Protein AF-K4R8X6-F1 (afdb_monomer_lite)

InterPro domains:
  IPR013783 Immunoglobulin-like fold [G3DSA:2.60.40.10] (541-643)
  IPR013783 Immunoglobulin-like fold [G3DSA:2.60.40.10] (651-754)
  IPR013783 Immunoglobulin-like fold [G3DSA:2.60.40.10] (760-857)
  IPR013783 Immunoglobulin-like fold [G3DSA:2.60.40.10] (864-969)
  IPR013783 Immunoglobulin-like fold [G3DSA:2.60.40.10] (971-1070)
  IPR031549 Abnormal spindle-like microcephaly-associated protein, ASH domain [PF15780] (871-957)
  IPR052614 Cilia-Flagella-Associated Protein 65 [PTHR46127] (817-1004)
  IPR053879 HYDIN/VesB/CFA65-like, Ig-like domain [PF22544] (544-632)
  IPR053879 HYDIN/VesB/CFA65-like, Ig-like domain [PF22544] (973-1058)

Structure (mmCIF, N/CA/C/O backbone):
data_AF-K4R8X6-F1
#
_entry.id   AF-K4R8X6-F1
#
loop_
_atom_site.group_PDB
_atom_site.id
_atom_site.type_symbol
_atom_site.label_atom_id
_atom_site.label_alt_id
_atom_site.label_comp_id
_atom_site.label_asym_id
_atom_site.label_entity_id
_atom_site.label_seq_id
_atom_site.pdbx_PDB_ins_code
_atom_site.Cartn_x
_atom_site.Cartn_y
_atom_site.Cartn_z
_atom_site.occupancy
_atom_site.B_iso_or_equiv
_atom_site.auth_seq_id
_atom_site.auth_comp_id
_atom_site.auth_asym_id
_atom_site.auth_atom_id
_atom_site.pdbx_PDB_model_num
ATOM 1 N N . MET A 1 1 ? -20.047 51.366 -77.132 1.00 32.56 1 MET A N 1
ATOM 2 C CA . MET A 1 1 ? -20.089 52.741 -77.687 1.00 32.56 1 MET A CA 1
ATOM 3 C C . MET A 1 1 ? -18.667 53.195 -77.968 1.00 32.56 1 MET A C 1
ATOM 5 O O . MET A 1 1 ? -17.753 52.681 -77.344 1.00 32.56 1 MET A O 1
ATOM 9 N N . SER A 1 2 ? -18.495 54.066 -78.960 1.00 25.62 2 SER A N 1
ATOM 10 C CA . SER A 1 2 ? -17.223 54.540 -79.521 1.00 25.62 2 SER A CA 1
ATOM 11 C C . SER A 1 2 ? -16.159 54.902 -78.479 1.00 25.62 2 SER A C 1
ATOM 13 O O . SER A 1 2 ? -16.361 55.808 -77.674 1.00 25.62 2 SER A O 1
ATOM 15 N N . VAL A 1 3 ? -15.014 54.225 -78.574 1.00 28.22 3 VAL A N 1
ATOM 16 C CA . VAL A 1 3 ? -13.763 54.557 -77.889 1.00 28.22 3 VAL A CA 1
ATOM 17 C C . VAL A 1 3 ? -13.242 55.875 -78.466 1.00 28.22 3 VAL A C 1
ATOM 19 O O . VAL A 1 3 ? -12.910 55.949 -79.650 1.00 28.22 3 VAL A O 1
ATOM 22 N N . LEU A 1 4 ? -13.197 56.923 -77.644 1.00 30.16 4 LEU A N 1
ATOM 23 C CA . LEU A 1 4 ? -12.343 58.077 -77.920 1.00 30.16 4 LEU A CA 1
ATOM 24 C C . LEU A 1 4 ? -10.877 57.637 -77.753 1.00 30.16 4 LEU A C 1
ATOM 26 O O . LEU A 1 4 ? -10.586 56.861 -76.841 1.00 30.16 4 LEU A O 1
ATOM 30 N N . PRO A 1 5 ? -9.953 58.084 -78.620 1.00 30.11 5 PRO A N 1
ATOM 31 C CA . PRO A 1 5 ? -8.568 57.643 -78.567 1.00 30.11 5 PRO A CA 1
ATOM 32 C C . PRO A 1 5 ? -7.902 58.127 -77.276 1.00 30.11 5 PRO A C 1
ATOM 34 O O . PRO A 1 5 ? -7.927 59.312 -76.948 1.00 30.11 5 PRO A O 1
ATOM 37 N N . VAL A 1 6 ? -7.291 57.182 -76.567 1.00 29.23 6 VAL A N 1
ATOM 38 C CA . VAL A 1 6 ? -6.399 57.426 -75.432 1.00 29.23 6 VAL A CA 1
ATOM 39 C C . VAL A 1 6 ? -5.160 58.169 -75.956 1.00 29.23 6 VAL A C 1
ATOM 41 O O . VAL A 1 6 ? -4.522 57.664 -76.885 1.00 29.23 6 VAL A O 1
ATOM 44 N N . PRO A 1 7 ? -4.790 59.347 -75.422 1.00 27.84 7 PRO A N 1
ATOM 45 C CA . PRO A 1 7 ? -3.510 59.956 -75.748 1.00 27.84 7 PRO A CA 1
ATOM 46 C C . PRO A 1 7 ? -2.385 59.057 -75.231 1.00 27.84 7 PRO A C 1
ATOM 48 O O . PRO A 1 7 ? -2.382 58.669 -74.064 1.00 27.84 7 PRO A O 1
ATOM 51 N N . GLN A 1 8 ? -1.429 58.739 -76.104 1.00 27.38 8 GLN A N 1
ATOM 52 C CA . GLN A 1 8 ? -0.104 58.295 -75.681 1.00 27.38 8 GLN A CA 1
ATOM 53 C C . GLN A 1 8 ? 0.450 59.317 -74.682 1.00 27.38 8 GLN A C 1
ATOM 55 O O . GLN A 1 8 ? 0.414 60.517 -74.967 1.00 27.38 8 GLN A O 1
ATOM 60 N N . GLU A 1 9 ? 0.977 58.858 -73.544 1.00 31.94 9 GLU A N 1
ATOM 61 C CA . GLU A 1 9 ? 1.837 59.696 -72.708 1.00 31.94 9 GLU A CA 1
ATOM 62 C C . GLU A 1 9 ? 3.133 59.966 -73.474 1.00 31.94 9 GLU A C 1
ATOM 64 O O . GLU A 1 9 ? 4.110 59.218 -73.456 1.00 31.94 9 GLU A O 1
ATOM 69 N N . ASP A 1 10 ? 3.066 61.053 -74.229 1.00 27.22 10 ASP A N 1
ATOM 70 C CA . ASP A 1 10 ? 4.174 61.760 -74.818 1.00 27.22 10 ASP A CA 1
ATOM 71 C C . ASP A 1 10 ? 4.939 62.440 -73.675 1.00 27.22 10 ASP A C 1
ATOM 73 O O . ASP A 1 10 ? 4.370 63.158 -72.849 1.00 27.22 10 ASP A O 1
ATOM 77 N N . ALA A 1 11 ? 6.247 62.215 -73.624 1.00 34.59 11 ALA A N 1
ATOM 78 C CA . ALA A 1 11 ? 7.151 62.862 -72.690 1.00 34.59 11 ALA A CA 1
ATOM 79 C C . ALA A 1 11 ? 7.238 64.372 -72.977 1.00 34.59 11 ALA A C 1
ATOM 81 O O . ALA A 1 11 ? 8.163 64.821 -73.648 1.00 34.59 11 ALA A O 1
ATOM 82 N N . ARG A 1 12 ? 6.299 65.180 -72.473 1.00 30.05 12 ARG A N 1
ATOM 83 C CA . ARG A 1 12 ? 6.399 66.649 -72.458 1.00 30.05 12 ARG A CA 1
ATOM 84 C C . ARG A 1 12 ? 5.792 67.223 -71.182 1.00 30.05 12 ARG A C 1
ATOM 86 O O . ARG A 1 12 ? 4.628 67.008 -70.876 1.00 30.05 12 ARG A O 1
ATOM 93 N N . GLY A 1 13 ? 6.630 67.942 -70.435 1.00 32.88 13 GLY A N 1
ATOM 94 C CA . GLY A 1 13 ? 6.291 68.532 -69.146 1.00 32.88 13 GLY A CA 1
ATOM 95 C C . GLY A 1 13 ? 5.235 69.637 -69.209 1.00 32.88 13 GLY A C 1
ATOM 96 O O . GLY A 1 13 ? 5.099 70.342 -70.206 1.00 32.88 13 GLY A O 1
ATOM 97 N N . GLY A 1 14 ? 4.545 69.808 -68.085 1.00 27.62 14 GLY A N 1
ATOM 98 C CA . GLY A 1 14 ? 3.590 70.881 -67.831 1.00 27.62 14 GLY A CA 1
ATOM 99 C C . GLY A 1 14 ? 2.678 70.478 -66.677 1.00 27.62 14 GLY A C 1
ATOM 100 O O . GLY A 1 14 ? 1.902 69.553 -66.838 1.00 27.62 14 GLY A O 1
ATOM 101 N N . GLU A 1 15 ? 2.843 71.144 -65.529 1.00 30.25 15 GLU A N 1
ATOM 102 C CA . GLU A 1 15 ? 2.136 70.935 -64.252 1.00 30.25 15 GLU A CA 1
ATOM 103 C C . GLU A 1 15 ? 2.206 69.512 -63.669 1.00 30.25 15 GLU A C 1
ATOM 105 O O . GLU A 1 15 ? 1.488 68.599 -64.060 1.00 30.25 15 GLU A O 1
ATOM 110 N N . GLN A 1 16 ? 3.064 69.328 -62.655 1.00 37.53 16 GLN A N 1
ATOM 111 C CA . GLN A 1 16 ? 2.956 68.172 -61.765 1.00 37.53 16 GLN A CA 1
ATOM 112 C C . GLN A 1 16 ? 1.544 68.166 -61.175 1.00 37.53 16 GLN A C 1
ATOM 114 O O . GLN A 1 16 ? 1.224 69.020 -60.346 1.00 37.53 16 GLN A O 1
ATOM 119 N N . ALA A 1 17 ? 0.716 67.207 -61.595 1.00 47.44 17 ALA A N 1
ATOM 120 C CA . ALA A 1 17 ? -0.512 66.877 -60.890 1.00 47.44 17 ALA A CA 1
ATOM 121 C C . ALA A 1 17 ? -0.188 66.783 -59.392 1.00 47.44 17 ALA A C 1
ATOM 123 O O . ALA A 1 17 ? 0.822 66.181 -59.009 1.00 47.44 17 ALA A O 1
ATOM 124 N N . ALA A 1 18 ? -0.987 67.450 -58.557 1.00 57.50 18 ALA A N 1
ATOM 125 C CA . ALA A 1 18 ? -0.734 67.508 -57.125 1.00 57.50 18 ALA A CA 1
ATOM 126 C C . ALA A 1 18 ? -0.550 66.083 -56.581 1.00 57.50 18 ALA A C 1
ATOM 128 O O . ALA A 1 18 ? -1.411 65.225 -56.766 1.00 57.50 18 ALA A O 1
ATOM 129 N N . VAL A 1 19 ? 0.598 65.819 -55.947 1.00 67.88 19 VAL A N 1
ATOM 130 C CA . VAL A 1 19 ? 0.909 64.494 -55.400 1.00 67.88 19 VAL A CA 1
ATOM 131 C C . VAL A 1 19 ? -0.169 64.130 -54.382 1.00 67.88 19 VAL A C 1
ATOM 133 O O . VAL A 1 19 ? -0.356 64.852 -53.402 1.00 67.88 19 VAL A O 1
ATOM 136 N N . TYR A 1 20 ? -0.869 63.019 -54.611 1.00 80.00 20 TYR A N 1
ATOM 137 C CA . TYR A 1 20 ? -1.882 62.516 -53.691 1.00 80.00 20 TYR A CA 1
ATOM 138 C C . TYR A 1 20 ? -1.223 62.145 -52.353 1.00 80.00 20 TYR A C 1
ATOM 140 O O . TYR A 1 20 ? -0.313 61.318 -52.303 1.00 80.00 20 TYR A O 1
ATOM 148 N N . ARG A 1 21 ? -1.641 62.809 -51.270 1.00 87.00 21 ARG A N 1
ATOM 149 C CA . ARG A 1 21 ? -1.094 62.642 -49.912 1.00 87.00 21 ARG A CA 1
ATOM 150 C C . ARG A 1 21 ? -2.222 62.300 -48.945 1.00 87.00 21 ARG A C 1
ATOM 152 O O . ARG A 1 21 ? -2.770 63.203 -48.309 1.00 87.00 21 ARG A O 1
ATOM 159 N N . PRO A 1 22 ? -2.627 61.025 -48.881 1.00 87.81 22 PRO A N 1
ATOM 160 C CA . PRO A 1 22 ? -3.751 60.618 -48.057 1.00 87.81 22 PRO A CA 1
ATOM 161 C C . PRO A 1 22 ? -3.397 60.707 -46.568 1.00 87.81 22 PRO A C 1
ATOM 163 O O . PRO A 1 22 ? -2.300 60.326 -46.149 1.00 87.81 22 PRO A O 1
ATOM 166 N N . VAL A 1 23 ? -4.354 61.189 -45.771 1.00 88.69 23 VAL A N 1
ATOM 167 C CA . VAL A 1 23 ? -4.299 61.228 -44.302 1.00 88.69 23 VAL A CA 1
ATOM 168 C C . VAL A 1 23 ? -5.680 60.863 -43.757 1.00 88.69 23 VAL A C 1
ATOM 170 O O . VAL A 1 23 ? -6.695 61.291 -44.304 1.00 88.69 23 VAL A O 1
ATOM 173 N N . GLY A 1 24 ? -5.728 60.100 -42.666 1.00 93.50 24 GLY A N 1
ATOM 174 C CA . GLY A 1 24 ? -6.976 59.663 -42.037 1.00 93.50 24 GLY A CA 1
ATOM 175 C C . GLY A 1 24 ? -7.575 58.397 -42.670 1.00 93.50 24 GLY A C 1
ATOM 176 O O . GLY A 1 24 ? -6.844 57.584 -43.241 1.00 93.50 24 GLY A O 1
ATOM 177 N N . PRO A 1 25 ? -8.890 58.160 -42.510 1.00 95.06 25 PRO A N 1
ATOM 178 C CA . PRO A 1 25 ? -9.570 57.017 -43.116 1.00 95.06 25 PRO A CA 1
ATOM 179 C C . PRO A 1 25 ? -9.534 57.056 -44.650 1.00 95.06 25 PRO A C 1
ATOM 181 O O . PRO A 1 25 ? -9.944 58.039 -45.266 1.00 95.06 25 PRO A O 1
ATOM 184 N N . THR A 1 26 ? -9.087 55.959 -45.258 1.00 95.19 26 THR A N 1
ATOM 185 C CA . THR A 1 26 ? -9.086 55.712 -46.706 1.00 95.19 26 THR A CA 1
ATOM 186 C C . THR A 1 26 ? -9.882 54.429 -46.990 1.00 95.19 26 THR A C 1
ATOM 188 O O . THR A 1 26 ? -9.280 53.365 -47.151 1.00 95.19 26 THR A O 1
ATOM 191 N N . PRO A 1 27 ? -11.225 54.478 -46.950 1.00 96.69 27 PRO A N 1
ATOM 192 C CA . PRO A 1 27 ? -12.076 53.299 -47.114 1.00 96.69 27 PRO A CA 1
ATOM 193 C C . PRO A 1 27 ? -12.050 52.750 -48.549 1.00 96.69 27 PRO A C 1
ATOM 195 O O . PRO A 1 27 ? -12.050 53.514 -49.513 1.00 96.69 27 PRO A O 1
ATOM 198 N N . TRP A 1 28 ? -12.080 51.425 -48.691 1.00 97.75 28 TRP A N 1
ATOM 199 C CA . TRP A 1 28 ? -12.136 50.699 -49.964 1.00 97.75 28 TRP A CA 1
ATOM 200 C C . TRP A 1 28 ? -13.396 49.831 -50.062 1.00 97.75 28 TRP A C 1
ATOM 202 O O . TRP A 1 28 ? -13.725 49.109 -49.117 1.00 97.75 28 TRP A O 1
ATOM 212 N N . ALA A 1 29 ? -14.079 49.884 -51.208 1.00 97.38 29 ALA A N 1
ATOM 213 C CA . ALA A 1 29 ? -15.166 48.966 -51.538 1.00 97.38 29 ALA A CA 1
ATOM 214 C C . ALA A 1 29 ? -14.580 47.700 -52.165 1.00 97.38 29 ALA A C 1
ATOM 216 O O . ALA A 1 29 ? -13.928 47.767 -53.205 1.00 97.38 29 ALA A O 1
ATOM 217 N N . VAL A 1 30 ? -14.799 46.547 -51.541 1.00 98.00 30 VAL A N 1
ATOM 218 C CA . VAL A 1 30 ? -14.243 45.266 -51.988 1.00 98.00 30 VAL A CA 1
ATOM 219 C C . VAL A 1 30 ? -15.379 44.421 -52.554 1.00 98.00 30 VAL A C 1
ATOM 221 O O . VAL A 1 30 ? -16.187 43.876 -51.809 1.00 98.00 30 VAL A O 1
ATOM 224 N N . LEU A 1 31 ? -15.475 44.352 -53.876 1.00 97.75 31 LEU A N 1
ATOM 225 C CA . LEU A 1 31 ? -16.552 43.680 -54.599 1.00 97.75 31 LEU A CA 1
ATOM 226 C C . LEU A 1 31 ? -16.120 42.263 -54.963 1.00 97.75 31 LEU A C 1
ATOM 228 O O . LEU A 1 31 ? -15.136 42.097 -55.679 1.00 97.75 31 LEU A O 1
ATOM 232 N N . MET A 1 32 ? -16.852 41.243 -54.523 1.00 97.56 32 MET A N 1
ATOM 233 C CA . MET A 1 32 ? -16.650 39.883 -55.020 1.00 97.56 32 MET A CA 1
ATOM 234 C C . MET A 1 32 ? -17.528 39.657 -56.252 1.00 97.56 32 MET A C 1
ATOM 236 O O . MET A 1 32 ? -18.742 39.807 -56.199 1.00 97.56 32 MET A O 1
ATOM 240 N N . CYS A 1 33 ? -16.943 39.280 -57.380 1.00 96.12 33 CYS A N 1
ATOM 241 C CA . CYS A 1 33 ? -17.644 39.145 -58.651 1.00 96.12 33 CYS A CA 1
ATOM 242 C C . CYS A 1 33 ? -17.364 37.794 -59.296 1.00 96.12 33 CYS A C 1
ATOM 244 O O . CYS A 1 33 ? -16.211 37.405 -59.480 1.00 96.12 33 CYS A O 1
ATOM 246 N N . LYS A 1 34 ? -18.411 37.081 -59.700 1.00 96.00 34 LYS A N 1
ATOM 247 C CA . LYS A 1 34 ? -18.276 35.811 -60.411 1.00 96.00 34 LYS A CA 1
ATOM 248 C C . LYS A 1 34 ? -18.670 35.933 -61.872 1.00 96.00 34 LYS A C 1
ATOM 250 O O . LYS A 1 34 ? -19.709 36.511 -62.181 1.00 96.00 34 LYS A O 1
ATOM 255 N N . PHE A 1 35 ? -17.857 35.368 -62.760 1.00 97.00 35 PHE A N 1
ATOM 256 C CA . PHE A 1 35 ? -18.192 35.276 -64.181 1.00 97.00 35 PHE A CA 1
ATOM 257 C C . PHE A 1 35 ? -19.452 34.424 -64.392 1.00 97.00 35 PHE A C 1
ATOM 259 O O . PHE A 1 35 ? -19.670 33.449 -63.670 1.00 97.00 35 PHE A O 1
ATOM 266 N N . SER A 1 36 ? -20.275 34.763 -65.390 1.00 95.50 36 SER A N 1
ATOM 267 C CA . SER A 1 36 ? -21.564 34.088 -65.632 1.00 95.50 36 SER A CA 1
ATOM 268 C C . SER A 1 36 ? -21.448 32.587 -65.921 1.00 95.50 36 SER A C 1
ATOM 270 O O . SER A 1 36 ? -22.378 31.832 -65.640 1.00 95.50 36 SER A O 1
ATOM 272 N N . ASP A 1 37 ? -20.312 32.143 -66.458 1.00 94.88 37 ASP A N 1
ATOM 273 C CA . ASP A 1 37 ? -19.999 30.756 -66.818 1.00 94.88 37 ASP A CA 1
ATOM 274 C C . ASP A 1 37 ? -19.131 30.021 -65.778 1.00 94.88 37 ASP A C 1
ATOM 276 O O . ASP A 1 37 ? -18.816 28.846 -65.977 1.00 94.88 37 ASP A O 1
ATOM 280 N N . VAL A 1 38 ? -18.772 30.663 -64.658 1.00 94.25 38 VAL A N 1
ATOM 281 C CA . VAL A 1 38 ? -17.996 30.043 -63.571 1.00 94.25 38 VAL A CA 1
ATOM 282 C C . VAL A 1 38 ? -18.776 30.116 -62.265 1.00 94.25 38 VAL A C 1
ATOM 284 O O . VAL A 1 38 ? -18.905 31.173 -61.650 1.00 94.25 38 VAL A O 1
ATOM 287 N N . ALA A 1 39 ? -19.281 28.966 -61.819 1.00 88.81 39 ALA A N 1
ATOM 288 C CA . ALA A 1 39 ? -20.112 28.885 -60.621 1.00 88.81 39 ALA A CA 1
ATOM 289 C C . ALA A 1 39 ? -19.315 28.954 -59.306 1.00 88.81 39 ALA A C 1
ATOM 291 O O . ALA A 1 39 ? -19.871 29.382 -58.293 1.00 88.81 39 ALA A O 1
ATOM 292 N N . ASP A 1 40 ? -18.045 28.539 -59.324 1.00 91.88 40 ASP A N 1
ATOM 293 C CA . ASP A 1 40 ? -17.227 28.375 -58.122 1.00 91.88 40 ASP A CA 1
ATOM 294 C C . ASP A 1 40 ? -16.981 29.703 -57.399 1.00 91.88 40 ASP A C 1
ATOM 296 O O . ASP A 1 40 ? -16.735 30.737 -58.016 1.00 91.88 40 ASP A O 1
ATOM 300 N N . GLN A 1 41 ? -17.017 29.666 -56.070 1.00 93.19 41 GLN A N 1
ATOM 301 C CA . GLN A 1 41 ? -16.669 30.781 -55.191 1.00 93.19 41 GLN A CA 1
ATOM 302 C C . GLN A 1 41 ? -15.495 30.312 -54.330 1.00 93.19 41 GLN A C 1
ATOM 304 O O . GLN A 1 41 ? -15.703 29.667 -53.306 1.00 93.19 41 GLN A O 1
ATOM 309 N N . PRO A 1 42 ? -14.246 30.526 -54.776 1.00 89.56 42 PRO A N 1
ATOM 310 C CA . PRO A 1 42 ? -13.091 29.840 -54.198 1.00 89.56 42 PRO A CA 1
ATOM 311 C C . PRO A 1 42 ? -12.720 30.340 -52.793 1.00 89.56 42 PRO A C 1
ATOM 313 O O . PRO A 1 42 ? -11.922 29.688 -52.121 1.00 89.56 42 PRO A O 1
ATOM 316 N N . GLN A 1 43 ? -13.268 31.479 -52.353 1.00 93.19 43 GLN A N 1
ATOM 317 C CA . GLN A 1 43 ? -13.108 32.031 -51.007 1.00 93.19 43 GLN A CA 1
ATOM 318 C C . GLN A 1 43 ? -14.385 32.743 -50.537 1.00 93.19 43 GLN A C 1
ATOM 320 O O . GLN A 1 43 ? -15.144 33.298 -51.336 1.00 93.19 43 GLN A O 1
ATOM 325 N N . GLU A 1 44 ? -14.586 32.749 -49.221 1.00 93.50 44 GLU A N 1
ATOM 326 C CA . GLU A 1 44 ? -15.739 33.358 -48.552 1.00 93.50 44 GLU A CA 1
ATOM 327 C C . GLU A 1 44 ? -15.464 34.815 -48.149 1.00 93.50 44 GLU A C 1
ATOM 329 O O . GLU A 1 44 ? -14.320 35.189 -47.882 1.00 93.50 44 GLU A O 1
ATOM 334 N N . ALA A 1 45 ? -16.518 35.628 -48.005 1.00 94.50 45 ALA A N 1
ATOM 335 C CA . ALA A 1 45 ? -16.409 37.042 -47.612 1.00 94.50 45 ALA A CA 1
ATOM 336 C C . ALA A 1 45 ? -15.494 37.300 -46.389 1.00 94.50 45 ALA A C 1
ATOM 338 O O . ALA A 1 45 ? -14.657 38.202 -46.476 1.00 94.50 45 ALA A O 1
ATOM 339 N N . PRO A 1 46 ? -15.534 36.496 -45.299 1.00 96.00 46 PRO A N 1
ATOM 340 C CA . PRO A 1 46 ? -14.683 36.722 -44.126 1.00 96.00 46 PRO A CA 1
ATOM 341 C C . PRO A 1 46 ? -13.176 36.627 -44.400 1.00 96.00 46 PRO A C 1
ATOM 343 O O . PRO A 1 46 ? -12.365 37.166 -43.647 1.00 96.00 46 PRO A O 1
ATOM 346 N N . PHE A 1 47 ? -12.761 35.926 -45.461 1.00 96.19 47 PHE A N 1
ATOM 347 C CA . PHE A 1 47 ? -11.360 35.932 -45.878 1.00 96.19 47 PHE A CA 1
ATOM 348 C C . PHE A 1 47 ? -10.945 37.329 -46.358 1.00 96.19 47 PHE A C 1
ATOM 350 O O . PHE A 1 47 ? -9.920 37.851 -45.918 1.00 96.19 47 PHE A O 1
ATOM 357 N N . PHE A 1 48 ? -11.770 37.956 -47.197 1.00 97.38 48 PHE A N 1
ATOM 358 C CA . PHE A 1 48 ? -11.518 39.286 -47.750 1.00 97.38 48 PHE A CA 1
ATOM 359 C C . PHE A 1 48 ? -11.766 40.408 -46.746 1.00 97.38 48 PHE A C 1
ATOM 361 O O . PHE A 1 48 ? -11.082 41.427 -46.800 1.00 97.38 48 PHE A O 1
ATOM 368 N N . GLU A 1 49 ? -12.684 40.214 -45.797 1.00 97.19 49 GLU A N 1
ATOM 369 C CA . GLU A 1 49 ? -12.870 41.139 -44.676 1.00 97.19 49 GLU A CA 1
ATOM 370 C C . GLU A 1 49 ? -11.588 41.212 -43.847 1.00 97.19 49 GLU A C 1
ATOM 372 O O . GLU A 1 49 ? -11.110 42.306 -43.537 1.00 97.19 49 GLU A O 1
ATOM 377 N N . ASP A 1 50 ? -10.982 40.054 -43.571 1.00 96.81 50 ASP A N 1
ATOM 378 C CA . ASP A 1 50 ? -9.710 39.967 -42.862 1.00 96.81 50 ASP A CA 1
ATOM 379 C C . ASP A 1 50 ? -8.526 40.504 -43.685 1.00 96.81 50 ASP A C 1
ATOM 381 O O . ASP A 1 50 ? -7.545 40.972 -43.110 1.00 96.81 50 ASP A O 1
ATOM 385 N N . LEU A 1 51 ? -8.591 40.451 -45.018 1.00 96.88 51 LEU A N 1
ATOM 386 C CA . LEU A 1 51 ? -7.512 40.936 -45.878 1.00 96.88 51 LEU A CA 1
ATOM 387 C C . LEU A 1 51 ? -7.580 42.453 -46.115 1.00 96.88 51 LEU A C 1
ATOM 389 O O . LEU A 1 51 ? -6.560 43.125 -46.002 1.00 96.88 51 LEU A O 1
ATOM 393 N N . PHE A 1 52 ? -8.750 43.014 -46.424 1.00 97.81 52 PHE A N 1
ATOM 394 C CA . PHE A 1 52 ? -8.879 44.376 -46.968 1.00 97.81 52 PHE A CA 1
ATOM 395 C C . PHE A 1 52 ? -9.563 45.390 -46.042 1.00 97.81 52 PHE A C 1
ATOM 397 O O . PHE A 1 52 ? -9.618 46.578 -46.370 1.00 97.81 52 PHE A O 1
ATOM 404 N N . THR A 1 53 ? -10.082 44.966 -44.887 1.00 97.31 53 THR A N 1
ATOM 405 C CA . THR A 1 53 ? -10.850 45.846 -43.991 1.00 97.31 53 THR A CA 1
ATOM 406 C C . THR A 1 53 ? -10.288 45.881 -42.574 1.00 97.31 53 THR A C 1
ATOM 408 O O . THR A 1 53 ? -9.412 45.102 -42.198 1.00 97.31 53 THR A O 1
ATOM 411 N N . MET A 1 54 ? -10.827 46.781 -41.745 1.00 97.00 54 MET A N 1
ATOM 412 C CA . MET A 1 54 ? -10.460 46.861 -40.328 1.00 97.00 54 MET A CA 1
ATOM 413 C C . MET A 1 54 ? -10.886 45.638 -39.500 1.00 97.00 54 MET A C 1
ATOM 415 O O . MET A 1 54 ? -10.358 45.469 -38.404 1.00 97.00 54 MET A O 1
ATOM 419 N N . ALA A 1 55 ? -11.771 44.761 -39.997 1.00 94.75 55 ALA A N 1
ATOM 420 C CA . ALA A 1 55 ? -12.066 43.478 -39.339 1.00 94.75 55 ALA A CA 1
ATOM 421 C C . ALA A 1 55 ? -10.823 42.566 -39.259 1.00 94.75 55 ALA A C 1
ATOM 423 O O . ALA A 1 55 ? -10.687 41.747 -38.345 1.00 94.75 55 ALA A O 1
ATOM 424 N N . GLY A 1 56 ? -9.890 42.768 -40.193 1.00 93.56 56 GLY A N 1
ATOM 425 C CA . GLY A 1 56 ? -8.590 42.120 -40.255 1.00 93.56 56 GLY A CA 1
ATOM 426 C C . GLY A 1 56 ? -7.480 42.762 -39.434 1.00 93.56 56 GLY A C 1
ATOM 427 O O . GLY A 1 56 ? -6.356 42.269 -39.474 1.00 93.56 56 GLY A O 1
ATOM 428 N N . ALA A 1 57 ? -7.742 43.857 -38.713 1.00 95.06 57 ALA A N 1
ATOM 429 C CA . ALA A 1 57 ? -6.701 44.547 -37.955 1.00 95.06 57 ALA A CA 1
ATOM 430 C C . ALA A 1 57 ? -6.061 43.613 -36.910 1.00 95.06 57 ALA A C 1
ATOM 432 O O . ALA A 1 57 ? -6.750 42.957 -36.128 1.00 95.06 57 ALA A O 1
ATOM 433 N N . GLY A 1 58 ? -4.730 43.553 -36.897 1.00 93.69 58 GLY A N 1
ATOM 434 C CA . GLY A 1 58 ? -3.936 42.630 -36.087 1.00 93.69 58 GLY A CA 1
ATOM 435 C C . GLY A 1 58 ? -3.806 41.214 -36.660 1.00 93.69 58 GLY A C 1
ATOM 436 O O . GLY A 1 58 ? -3.131 40.389 -36.045 1.00 93.69 58 GLY A O 1
ATOM 437 N N . LYS A 1 59 ? -4.422 40.911 -37.810 1.00 94.25 59 LYS A N 1
ATOM 438 C CA . LYS A 1 59 ? -4.340 39.597 -38.477 1.00 94.25 59 LYS A CA 1
ATOM 439 C C . LYS A 1 59 ? -3.311 39.557 -39.608 1.00 94.25 59 LYS A C 1
ATOM 441 O O . LYS A 1 59 ? -3.174 38.518 -40.248 1.00 94.25 59 LYS A O 1
ATOM 446 N N . GLY A 1 60 ? -2.603 40.658 -39.862 1.00 92.88 60 GLY A N 1
ATOM 447 C CA . GLY A 1 60 ? -1.538 40.746 -40.858 1.00 92.88 60 GLY A CA 1
ATOM 448 C C . GLY A 1 60 ? -2.028 41.026 -42.278 1.00 92.88 60 GLY A C 1
ATOM 449 O O . GLY A 1 60 ? -1.337 40.640 -43.213 1.00 92.88 60 GLY A O 1
ATOM 450 N N . GLY A 1 61 ? -3.206 41.636 -42.447 1.00 94.75 61 GLY A N 1
ATOM 451 C CA . GLY A 1 61 ? -3.764 42.036 -43.750 1.00 94.75 61 GLY A CA 1
ATOM 452 C C . GLY A 1 61 ? -3.400 43.473 -44.157 1.00 94.75 61 GLY A C 1
ATOM 453 O O . GLY A 1 61 ? -2.544 44.123 -43.551 1.00 94.75 61 GLY A O 1
ATOM 454 N N . MET A 1 62 ? -4.094 44.025 -45.154 1.00 96.88 62 MET A N 1
ATOM 455 C CA . MET A 1 62 ? -3.843 45.366 -45.706 1.00 96.88 62 MET A CA 1
ATOM 456 C C . MET A 1 62 ? -4.090 46.497 -44.707 1.00 96.88 62 MET A C 1
ATOM 458 O O . MET A 1 62 ? -3.427 47.533 -44.780 1.00 96.88 62 MET A O 1
ATOM 462 N N . ALA A 1 63 ? -4.982 46.298 -43.731 1.00 96.06 63 ALA A N 1
ATOM 463 C CA . ALA A 1 63 ? -5.168 47.249 -42.635 1.00 96.06 63 ALA A CA 1
ATOM 464 C C . ALA A 1 63 ? -3.887 47.417 -41.796 1.00 96.06 63 ALA A C 1
ATOM 466 O O . ALA A 1 63 ? -3.543 48.535 -41.412 1.00 96.06 63 ALA A O 1
ATOM 467 N N . ASP A 1 64 ? -3.155 46.326 -41.557 1.00 95.44 64 ASP A N 1
ATOM 468 C CA . ASP A 1 64 ? -1.893 46.348 -40.816 1.00 95.44 64 ASP A CA 1
ATOM 469 C C . ASP A 1 64 ? -0.726 46.807 -41.698 1.00 95.44 64 ASP A C 1
ATOM 471 O O . ASP A 1 64 ? 0.164 47.512 -41.216 1.00 95.44 64 ASP A O 1
ATOM 475 N N . TYR A 1 65 ? -0.745 46.456 -42.990 1.00 95.06 65 TYR A N 1
ATOM 476 C CA . TYR A 1 65 ? 0.269 46.873 -43.962 1.00 95.06 65 TYR A CA 1
ATOM 477 C C . TYR A 1 65 ? 0.338 48.389 -44.073 1.00 95.06 65 TYR A C 1
ATOM 479 O O . TYR A 1 65 ? 1.353 49.005 -43.739 1.00 95.06 65 TYR A O 1
ATOM 487 N N . TRP A 1 66 ? -0.770 49.004 -44.481 1.00 94.38 66 TRP A N 1
ATOM 488 C CA . TRP A 1 66 ? -0.807 50.434 -44.756 1.00 94.38 66 TRP A CA 1
ATOM 489 C C . TRP A 1 66 ? -0.627 51.267 -43.493 1.00 94.38 66 TRP A C 1
ATOM 491 O O . TRP A 1 66 ? 0.079 52.271 -43.531 1.00 94.38 66 TRP A O 1
ATOM 501 N N . ARG A 1 67 ? -1.143 50.799 -42.349 1.00 92.88 67 ARG A N 1
ATOM 502 C CA . ARG A 1 67 ? -0.876 51.428 -41.050 1.00 92.88 67 ARG A CA 1
ATOM 503 C C . ARG A 1 67 ? 0.614 51.412 -40.704 1.00 92.88 67 ARG A C 1
ATOM 505 O O . ARG A 1 67 ? 1.120 52.410 -40.192 1.00 92.88 67 ARG A O 1
ATOM 512 N N . ALA A 1 68 ? 1.310 50.299 -40.946 1.00 91.56 68 ALA A N 1
ATOM 513 C CA . ALA A 1 68 ? 2.738 50.184 -40.665 1.00 91.56 68 ALA A CA 1
ATOM 514 C C . ALA A 1 68 ? 3.576 51.071 -41.597 1.00 91.56 68 ALA A C 1
ATOM 516 O O . ALA A 1 68 ? 4.428 51.813 -41.111 1.00 91.56 68 ALA A O 1
ATOM 517 N N . MET A 1 69 ? 3.307 51.044 -42.908 1.00 91.69 69 MET A N 1
ATOM 518 C CA . MET A 1 69 ? 4.056 51.831 -43.900 1.00 91.69 69 MET A CA 1
ATOM 519 C C . MET A 1 69 ? 3.865 53.335 -43.723 1.00 91.69 69 MET A C 1
ATOM 521 O O . MET A 1 69 ? 4.789 54.110 -43.948 1.00 91.69 69 MET A O 1
ATOM 525 N N . SER A 1 70 ? 2.678 53.758 -43.289 1.00 91.00 70 SER A N 1
ATOM 526 C CA . SER A 1 70 ? 2.367 55.171 -43.095 1.00 91.00 70 SER A CA 1
ATOM 527 C C . SER A 1 70 ? 2.698 55.691 -41.694 1.00 91.00 70 SER A C 1
ATOM 529 O O . SER A 1 70 ? 2.329 56.818 -41.364 1.00 91.00 70 SER A O 1
ATOM 531 N N . GLY A 1 71 ? 3.259 54.861 -40.805 1.00 87.56 71 GLY A N 1
ATOM 532 C CA . GLY A 1 71 ? 3.427 55.207 -39.387 1.00 87.56 71 GLY A CA 1
ATOM 533 C C . GLY A 1 71 ? 2.112 55.593 -38.688 1.00 87.56 71 GLY A C 1
ATOM 534 O O . GLY A 1 71 ? 2.120 56.393 -37.753 1.00 87.56 71 GLY A O 1
ATOM 535 N N . GLY A 1 72 ? 0.976 55.071 -39.165 1.00 88.94 72 GLY A N 1
ATOM 536 C CA . GLY A 1 72 ? -0.371 55.401 -38.690 1.00 88.94 72 GLY A CA 1
ATOM 537 C C . GLY A 1 72 ? -1.029 56.635 -39.320 1.00 88.94 72 GLY A C 1
ATOM 538 O O . GLY A 1 72 ? -2.127 56.985 -38.899 1.00 88.94 72 GLY A O 1
ATOM 539 N N . ALA A 1 73 ? -0.409 57.290 -40.311 1.00 90.56 73 ALA A N 1
ATOM 540 C CA . ALA A 1 73 ? -1.017 58.428 -41.014 1.00 90.56 73 ALA A CA 1
ATOM 541 C C . ALA A 1 73 ? -2.335 58.099 -41.750 1.00 90.56 73 ALA A C 1
ATOM 543 O O . ALA A 1 73 ? -3.196 58.975 -41.846 1.00 90.56 73 ALA A O 1
ATOM 544 N N . ILE A 1 74 ? -2.516 56.863 -42.236 1.00 94.31 74 ILE A N 1
ATOM 545 C CA . ILE A 1 74 ? -3.769 56.389 -42.845 1.00 94.31 74 ILE A CA 1
ATOM 546 C C . ILE A 1 74 ? -4.320 55.146 -42.139 1.00 94.31 74 ILE A C 1
ATOM 548 O O . ILE A 1 74 ? -3.602 54.425 -41.443 1.00 94.31 74 ILE A O 1
ATOM 552 N N . SER A 1 75 ? -5.615 54.886 -42.329 1.00 95.19 75 SER A N 1
ATOM 553 C CA . SER A 1 75 ? -6.275 53.648 -41.895 1.00 95.19 75 SER A CA 1
ATOM 554 C C . SER A 1 75 ? -7.330 53.209 -42.904 1.00 95.19 75 SER A C 1
ATOM 556 O O . SER A 1 75 ? -7.927 54.048 -43.571 1.00 95.19 75 SER A O 1
ATOM 558 N N . LEU A 1 76 ? -7.633 51.912 -42.965 1.00 96.75 76 LEU A N 1
ATOM 559 C CA . LEU A 1 76 ? -8.702 51.380 -43.823 1.00 96.75 76 LEU A CA 1
ATOM 560 C C . LEU A 1 76 ? -10.084 51.425 -43.143 1.00 96.75 76 LEU A C 1
ATOM 562 O O . LEU A 1 76 ? -10.971 50.626 -43.445 1.00 96.75 76 LEU A O 1
ATOM 566 N N . ALA A 1 77 ? -10.271 52.321 -42.168 1.00 96.62 77 ALA A N 1
ATOM 567 C CA . ALA A 1 77 ? -11.549 52.476 -41.485 1.00 96.62 77 ALA A CA 1
ATOM 568 C C . ALA A 1 77 ? -12.643 52.884 -42.481 1.00 96.62 77 ALA A C 1
ATOM 570 O O . ALA A 1 77 ? -12.470 53.828 -43.248 1.00 96.62 77 ALA A O 1
ATOM 571 N N . GLY A 1 78 ? -13.759 52.152 -42.454 1.00 95.62 78 GLY A N 1
ATOM 572 C CA . GLY A 1 78 ? -14.876 52.314 -43.384 1.00 95.62 78 GLY A CA 1
ATOM 573 C C . GLY A 1 78 ? -14.823 51.412 -44.623 1.00 95.62 78 GLY A C 1
ATOM 574 O O . GLY A 1 78 ? -15.812 51.369 -45.341 1.00 95.62 78 GLY A O 1
ATOM 575 N N . SER A 1 79 ? -13.732 50.672 -44.874 1.00 97.81 79 SER A N 1
ATOM 576 C CA . SER A 1 79 ? -13.710 49.651 -45.935 1.00 97.81 79 SER A CA 1
ATOM 577 C C . SER A 1 79 ? -14.712 48.528 -45.656 1.00 97.81 79 SER A C 1
ATOM 579 O O . SER A 1 79 ? -14.861 48.112 -44.505 1.00 97.81 79 SER A O 1
ATOM 581 N N . ALA A 1 80 ? -15.340 47.995 -46.704 1.00 97.25 80 ALA A N 1
ATOM 582 C CA . ALA A 1 80 ? -16.347 46.940 -46.596 1.00 97.25 80 ALA A CA 1
ATOM 583 C C . ALA A 1 80 ? -16.266 45.946 -47.765 1.00 97.25 80 ALA A C 1
ATOM 585 O O . ALA A 1 80 ? -15.873 46.315 -48.874 1.00 97.25 80 ALA A O 1
ATOM 586 N N . VAL A 1 81 ? -16.647 44.692 -47.497 1.00 97.81 81 VAL A N 1
ATOM 587 C CA . VAL A 1 81 ? -16.720 43.612 -48.491 1.00 97.81 81 VAL A CA 1
ATOM 588 C C . VAL A 1 81 ? -18.165 43.377 -48.896 1.00 97.81 81 VAL A C 1
ATOM 590 O O . VAL A 1 81 ? -19.054 43.279 -48.051 1.00 97.81 81 VAL A O 1
ATOM 593 N N . PHE A 1 82 ? -18.386 43.250 -50.198 1.00 96.06 82 PHE A N 1
ATOM 594 C CA . PHE A 1 82 ? -19.693 43.064 -50.800 1.00 96.06 82 PHE A CA 1
ATOM 595 C C . PHE A 1 82 ? -19.728 41.756 -51.589 1.00 96.06 82 PHE A C 1
ATOM 597 O O . PHE A 1 82 ? -18.742 41.363 -52.214 1.00 96.06 82 PHE A O 1
ATOM 604 N N . GLY A 1 83 ? -20.867 41.067 -51.466 1.00 82.94 83 GLY A N 1
ATOM 605 C CA . GLY A 1 83 ? -21.090 39.668 -51.839 1.00 82.94 83 GLY A CA 1
ATOM 606 C C . GLY A 1 83 ? -20.772 39.308 -53.292 1.00 82.94 83 GLY A C 1
ATOM 607 O O . GLY A 1 83 ? -20.500 40.172 -54.107 1.00 82.94 83 GLY A O 1
ATOM 608 N N . TRP A 1 84 ? -20.855 38.013 -53.617 1.00 94.94 84 TRP A N 1
ATOM 609 C CA . TRP A 1 84 ? -20.585 37.485 -54.959 1.00 94.94 84 TRP A CA 1
ATOM 610 C C . TRP A 1 84 ? -21.643 37.904 -55.997 1.00 94.94 84 TRP A C 1
ATOM 612 O O . TRP A 1 84 ? -22.615 37.178 -56.237 1.00 94.94 84 TRP A O 1
ATOM 622 N N . PHE A 1 85 ? -21.433 39.048 -56.646 1.00 96.00 85 PHE A N 1
ATOM 623 C CA . PHE A 1 85 ? -22.249 39.533 -57.758 1.00 96.00 85 PHE A CA 1
ATOM 624 C C . PHE A 1 85 ? -21.975 38.712 -59.018 1.00 96.00 85 PHE A C 1
ATOM 626 O O . PHE A 1 85 ? -20.826 38.445 -59.363 1.00 96.00 85 PHE A O 1
ATOM 633 N N . THR A 1 86 ? -23.030 38.276 -59.706 1.00 95.00 86 THR A N 1
ATOM 634 C CA . THR A 1 86 ? -22.868 37.540 -60.969 1.00 95.00 86 THR A CA 1
ATOM 635 C C . THR A 1 86 ? -22.730 38.545 -62.097 1.00 95.00 86 THR A C 1
ATOM 637 O O . THR A 1 86 ? -23.655 39.312 -62.345 1.00 95.00 86 THR A O 1
ATOM 640 N N . LEU A 1 87 ? -21.580 38.542 -62.761 1.00 94.75 87 LEU A N 1
ATOM 641 C CA . LEU A 1 87 ? -21.321 39.375 -63.927 1.00 94.75 87 LEU A CA 1
ATOM 642 C C . LEU A 1 87 ? -22.136 38.862 -65.114 1.00 94.75 87 LEU A C 1
ATOM 644 O O . LEU A 1 87 ? -22.253 37.653 -65.301 1.00 94.75 87 LEU A O 1
ATOM 648 N N . GLU A 1 88 ? -22.616 39.756 -65.979 1.00 92.56 88 GLU A N 1
ATOM 649 C CA . GLU A 1 88 ? -23.112 39.343 -67.303 1.00 92.56 88 GLU A CA 1
ATOM 650 C C . GLU A 1 88 ? -21.971 38.776 -68.170 1.00 92.56 88 GLU A C 1
ATOM 652 O O . GLU A 1 88 ? -22.164 37.891 -69.008 1.00 92.56 88 GLU A O 1
ATOM 657 N N . LEU A 1 89 ? -20.748 39.247 -67.914 1.00 92.50 89 LEU A N 1
ATOM 658 C CA . LEU A 1 89 ? -19.522 38.814 -68.567 1.00 92.50 89 LEU A CA 1
ATOM 659 C C . LEU A 1 89 ? -19.167 37.358 -68.215 1.00 92.50 89 LEU A C 1
ATOM 661 O O . LEU A 1 89 ? -19.037 36.999 -67.044 1.00 92.50 89 LEU A O 1
ATOM 665 N N . SER A 1 90 ? -18.944 36.534 -69.243 1.00 94.25 90 SER A N 1
ATOM 666 C CA . SER A 1 90 ? -18.373 35.188 -69.097 1.00 94.25 90 SER A CA 1
ATOM 667 C C . SER A 1 90 ? -16.839 35.246 -69.047 1.00 94.25 90 SER A C 1
ATOM 669 O O . SER A 1 90 ? -16.228 36.113 -69.683 1.00 94.25 90 SER A O 1
ATOM 671 N N . LEU A 1 91 ? -16.192 34.317 -68.342 1.00 93.31 91 LEU A N 1
ATOM 672 C CA . LEU A 1 91 ? -14.739 34.169 -68.299 1.00 93.31 91 LEU A CA 1
ATOM 673 C C . LEU A 1 91 ? -14.193 33.894 -69.699 1.00 93.31 91 LEU A C 1
ATOM 675 O O . LEU A 1 91 ? -13.149 34.435 -70.065 1.00 93.31 91 LEU A O 1
ATOM 679 N N . ALA A 1 92 ? -14.893 33.077 -70.493 1.00 91.12 92 ALA A N 1
ATOM 680 C CA . ALA A 1 92 ? -14.518 32.818 -71.880 1.00 91.12 92 ALA A CA 1
ATOM 681 C C . ALA A 1 92 ? -14.430 34.120 -72.693 1.00 91.12 92 ALA A C 1
ATOM 683 O O . ALA A 1 92 ? -13.449 34.326 -73.404 1.00 91.12 92 ALA A O 1
ATOM 684 N N . THR A 1 93 ? -15.401 35.025 -72.534 1.00 92.12 93 THR A N 1
ATOM 685 C CA . THR A 1 93 ? -15.385 36.348 -73.175 1.00 92.12 93 THR A CA 1
ATOM 686 C C . THR A 1 93 ? -14.268 37.225 -72.618 1.00 92.12 93 THR A C 1
ATOM 688 O O . THR A 1 93 ? -13.495 37.780 -73.398 1.00 92.12 93 THR A O 1
ATOM 691 N N . ALA A 1 94 ? -14.129 37.323 -71.293 1.00 89.88 94 ALA A N 1
ATOM 692 C CA . ALA A 1 94 ? -13.108 38.157 -70.653 1.00 89.88 94 ALA A CA 1
ATOM 693 C C . ALA A 1 94 ? -11.678 37.756 -71.066 1.00 89.88 94 ALA A C 1
ATOM 695 O O . ALA A 1 94 ? -10.808 38.604 -71.258 1.00 89.88 94 ALA A O 1
ATOM 696 N N . LYS A 1 95 ? -11.434 36.459 -71.295 1.00 89.19 95 LYS A N 1
ATOM 697 C CA . LYS A 1 95 ? -10.145 35.944 -71.788 1.00 89.19 95 LYS A CA 1
ATOM 698 C C . LYS A 1 95 ? -9.811 36.340 -73.228 1.00 89.19 95 LYS A C 1
ATOM 700 O O . LYS A 1 95 ? -8.655 36.218 -73.619 1.00 89.19 95 LYS A O 1
ATOM 705 N N . THR A 1 96 ? -10.780 36.811 -74.014 1.00 88.50 96 THR A N 1
ATOM 706 C CA . THR A 1 96 ? -10.520 37.339 -75.368 1.00 88.50 96 THR A CA 1
ATOM 707 C C . THR A 1 96 ? -10.086 38.802 -75.373 1.00 88.50 96 THR A C 1
ATOM 709 O O . THR A 1 96 ? -9.652 39.302 -76.410 1.00 88.50 96 THR A O 1
ATOM 712 N N . TRP A 1 97 ? -10.206 39.499 -74.241 1.00 88.25 97 TRP A N 1
ATOM 713 C CA . TRP A 1 97 ? -9.811 40.898 -74.127 1.00 88.25 97 TRP A CA 1
ATOM 714 C C . TRP A 1 97 ? -8.286 41.062 -74.139 1.00 88.25 97 TRP A C 1
ATOM 716 O O . TRP A 1 97 ? -7.539 40.161 -73.756 1.00 88.25 97 TRP A O 1
ATOM 726 N N . THR A 1 98 ? -7.815 42.232 -74.577 1.00 83.31 98 THR A N 1
ATOM 727 C CA . THR A 1 98 ? -6.382 42.548 -74.616 1.00 83.31 98 THR A CA 1
ATOM 728 C C . THR A 1 98 ? -5.919 43.067 -73.258 1.00 83.31 98 THR A C 1
ATOM 730 O O . THR A 1 98 ? -6.220 44.193 -72.861 1.00 83.31 98 THR A O 1
ATOM 733 N N . TRP A 1 99 ? -5.144 42.252 -72.555 1.00 76.56 99 TRP A N 1
ATOM 734 C CA . TRP A 1 99 ? -4.534 42.593 -71.271 1.00 76.56 99 TRP A CA 1
ATOM 735 C C . TRP A 1 99 ? -3.161 43.260 -71.480 1.00 76.56 99 TRP A C 1
ATOM 737 O O . TRP A 1 99 ? -2.472 42.916 -72.443 1.00 76.56 99 TRP A O 1
ATOM 747 N N . PRO A 1 100 ? -2.749 44.237 -70.647 1.00 63.09 100 PRO A N 1
ATOM 748 C CA . PRO A 1 100 ? -3.404 44.713 -69.420 1.00 63.09 100 PRO A CA 1
ATOM 749 C C . PRO A 1 100 ? -4.485 45.789 -69.648 1.00 63.09 100 PRO A C 1
ATOM 751 O O . PRO A 1 100 ? -5.121 46.233 -68.697 1.00 63.09 100 PRO A O 1
ATOM 754 N N . GLY A 1 101 ? -4.710 46.224 -70.895 1.00 68.50 101 GLY A N 1
ATOM 755 C CA . GLY A 1 101 ? -5.618 47.334 -71.221 1.00 68.50 101 GLY A CA 1
ATOM 756 C C . GLY A 1 101 ? -7.066 47.147 -70.749 1.00 68.50 101 GLY A C 1
ATOM 757 O O . GLY A 1 101 ? -7.734 48.132 -70.455 1.00 68.50 101 GLY A O 1
ATOM 758 N N . ALA A 1 102 ? -7.519 45.899 -70.612 1.00 82.12 102 ALA A N 1
ATOM 759 C CA . ALA A 1 102 ? -8.881 45.550 -70.214 1.00 82.12 102 ALA A CA 1
ATOM 760 C C . ALA A 1 102 ? -9.118 45.431 -68.687 1.00 82.12 102 ALA A C 1
ATOM 762 O O . ALA A 1 102 ? -10.225 45.097 -68.261 1.00 82.12 102 ALA A O 1
ATOM 763 N N . ARG A 1 103 ? -8.112 45.725 -67.843 1.00 86.06 103 ARG A N 1
ATOM 764 C CA . ARG A 1 103 ? -8.239 45.713 -66.366 1.00 86.06 103 ARG A CA 1
ATOM 765 C C . ARG A 1 103 ? -9.330 46.646 -65.864 1.00 86.06 103 ARG A C 1
ATOM 767 O O . ARG A 1 103 ? -10.131 46.264 -65.015 1.00 86.06 103 ARG A O 1
ATOM 774 N N . THR A 1 104 ? -9.391 47.854 -66.419 1.00 88.25 104 THR A N 1
ATOM 775 C CA . THR A 1 104 ? -10.401 48.843 -66.030 1.00 88.25 104 THR A CA 1
ATOM 776 C C . THR A 1 104 ? -11.811 48.367 -66.384 1.00 88.25 104 THR A C 1
ATOM 778 O O . THR A 1 104 ? -12.717 48.497 -65.566 1.00 88.25 104 THR A O 1
ATOM 781 N N . ASP A 1 105 ? -11.982 47.751 -67.557 1.00 89.75 105 ASP A N 1
ATOM 782 C CA . ASP A 1 105 ? -13.281 47.255 -68.023 1.00 89.75 105 ASP A CA 1
ATOM 783 C C . ASP A 1 105 ? -13.827 46.142 -67.116 1.00 89.75 105 ASP A C 1
ATOM 785 O O . ASP A 1 105 ? -15.028 46.078 -66.858 1.00 89.75 105 ASP A O 1
ATOM 789 N N . LEU A 1 106 ? -12.950 45.295 -66.564 1.00 91.62 106 LEU A N 1
ATOM 790 C CA . LEU A 1 106 ? -13.343 44.261 -65.605 1.00 91.62 106 LEU A CA 1
ATOM 791 C C . LEU A 1 106 ? -13.808 44.858 -64.268 1.00 91.62 106 LEU A C 1
ATOM 793 O O . LEU A 1 106 ? -14.805 44.403 -63.707 1.00 91.62 106 LEU A O 1
ATOM 797 N N . VAL A 1 107 ? -13.124 45.896 -63.772 1.00 93.38 107 VAL A N 1
ATOM 798 C CA . VAL A 1 107 ? -13.564 46.625 -62.570 1.00 93.38 107 VAL A CA 1
ATOM 799 C C . VAL A 1 107 ? -14.916 47.296 -62.821 1.00 93.38 107 VAL A C 1
ATOM 801 O O . VAL A 1 107 ? -15.790 47.234 -61.961 1.00 93.38 107 VAL A O 1
ATOM 804 N N . TYR A 1 108 ? -15.131 47.876 -64.004 1.00 92.88 108 TYR A N 1
ATOM 805 C CA . TYR A 1 108 ? -16.417 48.475 -64.373 1.00 92.88 108 TYR A CA 1
ATOM 806 C C . TYR A 1 108 ? -17.546 47.451 -64.447 1.00 92.88 108 TYR A C 1
ATOM 808 O O . TYR A 1 108 ? -18.614 47.716 -63.905 1.00 92.88 108 TYR A O 1
ATOM 816 N N . ALA A 1 109 ? -17.306 46.264 -65.009 1.00 92.94 109 ALA A N 1
ATOM 817 C CA . ALA A 1 109 ? -18.299 45.188 -65.012 1.00 92.94 109 ALA A CA 1
ATOM 818 C C . ALA A 1 109 ? -18.701 44.768 -63.583 1.00 92.94 109 ALA A C 1
ATOM 820 O O . ALA A 1 109 ? -19.871 44.504 -63.311 1.00 92.94 109 ALA A O 1
ATOM 821 N N . CYS A 1 110 ? -17.742 44.740 -62.655 1.00 94.12 110 CYS A N 1
ATOM 822 C CA . CYS A 1 110 ? -18.003 44.511 -61.233 1.00 94.12 110 CYS A CA 1
ATOM 823 C C . CYS A 1 110 ? -18.823 45.623 -60.577 1.00 94.12 110 CYS A C 1
ATOM 825 O O . CYS A 1 110 ? -19.737 45.330 -59.810 1.00 94.12 110 CYS A O 1
ATOM 827 N N . ILE A 1 111 ? -18.490 46.884 -60.863 1.00 93.62 111 ILE A N 1
ATOM 828 C CA . ILE A 1 111 ? -19.224 48.046 -60.350 1.00 93.62 111 ILE A CA 1
ATOM 829 C C . ILE A 1 111 ? -20.663 48.009 -60.858 1.00 93.62 111 ILE A C 1
ATOM 831 O O . ILE A 1 111 ? -21.575 48.108 -60.050 1.00 93.62 111 ILE A O 1
ATOM 835 N N . GLU A 1 112 ? -20.873 47.780 -62.155 1.00 92.44 112 GLU A N 1
ATOM 836 C CA . GLU A 1 112 ? -22.206 47.692 -62.763 1.00 92.44 112 GLU A CA 1
ATOM 837 C C . GLU A 1 112 ? -23.050 46.579 -62.126 1.00 92.44 112 GLU A C 1
ATOM 839 O O . GLU A 1 112 ? -24.201 46.807 -61.757 1.00 92.44 112 GLU A O 1
ATOM 844 N N . ALA A 1 113 ? -22.467 45.398 -61.898 1.00 93.25 113 ALA A N 1
ATOM 845 C CA . ALA A 1 113 ? -23.162 44.295 -61.233 1.00 93.25 113 ALA A CA 1
ATOM 846 C C . ALA A 1 113 ? -23.508 44.583 -59.755 1.00 93.25 113 ALA A C 1
ATOM 848 O O . ALA A 1 113 ? -24.414 43.955 -59.201 1.00 93.25 113 ALA A O 1
ATOM 849 N N . ALA A 1 114 ? -22.796 45.514 -59.114 1.00 93.94 114 ALA A N 1
ATOM 850 C CA . ALA A 1 114 ? -22.966 45.892 -57.713 1.00 93.94 114 ALA A CA 1
ATOM 851 C C . ALA A 1 114 ? -23.715 47.226 -57.511 1.00 93.94 114 ALA A C 1
ATOM 853 O O . ALA A 1 114 ? -24.086 47.530 -56.377 1.00 93.94 114 ALA A O 1
ATOM 854 N N . ASP A 1 115 ? -23.963 48.003 -58.572 1.00 85.06 115 ASP A N 1
ATOM 855 C CA . ASP A 1 115 ? -24.393 49.415 -58.522 1.00 85.06 115 ASP A CA 1
ATOM 856 C C . ASP A 1 115 ? -25.701 49.617 -57.742 1.00 85.06 115 ASP A C 1
ATOM 858 O O . ASP A 1 115 ? -25.840 50.559 -56.969 1.00 85.06 115 ASP A O 1
ATOM 862 N N . THR A 1 116 ? -26.642 48.671 -57.829 1.00 85.75 116 THR A N 1
ATOM 863 C CA . THR A 1 116 ? -27.902 48.744 -57.064 1.00 85.75 116 THR A CA 1
ATOM 864 C C . THR A 1 116 ? -27.776 48.332 -55.593 1.00 85.75 116 THR A C 1
ATOM 866 O O . THR A 1 116 ? -28.720 48.506 -54.825 1.00 85.75 116 THR A O 1
ATOM 869 N N . ALA A 1 117 ? -26.655 47.720 -55.204 1.00 88.75 117 ALA A N 1
ATOM 870 C CA . ALA A 1 117 ? -26.448 47.110 -53.890 1.00 88.75 117 ALA A CA 1
ATOM 871 C C . ALA A 1 117 ? -25.378 47.816 -53.040 1.00 88.75 117 ALA A C 1
ATOM 873 O O . ALA A 1 117 ? -25.306 47.557 -51.837 1.00 88.75 117 ALA A O 1
ATOM 874 N N . VAL A 1 118 ? -24.554 48.685 -53.634 1.00 92.31 118 VAL A N 1
ATOM 875 C CA . VAL A 1 118 ? -23.412 49.328 -52.972 1.00 92.31 118 VAL A CA 1
ATOM 876 C C . VAL A 1 118 ? -23.444 50.839 -53.196 1.00 92.31 118 VAL A C 1
ATOM 878 O O . VAL A 1 118 ? -23.448 51.306 -54.328 1.00 92.31 118 VAL A O 1
ATOM 881 N N . ASP A 1 119 ? -23.406 51.615 -52.109 1.00 91.12 119 ASP A N 1
ATOM 882 C CA . ASP A 1 119 ? -23.197 53.066 -52.176 1.00 91.12 119 ASP A CA 1
ATOM 883 C C . ASP A 1 119 ? -21.697 53.376 -52.254 1.00 91.12 119 ASP A C 1
ATOM 885 O O . ASP A 1 119 ? -20.979 53.350 -51.250 1.00 91.12 119 ASP A O 1
ATOM 889 N N . PHE A 1 120 ? -21.213 53.663 -53.462 1.00 92.44 120 PHE A N 1
ATOM 890 C CA . PHE A 1 120 ? -19.794 53.909 -53.713 1.00 92.44 120 PHE A CA 1
ATOM 891 C C . PHE A 1 120 ? -19.283 55.263 -53.199 1.00 92.44 120 PHE A C 1
ATOM 893 O O . PHE A 1 120 ? -18.069 55.434 -53.071 1.00 92.44 120 PHE A O 1
ATOM 900 N N . SER A 1 121 ? -20.161 56.213 -52.858 1.00 89.50 121 SER A N 1
ATOM 901 C CA . SER A 1 121 ? -19.754 57.575 -52.470 1.00 89.50 121 SER A CA 1
ATOM 902 C C . SER A 1 121 ? -18.897 57.614 -51.196 1.00 89.50 121 SER A C 1
ATOM 904 O O . SER A 1 121 ? -18.057 58.500 -51.022 1.00 89.50 121 SER A O 1
ATOM 906 N N . ALA A 1 122 ? -19.047 56.609 -50.329 1.00 88.75 122 ALA A N 1
ATOM 907 C CA . ALA A 1 122 ? -18.313 56.482 -49.075 1.00 88.75 122 ALA A CA 1
ATOM 908 C C . ALA A 1 122 ? -16.858 55.996 -49.231 1.00 88.75 122 ALA A C 1
ATOM 910 O O . ALA A 1 122 ? -16.124 55.982 -48.242 1.00 88.75 122 ALA A O 1
ATOM 911 N N . PHE A 1 123 ? -16.426 55.591 -50.431 1.00 94.81 123 PHE A N 1
ATOM 912 C CA . PHE A 1 123 ? -15.147 54.908 -50.651 1.00 94.81 123 PHE A CA 1
ATOM 913 C C . PHE A 1 123 ? -14.141 55.755 -51.450 1.00 94.81 123 PHE A C 1
ATOM 915 O O . PHE A 1 123 ? -14.504 56.618 -52.236 1.00 94.81 123 PHE A O 1
ATOM 922 N N . GLN A 1 124 ? -12.843 55.521 -51.258 1.00 92.75 124 GLN A N 1
ATOM 923 C CA . GLN A 1 124 ? -11.746 56.190 -51.984 1.00 92.75 124 GLN A CA 1
ATOM 924 C C . GLN A 1 124 ? -11.033 55.260 -52.979 1.00 92.75 124 GLN A C 1
ATOM 926 O O . GLN A 1 124 ? -10.224 55.711 -53.797 1.00 92.75 124 GLN A O 1
ATOM 931 N N . GLY A 1 125 ? -11.339 53.965 -52.919 1.00 95.19 125 GLY A N 1
ATOM 932 C CA . GLY A 1 125 ? -10.858 52.957 -53.851 1.00 95.19 125 GLY A CA 1
ATOM 933 C C . GLY A 1 125 ? -11.827 51.784 -53.971 1.00 95.19 125 GLY A C 1
ATOM 934 O O . GLY A 1 125 ? -12.676 51.575 -53.103 1.00 95.19 125 GLY A O 1
ATOM 935 N N . ILE A 1 126 ? -11.704 51.037 -55.065 1.00 96.88 126 ILE A N 1
ATOM 936 C CA . ILE A 1 126 ? -12.544 49.887 -55.402 1.00 96.88 126 ILE A CA 1
ATOM 937 C C . ILE A 1 126 ? -11.632 48.710 -55.762 1.00 96.88 126 ILE A C 1
ATOM 939 O O . ILE A 1 126 ? -10.754 48.836 -56.619 1.00 96.88 126 ILE A O 1
ATOM 943 N N . ILE A 1 127 ? -11.852 47.569 -55.105 1.00 97.75 127 ILE A N 1
ATOM 944 C CA . ILE A 1 127 ? -11.175 46.297 -55.375 1.00 97.75 127 ILE A CA 1
ATOM 945 C C . ILE A 1 127 ? -12.199 45.320 -55.949 1.00 97.75 127 ILE A C 1
ATOM 947 O O . ILE A 1 127 ? -13.120 44.911 -55.250 1.00 97.75 127 ILE A O 1
ATOM 951 N N . ALA A 1 128 ? -12.026 44.928 -57.206 1.00 96.62 128 ALA A N 1
ATOM 952 C CA . ALA A 1 128 ? -12.808 43.894 -57.873 1.00 96.62 128 ALA A CA 1
ATOM 953 C C . ALA A 1 128 ? -12.124 42.527 -57.716 1.00 96.62 128 ALA A C 1
ATOM 955 O O . ALA A 1 128 ? -11.092 42.260 -58.332 1.00 96.62 128 ALA A O 1
ATOM 956 N N . LEU A 1 129 ? -12.693 41.652 -56.893 1.00 97.25 129 LEU A N 1
ATOM 957 C CA . LEU A 1 129 ? -12.223 40.288 -56.674 1.00 97.25 129 LEU A CA 1
ATOM 958 C C . LEU A 1 129 ? -12.969 39.337 -57.606 1.00 97.25 129 LEU A C 1
ATOM 960 O O . LEU A 1 129 ? -14.185 39.210 -57.495 1.00 97.25 129 LEU A O 1
ATOM 964 N N . VAL A 1 130 ? -12.268 38.644 -58.501 1.00 95.56 130 VAL A N 1
ATOM 965 C CA . VAL A 1 130 ? -12.907 37.733 -59.465 1.00 95.56 130 VAL A CA 1
ATOM 966 C C . VAL A 1 130 ? -12.686 36.266 -59.129 1.00 95.56 130 VAL A C 1
ATOM 968 O O . VAL A 1 130 ? -11.655 35.885 -58.588 1.00 95.56 130 VAL A O 1
ATOM 971 N N . ASN A 1 131 ? -13.659 35.413 -59.446 1.00 95.25 131 ASN A N 1
ATOM 972 C CA . ASN A 1 131 ? -13.669 34.018 -58.990 1.00 95.25 131 ASN A CA 1
ATOM 973 C C . ASN A 1 131 ? -12.818 33.036 -59.813 1.00 95.25 131 ASN A C 1
ATOM 975 O O . ASN A 1 131 ? -12.770 31.854 -59.476 1.00 95.25 131 ASN A O 1
ATOM 979 N N . ALA A 1 132 ? -12.160 33.486 -60.880 1.00 94.06 132 ALA A N 1
ATOM 980 C CA . ALA A 1 132 ? -11.385 32.619 -61.759 1.00 94.06 132 ALA A CA 1
ATOM 981 C C . ALA A 1 132 ? -10.083 33.285 -62.222 1.00 94.06 132 ALA A C 1
ATOM 983 O O . ALA A 1 132 ? -10.059 34.511 -62.338 1.00 94.06 132 ALA A O 1
ATOM 984 N N . PRO A 1 133 ? -9.029 32.499 -62.534 1.00 91.94 133 PRO A N 1
ATOM 985 C CA . PRO A 1 133 ? -7.749 33.052 -62.956 1.00 91.94 133 PRO A CA 1
ATOM 986 C C . PRO A 1 133 ? -7.849 33.931 -64.209 1.00 91.94 133 PRO A C 1
ATOM 988 O O . PRO A 1 133 ? -8.287 33.466 -65.275 1.00 91.94 133 PRO A O 1
ATOM 991 N N . ILE A 1 134 ? -7.417 35.183 -64.069 1.00 88.88 134 ILE A N 1
ATOM 992 C CA . ILE A 1 134 ? -7.352 36.222 -65.104 1.00 88.88 134 ILE A CA 1
ATOM 993 C C . ILE A 1 134 ? -6.277 37.251 -64.725 1.00 88.88 134 ILE A C 1
ATOM 995 O O . ILE A 1 134 ? -5.810 37.296 -63.593 1.00 88.88 134 ILE A O 1
ATOM 999 N N . ASP A 1 135 ? -5.858 38.086 -65.670 1.00 87.62 135 ASP A N 1
ATOM 1000 C CA . ASP A 1 135 ? -4.849 39.109 -65.399 1.00 87.62 135 ASP A CA 1
ATOM 1001 C C . ASP A 1 135 ? -5.312 40.079 -64.292 1.00 87.62 135 ASP A C 1
ATOM 1003 O O . ASP A 1 135 ? -6.375 40.697 -64.386 1.00 87.62 135 ASP A O 1
ATOM 1007 N N . SER A 1 136 ? -4.507 40.181 -63.233 1.00 90.44 136 SER A N 1
ATOM 1008 C CA . SER A 1 136 ? -4.732 41.057 -62.078 1.00 90.44 136 SER A CA 1
ATOM 1009 C C . SER A 1 136 ? -3.899 42.322 -62.197 1.00 90.44 136 SER A C 1
ATOM 1011 O O . SER A 1 136 ? -2.812 42.304 -62.776 1.00 90.44 136 SER A O 1
ATOM 1013 N N . GLY A 1 137 ? -4.386 43.421 -61.634 1.00 88.38 137 GLY A N 1
ATOM 1014 C CA . GLY A 1 137 ? -3.611 44.646 -61.565 1.00 88.38 137 GLY A CA 1
ATOM 1015 C C . GLY A 1 137 ? -4.414 45.871 -61.157 1.00 88.38 137 GLY A C 1
ATOM 1016 O O . GLY A 1 137 ? -5.607 45.813 -60.862 1.00 88.38 137 GLY A O 1
ATOM 1017 N N . SER A 1 138 ? -3.750 47.017 -61.179 1.00 88.75 138 SER A N 1
ATOM 1018 C CA . SER A 1 138 ? -4.364 48.315 -60.952 1.00 88.75 138 SER A CA 1
ATOM 1019 C C . SER A 1 138 ? -4.526 49.100 -62.249 1.00 88.75 138 SER A C 1
ATOM 1021 O O . SER A 1 138 ? -3.729 49.001 -63.182 1.00 88.75 138 SER A O 1
ATOM 1023 N N . SER A 1 139 ? -5.575 49.921 -62.294 1.00 86.88 139 SER A N 1
ATOM 1024 C CA . SER A 1 139 ? -5.781 50.932 -63.337 1.00 86.88 139 SER A CA 1
ATOM 1025 C C . SER A 1 139 ? -5.407 52.343 -62.872 1.00 86.88 139 SER A C 1
ATOM 1027 O O . SER A 1 139 ? -5.840 53.316 -63.495 1.00 86.88 139 SER A O 1
ATOM 1029 N N . MET A 1 140 ? -4.598 52.446 -61.808 1.00 87.25 140 MET A N 1
ATOM 1030 C CA . MET A 1 140 ? -4.278 53.684 -61.090 1.00 87.25 140 MET A CA 1
ATOM 1031 C C . MET A 1 140 ? -5.552 54.361 -60.553 1.00 87.25 140 MET A C 1
ATOM 1033 O O . MET A 1 140 ? -6.607 53.730 -60.412 1.00 87.25 140 MET A O 1
ATOM 1037 N N . ARG A 1 141 ? -5.458 55.648 -60.210 1.00 88.44 141 ARG A N 1
ATOM 1038 C CA . ARG A 1 141 ? -6.618 56.466 -59.855 1.00 88.44 141 ARG A CA 1
ATOM 1039 C C . ARG A 1 141 ? -7.353 56.907 -61.118 1.00 88.44 141 ARG A C 1
ATOM 1041 O O . ARG A 1 141 ? -6.724 57.417 -62.044 1.00 88.44 141 ARG A O 1
ATOM 1048 N N . ARG A 1 142 ? -8.669 56.689 -61.172 1.00 87.69 142 ARG A N 1
ATOM 1049 C CA . ARG A 1 142 ? -9.528 57.080 -62.301 1.00 87.69 142 ARG A CA 1
ATOM 1050 C C . ARG A 1 142 ? -10.859 57.630 -61.819 1.00 87.69 142 ARG A C 1
ATOM 1052 O O . ARG A 1 142 ? -11.398 57.166 -60.818 1.00 87.69 142 ARG A O 1
ATOM 1059 N N . VAL A 1 143 ? -11.396 58.589 -62.568 1.00 89.00 143 VAL A N 1
ATOM 1060 C CA . VAL A 1 143 ? -12.768 59.076 -62.395 1.00 89.00 143 VAL A CA 1
ATOM 1061 C C . VAL A 1 143 ? -13.728 58.030 -62.953 1.00 89.00 143 VAL A C 1
ATOM 1063 O O . VAL A 1 143 ? -13.616 57.643 -64.116 1.00 89.00 143 VAL A O 1
ATOM 1066 N N . VAL A 1 144 ? -14.647 57.560 -62.113 1.00 87.50 144 VAL A N 1
ATOM 1067 C CA . VAL A 1 144 ? -15.646 56.540 -62.442 1.00 87.50 144 VAL A CA 1
ATOM 1068 C C . VAL A 1 144 ? -17.034 57.092 -62.169 1.00 87.50 144 VAL A C 1
ATOM 1070 O O . VAL A 1 144 ? -17.256 57.769 -61.163 1.00 87.50 144 VAL A O 1
ATOM 1073 N N . LYS A 1 145 ? -17.973 56.782 -63.063 1.00 84.88 145 LYS A N 1
ATOM 1074 C CA . LYS A 1 145 ? -19.386 57.088 -62.870 1.00 84.88 145 LYS A CA 1
ATOM 1075 C C . LYS A 1 145 ? -20.038 56.001 -62.012 1.00 84.88 145 LYS A C 1
ATOM 1077 O O . LYS A 1 145 ? -19.989 54.835 -62.388 1.00 84.88 145 LYS A O 1
ATOM 1082 N N . VAL A 1 146 ? -20.631 56.390 -60.887 1.00 81.88 146 VAL A N 1
ATOM 1083 C CA . VAL A 1 146 ? -21.319 55.506 -59.929 1.00 81.88 146 VAL A CA 1
ATOM 1084 C C . VAL A 1 146 ? -22.639 56.162 -59.518 1.00 81.88 146 VAL A C 1
ATOM 1086 O O . VAL A 1 146 ? -22.662 57.352 -59.188 1.00 81.88 146 VAL A O 1
ATOM 1089 N N . GLY A 1 147 ? -23.753 55.428 -59.597 1.00 75.19 147 GLY A N 1
ATOM 1090 C CA . GLY A 1 147 ? -25.093 56.021 -59.506 1.00 75.19 147 GLY A CA 1
ATOM 1091 C C . GLY A 1 147 ? -25.285 57.218 -60.458 1.00 75.19 147 GLY A C 1
ATOM 1092 O O . GLY A 1 147 ? -25.000 57.144 -61.657 1.00 75.19 147 GLY A O 1
ATOM 1093 N N . ASP A 1 148 ? -25.735 58.355 -59.917 1.00 73.25 148 ASP A N 1
ATOM 1094 C CA . ASP A 1 148 ? -26.003 59.582 -60.686 1.00 73.25 148 ASP A CA 1
ATOM 1095 C C . ASP A 1 148 ? -24.792 60.544 -60.808 1.00 73.25 148 ASP A C 1
ATOM 1097 O O . ASP A 1 148 ? -24.921 61.608 -61.419 1.00 73.25 148 ASP A O 1
ATOM 1101 N N . GLY A 1 149 ? -23.616 60.205 -60.253 1.00 82.19 149 GLY A N 1
ATOM 1102 C CA . GLY A 1 149 ? -22.443 61.095 -60.167 1.00 82.19 149 GLY A CA 1
ATOM 1103 C C . GLY A 1 149 ? -21.113 60.486 -60.638 1.00 82.19 149 GLY A C 1
ATOM 1104 O O . GLY A 1 149 ? -21.041 59.315 -61.002 1.00 82.19 149 GLY A O 1
ATOM 1105 N N . GLU A 1 150 ? -20.044 61.292 -60.631 1.00 87.19 150 GLU A N 1
ATOM 1106 C CA . GLU A 1 150 ? -18.6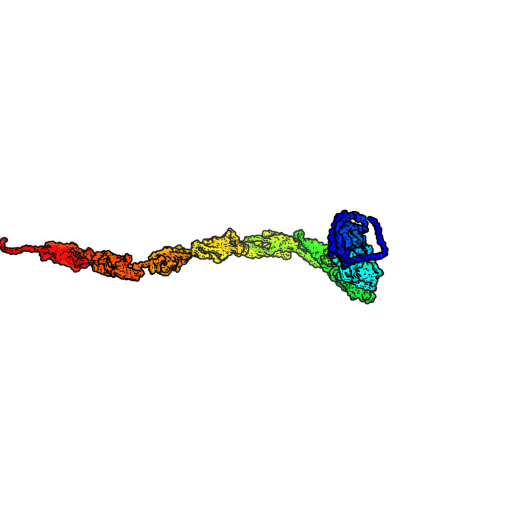64 60.873 -60.940 1.00 87.19 150 GLU A CA 1
ATOM 1107 C C . GLU A 1 150 ? -17.736 61.111 -59.737 1.00 87.19 150 GLU A C 1
ATOM 1109 O O . GLU A 1 150 ? -17.783 62.173 -59.114 1.00 87.19 150 GLU A O 1
ATOM 1114 N N . GLN A 1 151 ? -16.874 60.140 -59.419 1.00 88.62 151 GLN A N 1
ATOM 1115 C CA . GLN A 1 151 ? -15.903 60.215 -58.320 1.00 88.62 151 GLN A CA 1
ATOM 1116 C C . GLN A 1 151 ? -14.593 59.514 -58.699 1.00 88.62 151 GLN A C 1
ATOM 1118 O O . GLN A 1 151 ? -14.588 58.540 -59.448 1.00 88.62 151 GLN A O 1
ATOM 1123 N N . GLU A 1 152 ? -13.459 60.024 -58.209 1.00 90.12 152 GLU A N 1
ATOM 1124 C CA . GLU A 1 152 ? -12.151 59.414 -58.458 1.00 90.12 152 GLU A CA 1
ATOM 1125 C C . GLU A 1 152 ? -11.831 58.322 -57.429 1.00 90.12 152 GLU A C 1
ATOM 1127 O O . GLU A 1 152 ? -11.749 58.587 -56.226 1.00 90.12 152 GLU A O 1
ATOM 1132 N N . PHE A 1 153 ? -11.564 57.111 -57.915 1.00 92.31 153 PHE A N 1
ATOM 1133 C CA . PHE A 1 153 ? -11.211 55.952 -57.100 1.00 92.31 153 PHE A CA 1
ATOM 1134 C C . PHE A 1 153 ? -9.856 55.382 -57.515 1.00 92.31 153 PHE A C 1
ATOM 1136 O O . PHE A 1 153 ? -9.508 55.379 -58.696 1.00 92.31 153 PHE A O 1
ATOM 1143 N N . GLY A 1 154 ? -9.110 54.831 -56.556 1.00 93.19 154 GLY A N 1
ATOM 1144 C CA . GLY A 1 154 ? -8.068 53.851 -56.869 1.00 93.19 154 GLY A CA 1
ATOM 1145 C C . GLY A 1 154 ? -8.718 52.543 -57.319 1.00 93.19 154 GLY A C 1
ATOM 1146 O O . GLY A 1 154 ? -9.506 51.980 -56.564 1.00 93.19 154 GLY A O 1
ATOM 1147 N N . LEU A 1 155 ? -8.428 52.073 -58.534 1.00 94.38 155 LEU A N 1
ATOM 1148 C CA . LEU A 1 155 ? -9.068 50.879 -59.096 1.00 94.38 155 LEU A CA 1
ATOM 1149 C C . LEU A 1 155 ? -8.104 49.698 -59.129 1.00 94.38 155 LEU A C 1
ATOM 1151 O O . LEU A 1 155 ? -7.007 49.803 -59.684 1.00 94.38 155 LEU A O 1
ATOM 1155 N N . VAL A 1 156 ? -8.533 48.572 -58.566 1.00 95.38 156 VAL A N 1
ATOM 1156 C CA . VAL A 1 156 ? -7.750 47.335 -58.472 1.00 95.38 156 VAL A CA 1
ATOM 1157 C C . VAL A 1 156 ? -8.628 46.144 -58.847 1.00 95.38 156 VAL A C 1
ATOM 1159 O O . VAL A 1 156 ? -9.773 46.065 -58.408 1.00 95.38 156 VAL A O 1
ATOM 1162 N N . ASN A 1 157 ? -8.097 45.197 -59.620 1.00 94.94 157 ASN A N 1
ATOM 1163 C CA . ASN A 1 157 ? -8.719 43.897 -59.848 1.00 94.94 157 ASN A CA 1
ATOM 1164 C C . ASN A 1 157 ? -7.775 42.764 -59.434 1.00 94.94 157 ASN A C 1
ATOM 1166 O O . ASN A 1 157 ? -6.598 42.781 -59.791 1.00 94.94 157 ASN A O 1
ATOM 1170 N N . LEU A 1 158 ? -8.293 41.780 -58.695 1.00 95.00 158 LEU A N 1
ATOM 1171 C CA . LEU A 1 158 ? -7.514 40.650 -58.185 1.00 95.00 158 LEU A CA 1
ATOM 1172 C C . LEU A 1 158 ? -8.240 39.329 -58.435 1.00 95.00 158 LEU A C 1
ATOM 1174 O O . LEU A 1 158 ? -9.372 39.121 -57.991 1.00 95.00 158 LEU A O 1
ATOM 1178 N N . ASP A 1 159 ? -7.553 38.416 -59.100 1.00 94.25 159 ASP A N 1
ATOM 1179 C CA . ASP A 1 159 ? -7.958 37.031 -59.293 1.00 94.25 159 ASP A CA 1
ATOM 1180 C C . ASP A 1 159 ? -7.511 36.139 -58.111 1.00 94.25 159 ASP A C 1
ATOM 1182 O O . ASP A 1 159 ? -6.787 36.603 -57.222 1.00 94.25 159 ASP A O 1
ATOM 1186 N N . PRO A 1 160 ? -7.886 34.844 -58.081 1.00 93.69 160 PRO A N 1
ATOM 1187 C CA . PRO A 1 160 ? -7.537 33.955 -56.974 1.00 93.69 160 PRO A CA 1
ATOM 1188 C C . PRO A 1 160 ? -6.030 33.768 -56.726 1.00 93.69 160 PRO A C 1
ATOM 1190 O O . PRO A 1 160 ? -5.642 33.371 -55.628 1.00 93.69 160 PRO A O 1
ATOM 1193 N N . GLY A 1 161 ? -5.173 34.033 -57.719 1.00 88.94 161 GLY A N 1
ATOM 1194 C CA . GLY A 1 161 ? -3.716 33.989 -57.571 1.00 88.94 161 GLY A CA 1
ATOM 1195 C C . GLY A 1 161 ? -3.129 35.262 -56.954 1.00 88.94 161 GLY A C 1
ATOM 1196 O O . GLY A 1 161 ? -2.036 35.217 -56.389 1.00 88.94 161 GLY A O 1
ATOM 1197 N N . ALA A 1 162 ? -3.860 36.377 -57.015 1.00 90.81 162 ALA A N 1
ATOM 1198 C CA . ALA A 1 162 ? -3.431 37.698 -56.566 1.00 90.81 162 ALA A CA 1
ATOM 1199 C C . ALA A 1 162 ? -3.921 38.082 -55.153 1.00 90.81 162 ALA A C 1
ATOM 1201 O O . ALA A 1 162 ? -3.621 39.171 -54.667 1.00 90.81 162 ALA A O 1
ATOM 1202 N N . TRP A 1 163 ? -4.624 37.197 -54.437 1.00 93.25 163 TRP A N 1
ATOM 1203 C CA . TRP A 1 163 ? -5.115 37.439 -53.065 1.00 93.25 163 TRP A CA 1
ATOM 1204 C C . TRP A 1 163 ? -4.055 37.236 -51.969 1.00 93.25 163 TRP A C 1
ATOM 1206 O O . TRP A 1 163 ? -4.349 36.754 -50.873 1.00 93.25 163 TRP A O 1
ATOM 1216 N N . THR A 1 164 ? -2.805 37.584 -52.269 1.00 92.94 164 THR A N 1
ATOM 1217 C CA . THR A 1 164 ? -1.690 37.546 -51.314 1.00 92.94 164 THR A CA 1
ATOM 1218 C C . THR A 1 164 ? -1.394 38.941 -50.786 1.00 92.94 164 THR A C 1
ATOM 1220 O O . THR A 1 164 ? -1.703 39.930 -51.448 1.00 92.94 164 THR A O 1
ATOM 1223 N N . ASN A 1 165 ? -0.769 39.045 -49.612 1.00 94.50 165 ASN A N 1
ATOM 1224 C CA . ASN A 1 165 ? -0.431 40.349 -49.042 1.00 94.50 165 ASN A CA 1
ATOM 1225 C C . ASN A 1 165 ? 0.481 41.173 -49.954 1.00 94.50 165 ASN A C 1
ATOM 1227 O O . ASN A 1 165 ? 0.245 42.365 -50.125 1.00 94.50 165 ASN A O 1
ATOM 1231 N N . THR A 1 166 ? 1.525 40.561 -50.518 1.00 92.75 166 THR A N 1
ATOM 1232 C CA . THR A 1 166 ? 2.490 41.290 -51.350 1.00 92.75 166 THR A CA 1
ATOM 1233 C C . THR A 1 166 ? 1.829 41.846 -52.610 1.00 92.75 166 THR A C 1
ATOM 1235 O O . THR A 1 166 ? 1.946 43.040 -52.881 1.00 92.75 166 THR A O 1
ATOM 1238 N N . PHE A 1 167 ? 1.067 41.016 -53.327 1.00 92.31 167 PHE A N 1
ATOM 1239 C CA . PHE A 1 167 ? 0.391 41.429 -54.557 1.00 92.31 167 PHE A CA 1
ATOM 1240 C C . PHE A 1 167 ? -0.714 42.458 -54.274 1.00 92.31 167 PHE A C 1
ATOM 1242 O O . PHE A 1 167 ? -0.780 43.501 -54.918 1.00 92.31 167 PHE A O 1
ATOM 1249 N N . ALA A 1 168 ? -1.537 42.229 -53.249 1.00 94.31 168 ALA A N 1
ATOM 1250 C CA . ALA A 1 168 ? -2.578 43.170 -52.846 1.00 94.31 168 ALA A CA 1
ATOM 1251 C C . ALA A 1 168 ? -2.004 44.542 -52.451 1.00 94.31 168 ALA A C 1
ATOM 1253 O O . ALA A 1 168 ? -2.522 45.572 -52.881 1.00 94.31 168 ALA A O 1
ATOM 1254 N N . ALA A 1 169 ? -0.920 44.569 -51.669 1.00 95.25 169 ALA A N 1
ATOM 1255 C CA . ALA A 1 169 ? -0.264 45.810 -51.266 1.00 95.25 169 ALA A CA 1
ATOM 1256 C C . ALA A 1 169 ? 0.350 46.549 -52.463 1.00 95.25 169 ALA A C 1
ATOM 1258 O O . ALA A 1 169 ? 0.237 47.770 -52.546 1.00 95.25 169 ALA A O 1
ATOM 1259 N N . HIS A 1 170 ? 0.952 45.824 -53.407 1.00 94.31 170 HIS A N 1
ATOM 1260 C CA . HIS A 1 170 ? 1.474 46.398 -54.646 1.00 94.31 170 HIS A CA 1
ATOM 1261 C C . HIS A 1 170 ? 0.375 47.127 -55.435 1.00 94.31 170 HIS A C 1
ATOM 1263 O O . HIS A 1 170 ? 0.485 48.323 -55.710 1.00 94.31 170 HIS A O 1
ATOM 1269 N N . GLU A 1 171 ? -0.735 46.441 -55.719 1.00 93.56 171 GLU A N 1
ATOM 1270 C CA . GLU A 1 171 ? -1.816 47.010 -56.531 1.00 93.56 171 GLU A CA 1
ATOM 1271 C C . GLU A 1 171 ? -2.581 48.122 -55.809 1.00 93.56 171 GLU A C 1
ATOM 1273 O O . GLU A 1 171 ? -2.951 49.134 -56.408 1.00 93.56 171 GLU A O 1
ATOM 1278 N N . MET A 1 172 ? -2.773 48.002 -54.493 1.00 94.88 172 MET A N 1
ATOM 1279 C CA . MET A 1 172 ? -3.303 49.109 -53.696 1.00 94.88 172 MET A CA 1
ATOM 1280 C C . MET A 1 172 ? -2.362 50.322 -53.721 1.00 94.88 172 MET A C 1
ATOM 1282 O O . MET A 1 172 ? -2.844 51.454 -53.737 1.00 94.88 172 MET A O 1
ATOM 1286 N N . GLY A 1 173 ? -1.041 50.117 -53.784 1.00 93.81 173 GLY A N 1
ATOM 1287 C CA . GLY A 1 173 ? -0.047 51.185 -53.916 1.00 93.81 173 GLY A CA 1
ATOM 1288 C C . GLY A 1 173 ? -0.251 52.036 -55.171 1.00 93.81 173 GLY A C 1
ATOM 1289 O O . GLY A 1 173 ? -0.202 53.267 -55.099 1.00 93.81 173 GLY A O 1
ATOM 1290 N N . HIS A 1 174 ? -0.599 51.410 -56.296 1.00 92.19 174 HIS A N 1
ATOM 1291 C CA . HIS A 1 174 ? -1.028 52.115 -57.508 1.00 92.19 174 HIS A CA 1
ATOM 1292 C C . HIS A 1 174 ? -2.326 52.907 -57.313 1.00 92.19 174 HIS A C 1
ATOM 1294 O O . HIS A 1 174 ? -2.438 54.042 -57.781 1.00 92.19 174 HIS A O 1
ATOM 1300 N N . GLY A 1 175 ? -3.288 52.376 -56.554 1.00 90.44 175 GLY A N 1
ATOM 1301 C CA . GLY A 1 175 ? -4.493 53.118 -56.162 1.00 90.44 175 GLY A CA 1
ATOM 1302 C C . GLY A 1 175 ? -4.226 54.323 -55.246 1.00 90.44 175 GLY A C 1
ATOM 1303 O O . GLY A 1 175 ? -5.002 55.284 -55.243 1.00 90.44 175 GLY A O 1
ATOM 1304 N N . TYR A 1 176 ? -3.096 54.321 -54.534 1.00 91.69 176 TYR A N 1
ATOM 1305 C CA . TYR A 1 176 ? -2.543 55.480 -53.821 1.00 91.69 176 TYR A CA 1
ATOM 1306 C C . TYR A 1 176 ? -1.660 56.383 -54.710 1.00 91.69 176 TYR A C 1
ATOM 1308 O O . TYR A 1 176 ? -1.136 57.388 -54.235 1.00 91.69 176 TYR A O 1
ATOM 1316 N N . GLY A 1 177 ? -1.521 56.083 -56.006 1.00 88.81 177 GLY A N 1
ATOM 1317 C CA . GLY A 1 177 ? -0.802 56.907 -56.984 1.00 88.81 177 GLY A CA 1
ATOM 1318 C C . GLY A 1 177 ? 0.709 56.661 -57.055 1.00 88.81 177 GLY A C 1
ATOM 1319 O O . GLY A 1 177 ? 1.444 57.518 -57.555 1.00 88.81 177 GLY A O 1
ATOM 1320 N N . LEU A 1 178 ? 1.198 55.527 -56.548 1.00 90.44 178 LEU A N 1
ATOM 1321 C CA . LEU A 1 178 ? 2.613 55.166 -56.631 1.00 90.44 178 LEU A CA 1
ATOM 1322 C C . LEU A 1 178 ? 2.945 54.505 -57.980 1.00 90.44 178 LEU A C 1
ATOM 1324 O O . LEU A 1 178 ? 2.217 53.610 -58.400 1.00 90.44 178 LEU A O 1
ATOM 1328 N N . PRO A 1 179 ? 4.030 54.905 -58.670 1.00 89.50 179 PRO A N 1
ATOM 1329 C CA . PRO A 1 179 ? 4.568 54.147 -59.800 1.00 89.50 179 PRO A CA 1
ATOM 1330 C C . PRO A 1 179 ? 5.416 52.954 -59.321 1.00 89.50 179 PRO A C 1
ATOM 1332 O O . PRO A 1 179 ? 5.730 52.858 -58.135 1.00 89.50 179 PRO A O 1
ATOM 1335 N N . HIS A 1 180 ? 5.830 52.080 -60.245 1.00 89.75 180 HIS A N 1
ATOM 1336 C CA . HIS A 1 180 ? 6.828 51.043 -59.956 1.00 89.75 180 HIS A CA 1
ATOM 1337 C C . HIS A 1 180 ? 8.175 51.642 -59.531 1.00 89.75 180 HIS A C 1
ATOM 1339 O O . HIS A 1 180 ? 8.563 52.716 -60.007 1.00 89.75 180 HIS A O 1
ATOM 1345 N N . SER A 1 181 ? 8.915 50.895 -58.712 1.00 89.31 181 SER A N 1
ATOM 1346 C CA . SER A 1 181 ? 10.349 51.096 -58.481 1.00 89.31 181 SER A CA 1
ATOM 1347 C C . SER A 1 181 ? 11.196 50.168 -59.359 1.00 89.31 181 SER A C 1
ATOM 1349 O O . SER A 1 181 ? 10.711 49.208 -59.960 1.00 89.31 181 SER A O 1
ATOM 1351 N N . PHE A 1 182 ? 12.481 50.493 -59.499 1.00 88.25 182 PHE A N 1
ATOM 1352 C CA . PHE A 1 182 ? 13.354 49.900 -60.516 1.00 88.25 182 PHE A CA 1
ATOM 1353 C C . PHE A 1 182 ? 14.745 49.583 -59.952 1.00 88.25 182 PHE A C 1
ATOM 1355 O O . PHE A 1 182 ? 15.133 50.079 -58.899 1.00 88.25 182 PHE A O 1
ATOM 1362 N N . SER A 1 183 ? 15.561 48.827 -60.688 1.00 85.06 183 SER A N 1
ATOM 1363 C CA . SER A 1 183 ? 17.009 48.733 -60.432 1.00 85.06 183 SER A CA 1
ATOM 1364 C C . SER A 1 183 ? 17.806 49.038 -61.696 1.00 85.06 183 SER A C 1
ATOM 1366 O O . SER A 1 183 ? 17.386 48.665 -62.790 1.00 85.06 183 SER A O 1
ATOM 1368 N N . ASP A 1 184 ? 18.941 49.727 -61.537 1.00 73.25 184 ASP A N 1
ATOM 1369 C CA . ASP A 1 184 ? 19.827 50.122 -62.641 1.00 73.25 184 ASP A CA 1
ATOM 1370 C C . ASP A 1 184 ? 20.938 49.085 -62.937 1.00 73.25 184 ASP A C 1
ATOM 1372 O O . ASP A 1 184 ? 21.615 49.216 -63.952 1.00 73.25 184 ASP A O 1
ATOM 1376 N N . GLU A 1 185 ? 21.145 48.050 -62.105 1.00 70.44 185 GLU A N 1
ATOM 1377 C CA . GLU A 1 185 ? 22.338 47.178 -62.177 1.00 70.44 185 GLU A CA 1
ATOM 1378 C C . GLU A 1 185 ? 22.028 45.676 -61.954 1.00 70.44 185 GLU A C 1
ATOM 1380 O O . GLU A 1 185 ? 21.288 45.343 -61.024 1.00 70.44 185 GLU A O 1
ATOM 1385 N N . PRO A 1 186 ? 22.603 44.733 -62.745 1.00 56.75 186 PRO A N 1
ATOM 1386 C CA . PRO A 1 186 ? 23.547 44.947 -63.855 1.00 56.75 186 PRO A CA 1
ATOM 1387 C C . PRO A 1 186 ? 22.876 45.379 -65.176 1.00 56.75 186 PRO A C 1
ATOM 1389 O O . PRO A 1 186 ? 23.551 45.594 -66.177 1.00 56.75 186 PRO A O 1
ATOM 1392 N N . THR A 1 187 ? 21.543 45.458 -65.209 1.00 63.88 187 THR A N 1
ATOM 1393 C CA . THR A 1 187 ? 20.743 45.971 -66.333 1.00 63.88 187 THR A CA 1
ATOM 1394 C C . THR A 1 187 ? 19.507 46.653 -65.769 1.00 63.88 187 THR A C 1
ATOM 1396 O O . THR A 1 187 ? 18.932 46.109 -64.825 1.00 63.88 187 THR A O 1
ATOM 1399 N N . PHE A 1 188 ? 19.050 47.743 -66.390 1.00 72.19 188 PHE A N 1
ATOM 1400 C CA . PHE A 1 188 ? 17.760 48.358 -66.072 1.00 72.19 188 PHE A CA 1
ATOM 1401 C C . PHE A 1 188 ? 16.637 47.311 -66.089 1.00 72.19 188 PHE A C 1
ATOM 1403 O O . PHE A 1 188 ? 16.450 46.623 -67.097 1.00 72.19 188 PHE A O 1
ATOM 1410 N N . ARG A 1 189 ? 15.904 47.175 -64.981 1.00 69.56 189 ARG A N 1
ATOM 1411 C CA . ARG A 1 189 ? 14.754 46.266 -64.871 1.00 69.56 189 ARG A CA 1
ATOM 1412 C C . ARG A 1 189 ? 13.591 46.940 -64.153 1.00 69.56 189 ARG A C 1
ATOM 1414 O O . ARG A 1 189 ? 13.730 47.363 -63.002 1.00 69.56 189 ARG A O 1
ATOM 1421 N N . GLU A 1 190 ? 12.454 46.997 -64.842 1.00 70.44 190 GLU A N 1
ATOM 1422 C CA . GLU A 1 190 ? 11.133 47.145 -64.225 1.00 70.44 190 GLU A CA 1
ATOM 1423 C C . GLU A 1 190 ? 10.893 45.921 -63.333 1.00 70.44 190 GLU A C 1
ATOM 1425 O O . GLU A 1 190 ? 11.195 44.799 -63.745 1.00 70.44 190 GLU A O 1
ATOM 1430 N N . TYR A 1 191 ? 10.471 46.143 -62.086 1.00 76.50 191 TYR A N 1
ATOM 1431 C CA . TYR A 1 191 ? 10.462 45.135 -61.016 1.00 76.50 191 TYR A CA 1
ATOM 1432 C C . TYR A 1 191 ? 11.859 44.636 -60.562 1.00 76.50 191 TYR A C 1
ATOM 1434 O O . TYR A 1 191 ? 12.026 43.503 -60.105 1.00 76.50 191 TYR A O 1
ATOM 1442 N N . GLY A 1 192 ? 12.897 45.472 -60.703 1.00 74.69 192 GLY A N 1
ATOM 1443 C CA . GLY A 1 192 ? 14.278 45.152 -60.311 1.00 74.69 192 GLY A CA 1
ATOM 1444 C C . GLY A 1 192 ? 14.671 45.479 -58.860 1.00 74.69 192 GLY A C 1
ATOM 1445 O O . GLY A 1 192 ? 15.717 45.014 -58.404 1.00 74.69 192 GLY A O 1
ATOM 1446 N N . ASP A 1 193 ? 13.880 46.272 -58.136 1.00 86.81 193 ASP A N 1
ATOM 1447 C CA . ASP A 1 193 ? 14.080 46.602 -56.717 1.00 86.81 193 ASP A CA 1
ATOM 1448 C C . ASP A 1 193 ? 13.337 45.596 -55.827 1.00 86.81 193 ASP A C 1
ATOM 1450 O O . ASP A 1 193 ? 12.240 45.845 -55.335 1.00 86.81 193 ASP A O 1
ATOM 1454 N N . GLY A 1 194 ? 13.947 44.431 -55.597 1.00 86.75 194 GLY A N 1
ATOM 1455 C CA . GLY A 1 194 ? 13.354 43.399 -54.738 1.00 86.75 194 GLY A CA 1
ATOM 1456 C C . GLY A 1 194 ? 13.101 43.848 -53.292 1.00 86.75 194 GLY A C 1
ATOM 1457 O O . GLY A 1 194 ? 12.421 43.139 -52.563 1.00 86.75 194 GLY A O 1
ATOM 1458 N N . TRP A 1 195 ? 13.620 45.004 -52.867 1.00 89.38 195 TRP A N 1
ATOM 1459 C CA . TRP A 1 195 ? 13.489 45.532 -51.507 1.00 89.38 195 TRP A CA 1
ATOM 1460 C C . TRP A 1 195 ? 12.314 46.501 -51.342 1.00 89.38 195 TRP A C 1
ATOM 1462 O O . TRP A 1 195 ? 12.123 47.037 -50.251 1.00 89.38 195 TRP A O 1
ATOM 1472 N N . ASP A 1 196 ? 11.533 46.748 -52.390 1.00 91.62 196 ASP A N 1
ATOM 1473 C CA . ASP A 1 196 ? 10.380 47.641 -52.352 1.00 91.62 196 ASP A CA 1
ATOM 1474 C C . ASP A 1 196 ? 9.113 46.937 -52.836 1.00 91.62 196 ASP A C 1
ATOM 1476 O O . ASP A 1 196 ? 9.122 46.241 -53.850 1.00 91.62 196 ASP A O 1
ATOM 1480 N N . ILE A 1 197 ? 7.995 47.156 -52.140 1.00 92.00 197 ILE A N 1
ATOM 1481 C CA . ILE A 1 197 ? 6.709 46.542 -52.491 1.00 92.00 197 ILE A CA 1
ATOM 1482 C C . ILE A 1 197 ? 6.280 46.886 -53.921 1.00 92.00 197 ILE A C 1
ATOM 1484 O O . ILE A 1 197 ? 5.777 46.016 -54.628 1.00 92.00 197 ILE A O 1
ATOM 1488 N N . MET A 1 198 ? 6.574 48.104 -54.397 1.00 91.62 198 MET A N 1
ATOM 1489 C CA . MET A 1 198 ? 6.246 48.566 -55.755 1.00 91.62 198 MET A CA 1
ATOM 1490 C C . MET A 1 198 ? 7.125 47.930 -56.846 1.00 91.62 198 MET A C 1
ATOM 1492 O O . MET A 1 198 ? 7.031 48.298 -58.015 1.00 91.62 198 MET A O 1
ATOM 1496 N N . SER A 1 199 ? 7.965 46.963 -56.478 1.00 89.06 199 SER A N 1
ATOM 1497 C CA . SER A 1 199 ? 8.790 46.159 -57.376 1.00 89.06 199 SER A CA 1
ATOM 1498 C C . SER A 1 199 ? 8.897 44.685 -56.924 1.00 89.06 199 SER A C 1
ATOM 1500 O O . SER A 1 199 ? 9.595 43.891 -57.557 1.00 89.06 199 SER A O 1
ATOM 1502 N N . ALA A 1 200 ? 8.213 44.294 -55.843 1.00 78.19 200 ALA A N 1
ATOM 1503 C CA . ALA A 1 200 ? 8.406 43.007 -55.172 1.00 78.19 200 ALA A CA 1
ATOM 1504 C C . ALA A 1 200 ? 7.801 41.800 -55.905 1.00 78.19 200 ALA A C 1
ATOM 1506 O O . ALA A 1 200 ? 8.172 40.654 -55.610 1.00 78.19 200 ALA A O 1
ATOM 1507 N N . GLU A 1 201 ? 6.901 42.040 -56.860 1.00 71.62 201 GLU A N 1
ATOM 1508 C CA . GLU A 1 201 ? 6.274 41.002 -57.674 1.00 71.62 201 GLU A CA 1
ATOM 1509 C C . GLU A 1 201 ? 7.007 40.807 -59.003 1.00 71.62 201 GLU A C 1
ATOM 1511 O O . GLU A 1 201 ? 6.639 41.318 -60.054 1.00 71.62 201 GLU A O 1
ATOM 1516 N N . THR A 1 202 ? 8.071 40.006 -58.951 1.00 54.75 202 THR A N 1
ATOM 1517 C CA . THR A 1 202 ? 8.634 39.332 -60.124 1.00 54.75 202 THR A CA 1
ATOM 1518 C C . THR A 1 202 ? 8.189 37.874 -60.134 1.00 54.75 202 THR A C 1
ATOM 1520 O O . THR A 1 202 ? 8.362 37.156 -59.145 1.00 54.75 202 THR A O 1
ATOM 1523 N N . PHE A 1 203 ? 7.716 37.387 -61.286 1.00 50.22 203 PHE A N 1
ATOM 1524 C CA . PHE A 1 203 ? 7.688 35.955 -61.594 1.00 50.22 203 PHE A CA 1
ATOM 1525 C C . PHE A 1 203 ? 9.140 35.426 -61.587 1.00 50.22 203 PHE A C 1
ATOM 1527 O O . PHE A 1 203 ? 9.835 35.463 -62.599 1.00 50.22 203 PHE A O 1
ATOM 1534 N N . GLY A 1 204 ? 9.623 34.992 -60.415 1.00 48.97 204 GLY A N 1
ATOM 1535 C CA . GLY A 1 204 ? 10.932 34.349 -60.228 1.00 48.97 204 GLY A CA 1
ATOM 1536 C C . GLY A 1 204 ? 12.089 35.211 -59.685 1.00 48.97 204 GLY A C 1
ATOM 1537 O O . GLY A 1 204 ? 13.240 34.806 -59.850 1.00 48.97 204 GLY A O 1
ATOM 1538 N N . GLY A 1 205 ? 11.842 36.366 -59.049 1.00 50.94 205 GLY A N 1
ATOM 1539 C CA . GLY A 1 205 ? 12.894 37.236 -58.483 1.00 50.94 205 GLY A CA 1
ATOM 1540 C C . GLY A 1 205 ? 13.015 37.221 -56.949 1.00 50.94 205 GLY A C 1
ATOM 1541 O O . GLY A 1 205 ? 12.086 36.872 -56.226 1.00 50.94 205 GLY A O 1
ATOM 1542 N N . LYS A 1 206 ? 14.212 37.580 -56.463 1.00 63.34 206 LYS A N 1
ATOM 1543 C CA . LYS A 1 206 ? 14.713 37.478 -55.077 1.00 63.34 206 LYS A CA 1
ATOM 1544 C C . LYS A 1 206 ? 14.228 38.617 -54.154 1.00 63.34 206 LYS A C 1
ATOM 1546 O O . LYS A 1 206 ? 15.051 39.366 -53.634 1.00 63.34 206 LYS A O 1
ATOM 1551 N N . SER A 1 207 ? 12.921 38.780 -53.972 1.00 82.56 207 SER A N 1
ATOM 1552 C CA . SER A 1 207 ? 12.385 39.713 -52.963 1.00 82.56 207 SER A CA 1
ATOM 1553 C C . SER A 1 207 ? 12.430 39.056 -51.572 1.00 82.56 207 SER A C 1
ATOM 1555 O O . SER A 1 207 ? 12.067 37.880 -51.474 1.00 82.56 207 SER A O 1
ATOM 1557 N N . PRO A 1 208 ? 12.835 39.759 -50.494 1.00 85.81 208 PRO A N 1
ATOM 1558 C CA . PRO A 1 208 ? 12.891 39.215 -49.140 1.00 85.81 208 PRO A CA 1
ATOM 1559 C C . PRO A 1 208 ? 11.479 39.140 -48.534 1.00 85.81 208 PRO A C 1
ATOM 1561 O O . PRO A 1 208 ? 11.117 39.876 -47.617 1.00 85.81 208 PRO A O 1
ATOM 1564 N N . THR A 1 209 ? 10.644 38.269 -49.101 1.00 88.81 209 THR A N 1
ATOM 1565 C CA . THR A 1 209 ? 9.271 38.002 -48.651 1.00 88.81 209 THR A CA 1
ATOM 1566 C C . THR A 1 209 ? 9.222 36.806 -47.714 1.00 88.81 209 THR A C 1
ATOM 1568 O O . THR A 1 209 ? 10.007 35.872 -47.856 1.00 88.81 209 THR A O 1
ATOM 1571 N N . TYR A 1 210 ? 8.238 36.776 -46.823 1.00 90.12 210 TYR A N 1
ATOM 1572 C CA . TYR A 1 210 ? 7.947 35.630 -45.963 1.00 90.12 210 TYR A CA 1
ATOM 1573 C C . TYR A 1 210 ? 6.558 35.057 -46.269 1.00 90.12 210 TYR A C 1
ATOM 1575 O O . TYR A 1 210 ? 5.742 35.675 -46.956 1.00 90.12 210 TYR A O 1
ATOM 1583 N N . THR A 1 211 ? 6.276 33.853 -45.767 1.00 91.44 211 THR A N 1
ATOM 1584 C CA . THR A 1 211 ? 4.962 33.214 -45.937 1.00 91.44 211 THR A CA 1
ATOM 1585 C C . THR A 1 211 ? 4.093 33.474 -44.710 1.00 91.44 211 THR A C 1
ATOM 1587 O O . THR A 1 211 ? 4.335 32.913 -43.644 1.00 91.44 211 THR A O 1
ATOM 1590 N N . HIS A 1 212 ? 3.067 34.312 -44.855 1.00 92.81 212 HIS A N 1
ATOM 1591 C CA . HIS A 1 212 ? 2.033 34.492 -43.841 1.00 92.81 212 HIS A CA 1
ATOM 1592 C C . HIS A 1 212 ? 1.051 33.310 -43.872 1.00 92.81 212 HIS A C 1
ATOM 1594 O O . HIS A 1 212 ? 0.584 32.938 -44.952 1.00 92.81 212 HIS A O 1
ATOM 1600 N N . PRO A 1 213 ? 0.673 32.733 -42.717 1.00 90.44 213 PRO A N 1
ATOM 1601 C CA . PRO A 1 213 ? -0.145 31.519 -42.665 1.00 90.44 213 PRO A CA 1
ATOM 1602 C C . PRO A 1 213 ? -1.536 31.670 -43.295 1.00 90.44 213 PRO A C 1
ATOM 1604 O O . PRO A 1 213 ? -2.105 30.676 -43.736 1.00 90.44 213 PRO A O 1
ATOM 1607 N N . ARG A 1 214 ? -2.091 32.891 -43.341 1.00 92.25 214 ARG A N 1
ATOM 1608 C CA . ARG A 1 214 ? -3.424 33.157 -43.915 1.00 92.25 214 ARG A CA 1
ATOM 1609 C C . ARG A 1 214 ? -3.392 33.819 -45.292 1.00 92.25 214 ARG A C 1
ATOM 1611 O O . ARG A 1 214 ? -4.264 33.551 -46.102 1.00 92.25 214 ARG A O 1
ATOM 1618 N N . PHE A 1 215 ? -2.407 34.676 -45.552 1.00 93.00 215 PHE A N 1
ATOM 1619 C CA . PHE A 1 215 ? -2.381 35.561 -46.732 1.00 93.00 215 PHE A CA 1
ATOM 1620 C C . PHE A 1 215 ? -1.173 35.297 -47.640 1.00 93.00 215 PHE A C 1
ATOM 1622 O O . PHE A 1 215 ? -0.822 36.124 -48.479 1.00 93.00 215 PHE A O 1
ATOM 1629 N N . ALA A 1 216 ? -0.530 34.139 -47.452 1.00 91.75 216 ALA A N 1
ATOM 1630 C CA . ALA A 1 216 ? 0.622 33.674 -48.209 1.00 91.75 216 ALA A CA 1
ATOM 1631 C C . ALA A 1 216 ? 1.741 34.732 -48.292 1.00 91.75 216 ALA A C 1
ATOM 1633 O O . ALA A 1 216 ? 2.110 35.329 -47.277 1.00 91.75 216 ALA A O 1
ATOM 1634 N N . LYS A 1 217 ? 2.332 34.922 -49.475 1.00 91.19 217 LYS A N 1
ATOM 1635 C CA . LYS A 1 217 ? 3.491 35.794 -49.697 1.00 91.19 217 LYS A CA 1
ATOM 1636 C C . LYS A 1 217 ? 3.238 37.203 -49.142 1.00 91.19 217 LYS A C 1
ATOM 1638 O O . LYS A 1 217 ? 2.226 37.829 -49.455 1.00 91.19 217 LYS A O 1
ATOM 1643 N N . SER A 1 218 ? 4.126 37.644 -48.253 1.00 92.19 218 SER A N 1
ATOM 1644 C CA . SER A 1 218 ? 4.023 38.896 -47.499 1.00 92.19 218 SER A CA 1
ATOM 1645 C C . SER A 1 218 ? 5.367 39.624 -47.442 1.00 92.19 218 SER A C 1
ATOM 1647 O O . SER A 1 218 ? 6.420 38.988 -47.368 1.00 92.19 218 SER A O 1
ATOM 1649 N N . GLY A 1 219 ? 5.322 40.959 -47.445 1.00 89.75 219 GLY A N 1
ATOM 1650 C CA . GLY A 1 219 ? 6.511 41.815 -47.542 1.00 89.75 219 GLY A CA 1
ATOM 1651 C C . GLY A 1 219 ? 7.016 41.980 -48.983 1.00 89.75 219 GLY A C 1
ATOM 1652 O O . GLY A 1 219 ? 6.440 41.384 -49.893 1.00 89.75 219 GLY A O 1
ATOM 1653 N N . PRO A 1 220 ? 8.081 42.759 -49.228 1.00 91.75 220 PRO A N 1
ATOM 1654 C CA . PRO A 1 220 ? 8.800 43.604 -48.278 1.00 91.75 220 PRO A CA 1
ATOM 1655 C C . PRO A 1 220 ? 8.010 44.877 -47.912 1.00 91.75 220 PRO A C 1
ATOM 1657 O O . PRO A 1 220 ? 6.938 45.160 -48.457 1.00 91.75 220 PRO A O 1
ATOM 1660 N N . ALA A 1 221 ? 8.543 45.675 -46.989 1.00 92.25 221 ALA A N 1
ATOM 1661 C CA . ALA A 1 221 ? 8.043 47.021 -46.721 1.00 92.25 221 ALA A CA 1
ATOM 1662 C C . ALA A 1 221 ? 8.226 47.971 -47.928 1.00 92.25 221 ALA A C 1
ATOM 1664 O O . ALA A 1 221 ? 9.140 47.810 -48.740 1.00 92.25 221 ALA A O 1
ATOM 1665 N N . LEU A 1 222 ? 7.364 48.991 -48.011 1.00 92.81 222 LEU A N 1
ATOM 1666 C CA . LEU A 1 222 ? 7.461 50.118 -48.943 1.00 92.81 222 LEU A CA 1
ATOM 1667 C C . LEU A 1 222 ? 8.749 50.912 -48.683 1.00 92.81 222 LEU A C 1
ATOM 1669 O O . LEU A 1 222 ? 9.033 51.262 -47.535 1.00 92.81 222 LEU A O 1
ATOM 1673 N N . CYS A 1 223 ? 9.504 51.243 -49.730 1.00 92.88 223 CYS A N 1
ATOM 1674 C CA . CYS A 1 223 ? 10.759 51.981 -49.587 1.00 92.88 223 CYS A CA 1
ATOM 1675 C C . CYS A 1 223 ? 10.563 53.394 -49.009 1.00 92.88 223 CYS A C 1
ATOM 1677 O O . CYS A 1 223 ? 9.504 54.023 -49.144 1.00 92.88 223 CYS A O 1
ATOM 1679 N N . GLY A 1 224 ? 11.625 53.941 -48.410 1.00 92.19 224 GLY A N 1
ATOM 1680 C CA . GLY A 1 224 ? 11.595 55.272 -47.807 1.00 92.19 224 GLY A CA 1
ATOM 1681 C C . GLY A 1 224 ? 11.304 56.376 -48.828 1.00 92.19 224 GLY A C 1
ATOM 1682 O O . GLY A 1 224 ? 10.688 57.387 -48.511 1.00 92.19 224 GLY A O 1
ATOM 1683 N N . VAL A 1 225 ? 11.658 56.187 -50.098 1.00 92.88 225 VAL A N 1
ATOM 1684 C CA . VAL A 1 225 ? 11.373 57.187 -51.139 1.00 92.88 225 VAL A CA 1
ATOM 1685 C C . VAL A 1 225 ? 9.864 57.369 -51.348 1.00 92.88 225 VAL A C 1
ATOM 1687 O O . VAL A 1 225 ? 9.393 58.503 -51.455 1.00 92.88 225 VAL A O 1
ATOM 1690 N N . TYR A 1 226 ? 9.084 56.286 -51.355 1.00 93.44 226 TYR A N 1
ATOM 1691 C CA . TYR A 1 226 ? 7.632 56.373 -51.538 1.00 93.44 226 TYR A CA 1
ATOM 1692 C C . TYR A 1 226 ? 6.871 56.722 -50.264 1.00 93.44 226 TYR A C 1
ATOM 1694 O O . TYR A 1 226 ? 5.898 57.474 -50.342 1.00 93.44 226 TYR A O 1
ATOM 1702 N N . GLN A 1 227 ? 7.353 56.292 -49.096 1.00 92.19 227 GLN A N 1
ATOM 1703 C CA . GLN A 1 227 ? 6.852 56.817 -47.824 1.00 92.19 227 GLN A CA 1
ATOM 1704 C C . GLN A 1 227 ? 7.043 58.355 -47.743 1.00 92.19 227 GLN A C 1
ATOM 1706 O O . GLN A 1 227 ? 6.131 59.066 -47.321 1.00 92.19 227 GLN A O 1
ATOM 1711 N N . ASP A 1 228 ? 8.171 58.908 -48.223 1.00 90.06 228 ASP A N 1
ATOM 1712 C CA . ASP A 1 228 ? 8.410 60.370 -48.295 1.00 90.06 228 ASP A CA 1
ATOM 1713 C C . ASP A 1 228 ? 7.505 61.046 -49.333 1.00 90.06 228 ASP A C 1
ATOM 1715 O O . ASP A 1 228 ? 6.934 62.106 -49.063 1.00 90.06 228 ASP A O 1
ATOM 1719 N N . ARG A 1 229 ? 7.292 60.410 -50.494 1.00 90.00 229 ARG A N 1
ATOM 1720 C CA . ARG A 1 229 ? 6.410 60.922 -51.559 1.00 90.00 229 ARG A CA 1
ATOM 1721 C C . ARG A 1 229 ? 4.967 61.113 -51.084 1.00 90.00 229 ARG A C 1
ATOM 1723 O O . ARG A 1 229 ? 4.378 62.158 -51.371 1.00 90.00 229 ARG A O 1
ATOM 1730 N N . LEU A 1 230 ? 4.432 60.150 -50.333 1.00 90.62 230 LEU A N 1
ATOM 1731 C CA . LEU A 1 230 ? 3.083 60.207 -49.750 1.00 90.62 230 LEU A CA 1
ATOM 1732 C C . LEU A 1 230 ? 2.997 61.115 -48.510 1.00 90.62 230 LEU A C 1
ATOM 1734 O O . LEU A 1 230 ? 1.902 61.404 -48.034 1.00 90.62 230 LEU A O 1
ATOM 1738 N N . GLY A 1 231 ? 4.131 61.637 -48.031 1.00 88.44 231 GLY A N 1
ATOM 1739 C CA . GLY A 1 231 ? 4.195 62.579 -46.915 1.00 88.44 231 GLY A CA 1
ATOM 1740 C C . GLY A 1 231 ? 4.198 61.918 -45.536 1.00 88.44 231 GLY A C 1
ATOM 1741 O O . GLY A 1 231 ? 3.756 62.539 -44.573 1.00 88.44 231 GLY A O 1
ATOM 1742 N N . TRP A 1 232 ? 4.677 60.676 -45.429 1.00 89.06 232 TRP A N 1
ATOM 1743 C CA . TRP A 1 232 ? 4.636 59.882 -44.195 1.00 89.06 232 TRP A CA 1
ATOM 1744 C C . TRP A 1 232 ? 5.922 59.941 -43.351 1.00 89.06 232 TRP A C 1
ATOM 1746 O O . TRP A 1 232 ? 5.966 59.354 -42.271 1.00 89.06 232 TRP A O 1
ATOM 1756 N N . PHE A 1 233 ? 6.945 60.693 -43.776 1.00 84.69 233 PHE A N 1
ATOM 1757 C CA . PHE A 1 233 ? 8.096 61.023 -42.924 1.00 84.69 233 PHE A CA 1
ATOM 1758 C C . PHE A 1 233 ? 7.862 62.277 -42.094 1.00 84.69 233 PHE A C 1
ATOM 1760 O O . PHE A 1 233 ? 7.405 63.308 -42.597 1.00 84.69 233 PHE A O 1
ATOM 1767 N N . ARG A 1 234 ? 8.282 62.228 -40.829 1.00 80.19 234 ARG A N 1
ATOM 1768 C CA . ARG A 1 234 ? 8.409 63.430 -40.003 1.00 80.19 234 ARG A CA 1
ATOM 1769 C C . ARG A 1 234 ? 9.671 64.191 -40.403 1.00 80.19 234 ARG A C 1
ATOM 1771 O O . ARG A 1 234 ? 10.660 63.607 -40.842 1.00 80.19 234 ARG A O 1
ATOM 1778 N N . SER A 1 235 ? 9.668 65.508 -40.211 1.00 73.88 235 SER A N 1
ATOM 1779 C CA . SER A 1 235 ? 10.789 66.371 -40.611 1.00 73.88 235 SER A CA 1
ATOM 1780 C C . SER A 1 235 ? 12.121 66.027 -39.930 1.00 73.88 235 SER A C 1
ATOM 1782 O O . SER A 1 235 ? 13.169 66.330 -40.487 1.00 73.88 235 SER A O 1
ATOM 1784 N N . ASN A 1 236 ? 12.096 65.385 -38.758 1.00 82.50 236 ASN A N 1
ATOM 1785 C CA . ASN A 1 236 ? 13.277 64.965 -37.998 1.00 82.50 236 ASN A CA 1
ATOM 1786 C C . ASN A 1 236 ? 13.771 63.543 -38.323 1.00 82.50 236 ASN A C 1
ATOM 1788 O O . ASN A 1 236 ? 14.765 63.109 -37.751 1.00 82.50 236 ASN A O 1
ATOM 1792 N N . GLU A 1 237 ? 13.091 62.817 -39.209 1.00 88.94 237 GLU A N 1
ATOM 1793 C CA . GLU A 1 237 ? 13.455 61.449 -39.606 1.00 88.94 237 GLU A CA 1
ATOM 1794 C C . GLU A 1 237 ? 14.185 61.410 -40.956 1.00 88.94 237 GLU A C 1
ATOM 1796 O O . GLU A 1 237 ? 14.598 60.348 -41.420 1.00 88.94 237 GLU A O 1
ATOM 1801 N N . ARG A 1 238 ? 14.360 62.571 -41.591 1.00 91.00 238 ARG A N 1
ATOM 1802 C CA . ARG A 1 238 ? 14.989 62.723 -42.900 1.00 91.00 238 ARG A CA 1
ATOM 1803 C C . ARG A 1 238 ? 16.157 63.698 -42.816 1.00 91.00 238 ARG A C 1
ATOM 1805 O O . ARG A 1 238 ? 16.008 64.786 -42.266 1.00 91.00 238 ARG A O 1
ATOM 1812 N N . LEU A 1 239 ? 17.295 63.331 -43.401 1.00 90.69 239 LEU A N 1
ATOM 1813 C CA . LEU A 1 239 ? 18.473 64.194 -43.513 1.00 90.69 239 LEU A CA 1
ATOM 1814 C C . LEU A 1 239 ? 18.722 64.557 -44.977 1.00 90.69 239 LEU A C 1
ATOM 1816 O O . LEU A 1 239 ? 18.850 63.674 -45.818 1.00 90.69 239 LEU A O 1
ATOM 1820 N N . ASP A 1 240 ? 18.817 65.850 -45.270 1.00 89.06 240 ASP A N 1
ATOM 1821 C CA . ASP A 1 240 ? 19.092 66.380 -46.606 1.00 89.06 240 ASP A CA 1
ATOM 1822 C C . ASP A 1 240 ? 20.539 66.903 -46.691 1.00 89.06 240 ASP A C 1
ATOM 1824 O O . ASP A 1 240 ? 20.949 67.730 -45.878 1.00 89.06 240 ASP A O 1
ATOM 1828 N N . LEU A 1 241 ? 21.309 66.439 -47.681 1.00 87.25 241 LEU A N 1
ATOM 1829 C CA . LEU A 1 241 ? 22.706 66.818 -47.932 1.00 87.25 241 LEU A CA 1
ATOM 1830 C C . LEU A 1 241 ? 22.857 67.344 -49.369 1.00 87.25 241 LEU A C 1
ATOM 1832 O O . LEU A 1 241 ? 22.331 66.737 -50.298 1.00 87.25 241 LEU A O 1
ATOM 1836 N N . SER A 1 242 ? 23.569 68.463 -49.566 1.00 73.06 242 SER A N 1
ATOM 1837 C CA . SER A 1 242 ? 23.713 69.122 -50.883 1.00 73.06 242 SER A CA 1
ATOM 1838 C C . SER A 1 242 ? 25.149 69.533 -51.267 1.00 73.06 242 SER A C 1
ATOM 1840 O O . SER A 1 242 ? 25.360 69.996 -52.384 1.00 73.06 242 SER A O 1
ATOM 1842 N N . SER A 1 243 ? 26.146 69.388 -50.380 1.00 61.50 243 SER A N 1
ATOM 1843 C CA . SER A 1 243 ? 27.580 69.531 -50.704 1.00 61.50 243 SER A CA 1
ATOM 1844 C C . SER A 1 243 ? 28.468 68.761 -49.706 1.00 61.50 243 SER A C 1
ATOM 1846 O O . SER A 1 243 ? 28.311 68.883 -48.494 1.00 61.50 243 SER A O 1
ATOM 1848 N N . LEU A 1 244 ? 29.409 67.945 -50.203 1.00 63.59 244 LEU A N 1
ATOM 1849 C CA . LEU A 1 244 ? 30.197 66.976 -49.407 1.00 63.59 244 LEU A CA 1
ATOM 1850 C C . LEU A 1 244 ? 31.537 67.541 -48.891 1.00 63.59 244 LEU A C 1
ATOM 1852 O O . LEU A 1 244 ? 32.558 66.859 -48.937 1.00 63.59 244 LEU A O 1
ATOM 1856 N N . GLY A 1 245 ? 31.564 68.801 -48.435 1.00 59.28 245 GLY A N 1
ATOM 1857 C CA . GLY A 1 245 ? 32.804 69.557 -48.169 1.00 59.28 245 GLY A CA 1
ATOM 1858 C C . GLY A 1 245 ? 33.890 68.811 -47.367 1.00 59.28 245 GLY A C 1
ATOM 1859 O O . GLY A 1 245 ? 35.070 68.920 -47.700 1.00 59.28 245 GLY A O 1
ATOM 1860 N N . ARG A 1 246 ? 33.503 68.024 -46.350 1.00 61.41 246 ARG A N 1
ATOM 1861 C CA . ARG A 1 246 ? 34.313 66.980 -45.692 1.00 61.41 246 ARG A CA 1
ATOM 1862 C C . ARG A 1 246 ? 33.411 65.780 -45.396 1.00 61.41 246 ARG A C 1
ATOM 1864 O 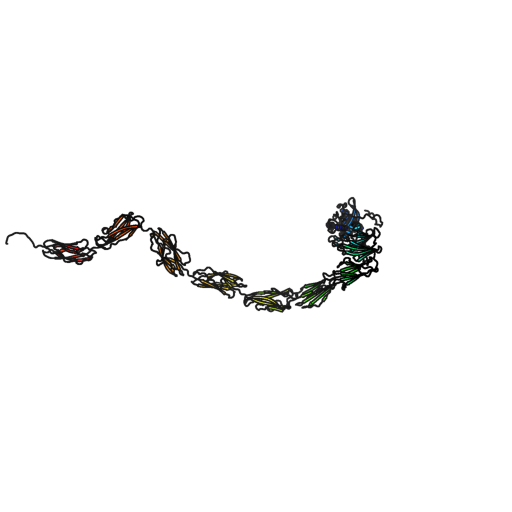O . ARG A 1 246 ? 32.251 65.979 -45.043 1.00 61.41 246 ARG A O 1
ATOM 1871 N N . GLY A 1 247 ? 33.939 64.564 -45.548 1.00 66.88 247 GLY A N 1
ATOM 1872 C CA . GLY A 1 247 ? 33.200 63.341 -45.225 1.00 66.88 247 GLY A CA 1
ATOM 1873 C C . GLY A 1 247 ? 32.805 63.271 -43.749 1.00 66.88 247 GLY A C 1
ATOM 1874 O O . GLY A 1 247 ? 33.482 63.849 -42.897 1.00 66.88 247 GLY A O 1
ATOM 1875 N N . GLY A 1 248 ? 31.711 62.576 -43.448 1.00 78.12 248 GLY A N 1
ATOM 1876 C CA . GLY A 1 248 ? 31.171 62.446 -42.097 1.00 78.12 248 GLY A CA 1
ATOM 1877 C C . GLY A 1 248 ? 30.600 61.060 -41.822 1.00 78.12 248 GLY A C 1
ATOM 1878 O O . GLY A 1 248 ? 30.146 60.367 -42.731 1.00 78.12 248 GLY A O 1
ATOM 1879 N N . THR A 1 249 ? 30.625 60.670 -40.550 1.00 83.25 249 THR A N 1
ATOM 1880 C CA . THR A 1 249 ? 30.024 59.425 -40.062 1.00 83.25 249 THR A CA 1
ATOM 1881 C C . THR A 1 249 ? 28.644 59.724 -39.484 1.00 83.25 249 THR A C 1
ATOM 1883 O O . THR A 1 249 ? 28.506 60.598 -38.630 1.00 83.25 249 THR A O 1
ATOM 1886 N N . ILE A 1 250 ? 27.626 59.023 -39.975 1.00 87.56 250 ILE A N 1
ATOM 1887 C CA . ILE A 1 250 ? 26.213 59.235 -39.661 1.00 87.56 250 ILE A CA 1
ATOM 1888 C C . ILE A 1 250 ? 25.618 57.916 -39.168 1.00 87.56 250 ILE A C 1
ATOM 1890 O O . ILE A 1 250 ? 25.836 56.863 -39.768 1.00 87.56 250 ILE A O 1
ATOM 1894 N N . THR A 1 251 ? 24.839 57.988 -38.092 1.00 90.75 251 THR A N 1
ATOM 1895 C CA . THR A 1 251 ? 24.008 56.877 -37.625 1.00 90.75 251 THR A CA 1
ATOM 1896 C C . THR A 1 251 ? 22.674 56.904 -38.369 1.00 90.75 251 THR A C 1
ATOM 1898 O O . THR A 1 251 ? 21.932 57.884 -38.295 1.00 90.75 251 THR A O 1
ATOM 1901 N N . LEU A 1 252 ? 22.392 55.834 -39.105 1.00 93.12 252 LEU A N 1
ATOM 1902 C CA . LEU A 1 252 ? 21.181 55.624 -39.889 1.00 93.12 252 LEU A CA 1
ATOM 1903 C C . LEU A 1 252 ? 20.297 54.597 -39.175 1.00 93.12 252 LEU A C 1
ATOM 1905 O O . LEU A 1 252 ? 20.714 53.461 -38.976 1.00 93.12 252 LEU A O 1
ATOM 1909 N N . SER A 1 253 ? 19.092 54.994 -38.790 1.00 92.75 253 SER A N 1
ATOM 1910 C CA . SER A 1 253 ? 18.079 54.142 -38.166 1.00 92.75 253 SER A CA 1
ATOM 1911 C C . SER A 1 253 ? 17.360 53.282 -39.205 1.00 92.75 253 SER A C 1
ATOM 1913 O O . SER A 1 253 ? 17.139 53.721 -40.337 1.00 92.75 253 SER A O 1
ATOM 1915 N N . ALA A 1 254 ? 16.968 52.066 -38.817 1.00 90.81 254 ALA A N 1
ATOM 1916 C CA . ALA A 1 254 ? 16.200 51.169 -39.677 1.00 90.81 254 ALA A CA 1
ATOM 1917 C C . ALA A 1 254 ? 14.874 51.811 -40.134 1.00 90.81 254 ALA A C 1
ATOM 1919 O O . ALA A 1 254 ? 14.202 52.519 -39.375 1.00 90.81 254 ALA A O 1
ATOM 1920 N N . LEU A 1 255 ? 14.505 51.573 -41.395 1.00 87.81 255 LEU A N 1
ATOM 1921 C CA . LEU A 1 255 ? 13.284 52.110 -42.001 1.00 87.81 255 LEU A CA 1
ATOM 1922 C C . LEU A 1 255 ? 12.021 51.533 -41.334 1.00 87.81 255 LEU A C 1
ATOM 1924 O O . LEU A 1 255 ? 11.012 52.223 -41.162 1.00 87.81 255 LEU A O 1
ATOM 1928 N N . ASP A 1 256 ? 12.108 50.269 -40.940 1.00 71.00 256 ASP A N 1
ATOM 1929 C CA . ASP A 1 256 ? 11.068 49.411 -40.393 1.00 71.00 256 ASP A CA 1
ATOM 1930 C C . ASP A 1 256 ? 11.051 49.422 -38.843 1.00 71.00 256 ASP A C 1
ATOM 1932 O O . ASP A 1 256 ? 12.105 49.430 -38.213 1.00 71.00 256 ASP A O 1
ATOM 1936 N N . LYS A 1 257 ? 9.854 49.436 -38.212 1.00 67.06 257 LYS A N 1
ATOM 1937 C CA . LYS A 1 257 ? 9.643 49.564 -36.738 1.00 67.06 257 LYS A CA 1
ATOM 1938 C C . LYS A 1 257 ? 10.640 50.552 -36.078 1.00 67.06 257 LYS A C 1
ATOM 1940 O O . LYS A 1 257 ? 11.518 50.139 -35.322 1.00 67.06 257 LYS A O 1
ATOM 1945 N N . PRO A 1 258 ? 10.520 51.855 -36.376 1.00 63.47 258 PRO A N 1
ATOM 1946 C CA . PRO A 1 258 ? 11.646 52.774 -36.286 1.00 63.47 258 PRO A CA 1
ATOM 1947 C C . PRO A 1 258 ? 12.077 53.111 -34.848 1.00 63.47 258 PRO A C 1
ATOM 1949 O O . PRO A 1 258 ? 11.237 53.574 -34.067 1.00 63.47 258 PRO A O 1
ATOM 1952 N N . PRO A 1 259 ? 13.377 52.995 -34.505 1.00 69.25 259 PRO A N 1
ATOM 1953 C CA . PRO A 1 259 ? 13.941 53.735 -33.380 1.00 69.25 259 PRO A CA 1
ATOM 1954 C C . PRO A 1 259 ? 14.001 55.244 -33.717 1.00 69.25 259 PRO A C 1
ATOM 1956 O O . PRO A 1 259 ? 13.993 55.612 -34.898 1.00 69.25 259 PRO A O 1
ATOM 1959 N N . PRO A 1 260 ? 14.055 56.155 -32.724 1.00 76.44 260 PRO A N 1
ATOM 1960 C CA . PRO A 1 260 ? 14.221 57.586 -32.984 1.00 76.44 260 PRO A CA 1
ATOM 1961 C C . PRO A 1 260 ? 15.498 57.867 -33.792 1.00 76.44 260 PRO A C 1
ATOM 1963 O O . PRO A 1 260 ? 16.556 57.340 -33.461 1.00 76.44 260 PRO A O 1
ATOM 1966 N N . GLY A 1 261 ? 15.430 58.714 -34.824 1.00 86.38 261 GLY A N 1
ATOM 1967 C CA . GLY A 1 261 ? 16.616 59.123 -35.586 1.00 86.38 261 GLY A CA 1
ATOM 1968 C C . GLY A 1 261 ? 16.372 59.313 -37.080 1.00 86.38 261 GLY A C 1
ATOM 1969 O O . GLY A 1 261 ? 15.232 59.346 -37.545 1.00 86.38 261 GLY A O 1
ATOM 1970 N N . ILE A 1 262 ? 17.465 59.459 -37.831 1.00 92.00 262 ILE A N 1
ATOM 1971 C CA . ILE A 1 262 ? 17.445 59.612 -39.290 1.00 92.00 262 ILE A CA 1
ATOM 1972 C C . ILE A 1 262 ? 17.189 58.250 -39.930 1.00 92.00 262 ILE A C 1
ATOM 1974 O O . ILE A 1 262 ? 17.967 57.330 -39.728 1.00 92.00 262 ILE A O 1
ATOM 1978 N N . ARG A 1 263 ? 16.134 58.132 -40.733 1.00 91.62 263 ARG A N 1
ATOM 1979 C CA . ARG A 1 263 ? 15.700 56.895 -41.409 1.00 91.62 263 ARG A CA 1
ATOM 1980 C C . ARG A 1 263 ? 15.890 56.937 -42.921 1.00 91.62 263 ARG A C 1
ATOM 1982 O O . ARG A 1 263 ? 15.948 55.901 -43.576 1.00 91.62 263 ARG A O 1
ATOM 1989 N N . LEU A 1 264 ? 15.987 58.145 -43.470 1.00 93.69 264 LEU A N 1
ATOM 1990 C CA . LEU A 1 264 ? 16.244 58.388 -44.880 1.00 93.69 264 LEU A CA 1
ATOM 1991 C C . LEU A 1 264 ? 17.240 59.536 -45.026 1.00 93.69 264 LEU A C 1
ATOM 1993 O O . LEU A 1 264 ? 16.976 60.656 -44.584 1.00 93.69 264 LEU A O 1
ATOM 1997 N N . ILE A 1 265 ? 18.367 59.277 -45.683 1.00 93.88 265 ILE A N 1
ATOM 1998 C CA . ILE A 1 265 ? 19.312 60.326 -46.083 1.00 93.88 265 ILE A CA 1
ATOM 1999 C C . ILE A 1 265 ? 19.098 60.603 -47.567 1.00 93.88 265 ILE A C 1
ATOM 2001 O O . ILE A 1 265 ? 19.131 59.675 -48.371 1.00 93.88 265 ILE A O 1
ATOM 2005 N N . ARG A 1 266 ? 18.899 61.868 -47.941 1.00 92.62 266 ARG A N 1
ATOM 2006 C CA . ARG A 1 266 ? 18.836 62.326 -49.333 1.00 92.62 266 ARG A CA 1
ATOM 2007 C C . ARG A 1 266 ? 20.071 63.158 -49.648 1.00 92.62 266 ARG A C 1
ATOM 2009 O O . ARG A 1 266 ? 20.324 64.168 -48.998 1.00 92.62 266 ARG A O 1
ATOM 2016 N N . ILE A 1 267 ? 20.827 62.737 -50.653 1.00 92.06 267 ILE A N 1
ATOM 2017 C CA . ILE A 1 267 ? 22.037 63.406 -51.132 1.00 92.06 267 ILE A CA 1
ATOM 2018 C C . ILE A 1 267 ? 21.723 63.992 -52.509 1.00 92.06 267 ILE A C 1
ATOM 2020 O O . ILE A 1 267 ? 21.668 63.263 -53.498 1.00 92.06 267 ILE A O 1
ATOM 2024 N N . TRP A 1 268 ? 21.453 65.293 -52.565 1.00 89.25 268 TRP A N 1
ATOM 2025 C CA . TRP A 1 268 ? 20.994 65.995 -53.764 1.00 89.25 268 TRP A CA 1
ATOM 2026 C C . TRP A 1 268 ? 22.110 66.175 -54.796 1.00 89.25 268 TRP A C 1
ATOM 2028 O O . TRP A 1 268 ? 23.170 66.710 -54.478 1.00 89.25 268 TRP A O 1
ATOM 2038 N N . LEU A 1 269 ? 21.838 65.790 -56.048 1.00 86.38 269 LEU A N 1
ATOM 2039 C CA . LEU A 1 269 ? 22.801 65.791 -57.161 1.00 86.38 269 LEU A CA 1
ATOM 2040 C C . LEU A 1 269 ? 22.729 67.089 -57.982 1.00 86.38 269 LEU A C 1
ATOM 2042 O O . LEU A 1 269 ? 22.550 67.079 -59.198 1.00 86.38 269 LEU A O 1
ATOM 2046 N N . GLY A 1 270 ? 22.742 68.239 -57.300 1.00 72.81 270 GLY A N 1
ATOM 2047 C CA . GLY A 1 270 ? 22.709 69.560 -57.947 1.00 72.81 270 GLY A CA 1
ATOM 2048 C C . GLY A 1 270 ? 21.398 69.930 -58.669 1.00 72.81 270 GLY A C 1
ATOM 2049 O O . GLY A 1 270 ? 21.332 70.991 -59.287 1.00 72.81 270 GLY A O 1
ATOM 2050 N N . SER A 1 271 ? 20.345 69.107 -58.575 1.00 74.06 271 SER A N 1
ATOM 2051 C CA . SER A 1 271 ? 18.995 69.373 -59.106 1.00 74.06 271 SER A CA 1
ATOM 2052 C C . SER A 1 271 ? 17.915 69.109 -58.049 1.00 74.06 271 SER A C 1
ATOM 2054 O O . SER A 1 271 ? 18.155 68.384 -57.090 1.00 74.06 271 SER A O 1
ATOM 2056 N N . SER A 1 272 ? 16.709 69.662 -58.223 1.00 77.00 272 SER A N 1
ATOM 2057 C CA . SER A 1 272 ? 15.567 69.409 -57.323 1.00 77.00 272 SER A CA 1
ATOM 2058 C C . SER A 1 272 ? 14.815 68.107 -57.619 1.00 77.00 272 SER A C 1
ATOM 2060 O O . SER A 1 272 ? 13.851 67.785 -56.925 1.00 77.00 272 SER A O 1
ATOM 2062 N N . THR A 1 273 ? 15.229 67.352 -58.641 1.00 80.81 273 THR A N 1
ATOM 2063 C CA . THR A 1 273 ? 14.555 66.120 -59.079 1.00 80.81 273 THR A CA 1
ATOM 2064 C C . THR A 1 273 ? 15.450 64.882 -59.059 1.00 80.81 273 THR A C 1
ATOM 2066 O O . THR A 1 273 ? 14.939 63.790 -59.326 1.00 80.81 273 THR A O 1
ATOM 2069 N N . GLN A 1 274 ? 16.744 65.023 -58.727 1.00 89.12 274 GLN A N 1
ATOM 2070 C CA . GLN A 1 274 ? 17.689 63.908 -58.609 1.00 89.12 274 GLN A CA 1
ATOM 2071 C C . GLN A 1 274 ? 18.482 63.921 -57.301 1.00 89.12 274 GLN A C 1
ATOM 2073 O O . GLN A 1 274 ? 19.087 64.928 -56.926 1.00 89.12 274 GLN A O 1
ATOM 2078 N N . TYR A 1 275 ? 18.494 62.776 -56.622 1.00 92.06 275 TYR A N 1
ATOM 2079 C CA . TYR A 1 275 ? 19.252 62.557 -55.391 1.00 92.06 275 TYR A CA 1
ATOM 2080 C C . TYR A 1 275 ? 19.557 61.070 -55.180 1.00 92.06 275 TYR A C 1
ATOM 2082 O O . TYR A 1 275 ? 18.829 60.204 -55.673 1.00 92.06 275 TYR A O 1
ATOM 2090 N N . TYR A 1 276 ? 20.597 60.764 -54.402 1.00 93.62 276 TYR A N 1
ATOM 2091 C CA . TYR A 1 276 ? 20.768 59.436 -53.815 1.00 93.62 276 TYR A CA 1
ATOM 2092 C C . TYR A 1 276 ? 20.009 59.345 -52.493 1.00 93.62 276 TYR A C 1
ATOM 2094 O O . TYR A 1 276 ? 20.175 60.191 -51.617 1.00 93.62 276 TYR A O 1
ATOM 2102 N N . ALA A 1 277 ? 19.181 58.320 -52.345 1.00 94.56 277 ALA A N 1
ATOM 2103 C CA . ALA A 1 277 ? 18.521 57.967 -51.103 1.00 94.56 277 ALA A CA 1
ATOM 2104 C C . ALA A 1 277 ? 19.275 56.817 -50.429 1.00 94.56 277 ALA A C 1
ATOM 2106 O O . ALA A 1 277 ? 19.536 55.800 -51.073 1.00 94.56 277 ALA A O 1
ATOM 2107 N N . VAL A 1 278 ? 19.601 56.970 -49.148 1.00 95.50 278 VAL A N 1
ATOM 2108 C CA . VAL A 1 278 ? 20.232 55.928 -48.329 1.00 95.50 278 VAL A CA 1
ATOM 2109 C C . VAL A 1 278 ? 19.270 55.535 -47.218 1.00 95.50 278 VAL A C 1
ATOM 2111 O O . VAL A 1 278 ? 18.815 56.396 -46.462 1.00 95.50 278 VAL A O 1
ATOM 2114 N N . GLU A 1 279 ? 18.965 54.245 -47.128 1.00 95.06 279 GLU A N 1
ATOM 2115 C CA . GLU A 1 279 ? 18.099 53.676 -46.092 1.00 95.06 279 GLU A CA 1
ATOM 2116 C C . GLU A 1 279 ? 18.703 52.387 -45.530 1.00 95.06 279 GLU A C 1
ATOM 2118 O O . GLU A 1 279 ? 19.454 51.686 -46.209 1.00 95.06 279 GLU A O 1
ATOM 2123 N N . LEU A 1 280 ? 18.374 52.081 -44.279 1.00 94.19 280 LEU A N 1
ATOM 2124 C CA . LEU A 1 280 ? 18.749 50.837 -43.622 1.00 94.19 280 LEU A CA 1
ATOM 2125 C C . LEU A 1 280 ? 17.536 49.911 -43.567 1.00 94.19 280 LEU A C 1
ATOM 2127 O O . LEU A 1 280 ? 16.457 50.322 -43.139 1.00 94.19 280 LEU A O 1
ATOM 2131 N N . ARG A 1 281 ? 17.743 48.650 -43.940 1.00 92.12 281 ARG A N 1
ATOM 2132 C CA . ARG A 1 281 ? 16.770 47.567 -43.793 1.00 92.12 281 ARG A CA 1
ATOM 2133 C C . ARG A 1 281 ? 17.352 46.498 -42.887 1.00 92.12 281 ARG A C 1
ATOM 2135 O O . ARG A 1 281 ? 18.504 46.105 -43.070 1.00 92.12 281 ARG A O 1
ATOM 2142 N N . MET A 1 282 ? 16.592 46.050 -41.896 1.00 88.94 282 MET A N 1
ATOM 2143 C CA . MET A 1 282 ? 17.061 45.063 -40.924 1.00 88.94 282 MET A CA 1
ATOM 2144 C C . MET A 1 282 ? 16.102 43.874 -40.816 1.00 88.94 282 MET A C 1
ATOM 2146 O O . MET A 1 282 ? 14.896 44.060 -40.967 1.00 88.94 282 MET A O 1
ATOM 2150 N N . PRO A 1 283 ? 16.605 42.668 -40.485 1.00 84.69 283 PRO A N 1
ATOM 2151 C CA . PRO A 1 283 ? 15.763 41.532 -40.157 1.00 84.69 283 PRO A CA 1
ATOM 2152 C C . PRO A 1 283 ? 14.780 41.881 -39.043 1.00 84.69 283 PRO A C 1
ATOM 2154 O O . PRO A 1 283 ? 15.081 42.641 -38.106 1.00 84.69 283 PRO A O 1
ATOM 2157 N N . GLN A 1 284 ? 13.588 41.311 -39.153 1.00 76.38 284 GLN A N 1
ATOM 2158 C CA . GLN A 1 284 ? 12.540 41.436 -38.157 1.00 76.38 284 GLN A CA 1
ATOM 2159 C C . GLN A 1 284 ? 12.009 40.062 -37.785 1.00 76.38 284 GLN A C 1
ATOM 2161 O O . GLN A 1 284 ? 11.527 39.335 -38.650 1.00 76.38 284 GLN A O 1
ATOM 2166 N N . ASP A 1 285 ? 11.945 39.777 -36.486 1.00 72.81 285 ASP A N 1
ATOM 2167 C CA . ASP A 1 285 ? 11.222 38.600 -35.988 1.00 72.81 285 ASP A CA 1
ATOM 2168 C C . ASP A 1 285 ? 9.735 38.662 -36.370 1.00 72.81 285 ASP A C 1
ATOM 2170 O O . ASP A 1 285 ? 9.098 37.645 -36.625 1.00 72.81 285 ASP A O 1
ATOM 2174 N N . THR A 1 286 ? 9.174 39.879 -36.419 1.00 70.38 286 THR A N 1
ATOM 2175 C CA . THR A 1 286 ? 7.797 40.143 -36.855 1.00 70.38 286 THR A CA 1
ATOM 2176 C C . THR A 1 286 ? 7.685 41.478 -37.596 1.00 70.38 286 THR A C 1
ATOM 2178 O O . THR A 1 286 ? 8.050 42.524 -37.050 1.00 70.38 286 THR A O 1
ATOM 2181 N N . GLY A 1 287 ? 7.101 41.462 -38.793 1.00 84.56 287 GLY A N 1
ATOM 2182 C CA . GLY A 1 287 ? 6.711 42.643 -39.566 1.00 84.56 287 GLY A CA 1
ATOM 2183 C C . GLY A 1 287 ? 6.938 42.455 -41.067 1.00 84.56 287 GLY A C 1
ATOM 2184 O O . GLY A 1 287 ? 7.127 41.342 -41.544 1.00 84.56 287 GLY A O 1
ATOM 2185 N N . TRP A 1 288 ? 6.871 43.543 -41.833 1.00 89.69 288 TRP A N 1
ATOM 2186 C CA . TRP A 1 288 ? 6.828 43.476 -43.302 1.00 89.69 288 TRP A CA 1
ATOM 2187 C C . TRP A 1 288 ? 8.176 43.197 -43.960 1.00 89.69 288 TRP A C 1
ATOM 2189 O O . TRP A 1 288 ? 8.220 42.874 -45.140 1.00 89.69 288 TRP A O 1
ATOM 2199 N N . ASP A 1 289 ? 9.240 43.256 -43.170 1.00 90.06 289 ASP A N 1
ATOM 2200 C CA . ASP A 1 289 ? 10.619 42.988 -43.561 1.00 90.06 289 ASP A CA 1
ATOM 2201 C C . ASP A 1 289 ? 11.147 41.672 -42.964 1.00 90.06 289 ASP A C 1
ATOM 2203 O O . ASP A 1 289 ? 12.339 41.386 -43.008 1.00 90.06 289 ASP A O 1
ATOM 2207 N N . SER A 1 290 ? 10.258 40.817 -42.442 1.00 90.00 290 SER A N 1
ATOM 2208 C CA . SER A 1 290 ? 10.625 39.521 -41.852 1.00 90.00 290 SER A CA 1
ATOM 2209 C C . SER A 1 290 ? 11.248 38.518 -42.827 1.00 90.00 290 SER A C 1
ATOM 2211 O O . SER A 1 290 ? 11.823 37.533 -42.381 1.00 90.00 290 SER A O 1
ATOM 2213 N N . GLY A 1 291 ? 11.150 38.741 -44.140 1.00 86.50 291 GLY A N 1
ATOM 2214 C CA . GLY A 1 291 ? 11.858 37.925 -45.131 1.00 86.50 291 GLY A CA 1
ATOM 2215 C C . GLY A 1 291 ? 13.302 38.372 -45.392 1.00 86.50 291 GLY A C 1
ATOM 2216 O O . GLY A 1 291 ? 13.948 37.814 -46.274 1.00 86.50 291 GLY A O 1
ATOM 2217 N N . ILE A 1 292 ? 13.801 39.398 -44.692 1.00 86.94 292 ILE A N 1
ATOM 2218 C CA . ILE A 1 292 ? 15.183 39.874 -44.808 1.00 86.94 292 ILE A CA 1
ATOM 2219 C C . ILE A 1 292 ? 16.093 39.011 -43.930 1.00 86.94 292 ILE A C 1
ATOM 2221 O O . ILE A 1 292 ? 15.972 39.018 -42.707 1.00 86.94 292 ILE A O 1
ATOM 2225 N N . ASP A 1 293 ? 17.058 38.335 -44.554 1.00 83.44 293 ASP A N 1
ATOM 2226 C CA . ASP A 1 293 ? 17.965 37.403 -43.867 1.00 83.44 293 ASP A CA 1
ATOM 2227 C C . ASP A 1 293 ? 19.063 38.100 -43.045 1.00 83.44 293 ASP A C 1
ATOM 2229 O O . ASP A 1 293 ? 19.583 37.541 -42.079 1.00 83.44 293 ASP A O 1
ATOM 2233 N N . ARG A 1 294 ? 19.461 39.317 -43.439 1.00 86.62 294 ARG A N 1
ATOM 2234 C CA . ARG A 1 294 ? 20.520 40.092 -42.773 1.00 86.62 294 ARG A CA 1
ATOM 2235 C C . ARG A 1 294 ? 20.350 41.602 -42.973 1.00 86.62 294 ARG A C 1
ATOM 2237 O O . ARG A 1 294 ? 19.752 42.006 -43.969 1.00 86.62 294 ARG A O 1
ATOM 2244 N N . PRO A 1 295 ? 20.888 42.448 -42.073 1.00 88.94 295 PRO A N 1
ATOM 2245 C CA . PRO A 1 295 ? 20.840 43.897 -42.239 1.00 88.94 295 PRO A CA 1
ATOM 2246 C C . PRO A 1 295 ? 21.523 44.343 -43.525 1.00 88.94 295 PRO A C 1
ATOM 2248 O O . PRO A 1 295 ? 22.528 43.757 -43.917 1.00 88.94 295 PRO A O 1
ATOM 2251 N N . GLY A 1 296 ? 21.027 45.403 -44.148 1.00 91.50 296 GLY A N 1
ATOM 2252 C CA . GLY A 1 296 ? 21.617 45.970 -45.352 1.00 91.50 296 GLY A CA 1
ATOM 2253 C C . GLY A 1 296 ? 21.344 47.460 -45.463 1.00 91.50 296 GLY A C 1
ATOM 2254 O O . GLY A 1 296 ? 20.213 47.915 -45.283 1.00 91.50 296 GLY A O 1
ATOM 2255 N N . VAL A 1 297 ? 22.384 48.225 -45.791 1.00 94.25 297 VAL A N 1
ATOM 2256 C CA . VAL A 1 297 ? 22.220 49.613 -46.235 1.00 94.25 297 VAL A CA 1
ATOM 2257 C C . VAL A 1 297 ? 21.980 49.600 -47.737 1.00 94.25 297 VAL A C 1
ATOM 2259 O O . VAL A 1 297 ? 22.761 49.024 -48.494 1.00 94.25 297 VAL A O 1
ATOM 2262 N N . LEU A 1 298 ? 20.889 50.228 -48.162 1.00 94.56 298 LEU A N 1
ATOM 2263 C CA . LEU A 1 298 ? 20.485 50.322 -49.557 1.00 94.56 298 LEU A CA 1
ATOM 2264 C C . LEU A 1 298 ? 20.721 51.738 -50.069 1.00 94.56 298 LEU A C 1
ATOM 2266 O O . LEU A 1 298 ? 20.403 52.716 -49.390 1.00 94.56 298 LEU A O 1
ATOM 2270 N N . VAL A 1 299 ? 21.227 51.842 -51.298 1.00 93.94 299 VAL A N 1
ATOM 2271 C CA . VAL A 1 299 ? 21.405 53.115 -52.003 1.00 93.94 299 VAL A CA 1
ATOM 2272 C C . VAL A 1 299 ? 20.513 53.126 -53.239 1.00 93.94 299 VAL A C 1
ATOM 2274 O O . VAL A 1 299 ? 20.587 52.234 -54.085 1.00 93.94 299 VAL A O 1
ATOM 2277 N N . ARG A 1 300 ? 19.668 54.150 -53.366 1.00 93.31 300 ARG A N 1
ATOM 2278 C CA . ARG A 1 300 ? 18.769 54.343 -54.510 1.00 93.31 300 ARG A CA 1
ATOM 2279 C C . ARG A 1 300 ? 19.061 55.653 -55.211 1.00 93.31 300 ARG A C 1
ATOM 2281 O O . ARG A 1 300 ? 19.132 56.691 -54.570 1.00 93.31 300 ARG A O 1
ATOM 2288 N N . HIS A 1 301 ? 19.171 55.625 -56.529 1.00 92.75 301 HIS A N 1
ATOM 2289 C CA . HIS A 1 301 ? 19.170 56.828 -57.345 1.00 92.75 301 HIS A CA 1
ATOM 2290 C C . HIS A 1 301 ? 17.724 57.221 -57.646 1.00 92.75 301 HIS A C 1
ATOM 2292 O O . HIS A 1 301 ? 17.010 56.491 -58.330 1.00 92.75 301 HIS A O 1
ATOM 2298 N N . VAL A 1 302 ? 17.266 58.355 -57.128 1.00 92.75 302 VAL A N 1
ATOM 2299 C CA . VAL A 1 302 ? 15.910 58.847 -57.377 1.00 92.75 302 VAL A CA 1
ATOM 2300 C C . VAL A 1 302 ? 15.929 59.804 -58.558 1.00 92.75 302 VAL A C 1
ATOM 2302 O O . VAL A 1 302 ? 16.672 60.779 -58.540 1.00 92.75 302 VAL A O 1
ATOM 2305 N N . ARG A 1 303 ? 15.098 59.541 -59.572 1.00 89.88 303 ARG A N 1
ATOM 2306 C CA . ARG A 1 303 ? 14.941 60.371 -60.776 1.00 89.88 303 ARG A CA 1
ATOM 2307 C C . ARG A 1 303 ? 13.475 60.751 -60.937 1.00 89.88 303 ARG A C 1
ATOM 2309 O O . ARG A 1 303 ? 12.627 59.878 -61.076 1.00 89.88 303 ARG A O 1
ATOM 2316 N N . ASN A 1 304 ? 13.158 62.046 -60.889 1.00 85.69 304 ASN A N 1
ATOM 2317 C CA . ASN A 1 304 ? 11.782 62.558 -61.011 1.00 85.69 304 ASN A CA 1
ATOM 2318 C C . ASN A 1 304 ? 10.787 61.881 -60.038 1.00 85.69 304 ASN A C 1
ATOM 2320 O O . ASN A 1 304 ? 9.639 61.608 -60.380 1.00 85.69 304 ASN A O 1
ATOM 2324 N N . GLY A 1 305 ? 11.240 61.588 -58.814 1.00 83.94 305 GLY A N 1
ATOM 2325 C CA . GLY A 1 305 ? 10.425 60.938 -57.782 1.00 83.94 305 GLY A CA 1
ATOM 2326 C C . GLY A 1 305 ? 10.238 59.424 -57.950 1.00 83.94 305 GLY A C 1
ATOM 2327 O O . GLY A 1 305 ? 9.384 58.856 -57.265 1.00 83.94 305 GLY A O 1
ATOM 2328 N N . VAL A 1 306 ? 11.001 58.780 -58.841 1.00 89.62 306 VAL A N 1
ATOM 2329 C CA . VAL A 1 306 ? 11.040 57.322 -59.037 1.00 89.62 306 VAL A CA 1
ATOM 2330 C C . VAL A 1 306 ? 12.393 56.774 -58.552 1.00 89.62 306 VAL A C 1
ATOM 2332 O O . VAL A 1 306 ? 13.432 57.264 -59.004 1.00 89.62 306 VAL A O 1
ATOM 2335 N N . PRO A 1 307 ? 12.422 55.805 -57.620 1.00 92.25 307 PRO A N 1
ATOM 2336 C CA . PRO A 1 307 ? 13.650 55.218 -57.102 1.00 92.25 307 PRO A CA 1
ATOM 2337 C C . PRO A 1 307 ? 14.212 54.099 -57.992 1.00 92.25 307 PRO A C 1
ATOM 2339 O O . PRO A 1 307 ? 13.481 53.222 -58.453 1.00 92.25 307 PRO A O 1
ATOM 2342 N N . HIS A 1 308 ? 15.539 54.101 -58.148 1.00 91.69 308 HIS A N 1
ATOM 2343 C CA . HIS A 1 308 ? 16.312 53.051 -58.811 1.00 91.69 308 HIS A CA 1
ATOM 2344 C C . HIS A 1 308 ? 17.388 52.476 -57.876 1.00 91.69 308 HIS A C 1
ATOM 2346 O O . HIS A 1 308 ? 18.341 53.175 -57.527 1.00 91.69 308 HIS A O 1
ATOM 2352 N N . LEU A 1 309 ? 17.273 51.211 -57.466 1.00 91.19 309 LEU A N 1
ATOM 2353 C CA . LEU A 1 309 ? 18.239 50.539 -56.588 1.00 91.19 309 LEU A CA 1
ATOM 2354 C C . LEU A 1 309 ? 19.612 50.373 -57.259 1.00 91.19 309 LEU A C 1
ATOM 2356 O O . LEU A 1 309 ? 19.698 49.918 -58.407 1.00 91.19 309 LEU A O 1
ATOM 2360 N N . ARG A 1 310 ? 20.683 50.701 -56.522 1.00 89.88 310 ARG A N 1
ATOM 2361 C CA . ARG A 1 310 ? 22.089 50.630 -56.955 1.00 89.88 310 ARG A CA 1
ATOM 2362 C C . ARG A 1 310 ? 22.861 49.562 -56.174 1.00 89.88 310 ARG A C 1
ATOM 2364 O O . ARG A 1 310 ? 22.620 49.356 -54.990 1.00 89.88 310 ARG A O 1
ATOM 2371 N N . GLN A 1 311 ? 23.804 48.897 -56.844 1.00 85.25 311 GLN A N 1
ATOM 2372 C CA . GLN A 1 311 ? 24.743 47.966 -56.209 1.00 85.25 311 GLN A CA 1
ATOM 2373 C C . GLN A 1 311 ? 25.978 48.695 -55.671 1.00 85.25 311 GLN A C 1
ATOM 2375 O O . GLN A 1 311 ? 26.408 49.706 -56.224 1.00 85.25 311 GLN A O 1
ATOM 2380 N N . SER A 1 312 ? 26.576 48.137 -54.623 1.00 84.12 312 SER A N 1
ATOM 2381 C CA . SER A 1 312 ? 27.884 48.521 -54.103 1.00 84.12 312 SER A CA 1
ATOM 2382 C C . SER A 1 312 ? 29.007 48.190 -55.092 1.00 84.12 312 SER A C 1
ATOM 2384 O O . SER A 1 312 ? 28.831 47.427 -56.046 1.00 84.12 312 SER A O 1
ATOM 2386 N N . MET A 1 313 ? 30.211 48.692 -54.825 1.00 82.44 313 MET A N 1
ATOM 2387 C CA . MET A 1 313 ? 31.410 48.350 -55.595 1.00 82.44 313 MET A CA 1
ATOM 2388 C C . MET A 1 313 ? 31.794 46.865 -55.472 1.00 82.44 313 MET A C 1
ATOM 2390 O O . MET A 1 313 ? 32.444 46.325 -56.367 1.00 82.44 313 MET A O 1
ATOM 2394 N N . SER A 1 314 ? 31.325 46.185 -54.420 1.00 75.31 314 SER A N 1
ATOM 2395 C CA . SER A 1 314 ? 31.421 44.730 -54.231 1.00 75.31 314 SER A CA 1
ATOM 2396 C C . SER A 1 314 ? 30.327 43.947 -54.978 1.00 75.31 314 SER A C 1
ATOM 2398 O O . SER A 1 314 ? 30.242 42.730 -54.834 1.00 75.31 314 SER A O 1
ATOM 2400 N N . ARG A 1 315 ? 29.490 44.619 -55.787 1.00 81.38 315 ARG A N 1
ATOM 2401 C CA . ARG A 1 315 ? 28.358 44.051 -56.550 1.00 81.38 315 ARG A CA 1
ATOM 2402 C C . ARG A 1 315 ? 27.264 43.412 -55.685 1.00 81.38 315 ARG A C 1
ATOM 2404 O O . ARG A 1 315 ? 26.600 42.471 -56.117 1.00 81.38 315 ARG A O 1
ATOM 2411 N N . VAL A 1 316 ? 27.059 43.939 -54.478 1.00 82.00 316 VAL A N 1
ATOM 2412 C CA . VAL A 1 316 ? 25.939 43.565 -53.596 1.00 82.00 316 VAL A CA 1
ATOM 2413 C C . VAL A 1 316 ? 24.941 44.715 -53.488 1.00 82.00 316 VAL A C 1
ATOM 2415 O O . VAL A 1 316 ? 25.327 45.874 -53.608 1.00 82.00 316 VAL A O 1
ATOM 2418 N N . GLN A 1 317 ? 23.654 44.419 -53.305 1.00 83.25 317 GLN A N 1
ATOM 2419 C CA . GLN A 1 317 ? 22.611 45.448 -53.136 1.00 83.25 317 GLN A CA 1
ATOM 2420 C C . GLN A 1 317 ? 22.447 45.853 -51.665 1.00 83.25 317 GLN A C 1
ATOM 2422 O O . GLN A 1 317 ? 22.190 47.012 -51.364 1.00 83.25 317 GLN A O 1
ATOM 2427 N N . ASP A 1 318 ? 22.637 44.897 -50.761 1.00 87.62 318 ASP A N 1
ATOM 2428 C CA . ASP A 1 318 ? 22.561 45.016 -49.312 1.00 87.62 318 ASP A CA 1
ATOM 2429 C C . ASP A 1 318 ? 23.956 45.245 -48.723 1.00 87.62 318 ASP A C 1
ATOM 2431 O O . ASP A 1 318 ? 24.629 44.312 -48.277 1.00 87.62 318 ASP A O 1
ATOM 2435 N N . MET A 1 319 ? 24.415 46.497 -48.748 1.00 90.62 319 MET A N 1
ATOM 2436 C CA . MET A 1 319 ? 25.767 46.849 -48.309 1.00 90.62 319 MET A CA 1
ATOM 2437 C C . MET A 1 319 ? 25.990 46.461 -46.845 1.00 90.62 319 MET A C 1
ATOM 2439 O O . MET A 1 319 ? 25.233 46.891 -45.974 1.00 90.62 319 MET A O 1
ATOM 2443 N N . GLN A 1 320 ? 27.033 45.665 -46.596 1.00 89.12 320 GLN A N 1
ATOM 2444 C CA . GLN A 1 320 ? 27.486 45.199 -45.281 1.00 89.12 320 GLN A CA 1
ATOM 2445 C C . GLN A 1 320 ? 28.668 46.022 -44.769 1.00 89.12 320 GLN A C 1
ATOM 2447 O O . GLN A 1 320 ? 29.295 46.717 -45.566 1.00 89.12 320 GLN A O 1
ATOM 2452 N N . PRO A 1 321 ? 29.059 45.915 -43.483 1.00 83.31 321 PRO A N 1
ATOM 2453 C CA . PRO A 1 321 ? 30.267 46.554 -42.982 1.00 83.31 321 PRO A CA 1
ATOM 2454 C C . PRO A 1 321 ? 31.483 46.186 -43.838 1.00 83.31 321 PRO A C 1
ATOM 2456 O O . PRO A 1 321 ? 31.792 45.012 -44.041 1.00 83.31 321 PRO A O 1
ATOM 2459 N N . GLY A 1 322 ? 32.140 47.215 -44.360 1.00 72.62 322 GLY A N 1
ATOM 2460 C CA . GLY A 1 322 ? 33.249 47.130 -45.301 1.00 72.62 322 GLY A CA 1
ATOM 2461 C C . GLY A 1 322 ? 32.867 47.299 -46.775 1.00 72.62 322 GLY A C 1
ATOM 2462 O O . GLY A 1 322 ? 33.733 47.642 -47.579 1.00 72.62 322 GLY A O 1
ATOM 2463 N N . ASP A 1 323 ? 31.591 47.152 -47.136 1.00 82.81 323 ASP A N 1
ATOM 2464 C CA . ASP A 1 323 ? 31.099 47.516 -48.462 1.00 82.81 323 ASP A CA 1
ATOM 2465 C C . ASP A 1 323 ? 30.974 49.031 -48.609 1.00 82.81 323 ASP A C 1
ATOM 2467 O O . ASP A 1 323 ? 30.667 49.768 -47.666 1.00 82.81 323 ASP A O 1
ATOM 2471 N N . TYR A 1 324 ? 31.156 49.492 -49.844 1.00 86.81 324 TYR A N 1
ATOM 2472 C CA . TYR A 1 324 ? 30.963 50.886 -50.197 1.00 86.81 324 TYR A CA 1
ATOM 2473 C C . TYR A 1 324 ? 30.329 51.038 -51.580 1.00 86.81 324 TYR A C 1
ATOM 2475 O O . TYR A 1 324 ? 30.565 50.246 -52.494 1.00 86.81 324 TYR A O 1
ATOM 2483 N N . PHE A 1 325 ? 29.523 52.078 -51.734 1.00 89.56 325 PHE A N 1
ATOM 2484 C CA . PHE A 1 325 ? 29.067 52.611 -53.008 1.00 89.56 325 PHE A CA 1
ATOM 2485 C C . PHE A 1 325 ? 29.930 53.824 -53.348 1.00 89.56 325 PHE A C 1
ATOM 2487 O O . PHE A 1 325 ? 30.264 54.610 -52.461 1.00 89.56 325 PHE A O 1
ATOM 2494 N N . ALA A 1 326 ? 30.301 53.985 -54.616 1.00 86.19 326 ALA A N 1
ATOM 2495 C CA . ALA A 1 326 ? 31.062 55.141 -55.063 1.00 86.19 326 ALA A CA 1
ATOM 2496 C C . ALA A 1 326 ? 30.497 55.690 -56.372 1.00 86.19 326 ALA A C 1
ATOM 2498 O O . ALA A 1 326 ? 30.288 54.941 -57.325 1.00 86.19 326 ALA A O 1
ATOM 2499 N N . ASP A 1 327 ? 30.333 57.007 -56.429 1.00 86.00 327 ASP A N 1
ATOM 2500 C CA . ASP A 1 327 ? 30.055 57.748 -57.651 1.00 86.00 327 ASP A CA 1
ATOM 2501 C C . ASP A 1 327 ? 31.231 58.687 -57.936 1.00 86.00 327 ASP A C 1
ATOM 2503 O O . ASP A 1 327 ? 31.498 59.643 -57.203 1.00 86.00 327 ASP A O 1
ATOM 2507 N N . ALA A 1 328 ? 31.978 58.372 -58.994 1.00 78.94 328 ALA A N 1
ATOM 2508 C CA . ALA A 1 328 ? 33.159 59.133 -59.376 1.00 78.94 328 ALA A CA 1
ATOM 2509 C C . ALA A 1 328 ? 32.815 60.515 -59.953 1.00 78.94 328 ALA A C 1
ATOM 2511 O O . ALA A 1 328 ? 33.641 61.419 -59.842 1.00 78.94 328 ALA A O 1
ATOM 2512 N N . HIS A 1 329 ? 31.633 60.685 -60.555 1.00 80.75 329 HIS A N 1
ATOM 2513 C CA . HIS A 1 329 ? 31.209 61.964 -61.133 1.00 80.75 329 HIS A CA 1
ATOM 2514 C C . HIS A 1 329 ? 30.848 62.972 -60.044 1.00 80.75 329 HIS A C 1
ATOM 2516 O O . HIS A 1 329 ? 31.195 64.144 -60.152 1.00 80.75 329 HIS A O 1
ATOM 2522 N N . GLU A 1 330 ? 30.234 62.485 -58.968 1.00 81.50 330 GLU A N 1
ATOM 2523 C CA . GLU A 1 330 ? 29.802 63.295 -57.825 1.00 81.50 330 GLU A CA 1
ATOM 2524 C C . GLU A 1 330 ? 30.871 63.402 -56.724 1.00 81.50 330 GLU A C 1
ATOM 2526 O O . GLU A 1 330 ? 30.661 64.063 -55.708 1.00 81.50 330 GLU A O 1
ATOM 2531 N N . ASN A 1 331 ? 32.028 62.748 -56.910 1.00 82.06 331 ASN A N 1
ATOM 2532 C CA . ASN A 1 331 ? 33.063 62.579 -55.885 1.00 82.06 331 ASN A CA 1
ATOM 2533 C C . ASN A 1 331 ? 32.460 62.127 -54.540 1.00 82.06 331 ASN A C 1
ATOM 2535 O O . ASN A 1 331 ? 32.693 62.740 -53.498 1.00 82.06 331 ASN A O 1
ATOM 2539 N N . LEU A 1 332 ? 31.658 61.063 -54.586 1.00 86.06 332 LEU A N 1
ATOM 2540 C CA . LEU A 1 332 ? 30.890 60.549 -53.457 1.00 86.06 332 LEU A CA 1
ATOM 2541 C C . LEU A 1 332 ? 31.271 59.096 -53.173 1.00 86.06 332 LEU A C 1
ATOM 2543 O O . LEU A 1 332 ? 31.324 58.263 -54.075 1.00 86.06 332 LEU A O 1
ATOM 2547 N N . VAL A 1 333 ? 31.473 58.787 -51.899 1.00 86.19 333 VAL A N 1
ATOM 2548 C CA . VAL A 1 333 ? 31.580 57.442 -51.346 1.00 86.19 333 VAL A CA 1
ATOM 2549 C C . VAL A 1 333 ? 30.611 57.324 -50.176 1.00 86.19 333 VAL A C 1
ATOM 2551 O O . VAL A 1 333 ? 30.566 58.194 -49.306 1.00 86.19 333 VAL A O 1
ATOM 2554 N N . ILE A 1 334 ? 29.848 56.236 -50.165 1.00 89.88 334 ILE A N 1
ATOM 2555 C CA . ILE A 1 334 ? 28.992 55.811 -49.059 1.00 89.88 334 ILE A CA 1
ATOM 2556 C C . ILE A 1 334 ? 29.554 54.472 -48.592 1.00 89.88 334 ILE A C 1
ATOM 2558 O O . ILE A 1 334 ? 29.490 53.507 -49.343 1.00 89.88 334 ILE A O 1
ATOM 2562 N N . SER A 1 335 ? 30.108 54.399 -47.389 1.00 86.88 335 SER A N 1
ATOM 2563 C CA . SER A 1 335 ? 30.692 53.176 -46.825 1.00 86.88 335 SER A CA 1
ATOM 2564 C C . SER A 1 335 ? 29.926 52.743 -45.589 1.00 86.88 335 SER A C 1
ATOM 2566 O O . SER A 1 335 ? 29.558 53.578 -44.765 1.00 86.88 335 SER A O 1
ATOM 2568 N N . VAL A 1 336 ? 29.733 51.442 -45.406 1.00 88.06 336 VAL A N 1
ATOM 2569 C CA . VAL A 1 336 ? 29.159 50.904 -44.167 1.00 88.06 336 VAL A CA 1
ATOM 2570 C C . VAL A 1 336 ? 30.304 50.535 -43.233 1.00 88.06 336 VAL A C 1
ATOM 2572 O O . VAL A 1 336 ? 31.191 49.771 -43.603 1.00 88.06 336 VAL A O 1
ATOM 2575 N N . LEU A 1 337 ? 30.307 51.082 -42.020 1.00 80.69 337 LEU A N 1
ATOM 2576 C CA . LEU A 1 337 ? 31.369 50.846 -41.034 1.00 80.69 337 LEU A CA 1
ATOM 2577 C C . LEU A 1 337 ? 30.986 49.777 -40.007 1.00 80.69 337 LEU A C 1
ATOM 2579 O O . LEU A 1 337 ? 31.844 49.082 -39.462 1.00 80.69 337 LEU A O 1
ATOM 2583 N N . GLY A 1 338 ? 29.692 49.639 -39.740 1.00 79.56 338 GLY A N 1
ATOM 2584 C CA . GLY A 1 338 ? 29.180 48.695 -38.763 1.00 79.56 338 GLY A CA 1
ATOM 2585 C C . GLY A 1 338 ? 27.666 48.751 -38.662 1.00 79.56 338 GLY A C 1
ATOM 2586 O O . GLY A 1 338 ? 27.035 49.722 -39.082 1.00 79.56 338 GLY A O 1
ATOM 2587 N N . PHE A 1 339 ? 27.112 47.704 -38.068 1.00 86.94 339 PHE A N 1
ATOM 2588 C CA . PHE A 1 339 ? 25.723 47.646 -37.643 1.00 86.94 339 PHE A CA 1
ATOM 2589 C C . PHE A 1 339 ? 25.674 47.521 -36.130 1.00 86.94 339 PHE A C 1
ATOM 2591 O O . PHE A 1 339 ? 26.467 46.782 -35.549 1.00 86.94 339 PHE A O 1
ATOM 2598 N N . ASP A 1 340 ? 24.723 48.219 -35.529 1.00 82.94 340 ASP A N 1
ATOM 2599 C CA . ASP A 1 340 ? 24.283 47.984 -34.165 1.00 82.94 340 ASP A CA 1
ATOM 2600 C C . ASP A 1 340 ? 22.915 47.302 -34.239 1.00 82.94 340 ASP A C 1
ATOM 2602 O O . ASP A 1 340 ? 21.912 47.911 -34.622 1.00 82.94 340 ASP A O 1
ATOM 2606 N N . LEU A 1 341 ? 22.906 45.995 -33.976 1.00 83.88 341 LEU A N 1
ATOM 2607 C CA . LEU A 1 341 ? 21.703 45.173 -34.098 1.00 83.88 341 LEU A CA 1
ATOM 2608 C C . LEU A 1 341 ? 20.721 45.418 -32.949 1.00 83.88 341 LEU A C 1
ATOM 2610 O O . LEU A 1 341 ? 19.519 45.261 -33.156 1.00 83.88 341 LEU A O 1
ATOM 2614 N N . GLU A 1 342 ? 21.218 45.806 -31.770 1.00 82.44 342 GLU A N 1
ATOM 2615 C CA . GLU A 1 342 ? 20.383 46.088 -30.599 1.00 82.44 342 GLU A CA 1
ATOM 2616 C C . GLU A 1 342 ? 19.649 47.416 -30.784 1.00 82.44 342 GLU A C 1
ATOM 2618 O O . GLU A 1 342 ? 18.426 47.474 -30.665 1.00 82.44 342 GLU A O 1
ATOM 2623 N N . GLU A 1 343 ? 20.374 48.460 -31.191 1.00 83.00 343 GLU A N 1
ATOM 2624 C CA . GLU A 1 343 ? 19.803 49.790 -31.437 1.00 83.00 343 GLU A CA 1
ATOM 2625 C C . GLU A 1 343 ? 19.092 49.901 -32.799 1.00 83.00 343 GLU A C 1
ATOM 2627 O O . GLU A 1 343 ? 18.467 50.916 -33.109 1.00 83.00 343 GLU A O 1
ATOM 2632 N N . ARG A 1 344 ? 19.170 48.857 -33.634 1.00 89.75 344 ARG A N 1
ATOM 2633 C CA . ARG A 1 344 ? 18.669 48.819 -35.020 1.00 89.75 344 ARG A CA 1
ATOM 2634 C C . ARG A 1 344 ? 19.181 49.987 -35.868 1.00 89.75 344 ARG A C 1
ATOM 2636 O O . ARG A 1 344 ? 18.420 50.642 -36.592 1.00 89.75 344 ARG A O 1
ATOM 2643 N N . THR A 1 345 ? 20.484 50.246 -35.786 1.00 90.38 345 THR A N 1
ATOM 2644 C CA . THR A 1 345 ? 21.145 51.319 -36.537 1.00 90.38 345 THR A CA 1
ATOM 2645 C C . THR A 1 345 ? 22.342 50.826 -37.347 1.00 90.38 345 THR A C 1
ATOM 2647 O O . THR A 1 345 ? 22.925 49.772 -37.096 1.00 90.38 345 THR A O 1
ATOM 2650 N N . ALA A 1 346 ? 22.710 51.596 -38.364 1.00 90.44 346 ALA A N 1
ATOM 2651 C CA . ALA A 1 346 ? 23.919 51.417 -39.146 1.00 90.44 346 ALA A CA 1
ATOM 2652 C C . ALA A 1 346 ? 24.788 52.660 -39.024 1.00 90.44 346 ALA A C 1
ATOM 2654 O O . ALA A 1 346 ? 24.308 53.786 -39.158 1.00 90.44 346 ALA A O 1
ATOM 2655 N N . THR A 1 347 ? 26.083 52.451 -38.840 1.00 87.19 347 THR A N 1
ATOM 2656 C CA . THR A 1 347 ? 27.068 53.524 -38.905 1.00 87.19 347 THR A CA 1
ATOM 2657 C C . THR A 1 347 ? 27.584 53.592 -40.333 1.00 87.19 347 THR A C 1
ATOM 2659 O O . THR A 1 347 ? 28.306 52.698 -40.783 1.00 87.19 347 THR A O 1
ATOM 2662 N N . VAL A 1 348 ? 27.204 54.644 -41.057 1.00 89.00 348 VAL A N 1
ATOM 2663 C CA . VAL A 1 348 ? 27.629 54.880 -42.440 1.00 89.00 348 VAL A CA 1
ATOM 2664 C C . VAL A 1 348 ? 28.572 56.071 -42.511 1.00 89.00 348 VAL A C 1
ATOM 2666 O O . VAL A 1 348 ? 28.390 57.067 -41.819 1.00 89.00 348 VAL A O 1
ATOM 2669 N N . HIS A 1 349 ? 29.582 55.983 -43.364 1.00 85.44 349 HIS A N 1
ATOM 2670 C CA . HIS A 1 349 ? 30.433 57.107 -43.717 1.00 85.44 349 HIS A CA 1
ATOM 2671 C C . HIS A 1 349 ? 30.037 57.632 -45.092 1.00 85.44 349 HIS A C 1
ATOM 2673 O O . HIS A 1 349 ? 29.944 56.856 -46.040 1.00 85.44 349 HIS A O 1
ATOM 2679 N N . ILE A 1 350 ? 29.821 58.940 -45.209 1.00 87.50 350 ILE A N 1
ATOM 2680 C CA . ILE A 1 350 ? 29.450 59.604 -46.460 1.00 87.50 350 ILE A CA 1
ATOM 2681 C C . ILE A 1 350 ? 30.443 60.738 -46.704 1.00 87.50 350 ILE A C 1
ATOM 2683 O O . ILE A 1 350 ? 30.536 61.660 -45.894 1.00 87.50 350 ILE A O 1
ATOM 2687 N N . GLY A 1 351 ? 31.193 60.686 -47.804 1.00 82.00 351 GLY A N 1
ATOM 2688 C CA . GLY A 1 351 ? 32.263 61.651 -48.067 1.00 82.00 351 GLY A CA 1
ATOM 2689 C C . GLY A 1 351 ? 32.950 61.499 -49.424 1.00 82.00 351 GLY A C 1
ATOM 2690 O O . GLY A 1 351 ? 32.522 60.680 -50.232 1.00 82.00 351 GLY A O 1
ATOM 2691 N N . PRO A 1 352 ? 34.006 62.287 -49.699 1.00 77.06 352 PRO A N 1
ATOM 2692 C CA . PRO A 1 352 ? 34.780 62.178 -50.933 1.00 77.06 352 PRO A CA 1
ATOM 2693 C C . PRO A 1 352 ? 35.647 60.911 -50.978 1.00 77.06 352 PRO A C 1
ATOM 2695 O O . PRO A 1 352 ? 35.961 60.313 -49.950 1.00 77.06 352 PRO A O 1
ATOM 2698 N N . ARG A 1 353 ? 36.083 60.507 -52.177 1.00 69.69 353 ARG A N 1
ATOM 2699 C CA . ARG A 1 353 ? 36.929 59.313 -52.366 1.00 69.69 353 ARG A CA 1
ATOM 2700 C C . ARG A 1 353 ? 38.358 59.530 -51.806 1.00 69.69 353 ARG A C 1
ATOM 2702 O O . ARG A 1 353 ? 38.994 60.505 -52.206 1.00 69.69 353 ARG A O 1
ATOM 2709 N N . PRO A 1 354 ? 38.903 58.640 -50.945 1.00 63.78 354 PRO A N 1
ATOM 2710 C CA . PRO A 1 354 ? 40.214 58.848 -50.311 1.00 63.78 354 PRO A CA 1
ATOM 2711 C C . PRO A 1 354 ? 41.429 58.564 -51.237 1.00 63.78 354 PRO A C 1
ATOM 2713 O O . PRO A 1 354 ? 41.329 57.715 -52.131 1.00 63.78 354 PRO A O 1
ATOM 2716 N N . PRO A 1 355 ? 42.585 59.246 -51.043 1.00 60.50 355 PRO A N 1
ATOM 2717 C CA . PRO A 1 355 ? 43.840 58.997 -51.774 1.00 60.50 355 PRO A CA 1
ATOM 2718 C C . PRO A 1 355 ? 44.617 57.759 -51.260 1.00 60.50 355 PRO A C 1
ATOM 2720 O O . PRO A 1 355 ? 44.486 57.360 -50.109 1.00 60.50 355 PRO A O 1
ATOM 2723 N N . VAL A 1 356 ? 45.449 57.140 -52.112 1.00 60.53 356 VAL A N 1
ATOM 2724 C CA . VAL A 1 356 ? 46.177 55.879 -51.822 1.00 60.53 356 VAL A CA 1
ATOM 2725 C C . VAL A 1 356 ? 47.386 56.119 -50.892 1.00 60.53 356 VAL A C 1
ATOM 2727 O O . VAL A 1 356 ? 48.252 56.916 -51.247 1.00 60.53 356 VAL A O 1
ATOM 2730 N N . GLY A 1 357 ? 47.497 55.415 -49.747 1.00 62.75 357 GLY A N 1
ATOM 2731 C CA . GLY A 1 357 ? 48.657 55.563 -48.840 1.00 62.75 357 GLY A CA 1
ATOM 2732 C C . GLY A 1 357 ? 48.807 54.601 -47.640 1.00 62.75 357 GLY A C 1
ATOM 2733 O O . GLY A 1 357 ? 49.937 54.239 -47.322 1.00 62.75 357 GLY A O 1
ATOM 2734 N N . LEU A 1 358 ? 47.727 54.152 -46.985 1.00 70.44 358 LEU A N 1
ATOM 2735 C CA . LEU A 1 358 ? 47.776 53.194 -45.857 1.00 70.44 358 LEU A CA 1
ATOM 2736 C C . LEU A 1 358 ? 47.371 51.772 -46.293 1.00 70.44 358 LEU A C 1
ATOM 2738 O O . LEU A 1 358 ? 46.573 51.614 -47.218 1.00 70.44 358 LEU A O 1
ATOM 2742 N N . LEU A 1 359 ? 47.945 50.744 -45.651 1.00 80.06 359 LEU A N 1
ATOM 2743 C CA . LEU A 1 359 ? 47.681 49.329 -45.938 1.00 80.06 359 LEU A CA 1
ATOM 2744 C C . LEU A 1 359 ? 47.733 48.483 -44.656 1.00 80.06 359 LEU A C 1
ATOM 2746 O O . LEU A 1 359 ? 48.823 48.242 -44.131 1.00 80.06 359 LEU A O 1
ATOM 2750 N N . THR A 1 360 ? 46.595 47.956 -44.198 1.00 84.88 360 THR A N 1
ATOM 2751 C CA . THR A 1 360 ? 46.561 47.036 -43.043 1.00 84.88 360 THR A CA 1
ATOM 2752 C C . THR A 1 360 ? 46.570 45.568 -43.476 1.00 84.88 360 THR A C 1
ATOM 2754 O O . THR A 1 360 ? 45.796 45.136 -44.339 1.00 84.88 360 THR A O 1
ATOM 2757 N N . GLY A 1 361 ? 47.462 44.770 -42.884 1.00 84.56 361 GLY A N 1
ATOM 2758 C CA . GLY A 1 361 ? 47.518 43.310 -43.014 1.00 84.56 361 GLY A CA 1
ATOM 2759 C C . GLY A 1 361 ? 47.066 42.603 -41.735 1.00 84.56 361 GLY A C 1
ATOM 2760 O O . GLY A 1 361 ? 47.238 43.142 -40.645 1.00 84.56 361 GLY A O 1
ATOM 2761 N N . ALA A 1 362 ? 46.527 41.388 -41.866 1.00 89.50 362 ALA A N 1
ATOM 2762 C CA . ALA A 1 362 ? 46.060 40.563 -40.752 1.00 89.50 362 ALA A CA 1
ATOM 2763 C C . ALA A 1 362 ? 46.790 39.206 -40.713 1.00 89.50 362 ALA A C 1
ATOM 2765 O O . ALA A 1 362 ? 47.045 38.607 -41.760 1.00 89.50 362 ALA A O 1
ATOM 2766 N N . ARG A 1 363 ? 47.137 38.713 -39.517 1.00 89.75 363 ARG A N 1
ATOM 2767 C CA . ARG A 1 363 ? 47.758 37.391 -39.294 1.00 89.75 363 ARG A CA 1
ATOM 2768 C C . ARG A 1 363 ? 47.010 36.615 -38.212 1.00 89.75 363 ARG A C 1
ATOM 2770 O O . ARG A 1 363 ? 46.732 37.185 -37.162 1.00 89.75 363 ARG A O 1
ATOM 2777 N N . LEU A 1 364 ? 46.736 35.336 -38.471 1.00 91.94 364 LEU A N 1
ATOM 2778 C CA . LEU A 1 364 ? 46.032 34.421 -37.563 1.00 91.94 364 LEU A CA 1
ATOM 2779 C C . LEU A 1 364 ? 47.013 33.566 -36.751 1.00 91.94 364 LEU A C 1
ATOM 2781 O O . LEU A 1 364 ? 48.037 33.133 -37.286 1.00 91.94 364 LEU A O 1
ATOM 2785 N N . SER A 1 365 ? 46.683 33.303 -35.487 1.00 90.25 365 SER A N 1
ATOM 2786 C CA . SER A 1 365 ? 47.379 32.340 -34.631 1.00 90.25 365 SER A CA 1
ATOM 2787 C C . SER A 1 365 ? 46.382 31.609 -33.715 1.00 90.25 365 SER A C 1
ATOM 2789 O O . SER A 1 365 ? 45.757 32.275 -32.887 1.00 90.25 365 SER A O 1
ATOM 2791 N N . PRO A 1 366 ? 46.254 30.267 -33.798 1.00 92.38 366 PRO A N 1
ATOM 2792 C CA . PRO A 1 366 ? 46.900 29.369 -34.766 1.00 92.38 366 PRO A CA 1
ATOM 2793 C C . PRO A 1 366 ? 46.370 29.560 -36.202 1.00 92.38 366 PRO A C 1
ATOM 2795 O O . PRO A 1 366 ? 45.447 30.335 -36.433 1.00 92.38 366 PRO A O 1
ATOM 2798 N N . LEU A 1 367 ? 46.986 28.880 -37.176 1.00 90.75 367 LEU A N 1
ATOM 2799 C CA . LEU A 1 367 ? 46.448 28.789 -38.539 1.00 90.75 367 LEU A CA 1
ATOM 2800 C C . LEU A 1 367 ? 45.290 27.775 -38.590 1.00 90.75 367 LEU A C 1
ATOM 2802 O O . LEU A 1 367 ? 45.322 26.808 -37.824 1.00 90.75 367 LEU A O 1
ATOM 2806 N N . PRO A 1 368 ? 44.320 27.944 -39.510 1.00 91.81 368 PRO A N 1
ATOM 2807 C CA . PRO A 1 368 ? 43.278 26.946 -39.720 1.00 91.81 368 PRO A CA 1
ATOM 2808 C C . PRO A 1 368 ? 43.872 25.613 -40.177 1.00 91.81 368 PRO A C 1
ATOM 2810 O O . PRO A 1 368 ? 44.927 25.570 -40.819 1.00 91.81 368 PRO A O 1
ATOM 2813 N N . ASN A 1 369 ? 43.149 24.528 -39.908 1.00 89.88 369 ASN A N 1
ATOM 2814 C CA . ASN A 1 369 ? 43.430 23.229 -40.506 1.00 89.88 369 ASN A CA 1
ATOM 2815 C C . ASN A 1 369 ? 43.143 23.230 -42.026 1.00 89.88 369 ASN A C 1
ATOM 2817 O O . ASN A 1 369 ? 42.716 24.231 -42.607 1.00 89.88 369 ASN A O 1
ATOM 2821 N N . ALA A 1 370 ? 43.382 22.094 -42.689 1.00 86.81 370 ALA A N 1
ATOM 2822 C CA . ALA A 1 370 ? 43.206 21.965 -44.140 1.00 86.81 370 ALA A CA 1
ATOM 2823 C C . ALA A 1 370 ? 41.762 22.228 -44.619 1.00 86.81 370 ALA A C 1
ATOM 2825 O O . ALA A 1 370 ? 41.572 22.632 -45.765 1.00 86.81 370 ALA A O 1
ATOM 2826 N N . ASP A 1 371 ? 40.772 22.045 -43.740 1.00 83.94 371 ASP A N 1
ATOM 2827 C CA . ASP A 1 371 ? 39.353 22.291 -44.010 1.00 83.94 371 ASP A CA 1
ATOM 2828 C C . ASP A 1 371 ? 38.921 23.735 -43.664 1.00 83.94 371 ASP A C 1
ATOM 2830 O O . ASP A 1 371 ? 37.750 24.090 -43.811 1.00 83.94 371 ASP A O 1
ATOM 2834 N N . GLY A 1 372 ? 39.855 24.600 -43.246 1.00 87.31 372 GLY A N 1
ATOM 2835 C CA . GLY A 1 372 ? 39.592 26.012 -42.954 1.00 87.31 372 GLY A CA 1
ATOM 2836 C C . GLY A 1 372 ? 39.025 26.284 -41.555 1.00 87.31 372 GLY A C 1
ATOM 2837 O O . GLY A 1 372 ? 38.494 27.377 -41.331 1.00 87.31 372 GLY A O 1
ATOM 2838 N N . TRP A 1 373 ? 39.123 25.321 -40.633 1.00 92.44 373 TRP A N 1
ATOM 2839 C CA . TRP A 1 373 ? 38.568 25.374 -39.276 1.00 92.44 373 TRP A CA 1
ATOM 2840 C C . TRP A 1 373 ? 39.644 25.460 -38.197 1.00 92.44 373 TRP A C 1
ATOM 2842 O O . TRP A 1 373 ? 40.784 25.036 -38.386 1.00 92.44 373 TRP A O 1
ATOM 2852 N N . HIS A 1 374 ? 39.255 25.996 -37.044 1.00 93.75 374 HIS A N 1
ATOM 2853 C CA . HIS A 1 374 ? 40.053 25.994 -35.823 1.00 93.75 374 HIS A CA 1
ATOM 2854 C C . HIS A 1 374 ? 39.242 25.319 -34.720 1.00 93.75 374 HIS A C 1
ATOM 2856 O O . HIS A 1 374 ? 38.049 25.584 -34.587 1.00 93.75 374 HIS A O 1
ATOM 2862 N N . ASN A 1 375 ? 39.901 24.506 -33.899 1.00 91.81 375 ASN A N 1
ATOM 2863 C CA . ASN A 1 375 ? 39.308 23.879 -32.714 1.00 91.81 375 ASN A CA 1
ATOM 2864 C C . ASN A 1 375 ? 39.637 24.603 -31.403 1.00 91.81 375 ASN A C 1
ATOM 2866 O O . ASN A 1 375 ? 39.466 24.067 -30.308 1.00 91.81 375 ASN A O 1
ATOM 2870 N N . SER A 1 376 ? 40.116 25.841 -31.504 1.00 91.81 376 SER A N 1
ATOM 2871 C CA . SER A 1 376 ? 40.520 26.678 -30.379 1.00 91.81 376 SER A CA 1
ATOM 2872 C C . SER A 1 376 ? 40.245 28.151 -30.667 1.00 91.81 376 SER A C 1
ATOM 2874 O O . SER A 1 376 ? 39.880 28.515 -31.784 1.00 91.81 376 SER A O 1
ATOM 2876 N N . ASP A 1 377 ? 40.458 29.000 -29.661 1.00 94.44 377 ASP A N 1
ATOM 2877 C CA . ASP A 1 377 ? 40.476 30.455 -29.839 1.00 94.44 377 ASP A CA 1
ATOM 2878 C C . ASP A 1 377 ? 41.520 30.871 -30.882 1.00 94.44 377 ASP A C 1
ATOM 2880 O O . ASP A 1 377 ? 42.573 30.234 -31.007 1.00 94.44 377 ASP A O 1
ATOM 2884 N N . VAL A 1 378 ? 41.229 31.954 -31.607 1.00 94.94 378 VAL A N 1
ATOM 2885 C CA . VAL A 1 378 ? 42.093 32.491 -32.666 1.00 94.94 378 VAL A CA 1
ATOM 2886 C C . VAL A 1 378 ? 42.430 33.946 -32.373 1.00 94.94 378 VAL A C 1
ATOM 2888 O O . VAL A 1 378 ? 41.547 34.797 -32.297 1.00 94.94 378 VAL A O 1
ATOM 2891 N N . GLU A 1 379 ? 43.718 34.258 -32.257 1.00 94.88 379 GLU A N 1
ATOM 2892 C CA . GLU A 1 379 ? 44.204 35.636 -32.191 1.00 94.88 379 GLU A CA 1
ATOM 2893 C C . GLU A 1 379 ? 44.457 36.173 -33.610 1.00 94.88 379 GLU A C 1
ATOM 2895 O O . GLU A 1 379 ? 45.203 35.576 -34.392 1.00 94.88 379 GLU A O 1
ATOM 2900 N N . VAL A 1 380 ? 43.869 37.326 -33.940 1.00 94.44 380 VAL A N 1
ATOM 2901 C CA . VAL A 1 380 ? 44.116 38.081 -35.174 1.00 94.44 380 VAL A CA 1
ATOM 2902 C C . VAL A 1 380 ? 44.965 39.306 -34.841 1.00 94.44 380 VAL A C 1
ATOM 2904 O O . VAL A 1 380 ? 44.542 40.199 -34.105 1.00 94.44 380 VAL A O 1
ATOM 2907 N N . ARG A 1 381 ? 46.164 39.389 -35.419 1.00 92.94 381 ARG A N 1
ATOM 2908 C CA . ARG A 1 381 ? 47.056 40.552 -35.301 1.00 92.94 381 ARG A CA 1
ATOM 2909 C C . ARG A 1 381 ? 46.975 41.404 -36.562 1.00 92.94 381 ARG A C 1
ATOM 2911 O O . ARG A 1 381 ? 47.316 40.928 -37.645 1.00 92.94 381 ARG A O 1
ATOM 2918 N N . LEU A 1 382 ? 46.543 42.652 -36.409 1.00 92.62 382 LEU A N 1
ATOM 2919 C CA . LEU A 1 382 ? 46.461 43.675 -37.448 1.00 92.62 382 LEU A CA 1
ATOM 2920 C C . LEU A 1 382 ? 47.705 44.567 -37.406 1.00 92.62 382 LEU A C 1
ATOM 2922 O O . LEU A 1 382 ? 48.128 44.999 -36.333 1.00 92.62 382 LEU A O 1
ATOM 2926 N N . ALA A 1 383 ? 48.277 44.867 -38.568 1.00 88.88 383 ALA A N 1
ATOM 2927 C CA . ALA A 1 383 ? 49.421 45.763 -38.698 1.00 88.88 383 ALA A CA 1
ATOM 2928 C C . ALA A 1 383 ? 49.281 46.647 -39.943 1.00 88.88 383 ALA A C 1
ATOM 2930 O O . ALA A 1 383 ? 49.195 46.128 -41.058 1.00 88.88 383 ALA A O 1
ATOM 2931 N N . SER A 1 384 ? 49.273 47.966 -39.747 1.00 85.69 384 SER A N 1
ATOM 2932 C CA . SER A 1 384 ? 49.256 48.968 -40.816 1.00 85.69 384 SER A CA 1
ATOM 2933 C C . SER A 1 384 ? 50.673 49.364 -41.224 1.00 85.69 384 SER A C 1
ATOM 2935 O O . SER A 1 384 ? 51.573 49.471 -40.389 1.00 85.69 384 SER A O 1
ATOM 2937 N N . THR A 1 385 ? 50.873 49.654 -42.510 1.00 79.19 385 THR A N 1
ATOM 2938 C CA . THR A 1 385 ? 52.060 50.378 -42.987 1.00 79.19 385 THR A CA 1
ATOM 2939 C C . THR A 1 385 ? 52.080 51.817 -42.450 1.00 79.19 385 THR A C 1
ATOM 2941 O O . THR A 1 385 ? 51.040 52.362 -42.079 1.00 79.19 385 THR A O 1
ATOM 2944 N N . ALA A 1 386 ? 53.261 52.444 -42.399 1.00 67.62 386 ALA A N 1
ATOM 2945 C CA . ALA A 1 386 ? 53.410 53.838 -41.969 1.00 67.62 386 ALA A CA 1
ATOM 2946 C C . ALA A 1 386 ? 52.734 54.818 -42.953 1.00 67.62 386 ALA A C 1
ATOM 2948 O O . ALA A 1 386 ? 52.778 54.585 -44.163 1.00 67.62 386 ALA A O 1
ATOM 2949 N N . SER A 1 387 ? 52.142 55.912 -42.446 1.00 65.25 387 SER A N 1
ATOM 2950 C CA . SER A 1 387 ? 51.549 56.956 -43.300 1.00 65.25 387 SER A CA 1
ATOM 2951 C C . SER A 1 387 ? 52.642 57.653 -44.129 1.00 65.25 387 SER A C 1
ATOM 2953 O O . SER A 1 387 ? 53.669 58.043 -43.562 1.00 65.25 387 SER A O 1
ATOM 2955 N N . PRO A 1 388 ? 52.434 57.884 -45.441 1.00 59.88 388 PRO A N 1
ATOM 2956 C CA . PRO A 1 388 ? 53.366 58.637 -46.283 1.00 59.88 388 PRO A CA 1
ATOM 2957 C C . PRO A 1 388 ? 53.655 60.067 -45.784 1.00 59.88 388 PRO A C 1
ATOM 2959 O O . PRO A 1 388 ? 54.678 60.638 -46.153 1.00 59.88 388 PRO A O 1
ATOM 2962 N N . GLY A 1 389 ? 52.772 60.643 -44.954 1.00 62.78 389 GLY A N 1
ATOM 2963 C CA . GLY A 1 389 ? 52.883 62.000 -44.398 1.00 62.78 389 GLY A CA 1
ATOM 2964 C C . GLY A 1 389 ? 53.439 62.090 -42.969 1.00 62.78 389 GLY A C 1
ATOM 2965 O O . GLY A 1 389 ? 53.510 63.188 -42.424 1.00 62.78 389 GLY A O 1
ATOM 2966 N N . GLY A 1 390 ? 53.825 60.967 -42.349 1.00 61.47 390 GLY A N 1
ATOM 2967 C CA . GLY A 1 390 ? 54.416 60.941 -41.001 1.00 61.47 390 GLY A CA 1
ATOM 2968 C C . GLY A 1 390 ? 53.430 60.993 -39.821 1.00 61.47 390 GLY A C 1
ATOM 2969 O O . GLY A 1 390 ? 53.881 61.097 -38.683 1.00 61.47 390 GLY A O 1
ATOM 2970 N N . GLY A 1 391 ? 52.115 60.909 -40.065 1.00 68.25 391 GLY A N 1
ATOM 2971 C CA . GLY A 1 391 ? 51.083 60.831 -39.017 1.00 68.25 391 GLY A CA 1
ATOM 2972 C C . GLY A 1 391 ? 50.998 59.456 -38.339 1.00 68.25 391 GLY A C 1
ATOM 2973 O O . GLY A 1 391 ? 51.434 58.447 -38.907 1.00 68.25 391 GLY A O 1
ATOM 2974 N N . VAL A 1 392 ? 50.428 59.404 -37.129 1.00 70.38 392 VAL A N 1
ATOM 2975 C CA . VAL A 1 392 ? 50.229 58.138 -36.403 1.00 70.38 392 VAL A CA 1
ATOM 2976 C C . VAL A 1 392 ? 48.985 57.440 -36.968 1.00 70.38 392 VAL A C 1
ATOM 2978 O O . VAL A 1 392 ? 47.906 58.026 -36.950 1.00 70.38 392 VAL A O 1
ATOM 2981 N N . PRO A 1 393 ? 49.088 56.198 -37.479 1.00 79.00 393 PRO A N 1
ATOM 2982 C CA . PRO A 1 393 ? 47.914 55.482 -37.965 1.00 79.00 393 PRO A CA 1
ATOM 2983 C C . PRO A 1 393 ? 46.968 55.131 -36.806 1.00 79.00 393 PRO A C 1
ATOM 2985 O O . PRO A 1 393 ? 47.406 54.788 -35.705 1.00 79.00 393 PRO A O 1
ATOM 2988 N N . ARG A 1 394 ? 45.663 55.183 -37.068 1.00 86.06 394 ARG A N 1
ATOM 2989 C CA . ARG A 1 394 ? 44.577 54.716 -36.202 1.00 86.06 394 ARG A CA 1
ATOM 2990 C C . ARG A 1 394 ? 43.852 53.585 -36.923 1.00 86.06 394 ARG A C 1
ATOM 2992 O O . ARG A 1 394 ? 43.271 53.808 -37.981 1.00 86.06 394 ARG A O 1
ATOM 2999 N N . ILE A 1 395 ? 43.908 52.373 -36.372 1.00 87.12 395 ILE A N 1
ATOM 3000 C CA . ILE A 1 395 ? 43.244 51.193 -36.939 1.00 87.12 395 ILE A CA 1
ATOM 3001 C C . ILE A 1 395 ? 41.857 51.085 -36.320 1.00 87.12 395 ILE A C 1
ATOM 3003 O O . ILE A 1 395 ? 41.728 50.901 -35.111 1.00 87.12 395 ILE A O 1
ATOM 3007 N N . THR A 1 396 ? 40.826 51.158 -37.149 1.00 85.88 396 THR A N 1
ATOM 3008 C CA . THR A 1 396 ? 39.454 50.834 -36.768 1.00 85.88 396 THR A CA 1
ATOM 3009 C C . THR A 1 396 ? 39.129 49.426 -37.229 1.00 85.88 396 THR A C 1
ATOM 3011 O O . THR A 1 396 ? 39.340 49.099 -38.394 1.00 85.88 396 THR A O 1
ATOM 3014 N N . PHE A 1 397 ? 38.610 48.593 -36.333 1.00 88.25 397 PHE A N 1
ATOM 3015 C CA . PHE A 1 397 ? 38.112 47.266 -36.670 1.00 88.25 397 PHE A CA 1
ATOM 3016 C C . PHE A 1 397 ? 36.759 46.991 -36.020 1.00 88.25 397 PHE A C 1
ATOM 3018 O O . PHE A 1 397 ? 36.427 47.522 -34.964 1.00 88.25 397 PHE A O 1
ATOM 3025 N N . SER A 1 398 ? 35.973 46.151 -36.671 1.00 85.25 398 SER A N 1
ATOM 3026 C CA . SER A 1 398 ? 34.688 45.636 -36.209 1.00 85.25 398 SER A CA 1
ATOM 3027 C C . SER A 1 398 ? 34.577 44.180 -36.638 1.00 85.25 398 SER A C 1
ATOM 3029 O O . SER A 1 398 ? 35.269 43.743 -37.554 1.00 85.25 398 SER A O 1
ATOM 3031 N N . ALA A 1 399 ? 33.727 43.398 -35.993 1.00 84.69 399 ALA A N 1
ATOM 3032 C CA . ALA A 1 399 ? 33.467 42.030 -36.413 1.00 84.69 399 ALA A CA 1
ATOM 3033 C C . ALA A 1 399 ? 31.972 41.754 -36.421 1.00 84.69 399 ALA A C 1
ATOM 3035 O O . ALA A 1 399 ? 31.215 42.281 -35.610 1.00 84.69 399 ALA A O 1
ATOM 3036 N N . THR A 1 400 ? 31.559 40.911 -37.355 1.00 77.56 400 THR A N 1
ATOM 3037 C CA . THR A 1 400 ? 30.183 40.431 -37.493 1.00 77.56 400 THR A CA 1
ATOM 3038 C C . THR A 1 400 ? 30.188 38.908 -37.570 1.00 77.56 400 THR A C 1
ATOM 3040 O O . THR A 1 400 ? 31.220 38.295 -37.857 1.00 77.56 400 THR A O 1
ATOM 3043 N N . GLY A 1 401 ? 29.045 38.276 -37.315 1.00 81.00 401 GLY A N 1
ATOM 3044 C CA . GLY A 1 401 ? 28.939 36.818 -37.240 1.00 81.00 401 GLY A CA 1
ATOM 3045 C C . GLY A 1 401 ? 29.053 36.318 -35.802 1.00 81.00 401 GLY A C 1
ATOM 3046 O O . GLY A 1 401 ? 28.514 36.949 -34.900 1.00 81.00 401 GLY A O 1
ATOM 3047 N N . ALA A 1 402 ? 29.719 35.180 -35.600 1.00 84.19 402 ALA A N 1
ATOM 3048 C CA . ALA A 1 402 ? 29.706 34.461 -34.323 1.00 84.19 402 ALA A CA 1
ATOM 3049 C C . ALA A 1 402 ? 30.283 35.250 -33.137 1.00 84.19 402 ALA A C 1
ATOM 3051 O O . ALA A 1 402 ? 29.779 35.144 -32.026 1.00 84.19 402 ALA A O 1
ATOM 3052 N N . ASN A 1 403 ? 31.315 36.056 -33.378 1.00 87.81 403 ASN A N 1
ATOM 3053 C CA . ASN A 1 403 ? 31.977 36.874 -32.368 1.00 87.81 403 ASN A CA 1
ATOM 3054 C C . ASN A 1 403 ? 31.830 38.363 -32.745 1.00 87.81 403 ASN A C 1
ATOM 3056 O O . ASN A 1 403 ? 32.781 38.941 -33.284 1.00 87.81 403 ASN A O 1
ATOM 3060 N N . PRO A 1 404 ? 30.652 38.986 -32.547 1.00 82.69 404 PRO A N 1
ATOM 3061 C CA . PRO A 1 404 ? 30.421 40.367 -32.951 1.00 82.69 404 PRO A CA 1
ATOM 3062 C C . PRO A 1 404 ? 31.291 41.327 -32.137 1.00 82.69 404 PRO A C 1
ATOM 3064 O O . PRO A 1 404 ? 31.468 41.169 -30.931 1.00 82.69 404 PRO A O 1
ATOM 3067 N N . ILE A 1 405 ? 31.851 42.328 -32.811 1.00 83.69 405 ILE A N 1
ATOM 3068 C CA . ILE A 1 405 ? 32.682 43.364 -32.198 1.00 83.69 405 ILE A CA 1
ATOM 3069 C C . ILE A 1 405 ? 32.228 44.701 -32.760 1.00 83.69 405 ILE A C 1
ATOM 3071 O O . ILE A 1 405 ? 32.345 44.946 -33.965 1.00 83.69 405 ILE A O 1
ATOM 3075 N N . SER A 1 406 ? 31.730 45.566 -31.881 1.00 79.06 406 SER A N 1
ATOM 3076 C CA . SER A 1 406 ? 31.369 46.935 -32.238 1.00 79.06 406 SER A CA 1
ATOM 3077 C C . SER A 1 406 ? 32.587 47.686 -32.792 1.00 79.06 406 SER A C 1
ATOM 3079 O O . SER A 1 406 ? 33.715 47.415 -32.364 1.00 79.06 406 SER A O 1
ATOM 3081 N N . PRO A 1 407 ? 32.398 48.635 -33.728 1.00 81.94 407 PRO A N 1
ATOM 3082 C CA . PRO A 1 407 ? 33.497 49.419 -34.284 1.00 81.94 407 PRO A CA 1
ATOM 3083 C C . PRO A 1 407 ? 34.396 50.009 -33.195 1.00 81.94 407 PRO A C 1
ATOM 3085 O O . PRO A 1 407 ? 33.964 50.819 -32.379 1.00 81.94 407 PRO A O 1
ATOM 3088 N N . THR A 1 408 ? 35.651 49.573 -33.186 1.00 83.50 408 THR A N 1
ATOM 3089 C CA . THR A 1 408 ? 36.652 49.908 -32.175 1.00 83.50 408 THR A CA 1
ATOM 3090 C C . THR A 1 408 ? 37.869 50.501 -32.865 1.00 83.50 408 THR A C 1
ATOM 3092 O O . THR A 1 408 ? 38.429 49.887 -33.772 1.00 83.50 408 THR A O 1
ATOM 3095 N N . THR A 1 409 ? 38.303 51.682 -32.427 1.00 86.25 409 THR A N 1
ATOM 3096 C CA . THR A 1 409 ? 39.481 52.367 -32.975 1.00 86.25 409 THR A CA 1
ATOM 3097 C C . THR A 1 409 ? 40.642 52.304 -31.990 1.00 86.25 409 THR A C 1
ATOM 3099 O O . THR A 1 409 ? 40.514 52.710 -30.837 1.00 86.25 409 THR A O 1
ATOM 3102 N N . VAL A 1 410 ? 41.794 51.828 -32.458 1.00 88.25 410 VAL A N 1
ATOM 3103 C CA . VAL A 1 410 ? 43.046 51.751 -31.699 1.00 88.25 410 VAL A CA 1
ATOM 3104 C C . VAL A 1 410 ? 44.074 52.681 -32.332 1.00 88.25 410 VAL A C 1
ATOM 3106 O O . VAL A 1 410 ? 44.370 52.585 -33.523 1.00 88.25 410 VAL A O 1
ATOM 3109 N N . THR A 1 411 ? 44.641 53.580 -31.528 1.00 86.75 411 THR A N 1
ATOM 3110 C CA . THR A 1 411 ? 45.729 54.464 -31.962 1.00 86.75 411 THR A CA 1
ATOM 3111 C C . THR A 1 411 ? 47.058 53.713 -31.965 1.00 86.75 411 THR A C 1
ATOM 3113 O O . THR A 1 411 ? 47.467 53.172 -30.939 1.00 86.75 411 THR A O 1
ATOM 3116 N N . GLY A 1 412 ? 47.751 53.711 -33.103 1.00 83.50 412 GLY A N 1
ATOM 3117 C CA . GLY A 1 412 ? 49.028 53.029 -33.307 1.00 83.50 412 GLY A CA 1
ATOM 3118 C C . GLY A 1 412 ? 49.035 52.125 -34.550 1.00 83.50 412 GLY A C 1
ATOM 3119 O O . GLY A 1 412 ? 47.987 51.813 -35.114 1.00 83.50 412 GLY A O 1
ATOM 3120 N N . PRO A 1 413 ? 50.222 51.663 -34.993 1.00 84.56 413 PRO A N 1
ATOM 3121 C CA . PRO A 1 413 ? 50.368 50.883 -36.225 1.00 84.56 413 PRO A CA 1
ATOM 3122 C C . PRO A 1 413 ? 49.947 49.415 -36.092 1.00 84.56 413 PRO A C 1
ATOM 3124 O O . PRO A 1 413 ? 49.968 48.695 -37.088 1.00 84.56 413 PRO A O 1
ATOM 3127 N N . THR A 1 414 ? 49.590 48.945 -34.894 1.00 89.38 414 THR A N 1
ATOM 3128 C CA . THR A 1 414 ? 49.191 47.553 -34.653 1.00 89.38 414 THR A CA 1
ATOM 3129 C C . THR A 1 414 ? 47.978 47.462 -33.738 1.00 89.38 414 THR A C 1
ATOM 3131 O O . THR A 1 414 ? 47.867 48.217 -32.775 1.00 89.38 414 THR A O 1
ATOM 3134 N N . ALA A 1 415 ? 47.119 46.481 -33.998 1.00 91.88 415 ALA A N 1
ATOM 3135 C CA . ALA A 1 415 ? 45.999 46.104 -33.141 1.00 91.88 415 ALA A CA 1
ATOM 3136 C C . ALA A 1 415 ? 45.898 44.574 -33.054 1.00 91.88 415 ALA A C 1
ATOM 3138 O O . ALA A 1 415 ? 46.381 43.860 -33.932 1.00 91.88 415 ALA A O 1
ATOM 3139 N N . SER A 1 416 ? 45.286 44.054 -31.996 1.00 91.00 416 SER A N 1
ATOM 3140 C CA . SER A 1 416 ? 45.049 42.618 -31.821 1.00 91.00 416 SER A CA 1
ATOM 3141 C C . SER A 1 416 ? 43.627 42.379 -31.353 1.00 91.00 416 SER A C 1
ATOM 3143 O O . SER A 1 416 ? 43.121 43.119 -30.510 1.00 91.00 416 SER A O 1
ATOM 3145 N N . VAL A 1 417 ? 43.010 41.328 -31.873 1.00 92.69 417 VAL A N 1
ATOM 3146 C CA . VAL A 1 417 ? 41.652 40.923 -31.526 1.00 92.69 417 VAL A CA 1
ATOM 3147 C C . VAL A 1 417 ? 41.587 39.405 -31.439 1.00 92.69 417 VAL A C 1
ATOM 3149 O O . VAL A 1 417 ? 42.119 38.715 -32.304 1.00 92.69 417 VAL A O 1
ATOM 3152 N N . THR A 1 418 ? 40.952 38.884 -30.393 1.00 93.06 418 THR A N 1
ATOM 3153 C CA . THR A 1 418 ? 40.774 37.440 -30.202 1.00 93.06 418 THR A CA 1
ATOM 3154 C C . THR A 1 418 ? 39.341 37.059 -30.539 1.00 93.06 418 THR A C 1
ATOM 3156 O O . THR A 1 418 ? 38.404 37.672 -30.032 1.00 93.06 418 THR A O 1
ATOM 3159 N N . VAL A 1 419 ? 39.180 36.047 -31.388 1.00 93.06 419 VAL A N 1
ATOM 3160 C CA . VAL A 1 419 ? 37.895 35.416 -31.699 1.00 93.06 419 VAL A CA 1
ATOM 3161 C C . VAL A 1 419 ? 37.783 34.164 -30.839 1.00 93.06 419 VAL A C 1
ATOM 3163 O O . VAL A 1 419 ? 38.590 33.242 -30.980 1.00 93.06 419 VAL A O 1
ATOM 3166 N N . THR A 1 420 ? 36.810 34.154 -29.931 1.00 91.50 420 THR A N 1
ATOM 3167 C CA . THR A 1 420 ? 36.589 33.058 -28.974 1.00 91.50 420 THR A CA 1
ATOM 3168 C C . THR A 1 420 ? 35.294 32.308 -29.241 1.00 91.50 420 THR A C 1
ATOM 3170 O O . THR A 1 420 ? 35.201 31.111 -28.948 1.00 91.50 420 THR A O 1
ATOM 3173 N N . GLU A 1 421 ? 34.299 32.984 -29.812 1.00 91.31 421 GLU A N 1
ATOM 3174 C CA . GLU A 1 421 ? 32.996 32.381 -30.065 1.00 91.31 421 GLU A CA 1
ATOM 3175 C C . GLU A 1 421 ? 33.031 31.384 -31.226 1.00 91.31 421 GLU A C 1
ATOM 3177 O O . GLU A 1 421 ? 33.705 31.578 -32.243 1.00 91.31 421 GLU A O 1
ATOM 3182 N N . GLN A 1 422 ? 32.284 30.293 -31.057 1.00 88.69 422 GLN A N 1
ATOM 3183 C CA . GLN A 1 422 ? 32.151 29.245 -32.064 1.00 88.69 422 GLN A CA 1
ATOM 3184 C C . GLN A 1 422 ? 31.294 29.735 -33.230 1.00 88.69 422 GLN A C 1
ATOM 3186 O O . GLN A 1 422 ? 30.215 30.287 -33.030 1.00 88.69 422 GLN A O 1
ATOM 3191 N N . GLY A 1 423 ? 31.752 29.489 -34.452 1.00 86.44 423 GLY A N 1
ATOM 3192 C CA . GLY A 1 423 ? 31.064 29.851 -35.684 1.00 86.44 423 GLY A CA 1
ATOM 3193 C C . GLY A 1 423 ? 31.952 30.641 -36.627 1.00 86.44 423 GLY A C 1
ATOM 3194 O O . GLY A 1 423 ? 33.176 30.677 -36.504 1.00 86.44 423 GLY A O 1
ATOM 3195 N N . SER A 1 424 ? 31.314 31.250 -37.620 1.00 87.19 424 SER A N 1
ATOM 3196 C CA . SER A 1 424 ? 31.985 32.069 -38.622 1.00 87.19 424 SER A CA 1
ATOM 3197 C C . SER A 1 424 ? 31.963 33.533 -38.193 1.00 87.19 424 SER A C 1
ATOM 3199 O O . SER A 1 424 ? 30.895 34.140 -38.136 1.00 87.19 424 SER A O 1
ATOM 3201 N N . THR A 1 425 ? 33.133 34.117 -37.959 1.00 88.88 425 THR A N 1
ATOM 3202 C CA . THR A 1 425 ? 33.318 35.544 -37.666 1.00 88.88 425 THR A CA 1
ATOM 3203 C C . THR A 1 425 ? 33.998 36.231 -38.845 1.00 88.88 425 THR A C 1
ATOM 3205 O O . THR A 1 425 ? 35.035 35.768 -39.320 1.00 88.88 425 THR A O 1
ATOM 3208 N N . THR A 1 426 ? 33.441 37.347 -39.309 1.00 85.69 426 THR A N 1
ATOM 3209 C CA . THR A 1 426 ? 34.047 38.215 -40.326 1.00 85.69 426 THR A CA 1
ATOM 3210 C C . THR A 1 426 ? 34.541 39.489 -39.657 1.00 85.69 426 THR A C 1
ATOM 3212 O O . THR A 1 426 ? 33.740 40.318 -39.227 1.00 85.69 426 THR A O 1
ATOM 3215 N N . LEU A 1 427 ? 35.858 39.648 -39.579 1.00 87.06 427 LEU A N 1
ATOM 3216 C CA . LEU A 1 427 ? 36.524 40.845 -39.077 1.00 87.06 427 LEU A CA 1
ATOM 3217 C C . LEU A 1 427 ? 36.674 41.858 -40.214 1.00 87.06 427 LEU A C 1
ATOM 3219 O O . LEU A 1 427 ? 37.291 41.531 -41.222 1.00 87.06 427 LEU A O 1
ATOM 3223 N N . CYS A 1 428 ? 36.157 43.069 -40.044 1.00 83.19 428 CYS A N 1
ATOM 3224 C CA . CYS A 1 428 ? 36.363 44.225 -40.908 1.00 83.19 428 CYS A CA 1
ATOM 3225 C C . CYS A 1 428 ? 37.374 45.182 -40.264 1.00 83.19 428 CYS A C 1
ATOM 3227 O O . CYS A 1 428 ? 37.306 45.424 -39.063 1.00 83.19 428 CYS A O 1
ATOM 3229 N N . TYR A 1 429 ? 38.315 45.738 -41.024 1.00 86.19 429 TYR A N 1
ATOM 3230 C CA . TYR A 1 429 ? 39.333 46.643 -40.490 1.00 86.19 429 TYR A CA 1
ATOM 3231 C C . TYR A 1 429 ? 39.853 47.640 -41.533 1.00 86.19 429 TYR A C 1
ATOM 3233 O O . TYR A 1 429 ? 39.923 47.329 -42.720 1.00 86.19 429 TYR A O 1
ATOM 3241 N N . ALA A 1 430 ? 40.232 48.835 -41.087 1.00 83.38 430 ALA A N 1
ATOM 3242 C CA . ALA A 1 430 ? 40.820 49.900 -41.898 1.00 83.38 430 ALA A CA 1
ATOM 3243 C C . ALA A 1 430 ? 41.715 50.799 -41.032 1.00 83.38 430 ALA A C 1
ATOM 3245 O O . ALA A 1 430 ? 41.438 50.977 -39.848 1.00 83.38 430 ALA A O 1
ATOM 3246 N N . ALA A 1 431 ? 42.740 51.414 -41.615 1.00 83.38 431 ALA A N 1
ATOM 3247 C CA . ALA A 1 431 ? 43.541 52.457 -40.983 1.00 83.38 431 ALA A CA 1
ATOM 3248 C C . ALA A 1 431 ? 43.288 53.851 -41.583 1.00 83.38 431 ALA A C 1
ATOM 3250 O O . ALA A 1 431 ? 43.161 54.001 -42.798 1.00 83.38 431 ALA A O 1
ATOM 3251 N N . GLU A 1 432 ? 43.303 54.876 -40.733 1.00 79.38 432 GLU A N 1
ATOM 3252 C CA . GLU A 1 432 ? 43.367 56.296 -41.110 1.00 79.38 432 GLU A CA 1
ATOM 3253 C C . GLU A 1 432 ? 44.541 56.996 -40.418 1.00 79.38 432 GLU A C 1
ATOM 3255 O O . GLU A 1 432 ? 45.015 56.528 -39.385 1.00 79.38 432 GLU A O 1
ATOM 3260 N N . ASP A 1 433 ? 45.026 58.110 -40.965 1.00 74.81 433 ASP A N 1
ATOM 3261 C CA . ASP A 1 433 ? 45.992 58.974 -40.283 1.00 74.81 433 ASP A CA 1
ATOM 3262 C C . ASP A 1 433 ? 45.332 60.187 -39.599 1.00 74.81 433 ASP A C 1
ATOM 3264 O O . ASP A 1 433 ? 44.113 60.385 -39.623 1.00 74.81 433 ASP A O 1
ATOM 3268 N N . ASP A 1 434 ? 46.148 61.016 -38.948 1.00 71.50 434 ASP A N 1
ATOM 3269 C CA . ASP A 1 434 ? 45.696 62.211 -38.223 1.00 71.50 434 ASP A CA 1
ATOM 3270 C C . ASP A 1 434 ? 45.136 63.317 -39.142 1.00 71.50 434 ASP A C 1
ATOM 3272 O O . ASP A 1 434 ? 44.526 64.273 -38.661 1.00 71.50 434 ASP A O 1
ATOM 3276 N N . THR A 1 435 ? 45.311 63.200 -40.465 1.00 64.69 435 THR A N 1
ATOM 3277 C CA . THR A 1 435 ? 44.735 64.123 -41.457 1.00 64.69 435 THR A CA 1
ATOM 3278 C C . THR A 1 435 ? 43.354 63.681 -41.947 1.00 64.69 435 THR A C 1
ATOM 3280 O O . THR A 1 435 ? 42.684 64.435 -42.656 1.00 64.69 435 THR A O 1
ATOM 3283 N N . GLY A 1 436 ? 42.907 62.484 -41.545 1.00 63.78 436 GLY A N 1
ATOM 3284 C CA . GLY A 1 436 ? 41.675 61.853 -42.018 1.00 63.78 436 GLY A CA 1
ATOM 3285 C C . GLY A 1 436 ? 41.831 61.147 -43.368 1.00 63.78 436 GLY A C 1
ATOM 3286 O O . GLY A 1 436 ? 40.833 60.747 -43.963 1.00 63.78 436 GLY A O 1
ATOM 3287 N N . ALA A 1 437 ? 43.061 60.992 -43.873 1.00 67.44 437 ALA A N 1
ATOM 3288 C CA . ALA A 1 437 ? 43.331 60.155 -45.035 1.00 67.44 437 ALA A CA 1
ATOM 3289 C C . ALA A 1 437 ? 43.417 58.688 -44.584 1.00 67.44 437 ALA A C 1
ATOM 3291 O O . ALA A 1 437 ? 44.223 58.344 -43.720 1.00 67.44 437 ALA A O 1
ATOM 3292 N N . GLY A 1 438 ? 42.583 57.820 -45.159 1.00 72.12 438 GLY A N 1
ATOM 3293 C CA . GLY A 1 438 ? 42.480 56.419 -44.750 1.00 72.12 438 GLY A CA 1
ATOM 3294 C C . GLY A 1 438 ? 42.361 55.437 -45.906 1.00 72.12 438 GLY A C 1
ATOM 3295 O O . GLY A 1 438 ? 42.132 55.818 -47.055 1.00 72.12 438 GLY A O 1
ATOM 3296 N N . GLU A 1 439 ? 42.553 54.156 -45.599 1.00 74.94 439 GLU A N 1
ATOM 3297 C CA . GLU A 1 439 ? 42.343 53.067 -46.551 1.00 74.94 439 GLU A CA 1
ATOM 3298 C C . GLU A 1 439 ? 40.866 52.663 -46.644 1.00 74.94 439 GLU A C 1
ATOM 3300 O O . GLU A 1 439 ? 40.057 52.926 -45.752 1.00 74.94 439 GLU A O 1
ATOM 3305 N N . LEU A 1 440 ? 40.521 51.973 -47.732 1.00 72.19 440 LEU A N 1
ATOM 3306 C CA . LEU A 1 440 ? 39.236 51.290 -47.815 1.00 72.19 440 LEU A CA 1
ATOM 3307 C C . LEU A 1 440 ? 39.219 50.101 -46.838 1.00 72.19 440 LEU A C 1
ATOM 3309 O O . LEU A 1 440 ? 40.228 49.393 -46.747 1.00 72.19 440 LEU A O 1
ATOM 3313 N N . PRO A 1 441 ? 38.091 49.841 -46.154 1.00 73.94 441 PRO A N 1
ATOM 3314 C CA . PRO A 1 441 ? 37.975 48.697 -45.262 1.00 73.94 441 PRO A CA 1
ATOM 3315 C C . PRO A 1 441 ? 38.265 47.351 -45.937 1.00 73.94 441 PRO A C 1
ATOM 3317 O O . PRO A 1 441 ? 37.975 47.138 -47.115 1.00 73.94 441 PRO A O 1
ATOM 3320 N N . ARG A 1 442 ? 38.831 46.425 -45.162 1.00 80.25 442 ARG A N 1
ATOM 3321 C CA . ARG A 1 442 ? 39.198 45.056 -45.555 1.00 80.25 442 ARG A CA 1
ATOM 3322 C C . ARG A 1 442 ? 38.534 44.050 -44.643 1.00 80.25 442 ARG A C 1
ATOM 3324 O O . ARG A 1 442 ? 38.242 44.378 -43.499 1.00 80.25 442 ARG A O 1
ATOM 3331 N N . THR A 1 443 ? 38.376 42.814 -45.113 1.00 80.19 443 THR A N 1
ATOM 3332 C CA . THR A 1 443 ? 37.752 41.748 -44.327 1.00 80.19 443 THR A CA 1
ATOM 3333 C C . THR A 1 443 ? 38.601 40.477 -44.222 1.00 80.19 443 THR A C 1
ATOM 3335 O O . THR A 1 443 ? 39.370 40.144 -45.124 1.00 80.19 443 THR A O 1
ATOM 3338 N N . LEU A 1 444 ? 38.455 39.754 -43.105 1.00 86.06 444 LEU A N 1
ATOM 3339 C CA . LEU A 1 444 ? 39.040 38.435 -42.843 1.00 86.06 444 LEU A CA 1
ATOM 3340 C C . LEU A 1 444 ? 38.004 37.521 -42.175 1.00 86.06 444 LEU A C 1
ATOM 3342 O O . LEU A 1 444 ? 37.396 37.907 -41.180 1.00 86.06 444 LEU A O 1
ATOM 3346 N N . ARG A 1 445 ? 37.825 36.301 -42.695 1.00 86.38 445 ARG A N 1
ATOM 3347 C CA . ARG A 1 445 ? 36.897 35.302 -42.141 1.00 86.38 445 ARG A CA 1
ATOM 3348 C C . ARG A 1 445 ? 37.633 34.281 -41.271 1.00 86.38 445 ARG A C 1
ATOM 3350 O O . ARG A 1 445 ? 38.641 33.728 -41.703 1.00 86.38 445 ARG A O 1
ATOM 3357 N N . ILE A 1 446 ? 37.097 34.005 -40.084 1.00 92.25 446 ILE A N 1
ATOM 3358 C CA . ILE A 1 446 ? 37.599 33.024 -39.115 1.00 92.25 446 ILE A CA 1
ATOM 3359 C C . ILE A 1 446 ? 36.469 32.044 -38.777 1.00 92.25 446 ILE A C 1
ATOM 3361 O O . ILE A 1 446 ? 35.396 32.480 -38.368 1.00 92.25 446 ILE A O 1
ATOM 3365 N N . ASN A 1 447 ? 36.708 30.738 -38.938 1.00 92.00 447 ASN A N 1
ATOM 3366 C CA . ASN A 1 447 ? 35.759 29.683 -38.567 1.00 92.00 447 ASN A CA 1
ATOM 3367 C C . ASN A 1 447 ? 36.302 28.884 -37.371 1.00 92.00 447 ASN A C 1
ATOM 3369 O O . ASN A 1 447 ? 37.407 28.336 -37.456 1.00 92.00 447 ASN A O 1
ATOM 3373 N N . ILE A 1 448 ? 35.527 28.818 -36.286 1.00 92.69 448 ILE A N 1
ATOM 3374 C CA . ILE A 1 448 ? 35.860 28.085 -35.056 1.00 92.69 448 ILE A CA 1
ATOM 3375 C C . ILE A 1 448 ? 34.778 27.045 -34.767 1.00 92.69 448 ILE A C 1
ATOM 3377 O O . ILE A 1 448 ? 33.598 27.384 -34.747 1.00 92.69 448 ILE A O 1
ATOM 3381 N N . ASP A 1 449 ? 35.182 25.811 -34.486 1.00 91.88 449 ASP A N 1
ATOM 3382 C CA . ASP A 1 449 ? 34.318 24.748 -33.972 1.00 91.88 449 ASP A CA 1
ATOM 3383 C C . ASP A 1 449 ? 35.075 23.973 -32.892 1.00 91.88 449 ASP A C 1
ATOM 3385 O O . ASP A 1 449 ? 36.099 23.356 -33.172 1.00 91.88 449 ASP A O 1
ATOM 3389 N N . LYS A 1 450 ? 34.605 24.036 -31.645 1.00 89.69 450 LYS A N 1
ATOM 3390 C CA . LYS A 1 450 ? 35.247 23.389 -30.486 1.00 89.69 450 LYS A CA 1
ATOM 3391 C C . LYS A 1 450 ? 34.453 22.182 -29.995 1.00 89.69 450 LYS A C 1
ATOM 3393 O O . LYS A 1 450 ? 34.835 21.553 -29.000 1.00 89.69 450 LYS A O 1
ATOM 3398 N N . ILE A 1 451 ? 33.300 21.913 -30.602 1.00 88.06 451 ILE A N 1
ATOM 3399 C CA . ILE A 1 451 ? 32.401 20.863 -30.151 1.00 88.06 451 ILE A CA 1
ATOM 3400 C C . ILE A 1 451 ? 32.919 19.542 -30.697 1.00 88.06 451 ILE A C 1
ATOM 3402 O O . ILE A 1 451 ? 33.201 19.390 -31.874 1.00 88.06 451 ILE A O 1
ATOM 3406 N N . ARG A 1 452 ? 33.073 18.564 -29.803 1.00 88.31 452 ARG A N 1
ATOM 3407 C CA . ARG A 1 452 ? 33.393 17.205 -30.228 1.00 88.31 452 ARG A CA 1
ATOM 3408 C C . ARG A 1 452 ? 32.152 16.555 -30.839 1.00 88.31 452 ARG A C 1
ATOM 3410 O O . ARG A 1 452 ? 31.070 16.697 -30.260 1.00 88.31 452 ARG A O 1
ATOM 3417 N N . PRO A 1 453 ? 32.321 15.744 -31.893 1.00 90.44 453 PRO A N 1
ATOM 3418 C CA . PRO A 1 453 ? 31.246 14.909 -32.394 1.00 90.44 453 PRO A CA 1
ATOM 3419 C C . PRO A 1 453 ? 30.861 13.851 -31.351 1.00 90.44 453 PRO A C 1
ATOM 3421 O O . PRO A 1 453 ? 31.571 13.596 -30.373 1.00 90.44 453 PRO A O 1
ATOM 3424 N N . THR A 1 454 ? 29.714 13.222 -31.572 1.00 89.81 454 THR A N 1
ATOM 3425 C CA . THR A 1 454 ? 29.139 12.210 -30.686 1.00 89.81 454 THR A CA 1
ATOM 3426 C C . THR A 1 454 ? 28.863 10.916 -31.436 1.00 89.81 454 THR A C 1
ATOM 3428 O O . THR A 1 454 ? 28.257 10.916 -32.509 1.00 89.81 454 THR A O 1
ATOM 3431 N N . THR A 1 455 ? 29.232 9.782 -30.846 1.00 92.00 455 THR A N 1
ATOM 3432 C CA . THR A 1 455 ? 28.874 8.468 -31.381 1.00 92.00 455 THR A CA 1
ATOM 3433 C C . THR A 1 455 ? 27.766 7.841 -30.555 1.00 92.00 455 THR A C 1
ATOM 3435 O O . THR A 1 455 ? 27.932 7.461 -29.393 1.00 92.00 455 THR A O 1
ATOM 3438 N N . THR A 1 456 ? 26.610 7.672 -31.185 1.00 91.25 456 THR A N 1
ATOM 3439 C CA . THR A 1 456 ? 25.506 6.895 -30.622 1.00 91.25 456 THR A CA 1
ATOM 3440 C C . THR A 1 456 ? 25.650 5.424 -30.992 1.00 91.25 456 THR A C 1
ATOM 3442 O O . THR A 1 456 ? 26.212 5.079 -32.030 1.00 91.25 456 THR A O 1
ATOM 3445 N N . ARG A 1 457 ? 25.145 4.541 -30.130 1.00 92.75 457 ARG A N 1
ATOM 3446 C CA . ARG A 1 457 ? 25.148 3.092 -30.351 1.00 92.75 457 ARG A CA 1
ATOM 3447 C C . ARG A 1 457 ? 23.758 2.516 -30.149 1.00 92.75 457 ARG A C 1
ATOM 3449 O O . ARG A 1 457 ? 23.044 2.936 -29.240 1.00 92.75 457 ARG A O 1
ATOM 3456 N N . LYS A 1 458 ? 23.407 1.524 -30.957 1.00 90.31 458 LYS A N 1
ATOM 3457 C CA . LYS A 1 458 ? 22.208 0.703 -30.812 1.00 90.31 458 LYS A CA 1
ATOM 3458 C C . LYS A 1 458 ? 22.620 -0.762 -30.814 1.00 90.31 458 LYS A C 1
ATOM 3460 O O . LYS A 1 458 ? 23.303 -1.217 -31.727 1.00 90.31 458 LYS A O 1
ATOM 3465 N N . VAL A 1 459 ? 22.187 -1.486 -29.788 1.00 87.75 459 VAL A N 1
ATOM 3466 C CA . VAL A 1 459 ? 22.418 -2.925 -29.645 1.00 87.75 459 VAL A CA 1
ATOM 3467 C C . VAL A 1 459 ? 21.093 -3.646 -29.862 1.00 87.75 459 VAL A C 1
ATOM 3469 O O . VAL A 1 459 ? 20.047 -3.186 -29.402 1.00 87.75 459 VAL A O 1
ATOM 3472 N N . SER A 1 460 ? 21.104 -4.729 -30.634 1.00 83.06 460 SER A N 1
ATOM 3473 C CA . SER A 1 460 ? 19.899 -5.494 -30.961 1.00 83.06 460 SER A CA 1
ATOM 3474 C C . SER A 1 460 ? 20.185 -6.987 -31.079 1.00 83.06 460 SER A C 1
ATOM 3476 O O . SER A 1 460 ? 21.297 -7.384 -31.417 1.00 83.06 460 SER A O 1
ATOM 3478 N N . HIS A 1 461 ? 19.155 -7.801 -30.838 1.00 81.00 461 HIS A N 1
ATOM 3479 C CA . HIS A 1 461 ? 19.227 -9.265 -30.838 1.00 81.00 461 HIS A CA 1
ATOM 3480 C C . HIS A 1 461 ? 18.260 -9.843 -31.879 1.00 81.00 461 HIS A C 1
ATOM 3482 O O . HIS A 1 461 ? 17.187 -10.333 -31.520 1.00 81.00 461 HIS A O 1
ATOM 3488 N N . PRO A 1 462 ? 18.565 -9.726 -33.183 1.00 74.44 462 PRO A N 1
ATOM 3489 C CA . PRO A 1 462 ? 17.645 -10.149 -34.239 1.00 74.44 462 PRO A CA 1
ATOM 3490 C C . PRO A 1 462 ? 17.436 -11.670 -34.274 1.00 74.44 462 PRO A C 1
ATOM 3492 O O . PRO A 1 462 ? 16.377 -12.130 -34.690 1.00 74.44 462 PRO A O 1
ATOM 3495 N N . VAL A 1 463 ? 18.424 -12.448 -33.822 1.00 76.25 463 VAL A N 1
ATOM 3496 C CA . VAL A 1 463 ? 18.327 -13.901 -33.649 1.00 76.25 463 VAL A CA 1
ATOM 3497 C C . VAL A 1 463 ? 19.028 -14.326 -32.350 1.00 76.25 463 VAL A C 1
ATOM 3499 O O . VAL A 1 463 ? 19.999 -13.678 -31.946 1.00 76.25 463 VAL A O 1
ATOM 3502 N N . PRO A 1 464 ? 18.570 -15.401 -31.679 1.00 66.94 464 PRO A N 1
ATOM 3503 C CA . PRO A 1 464 ? 19.209 -15.901 -30.462 1.00 66.94 464 PRO A CA 1
ATOM 3504 C C . PRO A 1 464 ? 20.703 -16.186 -30.672 1.00 66.94 464 PRO A C 1
ATOM 3506 O O . PRO A 1 464 ? 21.076 -16.876 -31.617 1.00 66.94 464 PRO A O 1
ATOM 3509 N N . GLY A 1 465 ? 21.554 -15.658 -29.788 1.00 68.94 465 GLY A N 1
ATOM 3510 C CA . GLY A 1 465 ? 23.010 -15.849 -29.843 1.00 68.94 465 GLY A CA 1
ATOM 3511 C C . GLY A 1 465 ? 23.774 -14.884 -30.761 1.00 68.94 465 GLY A C 1
ATOM 3512 O O . GLY A 1 465 ? 24.995 -14.985 -30.832 1.00 68.94 465 GLY A O 1
ATOM 3513 N N . HIS A 1 466 ? 23.097 -13.939 -31.427 1.00 79.88 466 HIS A N 1
ATOM 3514 C CA . HIS A 1 466 ? 23.739 -12.890 -32.225 1.00 79.88 466 HIS A CA 1
ATOM 3515 C C . HIS A 1 466 ? 23.391 -11.500 -31.687 1.00 79.88 466 HIS A C 1
ATOM 3517 O O . HIS A 1 466 ? 22.219 -11.133 -31.596 1.00 79.88 466 HIS A O 1
ATOM 3523 N N . VAL A 1 467 ? 24.421 -10.702 -31.414 1.00 85.88 467 VAL A N 1
ATOM 3524 C CA . VAL A 1 467 ? 24.297 -9.285 -31.065 1.00 85.88 467 VAL A CA 1
ATOM 3525 C C . VAL A 1 467 ? 24.661 -8.458 -32.281 1.00 85.88 467 VAL A C 1
ATOM 3527 O O . VAL A 1 467 ? 25.782 -8.547 -32.768 1.00 85.88 467 VAL A O 1
ATOM 3530 N N . THR A 1 468 ? 23.753 -7.627 -32.770 1.00 88.69 468 THR A N 1
ATOM 3531 C CA . THR A 1 468 ? 24.062 -6.633 -33.800 1.00 88.69 468 THR A CA 1
ATOM 3532 C C . THR A 1 468 ? 24.291 -5.281 -33.143 1.00 88.69 468 THR A C 1
ATOM 3534 O O . THR A 1 468 ? 23.399 -4.758 -32.469 1.00 88.69 468 THR A O 1
ATOM 3537 N N . ILE A 1 469 ? 25.475 -4.714 -33.373 1.00 91.62 469 ILE A N 1
ATOM 3538 C CA . ILE A 1 469 ? 25.846 -3.365 -32.955 1.00 91.62 469 ILE A CA 1
ATOM 3539 C C . ILE A 1 469 ? 25.760 -2.449 -34.167 1.00 91.62 469 ILE A C 1
ATOM 3541 O O . ILE A 1 469 ? 26.354 -2.708 -35.214 1.00 91.62 469 ILE A O 1
ATOM 3545 N N . GLU A 1 470 ? 25.030 -1.360 -33.996 1.00 93.69 470 GLU A N 1
ATOM 3546 C CA . GLU A 1 470 ? 24.976 -0.239 -34.916 1.00 93.69 470 GLU A CA 1
ATOM 3547 C C . GLU A 1 470 ? 25.590 0.979 -34.229 1.00 93.69 470 GLU A C 1
ATOM 3549 O O . GLU A 1 470 ? 25.105 1.413 -33.184 1.00 93.69 470 GLU A O 1
ATOM 3554 N N . LEU A 1 471 ? 26.662 1.515 -34.805 1.00 95.06 471 LEU A N 1
ATOM 3555 C CA . LEU A 1 471 ? 27.291 2.757 -34.366 1.00 95.06 471 LEU A CA 1
ATOM 3556 C C . LEU A 1 471 ? 26.923 3.860 -35.355 1.00 95.06 471 LEU A C 1
ATOM 3558 O O . LEU A 1 471 ? 26.991 3.652 -36.566 1.00 95.06 471 LEU A O 1
ATOM 3562 N N . ASN A 1 472 ? 26.536 5.020 -34.837 1.00 92.50 472 ASN A N 1
ATOM 3563 C CA . ASN A 1 472 ? 26.133 6.182 -35.614 1.00 92.50 472 ASN A CA 1
ATOM 3564 C C . ASN A 1 472 ? 26.852 7.426 -35.079 1.00 92.50 472 ASN A C 1
ATOM 3566 O O . ASN A 1 472 ? 26.486 7.957 -34.025 1.00 92.50 472 ASN A O 1
ATOM 3570 N N . GLY A 1 473 ? 27.890 7.843 -35.800 1.00 89.44 473 GLY A N 1
ATOM 3571 C CA . GLY A 1 473 ? 28.619 9.083 -35.584 1.00 89.44 473 GLY A CA 1
ATOM 3572 C C . GLY A 1 473 ? 27.822 10.260 -36.130 1.00 89.44 473 GLY A C 1
ATOM 3573 O O . GLY A 1 473 ? 27.430 10.282 -37.296 1.00 89.44 473 GLY A O 1
ATOM 3574 N N . ALA A 1 474 ? 27.575 11.238 -35.275 1.00 85.44 474 ALA A N 1
ATOM 3575 C CA . ALA A 1 474 ? 26.878 12.463 -35.613 1.00 85.44 474 ALA A CA 1
ATOM 3576 C C . ALA A 1 474 ? 27.535 13.620 -34.876 1.00 85.44 474 ALA A C 1
ATOM 3578 O O . ALA A 1 474 ? 28.035 13.458 -33.767 1.00 85.44 474 ALA A O 1
ATOM 3579 N N . ASP A 1 475 ? 27.473 14.804 -35.462 1.00 82.06 475 ASP A N 1
ATOM 3580 C CA . ASP A 1 475 ? 27.976 16.002 -34.811 1.00 82.06 475 ASP A CA 1
ATOM 3581 C C . ASP A 1 475 ? 26.841 17.026 -34.652 1.00 82.06 475 ASP A C 1
ATOM 3583 O O . ASP A 1 475 ? 26.690 17.944 -35.457 1.00 82.06 475 ASP A O 1
ATOM 3587 N N . PRO A 1 476 ? 25.936 16.799 -33.680 1.00 64.31 476 PRO A N 1
ATOM 3588 C CA . PRO A 1 476 ? 24.688 17.549 -33.559 1.00 64.31 476 PRO A CA 1
ATOM 3589 C C . PRO A 1 476 ? 24.868 19.000 -33.080 1.00 64.31 476 PRO A C 1
ATOM 3591 O O . PRO A 1 476 ? 23.879 19.722 -32.990 1.00 64.31 476 PRO A O 1
ATOM 3594 N N . GLY A 1 477 ? 26.097 19.437 -32.792 1.00 65.75 477 GLY A N 1
ATOM 3595 C CA . GLY A 1 477 ? 26.440 20.836 -32.514 1.00 65.75 477 GLY A CA 1
ATOM 3596 C C . GLY A 1 477 ? 27.429 21.433 -33.5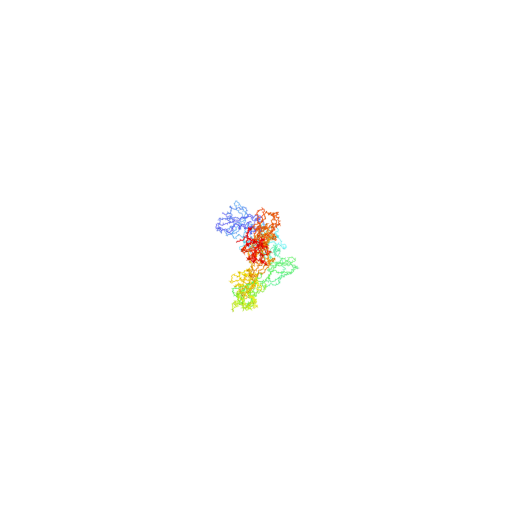14 1.00 65.75 477 GLY A C 1
ATOM 3597 O O . GLY A 1 477 ? 27.873 22.560 -33.318 1.00 65.75 477 GLY A O 1
ATOM 3598 N N . SER A 1 478 ? 27.777 20.676 -34.557 1.00 64.00 478 SER A N 1
ATOM 3599 C CA . SER A 1 478 ? 28.875 21.012 -35.447 1.00 64.00 478 SER A CA 1
ATOM 3600 C C . SER A 1 478 ? 28.615 22.239 -36.284 1.00 64.00 478 SER A C 1
ATOM 3602 O O . SER A 1 478 ? 27.568 22.382 -36.923 1.00 64.00 478 SER A O 1
ATOM 3604 N N . LEU A 1 479 ? 29.662 23.034 -36.410 1.00 75.69 479 LEU A N 1
ATOM 3605 C CA . LEU A 1 479 ? 29.785 24.022 -37.465 1.00 75.69 479 LEU A CA 1
ATOM 3606 C C . LEU A 1 479 ? 30.640 23.457 -38.614 1.00 75.69 479 LEU A C 1
ATOM 3608 O O . LEU A 1 479 ? 30.457 23.863 -39.763 1.00 75.69 479 LEU A O 1
ATOM 3612 N N . SER A 1 480 ? 31.517 22.485 -38.325 1.00 86.00 480 SER A N 1
ATOM 3613 C CA . SER A 1 480 ? 32.492 21.904 -39.258 1.00 86.00 480 SER A CA 1
ATOM 3614 C C . SER A 1 480 ? 32.014 20.626 -39.976 1.00 86.00 480 SER A C 1
ATOM 3616 O O . SER A 1 480 ? 32.390 20.367 -41.121 1.00 86.00 480 SER A O 1
ATOM 3618 N N . GLY A 1 481 ? 31.108 19.873 -39.363 1.00 86.75 481 GLY A N 1
ATOM 3619 C CA . GLY A 1 481 ? 30.500 18.620 -39.808 1.00 86.75 481 GLY A CA 1
ATOM 3620 C C . GLY A 1 481 ? 31.267 17.351 -39.403 1.00 86.75 481 GLY A C 1
ATOM 3621 O O . GLY A 1 481 ? 32.474 17.360 -39.180 1.00 86.75 481 GLY A O 1
ATOM 3622 N N . PHE A 1 482 ? 30.567 16.209 -39.399 1.00 89.81 482 PHE A N 1
ATOM 3623 C CA . PHE A 1 482 ? 31.168 14.883 -39.191 1.00 89.81 482 PHE A CA 1
ATOM 3624 C C . PHE A 1 482 ? 32.235 14.557 -40.252 1.00 89.81 482 PHE A C 1
ATOM 3626 O O . PHE A 1 482 ? 32.045 14.818 -41.448 1.00 89.81 482 PHE A O 1
ATOM 3633 N N . ARG A 1 483 ? 33.332 13.914 -39.825 1.00 91.62 483 ARG A N 1
ATOM 3634 C CA . ARG A 1 483 ? 34.417 13.462 -40.708 1.00 91.62 483 ARG A CA 1
ATOM 3635 C C . ARG A 1 483 ? 34.584 11.948 -40.725 1.00 91.62 483 ARG A C 1
ATOM 3637 O O . ARG A 1 483 ? 34.607 11.358 -41.805 1.00 91.62 483 ARG A O 1
ATOM 3644 N N . SER A 1 484 ? 34.736 11.319 -39.561 1.00 92.81 484 SER A N 1
ATOM 3645 C CA . SER A 1 484 ? 35.015 9.881 -39.492 1.00 92.81 484 SER A CA 1
ATOM 3646 C C . SER A 1 484 ? 34.568 9.222 -38.194 1.00 92.81 484 SER A C 1
ATOM 3648 O O . SER A 1 484 ? 34.564 9.849 -37.139 1.00 92.81 484 SER A O 1
ATOM 3650 N N . LEU A 1 485 ? 34.274 7.926 -38.275 1.00 95.06 485 LEU A N 1
ATOM 3651 C CA . LEU A 1 485 ? 33.950 7.035 -37.165 1.00 95.06 485 LEU A CA 1
ATOM 3652 C C . LEU A 1 485 ? 35.006 5.926 -37.095 1.00 95.06 485 LEU A C 1
ATOM 3654 O O . LEU A 1 485 ? 35.299 5.288 -38.106 1.00 95.06 485 LEU A O 1
ATOM 3658 N N . THR A 1 486 ? 35.564 5.686 -35.911 1.00 95.44 486 THR A N 1
ATOM 3659 C CA . THR A 1 486 ? 36.540 4.621 -35.656 1.00 95.44 486 THR A CA 1
ATOM 3660 C C . THR A 1 486 ? 36.003 3.638 -34.626 1.00 95.44 486 THR A C 1
ATOM 3662 O O . THR A 1 486 ? 35.405 4.051 -33.635 1.00 95.44 486 THR A O 1
ATOM 3665 N N . TYR A 1 487 ? 36.218 2.340 -34.846 1.00 95.19 487 TYR A N 1
ATOM 3666 C CA . TYR A 1 487 ? 35.865 1.289 -33.891 1.00 95.19 487 TYR A CA 1
ATOM 3667 C C . TYR A 1 487 ? 36.847 0.107 -33.927 1.00 95.19 487 TYR A C 1
ATOM 3669 O O . TYR A 1 487 ? 37.486 -0.159 -34.947 1.00 95.19 487 TYR A O 1
ATOM 3677 N N . GLU A 1 488 ? 36.961 -0.606 -32.808 1.00 94.94 488 GLU A N 1
ATOM 3678 C CA . GLU A 1 488 ? 37.719 -1.853 -32.632 1.00 94.94 488 GLU A CA 1
ATOM 3679 C C . GLU A 1 488 ? 37.053 -2.737 -31.565 1.00 94.94 488 GLU A C 1
ATOM 3681 O O . GLU A 1 488 ? 36.224 -2.257 -30.792 1.00 94.94 488 GLU A O 1
ATOM 3686 N N . ALA A 1 489 ? 37.382 -4.030 -31.512 1.00 92.12 489 ALA A N 1
ATOM 3687 C CA . ALA A 1 489 ? 36.886 -4.911 -30.453 1.00 92.12 489 ALA A CA 1
ATOM 3688 C C . ALA A 1 489 ? 37.973 -5.847 -29.922 1.00 92.12 489 ALA A C 1
ATOM 3690 O O . ALA A 1 489 ? 38.839 -6.303 -30.668 1.00 92.12 489 ALA A O 1
ATOM 3691 N N . MET A 1 490 ? 37.899 -6.158 -28.631 1.00 91.56 490 MET A N 1
ATOM 3692 C CA . MET A 1 490 ? 38.815 -7.044 -27.908 1.00 91.56 490 MET A CA 1
ATOM 3693 C C . MET A 1 490 ? 38.023 -8.093 -27.112 1.00 91.56 490 MET A C 1
ATOM 3695 O O . MET A 1 490 ? 36.838 -7.908 -26.840 1.00 91.56 490 MET A O 1
ATOM 3699 N N . GLY A 1 491 ? 38.672 -9.187 -26.705 1.00 87.38 491 GLY A N 1
ATOM 3700 C CA . GLY A 1 491 ? 38.042 -10.262 -25.927 1.00 87.38 491 GLY A CA 1
ATOM 3701 C C . GLY A 1 491 ? 37.637 -11.461 -26.787 1.00 87.38 491 GLY A C 1
ATOM 3702 O O . GLY A 1 491 ? 38.409 -11.891 -27.641 1.00 87.38 491 GLY A O 1
ATOM 3703 N N . ALA A 1 492 ? 36.448 -12.015 -26.544 1.00 84.81 492 ALA A N 1
ATOM 3704 C CA . ALA A 1 492 ? 35.973 -13.254 -27.163 1.00 84.81 492 ALA A CA 1
ATOM 3705 C C . ALA A 1 492 ? 35.820 -13.166 -28.692 1.00 84.81 492 ALA A C 1
ATOM 3707 O O . ALA A 1 492 ? 36.061 -14.156 -29.383 1.00 84.81 492 ALA A O 1
ATOM 3708 N N . GLN A 1 493 ? 35.469 -11.993 -29.232 1.00 89.81 493 GLN A N 1
ATOM 3709 C CA . GLN A 1 493 ? 35.466 -11.732 -30.674 1.00 89.81 493 GLN A CA 1
ATOM 3710 C C . GLN A 1 493 ? 36.264 -10.459 -31.010 1.00 89.81 493 GLN A C 1
ATOM 3712 O O . GLN A 1 493 ? 35.696 -9.365 -31.019 1.00 89.81 493 GLN A O 1
ATOM 3717 N N . PRO A 1 494 ? 37.574 -10.565 -31.298 1.00 90.25 494 PRO A N 1
ATOM 3718 C CA . PRO A 1 494 ? 38.379 -9.401 -31.644 1.00 90.25 494 PRO A CA 1
ATOM 3719 C C . PRO A 1 494 ? 38.017 -8.848 -33.033 1.00 90.25 494 PRO A C 1
ATOM 3721 O O . PRO A 1 494 ? 37.807 -9.608 -33.980 1.00 90.25 494 PRO A O 1
ATOM 3724 N N . LEU A 1 495 ? 37.986 -7.519 -33.167 1.00 90.50 495 LEU A N 1
ATOM 3725 C CA . LEU A 1 495 ? 37.825 -6.799 -34.436 1.00 90.50 495 LEU A CA 1
ATOM 3726 C C . LEU A 1 495 ? 38.985 -5.808 -34.611 1.00 90.50 495 LEU A C 1
ATOM 3728 O O . LEU A 1 495 ? 39.307 -5.093 -33.659 1.00 90.50 495 LEU A O 1
ATOM 3732 N N . PRO A 1 496 ? 39.601 -5.725 -35.804 1.00 93.19 496 PRO A N 1
ATOM 3733 C CA . PRO A 1 496 ? 40.682 -4.779 -36.058 1.00 93.19 496 PRO A CA 1
ATOM 3734 C C . PRO A 1 496 ? 40.179 -3.333 -36.023 1.00 93.19 496 PRO A C 1
ATOM 3736 O O . PRO A 1 496 ? 39.028 -3.051 -36.372 1.00 93.19 496 PRO A O 1
ATOM 3739 N N . ARG A 1 497 ? 41.076 -2.404 -35.675 1.00 95.00 497 ARG A N 1
ATOM 3740 C CA . ARG A 1 497 ? 40.794 -0.968 -35.736 1.00 95.00 497 ARG A CA 1
ATOM 3741 C C . ARG A 1 497 ? 40.421 -0.544 -37.147 1.00 95.00 497 ARG A C 1
ATOM 3743 O O . ARG A 1 497 ? 41.221 -0.671 -38.070 1.00 95.00 497 ARG A O 1
ATOM 3750 N N . THR A 1 498 ? 39.216 -0.010 -37.286 1.00 94.06 498 THR A N 1
ATOM 3751 C CA . THR A 1 498 ? 38.643 0.394 -38.568 1.00 94.06 498 THR A CA 1
ATOM 3752 C C . THR A 1 498 ? 38.154 1.830 -38.475 1.00 94.06 498 THR A C 1
ATOM 3754 O O . THR A 1 498 ? 37.355 2.140 -37.596 1.00 94.06 498 THR A O 1
ATOM 3757 N N . THR A 1 499 ? 38.604 2.691 -39.391 1.00 94.00 499 THR A N 1
ATOM 3758 C CA . THR A 1 499 ? 38.133 4.077 -39.533 1.00 94.00 499 THR A CA 1
ATOM 3759 C C . THR A 1 499 ? 37.364 4.213 -40.842 1.00 94.00 499 THR A C 1
ATOM 3761 O O . THR A 1 499 ? 37.866 3.842 -41.902 1.00 94.00 499 THR A O 1
ATOM 3764 N N . THR A 1 500 ? 36.147 4.745 -40.776 1.00 90.94 500 THR A N 1
ATOM 3765 C CA . THR A 1 500 ? 35.260 4.942 -41.928 1.00 90.94 500 THR A CA 1
ATOM 3766 C C . THR A 1 500 ? 34.772 6.384 -42.006 1.00 90.94 500 THR A C 1
ATOM 3768 O O . THR A 1 500 ? 34.605 7.051 -40.987 1.00 90.94 500 THR A O 1
ATOM 3771 N N . THR A 1 501 ? 34.530 6.864 -43.225 1.00 91.12 501 THR A N 1
ATOM 3772 C CA . THR A 1 501 ? 33.869 8.152 -43.495 1.00 91.12 501 THR A CA 1
ATOM 3773 C C . THR A 1 501 ? 32.346 8.026 -43.537 1.00 91.12 501 THR A C 1
ATOM 3775 O O . THR A 1 501 ? 31.646 9.029 -43.656 1.00 91.12 501 THR A O 1
ATOM 3778 N N . GLN A 1 502 ? 31.808 6.805 -43.450 1.00 91.00 502 GLN A N 1
ATOM 3779 C CA . GLN A 1 502 ? 30.373 6.596 -43.309 1.00 91.00 502 GLN A CA 1
ATOM 3780 C C . GLN A 1 502 ? 29.942 6.949 -41.877 1.00 91.00 502 GLN A C 1
ATOM 3782 O O . GLN A 1 502 ? 30.572 6.480 -40.928 1.00 91.00 502 GLN A O 1
ATOM 3787 N N . PRO A 1 503 ? 28.859 7.724 -41.697 1.00 86.56 503 PRO A N 1
ATOM 3788 C CA . PRO A 1 503 ? 28.373 8.082 -40.366 1.00 86.56 503 PRO A CA 1
ATOM 3789 C C . PRO A 1 503 ? 27.796 6.877 -39.619 1.00 86.56 503 PRO A C 1
ATOM 3791 O O . PRO A 1 503 ? 27.733 6.893 -38.397 1.00 86.56 503 PRO A O 1
ATOM 3794 N N . GLN A 1 504 ? 27.406 5.814 -40.330 1.00 92.50 504 GLN A N 1
ATOM 3795 C CA . GLN A 1 504 ? 26.815 4.611 -39.751 1.00 92.50 504 GLN A CA 1
ATOM 3796 C C . GLN A 1 504 ? 27.601 3.361 -40.129 1.00 92.50 504 GLN A C 1
ATOM 3798 O O . GLN A 1 504 ? 27.923 3.156 -41.299 1.00 92.50 504 GLN A O 1
ATOM 3803 N N . VAL A 1 505 ? 27.844 2.491 -39.148 1.00 93.75 505 VAL A N 1
ATOM 3804 C CA . VAL A 1 505 ? 28.406 1.151 -39.359 1.00 93.75 505 VAL A CA 1
ATOM 3805 C C . VAL A 1 505 ? 27.640 0.116 -38.545 1.00 93.75 505 VAL A C 1
ATOM 3807 O O . VAL A 1 505 ? 27.193 0.382 -37.428 1.00 93.75 505 VAL A O 1
ATOM 3810 N N . ARG A 1 506 ? 27.478 -1.082 -39.114 1.00 92.50 506 ARG A N 1
ATOM 3811 C CA . ARG A 1 506 ? 26.809 -2.219 -38.476 1.00 92.50 506 ARG A CA 1
ATOM 3812 C C . ARG A 1 506 ? 27.689 -3.459 -38.535 1.00 92.50 506 ARG A C 1
ATOM 3814 O O . ARG A 1 506 ? 28.210 -3.791 -39.596 1.00 92.50 506 ARG A O 1
ATOM 3821 N N . PHE A 1 507 ? 27.810 -4.166 -37.418 1.00 90.25 507 PHE A N 1
ATOM 3822 C CA . PHE A 1 507 ? 28.505 -5.453 -37.335 1.00 90.25 507 PHE A CA 1
ATOM 3823 C C . PHE A 1 507 ? 27.877 -6.345 -36.260 1.00 90.25 507 PHE A C 1
ATOM 3825 O O . PHE A 1 507 ? 27.064 -5.885 -35.458 1.00 90.25 507 PHE A O 1
ATOM 3832 N N . SER A 1 508 ? 28.211 -7.639 -36.269 1.00 88.25 508 SER A N 1
ATOM 3833 C CA . SER A 1 508 ? 27.643 -8.613 -35.329 1.00 88.25 508 SER A CA 1
ATOM 3834 C C . SER A 1 508 ? 28.701 -9.279 -34.453 1.00 88.25 508 SER A C 1
ATOM 3836 O O . SER A 1 508 ? 29.775 -9.640 -34.934 1.00 88.25 508 SER A O 1
ATOM 3838 N N . VAL A 1 509 ? 28.365 -9.484 -33.180 1.00 86.81 509 VAL A N 1
ATOM 3839 C CA . VAL A 1 509 ? 29.123 -10.262 -32.195 1.00 86.81 509 VAL A CA 1
ATOM 3840 C C . VAL A 1 509 ? 28.359 -11.552 -31.903 1.00 86.81 509 VAL A C 1
ATOM 3842 O O . VAL A 1 509 ? 27.163 -11.534 -31.621 1.00 86.81 509 VAL A O 1
ATOM 3845 N N . THR A 1 510 ? 29.054 -12.677 -32.036 1.00 84.88 510 THR A N 1
ATOM 3846 C CA . THR A 1 510 ? 28.497 -14.041 -31.988 1.00 84.88 510 THR A CA 1
ATOM 3847 C C . THR A 1 510 ? 29.290 -14.974 -31.077 1.00 84.88 510 THR A C 1
ATOM 3849 O O . THR A 1 510 ? 28.771 -16.010 -30.665 1.00 84.88 510 THR A O 1
ATOM 3852 N N . ALA A 1 511 ? 30.537 -14.622 -30.741 1.00 82.38 511 ALA A N 1
ATOM 3853 C CA . ALA A 1 511 ? 31.331 -15.416 -29.813 1.00 82.38 511 ALA A CA 1
ATOM 3854 C C . ALA A 1 511 ? 30.731 -15.365 -28.390 1.00 82.38 511 ALA A C 1
ATOM 3856 O O . ALA A 1 511 ? 30.339 -14.286 -27.933 1.00 82.38 511 ALA A O 1
ATOM 3857 N N . PRO A 1 512 ? 30.663 -16.506 -27.678 1.00 77.81 512 PRO A N 1
ATOM 3858 C CA . PRO A 1 512 ? 30.264 -16.539 -26.272 1.00 77.81 512 PRO A CA 1
ATOM 3859 C C . PRO A 1 512 ? 31.316 -15.854 -25.383 1.00 77.81 512 PRO A C 1
ATOM 3861 O O . PRO A 1 512 ? 32.500 -15.839 -25.717 1.00 77.81 512 PRO A O 1
ATOM 3864 N N . GLY A 1 513 ? 30.888 -15.302 -24.245 1.00 77.38 513 GLY A N 1
ATOM 3865 C CA . GLY A 1 513 ? 31.770 -14.607 -23.299 1.00 77.38 513 GLY A CA 1
ATOM 3866 C C . GLY A 1 513 ? 31.843 -13.084 -23.493 1.00 77.38 513 GLY A C 1
ATOM 3867 O O . GLY A 1 513 ? 30.946 -12.478 -24.082 1.00 77.38 513 GLY A O 1
ATOM 3868 N N . LEU A 1 514 ? 32.881 -12.450 -22.931 1.00 84.19 514 LEU A N 1
ATOM 3869 C CA . LEU A 1 514 ? 33.061 -10.990 -22.918 1.00 84.19 514 LEU A CA 1
ATOM 3870 C C . LEU A 1 514 ? 33.710 -10.485 -24.217 1.00 84.19 514 LEU A C 1
ATOM 3872 O O . LEU A 1 514 ? 34.837 -10.866 -24.530 1.00 84.19 514 LEU A O 1
ATOM 3876 N N . THR A 1 515 ? 33.041 -9.574 -24.925 1.00 88.94 515 THR A N 1
ATOM 3877 C CA . THR A 1 515 ? 33.617 -8.779 -26.023 1.00 88.94 515 THR A CA 1
ATOM 3878 C C . THR A 1 515 ? 33.467 -7.293 -25.709 1.00 88.94 515 THR A C 1
ATOM 3880 O O . THR A 1 515 ? 32.348 -6.816 -25.540 1.00 88.94 515 THR A O 1
ATOM 3883 N N . THR A 1 516 ? 34.577 -6.559 -25.663 1.00 90.50 516 THR A N 1
ATOM 3884 C CA . THR A 1 516 ? 34.593 -5.107 -25.439 1.00 90.50 516 THR A CA 1
ATOM 3885 C C . THR A 1 516 ? 34.788 -4.396 -26.767 1.00 90.50 516 THR A C 1
ATOM 3887 O O . THR A 1 516 ? 35.813 -4.579 -27.421 1.00 90.50 516 THR A O 1
ATOM 3890 N N . VAL A 1 517 ? 33.822 -3.572 -27.161 1.00 92.88 517 VAL A N 1
ATOM 3891 C CA . VAL A 1 517 ? 33.881 -2.743 -28.370 1.00 92.88 517 VAL A CA 1
ATOM 3892 C C . VAL A 1 517 ? 34.256 -1.320 -27.987 1.00 92.88 517 VAL A C 1
ATOM 3894 O O . VAL A 1 517 ? 33.548 -0.690 -27.207 1.00 92.88 517 VAL A O 1
ATOM 3897 N N . VAL A 1 518 ? 35.340 -0.804 -28.561 1.00 94.50 518 VAL A N 1
ATOM 3898 C CA . VAL A 1 518 ? 35.798 0.576 -28.373 1.00 94.50 518 VAL A CA 1
ATOM 3899 C C . VAL A 1 518 ? 35.478 1.389 -29.622 1.00 94.50 518 VAL A C 1
ATOM 3901 O O . VAL A 1 518 ? 35.751 0.922 -30.726 1.00 94.50 518 VAL A O 1
ATOM 3904 N N . TYR A 1 519 ? 34.894 2.583 -29.483 1.00 94.88 519 TYR A N 1
ATOM 3905 C CA . TYR A 1 519 ? 34.510 3.415 -30.633 1.00 94.88 519 TYR A CA 1
ATOM 3906 C C . TYR A 1 519 ? 34.503 4.926 -30.342 1.00 94.88 519 TYR A C 1
ATOM 3908 O O . TYR A 1 519 ? 34.257 5.342 -29.212 1.00 94.88 519 TYR A O 1
ATOM 3916 N N . TRP A 1 520 ? 34.766 5.751 -31.361 1.00 94.88 520 TRP A N 1
ATOM 3917 C CA . TRP A 1 520 ? 34.746 7.223 -31.288 1.00 94.88 520 TRP A CA 1
ATOM 3918 C C . TRP A 1 520 ? 34.611 7.873 -32.668 1.00 94.88 520 TRP A C 1
ATOM 3920 O O . TRP A 1 520 ? 34.932 7.260 -33.688 1.00 94.88 520 TRP A O 1
ATOM 3930 N N . SER A 1 521 ? 34.206 9.141 -32.698 1.00 94.00 521 SER A N 1
ATOM 3931 C CA . SER A 1 521 ? 34.107 9.948 -33.919 1.00 94.00 521 SER A CA 1
ATOM 3932 C C . SER A 1 521 ? 35.044 11.167 -33.919 1.00 94.00 521 SER A C 1
ATOM 3934 O O . SER A 1 521 ? 35.510 11.610 -32.868 1.00 94.00 521 SER A O 1
ATOM 3936 N N . THR A 1 522 ? 35.332 11.694 -35.111 1.00 92.31 522 THR A N 1
ATOM 3937 C CA . THR A 1 522 ? 36.116 12.920 -35.353 1.00 92.31 522 THR A CA 1
ATOM 3938 C C . THR A 1 522 ? 35.370 13.811 -36.356 1.00 92.31 522 THR A C 1
ATOM 3940 O O . THR A 1 522 ? 34.753 13.290 -37.293 1.00 92.31 522 THR A O 1
ATOM 3943 N N . ASP A 1 523 ? 35.398 15.129 -36.156 1.00 91.88 523 ASP A N 1
ATOM 3944 C CA . ASP A 1 523 ? 34.774 16.138 -37.029 1.00 91.88 523 ASP A CA 1
ATOM 3945 C C . ASP A 1 523 ? 35.789 16.762 -38.017 1.00 91.88 523 ASP A C 1
ATOM 3947 O O . ASP A 1 523 ? 36.927 16.293 -38.134 1.00 91.88 523 ASP A O 1
ATOM 3951 N N . ARG A 1 524 ? 35.384 17.790 -38.777 1.00 90.38 524 ARG A N 1
ATOM 3952 C CA . ARG A 1 524 ? 36.271 18.503 -39.722 1.00 90.38 524 ARG A CA 1
ATOM 3953 C C . ARG A 1 524 ? 37.089 19.633 -39.097 1.00 90.38 524 ARG A C 1
ATOM 3955 O O . ARG A 1 524 ? 37.968 20.164 -39.768 1.00 90.38 524 ARG A O 1
ATOM 3962 N N . ALA A 1 525 ? 36.845 19.995 -37.842 1.00 89.56 525 ALA A N 1
ATOM 3963 C CA . ALA A 1 525 ? 37.729 20.854 -37.055 1.00 89.56 525 ALA A CA 1
ATOM 3964 C C . ALA A 1 525 ? 38.805 20.050 -36.294 1.00 89.56 525 ALA A C 1
ATOM 3966 O O . ALA A 1 525 ? 39.595 20.615 -35.540 1.00 89.56 525 ALA A O 1
ATOM 3967 N N . ASP A 1 526 ? 38.871 18.735 -36.530 1.00 90.31 526 ASP A N 1
ATOM 3968 C CA . ASP A 1 526 ? 39.742 17.765 -35.865 1.00 90.31 526 ASP A CA 1
ATOM 3969 C C . ASP A 1 526 ? 39.441 17.584 -34.359 1.00 90.31 526 ASP A C 1
ATOM 3971 O O . ASP A 1 526 ? 40.261 17.044 -33.607 1.00 90.31 526 ASP A O 1
ATOM 3975 N N . ASN A 1 527 ? 38.241 17.954 -33.899 1.00 89.94 527 ASN A N 1
ATOM 3976 C CA . ASN A 1 527 ? 37.750 17.554 -32.587 1.00 89.94 527 ASN A CA 1
ATOM 3977 C C . ASN A 1 527 ? 37.469 16.052 -32.596 1.00 89.94 527 ASN A C 1
ATOM 3979 O O . ASN A 1 527 ? 36.685 15.538 -33.395 1.00 89.94 527 ASN A O 1
ATOM 3983 N N . THR A 1 528 ? 38.110 15.330 -31.679 1.00 90.56 528 THR A N 1
ATOM 3984 C CA . THR A 1 528 ? 37.946 13.880 -31.538 1.00 90.56 528 THR A CA 1
ATOM 3985 C C . THR A 1 528 ? 37.250 13.556 -30.228 1.00 90.56 528 THR A C 1
ATOM 3987 O O . THR A 1 528 ? 37.659 14.017 -29.161 1.00 90.56 528 THR A O 1
ATOM 3990 N N . GLU A 1 529 ? 36.188 12.765 -30.316 1.00 90.75 529 GLU A N 1
ATOM 3991 C CA . GLU A 1 529 ? 35.445 12.238 -29.179 1.00 90.75 529 GLU A CA 1
ATOM 3992 C C . GLU A 1 529 ? 36.334 11.362 -28.278 1.00 90.75 529 GLU A C 1
ATOM 3994 O O . GLU A 1 529 ? 37.234 10.665 -28.749 1.00 90.75 529 GLU A O 1
ATOM 3999 N N . VAL A 1 530 ? 36.073 11.368 -26.967 1.00 90.69 530 VAL A N 1
ATOM 4000 C CA . VAL A 1 530 ? 36.715 10.414 -26.050 1.00 90.69 530 VAL A CA 1
ATOM 4001 C C . VAL A 1 530 ? 36.217 8.999 -26.386 1.00 90.69 530 VAL A C 1
ATOM 4003 O O . VAL A 1 530 ? 35.003 8.812 -26.450 1.00 90.69 530 VAL A O 1
ATOM 4006 N N . PRO A 1 531 ? 37.101 7.997 -26.563 1.00 91.94 531 PRO A N 1
ATOM 4007 C CA . PRO A 1 531 ? 36.683 6.630 -26.860 1.00 91.94 531 PRO A CA 1
ATOM 4008 C C . PRO A 1 531 ? 35.671 6.066 -25.863 1.00 91.94 531 PRO A C 1
ATOM 4010 O O . PRO A 1 531 ? 35.919 6.024 -24.658 1.00 91.94 531 PRO A O 1
ATOM 4013 N N . HIS A 1 532 ? 34.540 5.595 -26.384 1.00 91.25 532 HIS A N 1
ATOM 4014 C CA . HIS A 1 532 ? 33.559 4.813 -25.636 1.00 91.25 532 HIS A CA 1
ATOM 4015 C C . HIS A 1 532 ? 33.988 3.357 -25.573 1.00 91.25 532 HIS A C 1
ATOM 4017 O O . HIS A 1 532 ? 34.611 2.865 -26.509 1.00 91.25 532 HIS A O 1
ATOM 4023 N N . ALA A 1 533 ? 33.576 2.656 -24.517 1.00 90.31 533 ALA A N 1
ATOM 4024 C CA . ALA A 1 533 ? 33.703 1.209 -24.394 1.00 90.31 533 ALA A CA 1
ATOM 4025 C C . ALA A 1 533 ? 32.326 0.579 -24.134 1.00 90.31 533 ALA A C 1
ATOM 4027 O O . ALA A 1 533 ? 31.570 1.044 -23.280 1.00 90.31 533 ALA A O 1
ATOM 4028 N N . LEU A 1 534 ? 32.001 -0.478 -24.877 1.00 90.88 534 LEU A N 1
ATOM 4029 C CA . LEU A 1 534 ? 30.784 -1.273 -24.738 1.00 90.88 534 LEU A CA 1
ATOM 4030 C C . LEU A 1 534 ? 31.158 -2.729 -24.456 1.00 90.88 534 LEU A C 1
ATOM 4032 O O . LEU A 1 534 ? 31.632 -3.429 -25.349 1.00 90.88 534 LEU A O 1
ATOM 4036 N N . ASP A 1 535 ? 30.897 -3.179 -23.233 1.00 88.75 535 ASP A N 1
ATOM 4037 C CA . ASP A 1 535 ? 31.106 -4.565 -22.819 1.00 88.75 535 ASP A CA 1
ATOM 4038 C C . ASP A 1 535 ? 29.862 -5.410 -23.108 1.00 88.75 535 ASP A C 1
ATOM 4040 O O . ASP A 1 535 ? 28.812 -5.244 -22.485 1.00 88.75 535 ASP A O 1
ATOM 4044 N N . LEU A 1 536 ? 29.992 -6.359 -24.031 1.00 87.81 536 LEU A N 1
ATOM 4045 C CA . LEU A 1 536 ? 28.995 -7.388 -24.297 1.00 87.81 536 LEU A CA 1
ATOM 4046 C C . LEU A 1 536 ? 29.383 -8.655 -23.534 1.00 87.81 536 LEU A C 1
ATOM 4048 O O . LEU A 1 536 ? 30.371 -9.300 -23.877 1.00 87.81 536 LEU A O 1
ATOM 4052 N N . ARG A 1 537 ? 28.624 -9.010 -22.493 1.00 84.62 537 ARG A N 1
ATOM 4053 C CA . ARG A 1 537 ? 28.880 -10.185 -21.641 1.00 84.62 537 ARG A CA 1
ATOM 4054 C C . ARG A 1 537 ? 27.585 -10.909 -21.270 1.00 84.62 537 ARG A C 1
ATOM 4056 O O . ARG A 1 537 ? 26.533 -10.259 -21.266 1.00 84.62 537 ARG A O 1
ATOM 4063 N N . PRO A 1 538 ? 27.635 -12.202 -20.897 1.00 85.88 538 PRO A N 1
ATOM 4064 C CA . PRO A 1 538 ? 26.487 -12.851 -20.289 1.00 85.88 538 PRO A CA 1
ATOM 4065 C C . PRO A 1 538 ? 26.281 -12.313 -18.868 1.00 85.88 538 PRO A C 1
ATOM 4067 O O . PRO A 1 538 ? 27.239 -11.998 -18.161 1.00 85.88 538 PRO A O 1
ATOM 4070 N N . VAL A 1 539 ? 25.022 -12.206 -18.442 1.00 87.81 539 VAL A N 1
ATOM 4071 C CA . VAL A 1 539 ? 24.650 -11.769 -17.085 1.00 87.81 539 VAL A CA 1
ATOM 4072 C C . VAL A 1 539 ? 23.665 -12.791 -16.515 1.00 87.81 539 VAL A C 1
ATOM 4074 O O . VAL A 1 539 ? 22.451 -12.629 -16.670 1.00 87.81 539 VAL A O 1
ATOM 4077 N N . PRO A 1 540 ? 24.156 -13.888 -15.914 1.00 88.62 540 PRO A N 1
ATOM 4078 C CA . PRO A 1 540 ? 23.301 -14.868 -15.260 1.00 88.62 540 PRO A CA 1
ATOM 4079 C C . PRO A 1 540 ? 22.610 -14.236 -14.052 1.00 88.62 540 PRO A C 1
ATOM 4081 O O . PRO A 1 540 ? 23.256 -13.691 -13.160 1.00 88.62 540 PRO A O 1
ATOM 4084 N N . ARG A 1 541 ? 21.286 -14.342 -14.003 1.00 88.94 541 ARG A N 1
ATOM 4085 C CA . ARG A 1 541 ? 20.484 -14.004 -12.831 1.00 88.94 541 ARG A CA 1
ATOM 4086 C C . ARG A 1 541 ? 19.643 -15.201 -12.441 1.00 88.94 541 ARG A C 1
ATOM 4088 O O . ARG A 1 541 ? 18.940 -15.759 -13.279 1.00 88.94 541 ARG A O 1
ATOM 4095 N N . LEU A 1 542 ? 19.700 -15.559 -11.168 1.00 89.56 542 LEU A N 1
ATOM 4096 C CA . LEU A 1 542 ? 18.852 -16.587 -10.585 1.00 89.56 542 LEU A CA 1
ATOM 4097 C C . LEU A 1 542 ? 17.745 -15.921 -9.774 1.00 89.56 542 LEU A C 1
ATOM 4099 O O . LEU A 1 542 ? 17.950 -14.885 -9.143 1.00 89.56 542 LEU A O 1
ATOM 4103 N N . THR A 1 543 ? 16.534 -16.454 -9.860 1.00 88.94 543 THR A N 1
ATOM 4104 C CA . THR A 1 543 ? 15.396 -15.948 -9.090 1.00 88.94 543 THR A CA 1
ATOM 4105 C C . THR A 1 543 ? 14.542 -17.120 -8.617 1.00 88.94 543 THR A C 1
ATOM 4107 O O . THR A 1 543 ? 14.141 -17.926 -9.462 1.00 88.94 543 THR A O 1
ATOM 4110 N N . PRO A 1 544 ? 14.230 -17.214 -7.310 1.00 91.94 544 PRO A N 1
ATOM 4111 C CA . PRO A 1 544 ? 14.692 -16.348 -6.202 1.00 91.94 544 PRO A CA 1
ATOM 4112 C C . PRO A 1 544 ? 16.214 -16.432 -5.918 1.00 91.94 544 PRO A C 1
ATOM 4114 O O . PRO A 1 544 ? 16.898 -17.287 -6.463 1.00 91.94 544 PRO A O 1
ATOM 4117 N N . GLU A 1 545 ? 16.760 -15.519 -5.104 1.00 89.19 545 GLU A N 1
ATOM 4118 C CA . GLU A 1 545 ? 18.202 -15.473 -4.748 1.00 89.19 545 GLU A CA 1
ATOM 4119 C C . GLU A 1 545 ? 18.583 -16.422 -3.596 1.00 89.19 545 GLU A C 1
ATOM 4121 O O . GLU A 1 545 ? 19.750 -16.546 -3.241 1.00 89.19 545 GLU A O 1
ATOM 4126 N N . SER A 1 546 ? 17.603 -17.110 -3.017 1.00 91.50 546 SER A N 1
ATOM 4127 C CA . SER A 1 546 ? 17.784 -18.207 -2.071 1.00 91.50 546 SER A CA 1
ATOM 4128 C C . SER A 1 546 ? 16.565 -19.121 -2.119 1.00 91.50 546 SER A C 1
ATOM 4130 O O . SER A 1 546 ? 15.474 -18.695 -2.511 1.00 91.50 546 SER A O 1
ATOM 4132 N N . LEU A 1 547 ? 16.740 -20.381 -1.725 1.00 92.69 547 LEU A N 1
ATOM 4133 C CA . LEU A 1 547 ? 15.625 -21.307 -1.525 1.00 92.69 547 LEU A CA 1
ATOM 4134 C C . LEU A 1 547 ? 15.546 -21.727 -0.064 1.00 92.69 547 LEU A C 1
ATOM 4136 O O . LEU A 1 547 ? 16.564 -22.007 0.573 1.00 92.69 547 LEU A O 1
ATOM 4140 N N . THR A 1 548 ? 14.317 -21.794 0.449 1.00 92.50 548 THR A N 1
ATOM 4141 C CA . THR A 1 548 ? 14.046 -22.246 1.815 1.00 92.50 548 THR A CA 1
ATOM 4142 C C . THR A 1 548 ? 13.077 -23.411 1.804 1.00 92.50 548 THR A C 1
ATOM 4144 O O . THR A 1 548 ? 11.994 -23.324 1.232 1.00 92.50 548 THR A O 1
ATOM 4147 N N . PHE A 1 549 ? 13.457 -24.512 2.439 1.00 92.12 549 PHE A N 1
ATOM 4148 C CA . PHE A 1 549 ? 12.686 -25.745 2.442 1.00 92.12 549 PHE A CA 1
ATOM 4149 C C . PHE A 1 549 ? 12.275 -26.139 3.851 1.00 92.12 549 PHE A C 1
ATOM 4151 O O . PHE A 1 549 ? 12.986 -25.905 4.827 1.00 92.12 549 PHE A O 1
ATOM 4158 N N . VAL A 1 550 ? 11.130 -26.802 3.936 1.00 87.94 550 VAL A N 1
ATOM 4159 C CA . VAL A 1 550 ? 10.659 -27.469 5.144 1.00 87.94 550 VAL A CA 1
ATOM 4160 C C . VAL A 1 550 ? 10.184 -28.849 4.721 1.00 87.94 550 VAL A C 1
ATOM 4162 O O . VAL A 1 550 ? 9.383 -28.970 3.794 1.00 87.94 550 VAL A O 1
ATOM 4165 N N . ALA A 1 551 ? 10.703 -29.884 5.368 1.00 86.50 551 ALA A N 1
ATOM 4166 C CA . ALA A 1 551 ? 10.304 -31.260 5.107 1.00 86.50 551 ALA A CA 1
ATOM 4167 C C . ALA A 1 551 ? 10.387 -32.089 6.386 1.00 86.50 551 ALA A C 1
ATOM 4169 O O . ALA A 1 551 ? 11.133 -31.763 7.311 1.00 86.50 551 ALA A O 1
ATOM 4170 N N . ILE A 1 552 ? 9.618 -33.175 6.425 1.00 85.00 552 ILE A N 1
ATOM 4171 C CA . ILE A 1 552 ? 9.696 -34.148 7.513 1.00 85.00 552 ILE A CA 1
ATOM 4172 C C . ILE A 1 552 ? 10.904 -35.054 7.240 1.00 85.00 552 ILE A C 1
ATOM 4174 O O . ILE A 1 552 ? 11.038 -35.533 6.107 1.00 85.00 552 ILE A O 1
ATOM 4178 N N . PRO A 1 553 ? 11.771 -35.332 8.230 1.00 86.75 553 PRO A N 1
ATOM 4179 C CA . PRO A 1 553 ? 12.881 -36.255 8.037 1.00 86.75 553 PRO A CA 1
ATOM 4180 C C . PRO A 1 553 ? 12.434 -37.613 7.474 1.00 86.75 553 PRO A C 1
ATOM 4182 O O . PRO A 1 553 ? 11.492 -38.219 7.984 1.00 86.75 553 PRO A O 1
ATOM 4185 N N . GLY A 1 554 ? 13.110 -38.090 6.425 1.00 84.81 554 GLY A N 1
ATOM 4186 C CA . GLY A 1 554 ? 12.766 -39.314 5.689 1.00 84.81 554 GLY A CA 1
ATOM 4187 C C . GLY A 1 554 ? 11.766 -39.120 4.541 1.00 84.81 554 GLY A C 1
ATOM 4188 O O . GLY A 1 554 ? 11.436 -40.088 3.859 1.00 84.81 554 GLY A O 1
ATOM 4189 N N . THR A 1 555 ? 11.299 -37.892 4.301 1.00 86.00 555 THR A N 1
ATOM 4190 C CA . THR A 1 555 ? 10.449 -37.526 3.154 1.00 86.00 555 THR A CA 1
ATOM 4191 C C . THR A 1 555 ? 11.170 -36.555 2.219 1.00 86.00 555 THR A C 1
ATOM 4193 O O . THR A 1 555 ? 12.176 -35.958 2.594 1.00 86.00 555 THR A O 1
ATOM 4196 N N . VAL A 1 556 ? 10.658 -36.395 0.997 1.00 89.44 556 VAL A N 1
ATOM 4197 C CA . VAL A 1 556 ? 11.164 -35.423 0.015 1.00 89.44 556 VAL A CA 1
ATOM 4198 C C . VAL A 1 556 ? 10.181 -34.256 -0.058 1.00 89.44 556 VAL A C 1
ATOM 4200 O O . VAL A 1 556 ? 8.976 -34.474 -0.194 1.00 89.44 556 VAL A O 1
ATOM 4203 N N . SER A 1 557 ? 10.677 -33.022 0.035 1.00 90.50 557 SER A N 1
ATOM 4204 C CA . SER A 1 557 ? 9.860 -31.822 -0.159 1.00 90.50 557 SER A CA 1
ATOM 4205 C C . SER A 1 557 ? 9.260 -31.775 -1.568 1.00 90.50 557 SER A C 1
ATOM 4207 O O . SER A 1 557 ? 9.784 -32.373 -2.510 1.00 90.50 557 SER A O 1
ATOM 4209 N N . ALA A 1 558 ? 8.216 -30.968 -1.763 1.00 87.62 558 ALA A N 1
ATOM 4210 C CA . ALA A 1 558 ? 7.885 -30.525 -3.116 1.00 87.62 558 ALA A CA 1
ATOM 4211 C C . ALA A 1 558 ? 9.097 -29.787 -3.736 1.00 87.62 558 ALA A C 1
ATOM 4213 O O . ALA A 1 558 ? 9.829 -29.112 -2.996 1.00 87.62 558 ALA A O 1
ATOM 4214 N N . PRO A 1 559 ? 9.339 -29.913 -5.054 1.00 89.81 559 PRO A N 1
ATOM 4215 C CA . PRO A 1 559 ? 10.406 -29.174 -5.718 1.00 89.81 559 PRO A CA 1
ATOM 4216 C C . PRO A 1 559 ? 10.135 -27.670 -5.660 1.00 89.81 559 PRO A C 1
ATOM 4218 O O . PRO A 1 559 ? 9.006 -27.228 -5.877 1.00 89.81 559 PRO A O 1
ATOM 4221 N N . GLN A 1 560 ? 11.178 -26.887 -5.398 1.00 93.06 560 GLN A N 1
ATOM 4222 C CA . GLN A 1 560 ? 11.171 -25.444 -5.624 1.00 93.06 560 GLN A CA 1
ATOM 4223 C C . GLN A 1 560 ? 12.026 -25.116 -6.843 1.00 93.06 560 GLN A C 1
ATOM 4225 O O . GLN A 1 560 ? 13.117 -25.661 -7.016 1.00 93.06 560 GLN A O 1
ATOM 4230 N N . THR A 1 561 ? 11.522 -24.214 -7.681 1.00 89.88 561 THR A N 1
ATOM 4231 C CA . THR A 1 561 ? 12.142 -23.856 -8.956 1.00 89.88 561 THR A CA 1
ATOM 4232 C C . THR A 1 561 ? 12.917 -22.549 -8.839 1.00 89.88 561 THR A C 1
ATOM 4234 O O . THR A 1 561 ? 12.354 -21.506 -8.508 1.00 89.88 561 THR A O 1
ATOM 4237 N N . LEU A 1 562 ? 14.197 -22.585 -9.198 1.00 91.06 562 LEU A N 1
ATOM 4238 C CA . LEU A 1 562 ? 14.991 -21.408 -9.535 1.00 91.06 562 LEU A CA 1
ATOM 4239 C C . LEU A 1 562 ? 14.907 -21.160 -11.035 1.00 91.06 562 LEU A C 1
ATOM 4241 O O . LEU A 1 562 ? 15.097 -22.070 -11.838 1.00 91.06 562 LEU A O 1
ATOM 4245 N N . THR A 1 563 ? 14.676 -19.915 -11.430 1.00 89.81 563 THR A N 1
ATOM 4246 C CA . THR A 1 563 ? 14.776 -19.513 -12.834 1.00 89.81 563 THR A CA 1
ATOM 4247 C C . THR A 1 563 ? 16.142 -18.890 -13.080 1.00 89.81 563 THR A C 1
ATOM 4249 O O . THR A 1 563 ? 16.409 -17.793 -12.593 1.00 89.81 563 THR A O 1
ATOM 4252 N N . LEU A 1 564 ? 16.995 -19.568 -13.849 1.00 90.88 564 LEU A N 1
ATOM 4253 C CA . LEU A 1 564 ? 18.213 -18.990 -14.407 1.00 90.88 564 LEU A CA 1
ATOM 4254 C C . LEU A 1 564 ? 17.852 -18.226 -15.679 1.00 90.88 564 LEU A C 1
ATOM 4256 O O . LEU A 1 564 ? 17.364 -18.810 -16.646 1.00 90.88 564 LEU A O 1
ATOM 4260 N N . ARG A 1 565 ? 18.115 -16.924 -15.701 1.00 90.00 565 ARG A N 1
ATOM 4261 C CA . ARG A 1 565 ? 17.923 -16.063 -16.867 1.00 90.00 565 ARG A CA 1
ATOM 4262 C C . ARG A 1 565 ? 19.241 -15.424 -17.260 1.00 90.00 565 ARG A C 1
ATOM 4264 O O . ARG A 1 565 ? 19.921 -14.858 -16.411 1.00 90.00 565 ARG A O 1
ATOM 4271 N N . ASN A 1 566 ? 19.573 -15.455 -18.546 1.00 89.31 566 ASN A N 1
ATOM 4272 C CA . ASN A 1 566 ? 20.668 -14.645 -19.063 1.00 89.31 566 ASN A CA 1
ATOM 4273 C C . ASN A 1 566 ? 20.130 -13.251 -19.420 1.00 89.31 566 ASN A C 1
ATOM 4275 O O . ASN A 1 566 ? 19.408 -13.090 -20.402 1.00 89.31 566 ASN A O 1
ATOM 4279 N N . LEU A 1 567 ? 20.438 -12.257 -18.590 1.00 88.12 567 LEU A N 1
ATOM 4280 C CA . LEU A 1 567 ? 20.100 -10.846 -18.809 1.00 88.12 567 LEU A CA 1
ATOM 4281 C C . LEU A 1 567 ? 21.157 -10.097 -19.629 1.00 88.12 567 LEU A C 1
ATOM 4283 O O . LEU A 1 567 ? 21.000 -8.902 -19.858 1.00 88.12 567 LEU A O 1
ATOM 4287 N N . GLY A 1 568 ? 22.242 -10.774 -19.999 1.00 86.31 568 GLY A N 1
ATOM 4288 C CA . GLY A 1 568 ? 23.334 -10.194 -20.761 1.00 86.31 568 GLY A CA 1
ATOM 4289 C C . GLY A 1 568 ? 23.102 -10.244 -22.263 1.00 86.31 568 GLY A C 1
ATOM 4290 O O . GLY A 1 568 ? 22.089 -10.753 -22.743 1.00 86.31 568 GLY A O 1
ATOM 4291 N N . GLU A 1 569 ? 24.095 -9.743 -22.987 1.00 84.75 569 GLU A N 1
ATOM 4292 C CA . GLU A 1 569 ? 24.045 -9.567 -24.440 1.00 84.75 569 GLU A CA 1
ATOM 4293 C C . GLU A 1 569 ? 24.630 -10.782 -25.179 1.00 84.75 569 GLU A C 1
ATOM 4295 O O . GLU A 1 569 ? 24.243 -11.070 -26.303 1.00 84.75 569 GLU A O 1
ATOM 4300 N N . THR A 1 570 ? 25.528 -11.557 -24.562 1.00 83.94 570 THR A N 1
ATOM 4301 C CA . THR A 1 570 ? 26.133 -12.754 -25.183 1.00 83.94 570 THR A CA 1
ATOM 4302 C C . THR A 1 570 ? 25.663 -14.051 -24.525 1.00 83.94 570 THR A C 1
ATOM 4304 O O . THR A 1 570 ? 25.106 -14.051 -23.427 1.00 83.94 570 THR A O 1
ATOM 4307 N N . THR A 1 571 ? 25.840 -15.179 -25.218 1.00 84.75 571 THR A N 1
ATOM 4308 C CA . THR A 1 571 ? 25.482 -16.514 -24.713 1.00 84.75 571 THR A CA 1
ATOM 4309 C C . THR A 1 571 ? 26.276 -16.858 -23.451 1.00 84.75 571 THR A C 1
ATOM 4311 O O . THR A 1 571 ? 27.499 -16.748 -23.445 1.00 84.75 571 THR A O 1
ATOM 4314 N N . LEU A 1 572 ? 25.578 -17.311 -22.405 1.00 86.19 572 LEU A N 1
ATOM 4315 C CA . LEU A 1 572 ? 26.160 -17.842 -21.170 1.00 86.19 572 LEU A CA 1
ATOM 4316 C C . LEU A 1 572 ? 26.540 -19.310 -21.373 1.00 86.19 572 LEU A C 1
ATOM 4318 O O . LEU A 1 572 ? 25.676 -20.081 -21.792 1.00 86.19 572 LEU A O 1
ATOM 4322 N N . VAL A 1 573 ? 27.762 -19.724 -21.030 1.00 86.44 573 VAL A N 1
ATOM 4323 C CA . VAL A 1 573 ? 28.149 -21.145 -21.016 1.00 86.44 573 VAL A CA 1
ATOM 4324 C C . VAL A 1 573 ? 28.021 -21.697 -19.595 1.00 86.44 573 VAL A C 1
ATOM 4326 O O . VAL A 1 573 ? 28.506 -21.102 -18.634 1.00 86.44 573 VAL A O 1
ATOM 4329 N N . ILE A 1 574 ? 27.344 -22.838 -19.458 1.00 87.12 574 ILE A N 1
ATOM 4330 C CA . ILE A 1 574 ? 27.075 -23.505 -18.179 1.00 87.12 574 ILE A CA 1
ATOM 4331 C C . ILE A 1 574 ? 27.950 -24.755 -18.105 1.00 87.12 574 ILE A C 1
ATOM 4333 O O . ILE A 1 574 ? 27.731 -25.723 -18.833 1.00 87.12 574 ILE A O 1
ATOM 4337 N N . ASN A 1 575 ? 28.936 -24.725 -17.210 1.00 85.12 575 ASN A N 1
ATOM 4338 C CA . ASN A 1 575 ? 29.908 -25.802 -17.017 1.00 85.12 575 ASN A CA 1
ATOM 4339 C C . ASN A 1 575 ? 29.405 -26.875 -16.036 1.00 85.12 575 ASN A C 1
ATOM 4341 O O . ASN A 1 575 ? 29.815 -28.029 -16.129 1.00 85.12 575 ASN A O 1
ATOM 4345 N N . GLY A 1 576 ? 28.509 -26.515 -15.112 1.00 85.75 576 GLY A N 1
ATOM 4346 C CA . GLY A 1 576 ? 27.923 -27.445 -14.148 1.00 85.75 576 GLY A CA 1
ATOM 4347 C C . GLY A 1 576 ? 26.927 -26.773 -13.204 1.00 85.75 576 GLY A C 1
ATOM 4348 O O . GLY A 1 576 ? 27.002 -25.564 -12.979 1.00 85.75 576 GLY A O 1
ATOM 4349 N N . ILE A 1 577 ? 25.988 -27.564 -12.679 1.00 87.62 577 ILE A N 1
ATOM 4350 C CA . ILE A 1 577 ? 25.058 -27.175 -11.610 1.00 87.62 577 ILE A CA 1
ATOM 4351 C C . ILE A 1 577 ? 25.079 -28.298 -10.573 1.00 87.62 577 ILE A C 1
ATOM 4353 O O . ILE A 1 577 ? 24.805 -29.442 -10.935 1.00 87.62 577 ILE A O 1
ATOM 4357 N N . ASP A 1 578 ? 25.399 -27.977 -9.322 1.00 87.50 578 ASP A N 1
ATOM 4358 C CA . ASP A 1 578 ? 25.515 -28.957 -8.233 1.00 87.50 578 ASP A CA 1
ATOM 4359 C C . ASP A 1 578 ? 25.057 -28.374 -6.884 1.00 87.50 578 ASP A C 1
ATOM 4361 O O . ASP A 1 578 ? 24.813 -27.171 -6.772 1.00 87.50 578 ASP A O 1
ATOM 4365 N N . THR A 1 579 ? 24.940 -29.210 -5.854 1.00 90.31 579 THR A N 1
ATOM 4366 C CA . THR A 1 579 ? 24.602 -28.811 -4.479 1.00 90.31 579 THR A CA 1
ATOM 4367 C C . THR A 1 579 ? 25.675 -29.264 -3.494 1.00 90.31 579 THR A C 1
ATOM 4369 O O . THR A 1 579 ? 26.191 -30.372 -3.588 1.00 90.31 579 THR A O 1
ATOM 4372 N N . THR A 1 580 ? 26.000 -28.433 -2.502 1.00 90.69 580 THR A N 1
ATOM 4373 C CA . THR A 1 580 ? 27.091 -28.727 -1.550 1.00 90.69 580 THR A CA 1
ATOM 4374 C C . THR A 1 580 ? 26.734 -29.730 -0.448 1.00 90.69 580 THR A C 1
ATOM 4376 O O . THR A 1 580 ? 27.623 -30.167 0.277 1.00 90.69 580 THR A O 1
ATOM 4379 N N . ASP A 1 581 ? 25.455 -30.074 -0.283 1.00 90.19 581 ASP A N 1
ATOM 4380 C CA . ASP A 1 581 ? 24.965 -31.019 0.727 1.00 90.19 581 ASP A CA 1
ATOM 4381 C C . ASP A 1 581 ? 24.004 -32.023 0.078 1.00 90.19 581 ASP A C 1
ATOM 4383 O O . ASP A 1 581 ? 23.088 -31.642 -0.651 1.00 90.19 581 ASP A O 1
ATOM 4387 N N . SER A 1 582 ? 24.203 -33.304 0.389 1.00 87.06 582 SER A N 1
ATOM 4388 C CA . SER A 1 582 ? 23.377 -34.438 -0.038 1.00 87.06 582 SER A CA 1
ATOM 4389 C C . SER A 1 582 ? 21.913 -34.395 0.421 1.00 87.06 582 SER A C 1
ATOM 4391 O O . SER A 1 582 ? 21.087 -35.115 -0.138 1.00 87.06 582 SER A O 1
ATOM 4393 N N . ALA A 1 583 ? 21.572 -33.569 1.418 1.00 90.19 583 ALA A N 1
ATOM 4394 C CA . ALA A 1 583 ? 20.185 -33.315 1.813 1.00 90.19 583 ALA A CA 1
ATOM 4395 C C . ALA A 1 583 ? 19.392 -32.537 0.743 1.00 90.19 583 ALA A C 1
ATOM 4397 O O . ALA A 1 583 ? 18.161 -32.535 0.779 1.00 90.19 583 ALA A O 1
ATOM 4398 N N . PHE A 1 584 ? 20.070 -31.894 -0.212 1.00 92.94 584 PHE A N 1
ATOM 4399 C CA . PHE A 1 584 ? 19.459 -31.233 -1.362 1.00 92.94 584 PHE A CA 1
ATOM 4400 C C . PHE A 1 584 ? 19.801 -31.997 -2.638 1.00 92.94 584 PHE A C 1
ATOM 4402 O O . PHE A 1 584 ? 20.891 -32.546 -2.775 1.00 92.94 584 PHE A O 1
ATOM 4409 N N . ALA A 1 585 ? 18.868 -32.037 -3.587 1.00 90.00 585 ALA A N 1
ATOM 4410 C CA . ALA A 1 585 ? 19.096 -32.704 -4.863 1.00 90.00 585 ALA A CA 1
ATOM 4411 C C . ALA A 1 585 ? 18.374 -32.006 -6.015 1.00 90.00 585 ALA A C 1
ATOM 4413 O O . ALA A 1 585 ? 17.293 -31.435 -5.851 1.00 90.00 585 ALA A O 1
ATOM 4414 N N . LEU A 1 586 ? 18.956 -32.106 -7.210 1.00 88.81 586 LEU A N 1
ATOM 4415 C CA . LEU A 1 586 ? 18.309 -31.720 -8.461 1.00 88.81 586 LEU A CA 1
ATOM 4416 C C . LEU A 1 586 ? 17.355 -32.837 -8.902 1.00 88.81 586 LEU A C 1
ATOM 4418 O O . LEU A 1 586 ? 17.740 -34.004 -8.970 1.00 88.81 586 LEU A O 1
ATOM 4422 N N . THR A 1 587 ? 16.114 -32.501 -9.252 1.00 79.12 587 THR A N 1
ATOM 4423 C CA . THR A 1 587 ? 15.089 -33.513 -9.602 1.00 79.12 587 THR A CA 1
ATOM 4424 C C . THR A 1 587 ? 15.304 -34.205 -10.954 1.00 79.12 587 THR A C 1
ATOM 4426 O O . THR A 1 587 ? 14.692 -35.240 -11.217 1.00 79.12 587 THR A O 1
ATOM 4429 N N . ARG A 1 588 ? 16.182 -33.679 -11.820 1.00 66.94 588 ARG A N 1
ATOM 4430 C CA . ARG A 1 588 ? 16.541 -34.283 -13.115 1.00 66.94 588 ARG A CA 1
ATOM 4431 C C . ARG A 1 588 ? 18.020 -34.660 -13.132 1.00 66.94 588 ARG A C 1
ATOM 4433 O O . ARG A 1 588 ? 18.883 -33.822 -13.370 1.00 66.94 588 ARG A O 1
ATOM 4440 N N . GLY A 1 589 ? 18.304 -35.935 -12.883 1.00 53.12 589 GLY A N 1
ATOM 4441 C CA . GLY A 1 589 ? 19.663 -36.469 -12.864 1.00 53.12 589 GLY A CA 1
ATOM 4442 C C . GLY A 1 589 ? 20.397 -36.343 -14.209 1.00 53.12 589 GLY A C 1
ATOM 4443 O O . GLY A 1 589 ? 19.853 -36.644 -15.270 1.00 53.12 589 GLY A O 1
ATOM 4444 N N . SER A 1 590 ? 21.683 -35.986 -14.139 1.00 44.47 590 SER A N 1
ATOM 4445 C CA . SER A 1 590 ? 22.752 -36.190 -15.144 1.00 44.47 590 SER A CA 1
ATOM 4446 C C . SER A 1 590 ? 22.797 -35.357 -16.443 1.00 44.47 590 SER A C 1
ATOM 4448 O O . SER A 1 590 ? 23.742 -35.518 -17.214 1.00 44.47 590 SER A O 1
ATOM 4450 N N . ARG A 1 591 ? 21.890 -34.402 -16.686 1.00 55.34 591 ARG A N 1
ATOM 4451 C CA . ARG A 1 591 ? 22.114 -33.304 -17.659 1.00 55.34 591 ARG A CA 1
ATOM 4452 C C . ARG A 1 591 ? 21.861 -31.965 -16.975 1.00 55.34 591 ARG A C 1
ATOM 4454 O O . ARG A 1 591 ? 20.902 -31.908 -16.205 1.00 55.34 591 ARG A O 1
ATOM 4461 N N . PRO A 1 592 ? 22.638 -30.895 -17.255 1.00 59.38 592 PRO A N 1
ATOM 4462 C CA . PRO A 1 592 ? 22.303 -29.583 -16.729 1.00 59.38 592 PRO A CA 1
ATOM 4463 C C . PRO A 1 592 ? 20.854 -29.285 -17.138 1.00 59.38 592 PRO A C 1
ATOM 4465 O O . PRO A 1 592 ? 20.553 -29.388 -18.334 1.00 59.38 592 PRO A O 1
ATOM 4468 N N . PRO A 1 593 ? 19.949 -28.939 -16.203 1.00 67.56 593 PRO A N 1
ATOM 4469 C CA . PRO A 1 593 ? 18.556 -28.617 -16.527 1.00 67.56 593 PRO A CA 1
ATOM 4470 C C . PRO A 1 593 ? 18.425 -27.551 -17.633 1.00 67.56 593 PRO A C 1
ATOM 4472 O O . PRO A 1 593 ? 17.407 -27.484 -18.318 1.00 67.56 593 PRO A O 1
ATOM 4475 N N . CYS A 1 594 ? 19.497 -26.781 -17.843 1.00 75.50 594 CYS A N 1
ATOM 4476 C CA . CYS A 1 594 ? 19.633 -25.679 -18.787 1.00 75.50 594 CYS A CA 1
ATOM 4477 C C . CYS A 1 594 ? 20.441 -25.991 -20.058 1.00 75.50 594 CYS A C 1
ATOM 4479 O O . CYS A 1 594 ? 20.679 -25.084 -20.851 1.00 75.50 594 CYS A O 1
ATOM 4481 N N . GLY A 1 595 ? 20.899 -27.232 -20.259 1.00 80.25 595 GLY A N 1
ATOM 4482 C CA . GLY A 1 595 ? 21.922 -27.539 -21.266 1.00 80.25 595 GLY A CA 1
ATOM 4483 C C . GLY A 1 595 ? 23.269 -26.857 -20.969 1.00 80.25 595 GLY A C 1
ATOM 4484 O O . GLY A 1 595 ? 23.481 -26.332 -19.880 1.00 80.25 595 GLY A O 1
ATOM 4485 N N . ASN A 1 596 ? 24.188 -26.867 -21.940 1.00 85.19 596 ASN A N 1
ATOM 4486 C CA . ASN A 1 596 ? 25.539 -26.305 -21.768 1.00 85.19 596 ASN A CA 1
ATOM 4487 C C . ASN A 1 596 ? 25.614 -24.798 -22.074 1.00 85.19 596 ASN A C 1
ATOM 4489 O O . ASN A 1 596 ? 26.660 -24.185 -21.883 1.00 85.19 596 ASN A O 1
ATOM 4493 N N . THR A 1 597 ? 24.537 -24.195 -22.585 1.00 85.69 597 THR A N 1
ATOM 4494 C CA . THR A 1 597 ? 24.511 -22.784 -22.991 1.00 85.69 597 THR A CA 1
ATOM 4495 C C . THR A 1 597 ? 23.131 -22.165 -22.802 1.00 85.69 597 THR A C 1
ATOM 4497 O O . THR A 1 597 ? 22.132 -22.816 -23.101 1.00 85.69 597 THR A O 1
ATOM 4500 N N . LEU A 1 598 ? 23.071 -20.886 -22.429 1.00 86.88 598 LEU A N 1
ATOM 4501 C CA . LEU A 1 598 ? 21.838 -20.106 -22.323 1.00 86.88 598 LEU A CA 1
ATOM 4502 C C . LEU A 1 598 ? 21.950 -18.798 -23.126 1.00 86.88 598 LEU A C 1
ATOM 4504 O O . LEU A 1 598 ? 22.730 -17.904 -22.790 1.00 86.88 598 LEU A O 1
ATOM 4508 N N . ALA A 1 599 ? 21.163 -18.688 -24.199 1.00 85.06 599 ALA A N 1
ATOM 4509 C CA . ALA A 1 599 ? 21.157 -17.518 -25.077 1.00 85.06 599 ALA A CA 1
ATOM 4510 C C . ALA A 1 599 ? 20.641 -16.247 -24.359 1.00 85.06 599 ALA A C 1
ATOM 4512 O O . ALA A 1 599 ? 19.877 -16.362 -23.394 1.00 85.06 599 ALA A O 1
ATOM 4513 N N . PRO A 1 600 ? 21.008 -15.038 -24.829 1.00 85.50 600 PRO A N 1
ATOM 4514 C CA . PRO A 1 600 ? 20.483 -13.768 -24.316 1.00 85.50 600 PRO A CA 1
ATOM 4515 C C . PRO A 1 600 ? 18.956 -13.763 -24.199 1.00 85.50 600 PRO A C 1
ATOM 4517 O O . PRO A 1 600 ? 18.249 -14.262 -25.077 1.00 85.50 600 PRO A O 1
ATOM 4520 N N . GLY A 1 601 ? 18.435 -13.247 -23.086 1.00 82.56 601 GLY A N 1
ATOM 4521 C CA . GLY A 1 601 ? 17.002 -13.169 -22.794 1.00 82.56 601 GLY A CA 1
ATOM 4522 C C . GLY A 1 601 ? 16.320 -14.503 -22.467 1.00 82.56 601 GLY A C 1
ATOM 4523 O O . GLY A 1 601 ? 15.212 -14.482 -21.924 1.00 82.56 601 GLY A O 1
ATOM 4524 N N . SER A 1 602 ? 16.967 -15.640 -22.739 1.00 86.00 602 SER A N 1
ATOM 4525 C CA . SER A 1 602 ? 16.417 -16.973 -22.490 1.00 86.00 602 SER A CA 1
ATOM 4526 C C . SER A 1 602 ? 16.439 -17.326 -21.006 1.00 86.00 602 SER A C 1
ATOM 4528 O O . SER A 1 602 ? 17.254 -16.824 -20.224 1.00 86.00 602 SER A O 1
ATOM 4530 N N . THR A 1 603 ? 15.534 -18.222 -20.626 1.00 88.69 603 THR A N 1
ATOM 4531 C CA . THR A 1 603 ? 15.370 -18.712 -19.257 1.00 88.69 603 THR A CA 1
ATOM 4532 C C . THR A 1 603 ? 15.474 -20.227 -19.198 1.00 88.69 603 THR A C 1
ATOM 4534 O O . THR A 1 603 ? 15.073 -20.921 -20.130 1.00 88.69 603 THR A O 1
ATOM 4537 N N . CYS A 1 604 ? 15.931 -20.733 -18.063 1.00 88.25 604 CYS A N 1
ATOM 4538 C CA . CYS A 1 604 ? 15.946 -22.138 -17.704 1.00 88.25 604 CYS A CA 1
ATOM 4539 C C . CYS A 1 604 ? 15.393 -22.321 -16.285 1.00 88.25 604 CYS A C 1
ATOM 4541 O O . CYS A 1 604 ? 15.692 -21.518 -15.403 1.00 88.25 604 CYS A O 1
ATOM 4543 N N . ALA A 1 605 ? 14.630 -23.390 -16.061 1.00 88.25 605 ALA A N 1
ATOM 4544 C CA . ALA A 1 605 ? 14.154 -23.794 -14.742 1.00 88.25 605 ALA A CA 1
ATOM 4545 C C . ALA A 1 605 ? 15.086 -24.846 -14.115 1.00 88.25 605 ALA A C 1
ATOM 4547 O O . ALA A 1 605 ? 15.424 -25.841 -14.757 1.00 88.25 605 ALA A O 1
ATOM 4548 N N . ILE A 1 606 ? 15.473 -24.631 -12.859 1.00 89.25 606 ILE A N 1
ATOM 4549 C CA . ILE A 1 606 ? 16.288 -25.529 -12.038 1.00 89.25 606 ILE A CA 1
ATOM 4550 C C . ILE A 1 606 ? 15.450 -25.923 -10.821 1.00 89.25 606 ILE A C 1
ATOM 4552 O O . ILE A 1 606 ? 15.221 -25.107 -9.931 1.00 89.25 606 ILE A O 1
ATOM 4556 N N . ASP A 1 607 ? 14.996 -27.171 -10.786 1.00 89.56 607 ASP A N 1
ATOM 4557 C CA . ASP A 1 607 ? 14.143 -27.687 -9.715 1.00 89.56 607 ASP A CA 1
ATOM 4558 C C . ASP A 1 607 ? 14.980 -28.399 -8.646 1.00 89.56 607 ASP A C 1
ATOM 4560 O O . ASP A 1 607 ? 15.607 -29.431 -8.921 1.00 89.56 607 ASP A O 1
ATOM 4564 N N . VAL A 1 608 ? 14.943 -27.871 -7.424 1.00 91.50 608 VAL A N 1
ATOM 4565 C CA . VAL A 1 608 ? 15.660 -28.387 -6.251 1.00 91.50 608 VAL A CA 1
ATOM 4566 C C . VAL A 1 608 ? 14.655 -28.973 -5.261 1.00 91.50 608 VAL A C 1
ATOM 4568 O O . VAL A 1 608 ? 13.616 -28.370 -4.991 1.00 91.50 608 VAL A O 1
ATOM 4571 N N . VAL A 1 609 ? 14.960 -30.144 -4.704 1.00 92.94 609 VAL A N 1
ATOM 4572 C CA . VAL A 1 609 ? 14.214 -30.768 -3.598 1.00 92.94 609 VAL A CA 1
ATOM 4573 C C . VAL A 1 609 ? 15.086 -30.878 -2.355 1.00 92.94 609 VAL A C 1
ATOM 4575 O O . VAL A 1 609 ? 16.311 -30.939 -2.453 1.00 92.94 609 VAL A O 1
ATOM 4578 N N . PHE A 1 610 ? 14.440 -30.937 -1.193 1.00 94.19 610 PHE A N 1
ATOM 4579 C CA . PHE A 1 610 ? 15.073 -31.129 0.107 1.00 94.19 610 PHE A CA 1
ATOM 4580 C C . PHE A 1 610 ? 14.562 -32.419 0.757 1.00 94.19 610 PHE A C 1
ATOM 4582 O O . PHE A 1 610 ? 13.354 -32.607 0.909 1.00 94.19 610 PHE A O 1
ATOM 4589 N N . ALA A 1 611 ? 15.481 -33.309 1.128 1.00 92.12 611 ALA A N 1
ATOM 4590 C CA . ALA A 1 611 ? 15.212 -34.619 1.714 1.00 92.12 611 ALA A CA 1
ATOM 4591 C C . ALA A 1 611 ? 16.041 -34.815 3.002 1.00 92.12 611 ALA A C 1
ATOM 4593 O O . ALA A 1 611 ? 17.052 -35.521 2.991 1.00 92.12 611 ALA A O 1
ATOM 4594 N N . PRO A 1 612 ? 15.658 -34.171 4.120 1.00 92.44 612 PRO A N 1
ATOM 4595 C CA . PRO A 1 612 ? 16.391 -34.285 5.376 1.00 92.44 612 PRO A CA 1
ATOM 4596 C C . PRO A 1 612 ? 16.290 -35.702 5.946 1.00 92.44 612 PRO A C 1
ATOM 4598 O O . PRO A 1 612 ? 15.249 -36.351 5.849 1.00 92.44 612 PRO A O 1
ATOM 4601 N N . THR A 1 613 ? 17.341 -36.175 6.616 1.00 87.38 613 THR A N 1
ATOM 4602 C CA . THR A 1 613 ? 17.325 -37.444 7.371 1.00 87.38 613 THR A CA 1
ATOM 4603 C C . THR A 1 613 ? 17.182 -37.243 8.881 1.00 87.38 613 THR A C 1
ATOM 4605 O O . THR A 1 613 ? 16.899 -38.201 9.598 1.00 87.38 613 THR A O 1
ATOM 4608 N N . ALA A 1 614 ? 17.343 -36.012 9.376 1.00 84.44 614 ALA A N 1
ATOM 4609 C CA . ALA A 1 614 ? 17.218 -35.641 10.784 1.00 84.44 614 ALA A CA 1
ATOM 4610 C C . ALA A 1 614 ? 16.505 -34.286 10.941 1.00 84.44 614 ALA A C 1
ATOM 4612 O O . ALA A 1 614 ? 16.353 -33.546 9.970 1.00 84.44 614 ALA A O 1
ATOM 4613 N N . ASP A 1 615 ? 16.045 -33.982 12.158 1.00 84.12 615 ASP A N 1
ATOM 4614 C CA . ASP A 1 615 ? 15.506 -32.659 12.486 1.00 84.12 615 ASP A CA 1
ATOM 4615 C C . ASP A 1 615 ? 16.637 -31.620 12.585 1.00 84.12 615 ASP A C 1
ATOM 4617 O O . ASP A 1 615 ? 17.764 -31.951 12.960 1.00 84.12 615 ASP A O 1
ATOM 4621 N N . GLY A 1 616 ? 16.327 -30.355 12.302 1.00 84.62 616 GLY A N 1
ATOM 4622 C CA . GLY A 1 616 ? 17.273 -29.240 12.393 1.00 84.62 616 GLY A CA 1
ATOM 4623 C C . GLY A 1 616 ? 17.514 -28.522 11.067 1.00 84.62 616 GLY A C 1
ATOM 4624 O O . GLY A 1 616 ? 16.954 -28.870 10.029 1.00 84.62 616 GLY A O 1
ATOM 4625 N N . VAL A 1 617 ? 18.319 -27.459 11.126 1.00 88.12 617 VAL A N 1
ATOM 4626 C CA . VAL A 1 617 ? 18.644 -26.619 9.966 1.00 88.12 617 VAL A CA 1
ATOM 4627 C C . VAL A 1 617 ? 19.835 -27.212 9.213 1.00 88.12 617 VAL A C 1
ATOM 4629 O O . VAL A 1 617 ? 20.907 -27.393 9.781 1.00 88.12 617 VAL A O 1
ATOM 4632 N N . HIS A 1 618 ? 19.648 -27.442 7.920 1.00 89.06 618 HIS A N 1
ATOM 4633 C CA . HIS A 1 618 ? 20.671 -27.776 6.940 1.00 89.06 618 HIS A CA 1
ATOM 4634 C C . HIS A 1 618 ? 20.970 -26.529 6.102 1.00 89.06 618 HIS A C 1
ATOM 4636 O O . HIS A 1 618 ? 20.068 -25.970 5.469 1.00 89.06 618 HIS A O 1
ATOM 4642 N N . GLN A 1 619 ? 22.225 -26.083 6.111 1.00 92.25 619 GLN A N 1
ATOM 4643 C CA . GLN A 1 619 ? 22.700 -24.972 5.287 1.00 92.25 619 GLN A CA 1
ATOM 4644 C C . GLN A 1 619 ? 23.590 -25.512 4.173 1.00 92.25 619 GLN A C 1
ATOM 4646 O O . GLN A 1 619 ? 24.550 -26.232 4.435 1.00 92.25 619 GLN A O 1
ATOM 4651 N N . ALA A 1 620 ? 23.274 -25.143 2.937 1.00 93.06 620 ALA A N 1
ATOM 4652 C CA . ALA A 1 620 ? 24.006 -25.554 1.750 1.00 93.06 620 ALA A CA 1
ATOM 4653 C C . ALA A 1 620 ? 24.001 -24.432 0.705 1.00 93.06 620 ALA A C 1
ATOM 4655 O O . ALA A 1 620 ? 23.378 -23.386 0.895 1.00 93.06 620 ALA A O 1
ATOM 4656 N N . ALA A 1 621 ? 24.675 -24.655 -0.417 1.00 92.44 621 ALA A N 1
ATOM 4657 C CA . ALA A 1 621 ? 24.603 -23.794 -1.585 1.00 92.44 621 ALA A CA 1
ATOM 4658 C C . ALA A 1 621 ? 24.321 -24.614 -2.848 1.00 92.44 621 ALA A C 1
ATOM 4660 O O . ALA A 1 621 ? 24.772 -25.755 -2.977 1.00 92.44 621 ALA A O 1
ATOM 4661 N N . LEU A 1 622 ? 23.590 -24.014 -3.789 1.00 91.50 622 LEU A N 1
ATOM 4662 C CA . LEU A 1 622 ? 23.578 -24.439 -5.184 1.00 91.50 622 LEU A CA 1
ATOM 4663 C C . LEU A 1 622 ? 24.718 -23.721 -5.907 1.00 91.50 622 LEU A C 1
ATOM 4665 O O . LEU A 1 622 ? 24.784 -22.491 -5.892 1.00 91.50 622 LEU A O 1
ATOM 4669 N N . LEU A 1 623 ? 25.603 -24.492 -6.528 1.00 89.44 623 LEU A N 1
ATOM 4670 C CA . LEU A 1 623 ? 26.769 -24.011 -7.256 1.00 89.44 623 LEU A CA 1
ATOM 4671 C C . LEU A 1 623 ? 26.466 -24.013 -8.755 1.00 89.44 623 LEU A C 1
ATOM 4673 O O . LEU A 1 623 ? 26.222 -25.070 -9.335 1.00 89.44 623 LEU A O 1
ATOM 4677 N N . LEU A 1 624 ? 26.503 -22.842 -9.391 1.00 89.25 624 LEU A N 1
ATOM 4678 C CA . LEU A 1 624 ? 26.419 -22.678 -10.844 1.00 89.25 624 LEU A CA 1
ATOM 4679 C C . LEU A 1 624 ? 27.796 -22.286 -11.388 1.00 89.25 624 LEU A C 1
ATOM 4681 O O . LEU A 1 624 ? 28.230 -21.146 -11.230 1.00 89.25 624 LEU A O 1
ATOM 4685 N N . SER A 1 625 ? 28.477 -23.211 -12.061 1.00 86.38 625 SER A N 1
ATOM 4686 C CA . SER A 1 625 ? 29.774 -22.946 -12.693 1.00 86.38 625 SER A CA 1
ATOM 4687 C C . SER A 1 625 ? 29.600 -22.455 -14.132 1.00 86.38 625 SER A C 1
ATOM 4689 O O . SER A 1 625 ? 28.875 -23.071 -14.917 1.00 86.38 625 SER A O 1
ATOM 4691 N N . THR A 1 626 ? 30.284 -21.367 -14.498 1.00 85.31 626 THR A N 1
ATOM 4692 C CA . THR A 1 626 ? 30.146 -20.696 -15.811 1.00 85.31 626 THR A CA 1
ATOM 4693 C C . THR A 1 626 ? 31.507 -20.355 -16.430 1.00 85.31 626 THR A C 1
ATOM 4695 O O . THR A 1 626 ? 32.547 -20.629 -15.830 1.00 85.31 626 THR A O 1
ATOM 4698 N N . ASP A 1 627 ? 31.519 -19.802 -17.644 1.00 75.44 627 ASP A N 1
ATOM 4699 C CA . ASP A 1 627 ? 32.712 -19.304 -18.349 1.00 75.44 627 ASP A CA 1
ATOM 4700 C C . ASP A 1 627 ? 33.123 -17.866 -17.968 1.00 75.44 627 ASP A C 1
ATOM 4702 O O . ASP A 1 627 ? 34.073 -17.319 -18.532 1.00 75.44 627 ASP A O 1
ATOM 4706 N N . LEU A 1 628 ? 32.433 -17.251 -17.004 1.00 78.75 628 LEU A N 1
ATOM 4707 C CA . LEU A 1 628 ? 32.725 -15.905 -16.514 1.00 78.75 628 LEU A CA 1
ATOM 4708 C C . LEU A 1 628 ? 33.983 -15.853 -15.612 1.00 78.75 628 LEU A C 1
ATOM 4710 O O . LEU A 1 628 ? 34.391 -16.874 -15.051 1.00 78.75 628 LEU A O 1
ATOM 4714 N N . PRO A 1 629 ? 34.600 -14.662 -15.428 1.00 66.81 629 PRO A N 1
ATOM 4715 C CA . PRO A 1 629 ? 35.760 -14.476 -14.544 1.00 66.81 629 PRO A CA 1
ATOM 4716 C C . PRO A 1 629 ? 35.492 -14.906 -13.093 1.00 66.81 629 PRO A C 1
ATOM 4718 O O . PRO A 1 629 ? 36.373 -15.485 -12.455 1.00 66.81 629 PRO A O 1
ATOM 4721 N N . ASP A 1 630 ? 34.260 -14.695 -12.621 1.00 62.78 630 ASP A N 1
ATOM 4722 C CA . ASP A 1 630 ? 33.726 -15.213 -11.361 1.00 62.78 630 ASP A CA 1
ATOM 4723 C C . ASP A 1 630 ? 33.178 -16.625 -11.614 1.00 62.78 630 ASP A C 1
ATOM 4725 O O . ASP A 1 630 ? 32.018 -16.829 -11.972 1.00 62.78 630 ASP A O 1
ATOM 4729 N N . ARG A 1 631 ? 34.070 -17.614 -11.526 1.00 70.25 631 ARG A N 1
ATOM 4730 C CA . ARG A 1 631 ? 33.883 -18.964 -12.094 1.00 70.25 631 ARG A CA 1
ATOM 4731 C C . ARG A 1 631 ? 32.716 -19.777 -11.507 1.00 70.25 631 ARG A C 1
ATOM 4733 O O . ARG A 1 631 ? 32.326 -20.774 -12.120 1.00 70.25 631 ARG A O 1
ATOM 4740 N N . THR A 1 632 ? 32.141 -19.356 -10.378 1.00 80.31 632 THR A N 1
ATOM 4741 C CA . THR A 1 632 ? 31.017 -20.030 -9.709 1.00 80.31 632 THR A CA 1
ATOM 4742 C C . THR A 1 632 ? 30.080 -19.013 -9.055 1.00 80.31 632 THR A C 1
ATOM 4744 O O . THR A 1 632 ? 30.530 -18.151 -8.306 1.00 80.31 632 THR A O 1
ATOM 4747 N N . ILE A 1 633 ? 28.776 -19.136 -9.311 1.00 87.00 633 ILE A N 1
ATOM 4748 C CA . ILE A 1 633 ? 27.709 -18.393 -8.627 1.00 87.00 633 ILE A CA 1
ATOM 4749 C C . ILE A 1 633 ? 27.106 -19.308 -7.567 1.00 87.00 633 ILE A C 1
ATOM 4751 O O . ILE A 1 633 ? 26.680 -20.418 -7.886 1.00 87.00 633 ILE A O 1
ATOM 4755 N N . GLU A 1 634 ? 27.059 -18.838 -6.323 1.00 89.88 634 GLU A N 1
ATOM 4756 C CA . GLU A 1 634 ? 26.505 -19.582 -5.192 1.00 89.88 634 GLU A CA 1
ATOM 4757 C C . GLU A 1 634 ? 25.132 -19.031 -4.809 1.00 89.88 634 GLU A C 1
ATOM 4759 O O . GLU A 1 634 ? 24.961 -17.827 -4.617 1.00 89.88 634 GLU A O 1
ATOM 4764 N N . ILE A 1 635 ? 24.149 -19.919 -4.675 1.00 91.56 635 ILE A N 1
ATOM 4765 C CA . ILE A 1 635 ? 22.816 -19.577 -4.174 1.00 91.56 635 ILE A CA 1
ATOM 4766 C C . ILE A 1 635 ? 22.619 -20.268 -2.830 1.00 91.56 635 ILE A C 1
ATOM 4768 O O . ILE A 1 635 ? 22.656 -21.501 -2.789 1.00 91.56 635 ILE A O 1
ATOM 4772 N N . PRO A 1 636 ? 22.349 -19.526 -1.747 1.00 94.31 636 PRO A N 1
ATOM 4773 C CA . PRO A 1 636 ? 22.055 -20.122 -0.455 1.00 94.31 636 PRO A CA 1
ATOM 4774 C C . PRO A 1 636 ? 20.816 -21.024 -0.505 1.00 94.31 636 PRO A C 1
ATOM 4776 O O . PRO A 1 636 ? 19.728 -20.611 -0.919 1.00 94.31 636 PRO A O 1
ATOM 4779 N N . LEU A 1 637 ? 20.980 -22.251 -0.021 1.00 94.75 637 LEU A N 1
ATOM 4780 C CA . LEU A 1 637 ? 19.910 -23.199 0.259 1.00 94.75 637 LEU A CA 1
ATOM 4781 C C . LEU A 1 637 ? 19.814 -23.364 1.774 1.00 94.75 637 LEU A C 1
ATOM 4783 O O . LEU A 1 637 ? 20.802 -23.642 2.454 1.00 94.75 637 LEU A O 1
ATOM 4787 N N . THR A 1 638 ? 18.622 -23.190 2.328 1.00 93.50 638 THR A N 1
ATOM 4788 C CA . THR A 1 638 ? 18.363 -23.497 3.738 1.00 93.50 638 THR A CA 1
ATOM 4789 C C . THR A 1 638 ? 17.182 -24.441 3.818 1.00 93.50 638 THR A C 1
ATOM 4791 O O . THR A 1 638 ? 16.118 -24.159 3.287 1.00 93.50 638 THR A O 1
ATOM 4794 N N . GLY A 1 639 ? 17.349 -25.578 4.468 1.00 91.50 639 GLY A N 1
ATOM 4795 C CA . GLY A 1 639 ? 16.292 -26.563 4.639 1.00 91.50 639 GLY A CA 1
ATOM 4796 C C . GLY A 1 639 ? 16.169 -26.903 6.107 1.00 91.50 639 GLY A C 1
ATOM 4797 O O . GLY A 1 639 ? 17.178 -27.146 6.756 1.00 91.50 639 GLY A O 1
ATOM 4798 N N . THR A 1 640 ? 14.957 -26.930 6.646 1.00 89.56 640 THR A N 1
ATOM 4799 C CA . THR A 1 640 ? 14.740 -27.348 8.033 1.00 89.56 640 THR A CA 1
ATOM 4800 C C . THR A 1 640 ? 13.981 -28.665 8.053 1.00 89.56 640 THR A C 1
ATOM 4802 O O . THR A 1 640 ? 12.828 -28.733 7.618 1.00 89.56 640 THR A O 1
ATOM 4805 N N . GLY A 1 641 ? 14.635 -29.713 8.555 1.00 87.62 641 GLY A N 1
ATOM 4806 C CA . GLY A 1 641 ? 13.970 -30.951 8.940 1.00 87.62 641 GLY A CA 1
ATOM 4807 C C . GLY A 1 641 ? 13.129 -30.688 10.183 1.00 87.62 641 GLY A C 1
ATOM 4808 O O . GLY A 1 641 ? 13.665 -30.251 11.203 1.00 87.62 641 GLY A O 1
ATOM 4809 N N . VAL A 1 642 ? 11.815 -30.880 10.095 1.00 84.88 642 VAL A N 1
ATOM 4810 C CA . VAL A 1 642 ? 10.900 -30.644 11.221 1.00 84.88 642 VAL A CA 1
ATOM 4811 C C . VAL A 1 642 ? 9.834 -31.731 11.303 1.00 84.88 642 VAL A C 1
ATOM 4813 O O . VAL A 1 642 ? 9.245 -32.132 10.297 1.00 84.88 642 VAL A O 1
ATOM 4816 N N . ARG A 1 643 ? 9.521 -32.156 12.525 1.00 83.12 643 ARG A N 1
ATOM 4817 C CA . ARG A 1 643 ? 8.337 -32.958 12.854 1.00 83.12 643 ARG A CA 1
ATOM 4818 C C . ARG A 1 643 ? 7.281 -32.109 13.571 1.00 83.12 643 ARG A C 1
ATOM 4820 O O . ARG A 1 643 ? 7.637 -31.127 14.232 1.00 83.12 643 ARG A O 1
ATOM 4827 N N . PRO A 1 644 ? 5.983 -32.449 13.463 1.00 84.88 644 PRO A N 1
ATOM 4828 C CA . PRO A 1 644 ? 4.969 -31.829 14.304 1.00 84.88 644 PRO A CA 1
ATOM 4829 C C . PRO A 1 644 ? 5.231 -32.179 15.778 1.00 84.88 644 PRO A C 1
ATOM 4831 O O . PRO A 1 644 ? 5.743 -33.252 16.102 1.00 84.88 644 PRO A O 1
ATOM 4834 N N . ARG A 1 645 ? 4.897 -31.255 16.686 1.00 88.19 645 ARG A N 1
ATOM 4835 C CA . ARG A 1 645 ? 5.113 -31.412 18.131 1.00 88.19 645 ARG A CA 1
ATOM 4836 C C . ARG A 1 645 ? 3.793 -31.239 18.856 1.00 88.19 645 ARG A C 1
ATOM 4838 O O . ARG A 1 645 ? 3.184 -30.177 18.775 1.00 88.19 645 ARG A O 1
ATOM 4845 N N . LEU A 1 646 ? 3.373 -32.261 19.586 1.00 91.62 646 LEU A N 1
ATOM 4846 C CA . LEU A 1 646 ? 2.157 -32.226 20.388 1.00 91.62 646 LEU A CA 1
ATOM 4847 C C . LEU A 1 646 ? 2.507 -31.917 21.846 1.00 91.62 646 LEU A C 1
ATOM 4849 O O . LEU A 1 646 ? 3.376 -32.550 22.451 1.00 91.62 646 LEU A O 1
ATOM 4853 N N . GLU A 1 647 ? 1.816 -30.921 22.393 1.00 92.44 647 GLU A N 1
ATOM 4854 C CA . GLU A 1 647 ? 1.846 -30.548 23.805 1.00 92.44 647 GLU A CA 1
ATOM 4855 C C . GLU A 1 647 ? 0.448 -30.648 24.420 1.00 92.44 647 GLU A C 1
ATOM 4857 O O . GLU A 1 647 ? -0.557 -30.332 23.777 1.00 92.44 647 GLU A O 1
ATOM 4862 N N . PHE A 1 648 ? 0.403 -31.040 25.694 1.00 93.19 648 PHE A N 1
ATOM 4863 C CA . PHE A 1 648 ? -0.793 -30.960 26.527 1.00 93.19 648 PHE A CA 1
ATOM 4864 C C . PHE A 1 648 ? -0.750 -29.698 27.393 1.00 93.19 648 PHE A C 1
ATOM 4866 O O . PHE A 1 648 ? 0.315 -29.307 27.874 1.00 93.19 648 PHE A O 1
ATOM 4873 N N . SER A 1 649 ? -1.912 -29.100 27.642 1.00 91.75 649 SER A N 1
ATOM 4874 C CA . SER A 1 649 ? -2.126 -28.193 28.771 1.00 91.75 649 SER A CA 1
ATOM 4875 C C . SER A 1 649 ? -3.319 -28.701 29.590 1.00 91.75 649 SER A C 1
ATOM 4877 O O . SER A 1 649 ? -4.426 -28.767 29.041 1.00 91.75 649 SER A O 1
ATOM 4879 N N . PRO A 1 650 ? -3.128 -29.101 30.865 1.00 90.69 650 PRO A N 1
ATOM 4880 C CA . PRO A 1 650 ? -1.866 -29.126 31.630 1.00 90.69 650 PRO A CA 1
ATOM 4881 C C . PRO A 1 650 ? -0.809 -30.080 31.042 1.00 90.69 650 PRO A C 1
ATOM 4883 O O . PRO A 1 650 ? -1.145 -30.970 30.261 1.00 90.69 650 PRO A O 1
ATOM 4886 N N . THR A 1 651 ? 0.470 -29.873 31.378 1.00 89.06 651 THR A N 1
ATOM 4887 C CA . THR A 1 651 ? 1.574 -30.625 30.758 1.00 89.06 651 THR A CA 1
ATOM 4888 C C . THR A 1 651 ? 1.607 -32.085 31.211 1.00 89.06 651 THR A C 1
ATOM 4890 O O . THR A 1 651 ? 1.058 -32.448 32.251 1.00 89.06 651 THR A O 1
ATOM 4893 N N . ALA A 1 652 ? 2.304 -32.942 30.455 1.00 82.38 652 ALA A N 1
ATOM 4894 C CA . ALA A 1 652 ? 2.482 -34.351 30.817 1.00 82.38 652 ALA A CA 1
ATOM 4895 C C . ALA A 1 652 ? 3.123 -34.549 32.206 1.00 82.38 652 ALA A C 1
ATOM 4897 O O . ALA A 1 652 ? 2.831 -35.546 32.863 1.00 82.38 652 ALA A O 1
ATOM 4898 N N . ALA A 1 653 ? 3.967 -33.606 32.643 1.00 81.25 653 ALA A N 1
ATOM 4899 C CA . ALA A 1 653 ? 4.606 -33.633 33.956 1.00 81.25 653 ALA A CA 1
ATOM 4900 C C . ALA A 1 653 ? 3.635 -33.269 35.092 1.00 81.25 653 ALA A C 1
ATOM 4902 O O . ALA A 1 653 ? 3.719 -33.855 36.167 1.00 81.25 653 ALA A O 1
ATOM 4903 N N . ASP A 1 654 ? 2.703 -32.346 34.843 1.00 87.38 654 ASP A N 1
ATOM 4904 C CA . ASP A 1 654 ? 1.724 -31.898 35.841 1.00 87.38 654 ASP A CA 1
ATOM 4905 C C . ASP A 1 654 ? 0.556 -32.888 35.992 1.00 87.38 654 ASP A C 1
ATOM 4907 O O . ASP A 1 654 ? -0.007 -33.046 37.076 1.00 87.38 654 ASP A O 1
ATOM 4911 N N . GLY A 1 655 ? 0.188 -33.565 34.898 1.00 89.38 655 GLY A N 1
ATOM 4912 C CA . GLY A 1 655 ? -0.989 -34.428 34.841 1.00 89.38 655 GLY A CA 1
ATOM 4913 C C . GLY A 1 655 ? -2.308 -33.662 35.017 1.00 89.38 655 GLY A C 1
ATOM 4914 O O . GLY A 1 655 ? -2.358 -32.432 35.058 1.00 89.38 655 GLY A O 1
ATOM 4915 N N . LEU A 1 656 ? -3.415 -34.398 35.113 1.00 94.12 656 LEU A N 1
ATOM 4916 C CA . LEU A 1 656 ? -4.745 -33.843 35.357 1.00 94.12 656 LEU A CA 1
ATOM 4917 C C . LEU A 1 656 ? -5.417 -34.541 36.544 1.00 94.12 656 LEU A C 1
ATOM 4919 O O . LEU A 1 656 ? -5.873 -35.680 36.437 1.00 94.12 656 LEU A O 1
ATOM 4923 N N . ALA A 1 657 ? -5.504 -33.827 37.668 1.00 93.19 657 ALA A N 1
ATOM 4924 C CA . ALA A 1 657 ? -6.160 -34.305 38.882 1.00 93.19 657 ALA A CA 1
ATOM 4925 C C . ALA A 1 657 ? -7.658 -33.963 38.904 1.00 93.19 657 ALA A C 1
ATOM 4927 O O . ALA A 1 657 ? -8.057 -32.831 38.649 1.00 93.19 657 ALA A O 1
ATOM 4928 N N . PHE A 1 658 ? -8.514 -34.906 39.251 1.00 94.12 658 PHE A N 1
ATOM 4929 C CA . PHE A 1 658 ? -9.947 -34.694 39.401 1.00 94.12 658 PHE A CA 1
ATOM 4930 C C . PHE A 1 658 ? -10.298 -34.460 40.867 1.00 94.12 658 PHE A C 1
ATOM 4932 O O . PHE A 1 658 ? -9.621 -34.996 41.748 1.00 94.12 658 PHE A O 1
ATOM 4939 N N . PRO A 1 659 ? -11.345 -33.665 41.152 1.00 89.44 659 PRO A N 1
ATOM 4940 C CA . PRO A 1 659 ? -11.823 -33.525 42.516 1.00 89.44 659 PRO A CA 1
ATOM 4941 C C . PRO A 1 659 ? -12.232 -34.890 43.077 1.00 89.44 659 PRO A C 1
ATOM 4943 O O . PRO A 1 659 ? -12.636 -35.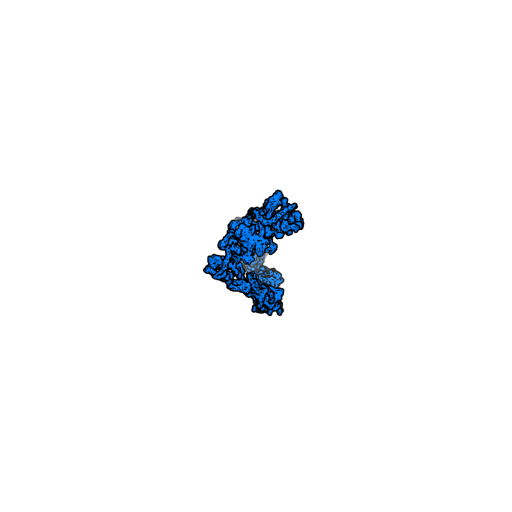794 42.336 1.00 89.44 659 PRO A O 1
ATOM 4946 N N . VAL A 1 660 ? -12.164 -35.002 44.401 1.00 84.94 660 VAL A N 1
ATOM 4947 C CA . VAL A 1 660 ? -12.714 -36.130 45.154 1.00 84.94 660 VAL A CA 1
ATOM 4948 C C . VAL A 1 660 ? -14.151 -36.378 44.685 1.00 84.94 660 VAL A C 1
ATOM 4950 O O . VAL A 1 660 ? -14.970 -35.459 44.661 1.00 84.94 660 VAL A O 1
ATOM 4953 N N . THR A 1 661 ? -14.435 -37.597 44.232 1.00 87.56 661 THR A N 1
ATOM 4954 C CA . THR A 1 661 ? -15.716 -37.949 43.604 1.00 87.56 661 THR A CA 1
ATOM 4955 C C . THR A 1 661 ? -16.282 -39.200 44.261 1.00 87.56 661 THR A C 1
ATOM 4957 O O . THR A 1 661 ? -15.558 -40.171 44.488 1.00 87.56 661 THR A O 1
ATOM 4960 N N . TRP A 1 662 ? -17.583 -39.195 44.555 1.00 82.88 662 TRP A N 1
ATOM 4961 C CA . TRP A 1 662 ? -18.250 -40.361 45.128 1.00 82.88 662 TRP A CA 1
ATOM 4962 C C . TRP A 1 662 ? -18.242 -41.549 44.157 1.00 82.88 662 TRP A C 1
ATOM 4964 O O . TRP A 1 662 ? -18.382 -41.381 42.942 1.00 82.88 662 TRP A O 1
ATOM 4974 N N . ILE A 1 663 ? -18.090 -42.763 44.686 1.00 84.69 663 ILE A N 1
ATOM 4975 C CA . ILE A 1 663 ? -18.147 -43.998 43.894 1.00 84.69 663 ILE A CA 1
ATOM 4976 C C . ILE A 1 663 ? -19.457 -44.051 43.096 1.00 84.69 663 ILE A C 1
ATOM 4978 O O . ILE A 1 663 ? -20.534 -43.839 43.641 1.00 84.69 663 ILE A O 1
ATOM 4982 N N . GLY A 1 664 ? -19.369 -44.352 41.797 1.00 80.12 664 GLY A N 1
ATOM 4983 C CA . GLY A 1 664 ? -20.524 -44.425 40.891 1.00 80.12 664 GLY A CA 1
ATOM 4984 C C . GLY A 1 664 ? -21.007 -43.073 40.352 1.00 80.12 664 GLY A C 1
ATOM 4985 O O . GLY A 1 664 ? -21.770 -43.044 39.385 1.00 80.12 664 GLY A O 1
ATOM 4986 N N . HIS A 1 665 ? -20.516 -41.958 40.898 1.00 84.00 665 HIS A N 1
ATOM 4987 C CA . HIS A 1 665 ? -20.814 -40.616 40.406 1.00 84.00 665 HIS A CA 1
ATOM 4988 C C . HIS A 1 665 ? -19.790 -40.162 39.364 1.00 84.00 665 HIS A C 1
ATOM 4990 O O . HIS A 1 665 ? -18.705 -40.725 39.210 1.00 84.00 665 HIS A O 1
ATOM 4996 N N . ARG A 1 666 ? -20.167 -39.139 38.594 1.00 89.69 666 ARG A N 1
ATOM 4997 C CA . ARG A 1 666 ? -19.307 -38.492 37.600 1.00 89.69 666 ARG A CA 1
ATOM 4998 C C . ARG A 1 666 ? -18.817 -37.162 38.163 1.00 89.69 666 ARG A C 1
ATOM 5000 O O . ARG A 1 666 ? -19.639 -36.352 38.582 1.00 89.69 666 ARG A O 1
ATOM 5007 N N . SER A 1 667 ? -17.510 -36.923 38.118 1.00 93.19 667 SER A N 1
ATOM 5008 C CA . SER A 1 667 ? -16.942 -35.603 38.396 1.00 93.19 667 SER A CA 1
ATOM 5009 C C . SER A 1 667 ? -17.426 -34.572 37.363 1.00 93.19 667 SER A C 1
ATOM 5011 O O . SER A 1 667 ? -17.765 -34.945 36.234 1.00 93.19 667 SER A O 1
ATOM 5013 N N . PRO A 1 668 ? -17.366 -33.263 37.653 1.00 91.69 668 PRO A N 1
ATOM 5014 C CA . PRO A 1 668 ? -17.367 -32.261 36.591 1.00 91.69 668 PRO A CA 1
ATOM 5015 C C . PRO A 1 668 ? -16.273 -32.578 35.546 1.00 91.69 668 PRO A C 1
ATOM 5017 O O . PRO A 1 668 ? -15.206 -33.081 35.931 1.00 91.69 668 PRO A O 1
ATOM 5020 N N . PRO A 1 669 ? -16.518 -32.345 34.242 1.00 93.31 669 PRO A N 1
ATOM 5021 C CA . PRO A 1 669 ? -15.497 -32.535 33.219 1.00 93.31 669 PRO A CA 1
ATOM 5022 C C . PRO A 1 669 ? -14.333 -31.572 33.445 1.00 93.31 669 PRO A C 1
ATOM 5024 O O . PRO A 1 669 ? -14.531 -30.410 33.798 1.00 93.31 669 PRO A O 1
ATOM 5027 N N . ARG A 1 670 ? -13.114 -32.064 33.230 1.00 95.19 670 ARG A N 1
ATOM 5028 C CA . ARG A 1 670 ? -11.914 -31.238 33.123 1.00 95.19 670 ARG A CA 1
ATOM 5029 C C . ARG A 1 670 ? -11.374 -31.333 31.702 1.00 95.19 670 ARG A C 1
ATOM 5031 O O . ARG A 1 670 ? -11.253 -32.425 31.149 1.00 95.19 670 ARG A O 1
ATOM 5038 N N . THR A 1 671 ? -11.040 -30.179 31.146 1.00 94.12 671 THR A N 1
ATOM 5039 C CA . THR A 1 671 ? -10.578 -30.031 29.767 1.00 94.12 671 THR A CA 1
ATOM 5040 C C . THR A 1 671 ? -9.061 -30.171 29.692 1.00 94.12 671 THR A C 1
ATOM 5042 O O . THR A 1 671 ? -8.331 -29.540 30.459 1.00 94.12 671 THR A O 1
ATOM 5045 N N . VAL A 1 672 ? -8.592 -30.982 28.747 1.00 95.31 672 VAL A N 1
ATOM 5046 C CA . VAL A 1 672 ? -7.200 -31.028 28.291 1.00 95.31 672 VAL A CA 1
ATOM 5047 C C . VAL A 1 672 ? -7.123 -30.321 26.950 1.00 95.31 672 VAL A C 1
ATOM 5049 O O . VAL A 1 672 ? -7.836 -30.683 26.015 1.00 95.31 672 VAL A O 1
ATOM 5052 N N . ILE A 1 673 ? -6.235 -29.341 26.833 1.00 94.69 673 ILE A N 1
ATOM 5053 C CA . ILE A 1 673 ? -5.937 -28.707 25.551 1.00 94.69 673 ILE A CA 1
ATOM 5054 C C . ILE A 1 673 ? -4.819 -29.509 24.887 1.00 94.69 673 ILE A C 1
ATOM 5056 O O . ILE A 1 673 ? -3.715 -29.601 25.422 1.00 94.69 673 ILE A O 1
ATOM 5060 N N . VAL A 1 674 ? -5.104 -30.078 23.717 1.00 94.81 674 VAL A N 1
ATOM 5061 C CA . VAL A 1 674 ? -4.118 -30.723 22.843 1.00 94.81 674 VAL A CA 1
ATOM 5062 C C . VAL A 1 674 ? -3.702 -29.702 21.797 1.00 94.81 674 VAL A C 1
ATOM 5064 O O . VAL A 1 674 ? -4.538 -29.236 21.022 1.00 94.81 674 VAL A O 1
ATOM 5067 N N . ARG A 1 675 ? -2.426 -29.319 21.784 1.00 93.69 675 ARG A N 1
ATOM 5068 C CA . ARG A 1 675 ? -1.905 -28.252 20.922 1.00 93.69 675 ARG A CA 1
ATOM 5069 C C . ARG A 1 675 ? -0.805 -28.767 20.007 1.00 93.69 675 ARG A C 1
ATOM 5071 O O . ARG A 1 675 ? 0.118 -29.437 20.465 1.00 93.69 675 ARG A O 1
ATOM 5078 N N . ASN A 1 676 ? -0.856 -28.368 18.736 1.00 93.88 676 ASN A N 1
ATOM 5079 C CA . ASN A 1 676 ? 0.312 -28.430 17.866 1.00 93.88 676 ASN A CA 1
ATOM 5080 C C . ASN A 1 676 ? 1.260 -27.279 18.229 1.00 93.88 676 ASN A C 1
ATOM 5082 O O . ASN A 1 676 ? 1.052 -26.132 17.837 1.00 93.88 676 ASN A O 1
ATOM 5086 N N . ALA A 1 677 ? 2.284 -27.578 19.018 1.00 88.69 677 ALA A N 1
ATOM 5087 C CA . ALA A 1 677 ? 3.345 -26.653 19.399 1.00 88.69 677 ALA A CA 1
ATOM 5088 C C . ALA A 1 677 ? 4.533 -26.672 18.421 1.00 88.69 677 ALA A C 1
ATOM 5090 O O . ALA A 1 677 ? 5.546 -26.020 18.676 1.00 88.69 677 ALA A O 1
ATOM 5091 N N . GLY A 1 678 ? 4.434 -27.440 17.331 1.00 84.19 678 GLY A N 1
ATOM 5092 C CA . GLY A 1 678 ? 5.411 -27.436 16.250 1.00 84.19 678 GLY A CA 1
ATOM 5093 C C . GLY A 1 678 ? 5.371 -26.115 15.473 1.00 84.19 678 GLY A C 1
ATOM 5094 O O . GLY A 1 678 ? 4.312 -25.491 15.382 1.00 84.19 678 GLY A O 1
ATOM 5095 N N . PRO A 1 679 ? 6.505 -25.665 14.909 1.00 76.12 679 PRO A N 1
ATOM 5096 C CA . PRO A 1 679 ? 6.596 -24.332 14.319 1.00 76.12 679 PRO A CA 1
ATOM 5097 C C . PRO A 1 679 ? 5.958 -24.223 12.925 1.00 76.12 679 PRO A C 1
ATOM 5099 O O . PRO A 1 679 ? 5.540 -23.132 12.548 1.00 76.12 679 PRO A O 1
ATOM 5102 N N . THR A 1 680 ? 5.897 -25.308 12.143 1.00 78.25 680 THR A N 1
ATOM 5103 C CA . THR A 1 680 ? 5.643 -25.194 10.690 1.00 78.25 680 THR A CA 1
ATOM 5104 C C . THR A 1 680 ? 4.837 -26.325 10.048 1.00 78.25 680 THR A C 1
ATOM 5106 O O . THR A 1 680 ? 4.205 -26.080 9.023 1.00 78.25 680 THR A O 1
ATOM 5109 N N . VAL A 1 681 ? 4.795 -27.533 10.622 1.00 84.88 681 VAL A N 1
ATOM 5110 C CA . VAL A 1 681 ? 4.079 -28.682 10.030 1.00 84.88 681 VAL A CA 1
ATOM 5111 C C . VAL A 1 681 ? 2.782 -28.975 10.798 1.00 84.88 681 VAL A C 1
ATOM 5113 O O . VAL A 1 681 ? 2.798 -28.969 12.035 1.00 84.88 681 VAL A O 1
ATOM 5116 N N . PRO A 1 682 ? 1.648 -29.204 10.105 1.00 87.75 682 PRO A N 1
ATOM 5117 C CA . PRO A 1 682 ? 0.413 -29.630 10.750 1.00 87.75 682 PRO A CA 1
ATOM 5118 C C . PRO A 1 682 ? 0.576 -30.961 11.493 1.00 87.75 682 PRO A C 1
ATOM 5120 O O . PRO A 1 682 ? 1.244 -31.867 11.013 1.00 87.75 682 PRO A O 1
ATOM 5123 N N . LEU A 1 683 ? -0.062 -31.068 12.653 1.00 90.38 683 LEU A N 1
ATOM 5124 C CA . LEU A 1 683 ? -0.138 -32.277 13.465 1.00 90.38 683 LEU A CA 1
ATOM 5125 C C . LEU A 1 683 ? -1.422 -33.021 13.101 1.00 90.38 683 LEU A C 1
ATOM 5127 O O . LEU A 1 683 ? -2.510 -32.448 13.204 1.00 90.38 683 LEU A O 1
ATOM 5131 N N . THR A 1 684 ? -1.313 -34.284 12.714 1.00 91.94 684 THR A N 1
ATOM 5132 C CA . THR A 1 684 ? -2.460 -35.157 12.459 1.00 91.94 684 THR A CA 1
ATOM 5133 C C . THR A 1 684 ? -2.746 -35.984 13.702 1.00 91.94 684 THR A C 1
ATOM 5135 O O . THR A 1 684 ? -1.947 -36.831 14.086 1.00 91.94 684 THR A O 1
ATOM 5138 N N . LEU A 1 685 ? -3.900 -35.765 14.328 1.00 93.19 685 LEU A N 1
ATOM 5139 C CA . LEU A 1 685 ? -4.399 -36.588 15.427 1.00 93.19 685 LEU A CA 1
ATOM 5140 C C . LEU A 1 685 ? -5.206 -37.760 14.867 1.00 93.19 685 LEU A C 1
ATOM 5142 O O . LEU A 1 685 ? -6.137 -37.548 14.089 1.00 93.19 685 LEU A O 1
ATOM 5146 N N . ALA A 1 686 ? -4.874 -38.977 15.280 1.00 92.44 686 ALA A N 1
ATOM 5147 C CA . ALA A 1 686 ? -5.554 -40.201 14.871 1.00 92.44 686 ALA A CA 1
ATOM 5148 C C . ALA A 1 686 ? -6.619 -40.652 15.882 1.00 92.44 686 ALA A C 1
ATOM 5150 O O . ALA A 1 686 ? -7.653 -41.165 15.465 1.00 92.44 686 ALA A O 1
ATOM 5151 N N . ASP A 1 687 ? -6.394 -40.441 17.182 1.00 91.81 687 ASP A N 1
ATOM 5152 C CA . ASP A 1 687 ? -7.356 -40.783 18.236 1.00 91.81 687 ASP A CA 1
ATOM 5153 C C . ASP A 1 687 ? -7.029 -40.059 19.557 1.00 91.81 687 ASP A C 1
ATOM 5155 O O . ASP A 1 687 ? -5.883 -39.657 19.783 1.00 91.81 687 ASP A O 1
ATOM 5159 N N . ALA A 1 688 ? -8.019 -39.907 20.444 1.00 91.88 688 ALA A N 1
ATOM 5160 C CA . ALA A 1 688 ? -7.820 -39.503 21.837 1.00 91.88 688 ALA A CA 1
ATOM 5161 C C . ALA A 1 688 ? -8.755 -40.283 22.773 1.00 91.88 688 ALA A C 1
ATOM 5163 O O . ALA A 1 688 ? -9.965 -40.048 22.808 1.00 91.88 688 ALA A O 1
ATOM 5164 N N . VAL A 1 689 ? -8.178 -41.169 23.585 1.00 92.00 689 VAL A N 1
ATOM 5165 C CA . VAL A 1 689 ? -8.926 -42.090 24.452 1.00 92.00 689 VAL A CA 1
ATOM 5166 C C . VAL A 1 689 ? -8.405 -42.084 25.885 1.00 92.00 689 VAL A C 1
ATOM 5168 O O . VAL A 1 689 ? -7.205 -41.979 26.134 1.00 92.00 689 VAL A O 1
ATOM 5171 N N . ALA A 1 690 ? -9.323 -42.230 26.839 1.00 91.06 690 ALA A N 1
ATOM 5172 C CA . ALA A 1 690 ? -9.027 -42.457 28.252 1.00 91.06 690 ALA A CA 1
ATOM 5173 C C . ALA A 1 690 ? -9.662 -43.781 28.697 1.00 91.06 690 ALA A C 1
ATOM 5175 O O . ALA A 1 690 ? -10.731 -44.150 28.206 1.00 91.06 690 ALA A O 1
ATOM 5176 N N . GLY A 1 691 ? -8.981 -44.500 29.590 1.00 84.44 691 GLY A N 1
ATOM 5177 C CA . GLY A 1 691 ? -9.398 -45.815 30.081 1.00 84.44 691 GLY A CA 1
ATOM 5178 C C . GLY A 1 691 ? -9.780 -45.838 31.563 1.00 84.44 691 GLY A C 1
ATOM 5179 O O . GLY A 1 691 ? -9.548 -44.888 32.313 1.00 84.44 691 GLY A O 1
ATOM 5180 N N . ASP A 1 692 ? -10.322 -46.983 31.983 1.00 85.31 692 ASP A N 1
ATOM 5181 C CA . ASP A 1 692 ? -10.685 -47.310 33.365 1.00 85.31 692 ASP A CA 1
ATOM 5182 C C . ASP A 1 692 ? -11.731 -46.378 33.992 1.00 85.31 692 ASP A C 1
ATOM 5184 O O . ASP A 1 692 ? -12.884 -46.339 33.561 1.00 85.31 692 ASP A O 1
ATOM 5188 N N . ASP A 1 693 ? -11.347 -45.682 35.062 1.00 92.19 693 ASP A N 1
ATOM 5189 C CA . ASP A 1 693 ? -12.206 -44.773 35.816 1.00 92.19 693 ASP A CA 1
ATOM 5190 C C . ASP A 1 693 ? -12.230 -43.371 35.183 1.00 92.19 693 ASP A C 1
ATOM 5192 O O . ASP A 1 693 ? -12.902 -42.479 35.695 1.00 92.19 693 ASP A O 1
ATOM 5196 N N . PHE A 1 694 ? -11.535 -43.164 34.060 1.00 94.81 694 PHE A N 1
ATOM 5197 C CA . PHE A 1 694 ? -11.518 -41.912 33.308 1.00 94.81 694 PHE A CA 1
ATOM 5198 C C . PHE A 1 694 ? -12.145 -42.113 31.933 1.00 94.81 694 PHE A C 1
ATOM 5200 O O . PHE A 1 694 ? -11.886 -43.100 31.250 1.00 94.81 694 PHE A O 1
ATOM 5207 N N . GLN A 1 695 ? -12.987 -41.174 31.512 1.00 93.19 695 GLN A N 1
ATOM 5208 C CA . GLN A 1 695 ? -13.721 -41.275 30.250 1.00 93.19 695 GLN A CA 1
ATOM 5209 C C . GLN A 1 695 ? -13.644 -39.958 29.488 1.00 93.19 695 GLN A C 1
ATOM 5211 O O . GLN A 1 695 ? -13.925 -38.904 30.057 1.00 93.19 695 GLN A O 1
ATOM 5216 N N . VAL A 1 696 ? -13.322 -40.017 28.195 1.00 92.94 696 VAL A N 1
ATOM 5217 C CA . VAL A 1 696 ? -13.502 -38.876 27.287 1.00 92.94 696 VAL A CA 1
ATOM 5218 C C . VAL A 1 696 ? -14.997 -38.736 27.012 1.00 92.94 696 VAL A C 1
ATOM 5220 O O . VAL A 1 696 ? -15.640 -39.676 26.551 1.00 92.94 696 VAL A O 1
ATOM 5223 N N . VAL A 1 697 ? -15.572 -37.583 27.342 1.00 88.75 697 VAL A N 1
ATOM 5224 C CA . VAL A 1 697 ? -17.027 -37.346 27.237 1.00 88.75 697 VAL A CA 1
ATOM 5225 C C . VAL A 1 697 ? -17.395 -36.404 26.110 1.00 88.75 697 VAL A C 1
ATOM 5227 O O . VAL A 1 697 ? -18.518 -36.445 25.613 1.00 88.75 697 VAL A O 1
ATOM 5230 N N . ARG A 1 698 ? -16.447 -35.561 25.712 1.00 87.19 698 ARG A N 1
ATOM 5231 C CA . ARG A 1 698 ? -16.553 -34.652 24.584 1.00 87.19 698 ARG A CA 1
ATOM 5232 C C . ARG A 1 698 ? -15.147 -34.395 24.070 1.00 87.19 698 ARG A C 1
ATOM 5234 O O . ARG A 1 698 ? -14.216 -34.233 24.849 1.00 87.19 698 ARG A O 1
ATOM 5241 N N . THR A 1 699 ? -14.997 -34.358 22.757 1.00 87.00 699 THR A N 1
ATOM 5242 C CA . THR A 1 699 ? -13.730 -34.000 22.128 1.00 87.00 699 THR A CA 1
ATOM 5243 C C . THR A 1 699 ? -13.999 -33.024 20.992 1.00 87.00 699 THR A C 1
ATOM 5245 O O . THR A 1 699 ? -14.744 -33.318 20.059 1.00 87.00 699 THR A O 1
ATOM 5248 N N . GLY A 1 700 ? -13.410 -31.835 21.084 1.00 87.62 700 GLY A N 1
ATOM 5249 C CA . GLY A 1 700 ? -13.283 -30.892 19.975 1.00 87.62 700 GLY A CA 1
ATOM 5250 C C . GLY A 1 700 ? -12.212 -31.316 18.965 1.00 87.62 700 GLY A C 1
ATOM 5251 O O . GLY A 1 700 ? -12.049 -30.659 17.939 1.00 87.62 700 GLY A O 1
ATOM 5252 N N . CYS A 1 701 ? -11.485 -32.404 19.240 1.00 89.06 701 CYS A N 1
ATOM 5253 C CA . CYS A 1 701 ? -10.498 -32.986 18.337 1.00 89.06 701 CYS A CA 1
ATOM 5254 C C . CYS A 1 701 ? -11.110 -33.972 17.327 1.00 89.06 701 CYS A C 1
ATOM 5256 O O . CYS A 1 701 ? -10.408 -34.394 16.419 1.00 89.06 701 CYS A O 1
ATOM 5258 N N . ALA A 1 702 ? -12.396 -34.321 17.442 1.00 87.06 702 ALA A N 1
ATOM 5259 C CA . ALA A 1 702 ? -13.111 -35.102 16.431 1.00 87.06 702 ALA A CA 1
ATOM 5260 C C . ALA A 1 702 ? -13.622 -34.215 15.266 1.00 87.06 702 ALA A C 1
ATOM 5262 O O . ALA A 1 702 ? -13.783 -33.000 15.438 1.00 87.06 702 ALA A O 1
ATOM 5263 N N . PRO A 1 703 ? -13.923 -34.789 14.083 1.00 88.75 703 PRO A N 1
ATOM 5264 C CA . PRO A 1 703 ? -13.700 -36.185 13.685 1.00 88.75 703 PRO A CA 1
ATOM 5265 C C . PRO A 1 703 ? -12.215 -36.503 13.445 1.00 88.75 703 PRO A C 1
ATOM 5267 O O . PRO A 1 703 ? -11.451 -35.614 13.075 1.00 88.75 703 PRO A O 1
ATOM 5270 N N . TYR A 1 704 ? -11.831 -37.770 13.637 1.00 88.31 704 TYR A N 1
ATOM 5271 C CA . TYR A 1 704 ? -10.488 -38.277 13.337 1.00 88.31 704 TYR A CA 1
ATOM 5272 C C . TYR A 1 704 ? -10.422 -38.907 11.925 1.00 88.31 704 TYR A C 1
ATOM 5274 O O . TYR A 1 704 ? -11.410 -39.516 11.505 1.00 88.31 704 TYR A O 1
ATOM 5282 N N . PRO A 1 705 ? -9.288 -38.805 11.198 1.00 90.44 705 PRO A N 1
ATOM 5283 C CA . PRO A 1 705 ? -8.088 -38.054 11.567 1.00 90.44 705 PRO A CA 1
ATOM 5284 C C . PRO A 1 705 ? -8.331 -36.536 11.539 1.00 90.44 705 PRO A C 1
ATOM 5286 O O . PRO A 1 705 ? -9.001 -36.018 10.645 1.00 90.44 705 PRO A O 1
ATOM 5289 N N . ARG A 1 706 ? -7.776 -35.814 12.520 1.00 91.62 706 ARG A N 1
ATOM 5290 C CA . ARG A 1 706 ? -7.921 -34.359 12.663 1.00 91.62 706 ARG A CA 1
ATOM 5291 C C . ARG A 1 706 ? -6.599 -33.658 12.424 1.00 91.62 706 ARG A C 1
ATOM 5293 O O . ARG A 1 706 ? -5.624 -33.929 13.112 1.00 91.62 706 ARG A O 1
ATOM 5300 N N . LEU A 1 707 ? -6.600 -32.690 11.515 1.00 92.69 707 LEU A N 1
ATOM 5301 C CA . LEU A 1 707 ? -5.449 -31.830 11.269 1.00 92.69 707 LEU A CA 1
ATOM 5302 C C . LEU A 1 707 ? -5.474 -30.609 12.205 1.00 92.69 707 LEU A C 1
ATOM 5304 O O . LEU A 1 707 ? -6.486 -29.906 12.280 1.00 92.69 707 LEU A O 1
ATOM 5308 N N . LEU A 1 708 ? -4.362 -30.344 12.890 1.00 91.88 708 LEU A N 1
ATOM 5309 C CA . LEU A 1 708 ? -4.114 -29.118 13.650 1.00 91.88 708 LEU A CA 1
ATOM 5310 C C . LEU A 1 708 ? -2.956 -28.349 13.012 1.00 91.88 708 LEU A C 1
ATOM 5312 O O . LEU A 1 708 ? -1.810 -28.805 13.034 1.00 91.88 708 LEU A O 1
ATOM 5316 N N . ALA A 1 709 ? -3.236 -27.165 12.464 1.00 91.81 709 ALA A N 1
ATOM 5317 C CA . ALA A 1 709 ? -2.181 -26.281 11.968 1.00 91.81 709 ALA A CA 1
ATOM 5318 C C . ALA A 1 709 ? -1.243 -25.834 13.117 1.00 91.81 709 ALA A C 1
ATOM 5320 O O . ALA A 1 709 ? -1.650 -25.885 14.282 1.00 91.81 709 ALA A O 1
ATOM 5321 N N . PRO A 1 710 ? -0.003 -25.394 12.830 1.00 89.31 710 PRO A N 1
ATOM 5322 C CA . PRO A 1 710 ? 0.907 -24.859 13.846 1.00 89.31 710 PRO A CA 1
ATOM 5323 C C . PRO A 1 710 ? 0.230 -23.837 14.768 1.00 89.31 710 PRO A C 1
ATOM 5325 O O . PRO A 1 710 ? -0.447 -22.916 14.314 1.00 89.31 710 PRO A O 1
ATOM 5328 N N . GLY A 1 711 ? 0.373 -24.024 16.078 1.00 88.94 711 GLY A N 1
ATOM 5329 C CA . GLY A 1 711 ? -0.239 -23.187 17.108 1.00 88.94 711 GLY A CA 1
ATOM 5330 C C . GLY A 1 711 ? -1.713 -23.477 17.405 1.00 88.94 711 GLY A C 1
ATOM 5331 O O . GLY A 1 711 ? -2.177 -23.053 18.466 1.00 88.94 711 GLY A O 1
ATOM 5332 N N . GLN A 1 712 ? -2.434 -24.207 16.544 1.00 94.62 712 GLN A N 1
ATOM 5333 C CA . GLN A 1 712 ? -3.817 -24.596 16.814 1.00 94.62 712 GLN A CA 1
ATOM 5334 C C . GLN A 1 712 ? -3.909 -25.642 17.917 1.00 94.62 712 GLN A C 1
ATOM 5336 O O . GLN A 1 712 ? -3.017 -26.471 18.125 1.00 94.62 712 GLN A O 1
ATOM 5341 N N . SER A 1 713 ? -5.049 -25.613 18.593 1.00 94.75 713 SER A N 1
ATOM 5342 C CA . SER A 1 713 ? -5.407 -26.570 19.616 1.00 94.75 713 SER A CA 1
ATOM 5343 C C . SER A 1 713 ? -6.829 -27.080 19.438 1.00 94.75 713 SER A C 1
ATOM 5345 O O . SER A 1 713 ? -7.659 -26.484 18.750 1.00 94.75 713 SER A O 1
ATOM 5347 N N . CYS A 1 714 ? -7.098 -28.205 20.077 1.00 94.38 714 CYS A N 1
ATOM 5348 C CA . CYS A 1 714 ? -8.434 -28.721 20.301 1.00 94.38 714 CYS A CA 1
ATOM 5349 C C . CYS A 1 714 ? -8.556 -29.184 21.754 1.00 94.38 714 CYS A C 1
ATOM 5351 O O . CYS A 1 714 ? -7.561 -29.387 22.452 1.00 94.38 714 CYS A O 1
ATOM 5353 N N . GLU A 1 715 ? -9.790 -29.315 22.214 1.00 95.44 715 GLU A N 1
ATOM 5354 C CA . GLU A 1 715 ? -10.102 -29.627 23.605 1.00 95.44 715 GLU A CA 1
ATOM 5355 C C . GLU A 1 715 ? -10.595 -31.067 23.743 1.00 95.44 715 GLU A C 1
ATOM 5357 O O . GLU A 1 715 ? -11.396 -31.539 22.933 1.00 95.44 715 GLU A O 1
ATOM 5362 N N . VAL A 1 716 ? -10.140 -31.759 24.784 1.00 95.31 716 VAL A N 1
ATOM 5363 C CA . VAL A 1 716 ? -10.616 -33.086 25.181 1.00 95.31 716 VAL A CA 1
ATOM 5364 C C . VAL A 1 716 ? -11.146 -32.989 26.605 1.00 95.31 716 VAL A C 1
ATOM 5366 O O . VAL A 1 716 ? -10.379 -32.814 27.550 1.00 95.31 716 VAL A O 1
ATOM 5369 N N . ASP A 1 717 ? -12.459 -33.113 26.767 1.00 94.88 717 ASP A N 1
ATOM 5370 C CA . ASP A 1 717 ? -13.096 -33.139 28.078 1.00 94.88 717 ASP A CA 1
ATOM 5371 C C . ASP A 1 717 ? -13.079 -34.563 28.622 1.00 94.88 717 ASP A C 1
ATOM 5373 O O . ASP A 1 717 ? -13.690 -35.484 28.063 1.00 94.88 717 ASP A O 1
ATOM 5377 N N . VAL A 1 718 ? -12.398 -34.730 29.749 1.00 95.62 718 VAL A N 1
ATOM 5378 C CA . VAL A 1 718 ? -12.304 -35.990 30.478 1.00 95.62 718 VAL A CA 1
ATOM 5379 C C . VAL A 1 718 ? -13.096 -35.862 31.774 1.00 95.62 718 VAL A C 1
ATOM 5381 O O . VAL A 1 718 ? -13.116 -34.807 32.403 1.00 95.62 718 VAL A O 1
ATOM 5384 N N . VAL A 1 719 ? -13.767 -36.931 32.186 1.00 95.50 719 VAL A N 1
ATOM 5385 C CA . VAL A 1 719 ? -14.421 -37.039 33.501 1.00 95.50 719 VAL A CA 1
ATOM 5386 C C . VAL A 1 719 ? -13.842 -38.209 34.273 1.00 95.50 719 VAL A C 1
ATOM 5388 O O . VAL A 1 719 ? -13.430 -39.206 33.678 1.00 95.50 719 VAL A O 1
ATOM 5391 N N . PHE A 1 720 ? -13.908 -38.117 35.596 1.00 95.81 720 PHE A N 1
ATOM 5392 C CA . PHE A 1 720 ? -13.578 -39.196 36.511 1.00 95.81 720 PHE A CA 1
ATOM 5393 C C . PHE A 1 720 ? -14.858 -39.845 37.062 1.00 95.81 720 PHE A C 1
ATOM 5395 O O . PHE A 1 720 ? -15.798 -39.163 37.477 1.00 95.81 720 PHE A O 1
ATOM 5402 N N . ARG A 1 721 ? -14.912 -41.176 37.012 1.00 92.88 721 ARG A N 1
ATOM 5403 C CA . ARG A 1 721 ? -15.987 -42.050 37.496 1.00 92.88 721 ARG A CA 1
ATOM 5404 C C . ARG A 1 721 ? -15.379 -43.195 38.317 1.00 92.88 721 ARG A C 1
ATOM 5406 O O . ARG A 1 721 ? -15.172 -44.285 37.777 1.00 92.88 721 ARG A O 1
ATOM 5413 N N . PRO A 1 722 ? -15.076 -42.973 39.607 1.00 91.69 722 PRO A N 1
ATOM 5414 C CA . PRO A 1 722 ? -14.483 -44.002 40.448 1.00 91.69 722 PRO A CA 1
ATOM 5415 C C . PRO A 1 722 ? -15.454 -45.164 40.670 1.00 91.69 722 PRO A C 1
ATOM 5417 O O . PRO A 1 722 ? -16.614 -44.966 41.031 1.00 91.69 722 PRO A O 1
ATOM 5420 N N . ARG A 1 723 ? -14.962 -46.395 40.502 1.00 86.38 723 ARG A N 1
ATOM 5421 C CA . ARG A 1 723 ? -15.699 -47.629 40.844 1.00 86.38 723 ARG A CA 1
ATOM 5422 C C . ARG A 1 723 ? -15.339 -48.186 42.224 1.00 86.38 723 ARG A C 1
ATOM 5424 O O . ARG A 1 723 ? -16.054 -49.034 42.745 1.00 86.38 723 ARG A O 1
ATOM 5431 N N . MET A 1 724 ? -14.232 -47.730 42.803 1.00 82.62 724 MET A N 1
ATOM 5432 C CA . MET A 1 724 ? -13.691 -48.175 44.090 1.00 82.62 724 MET A CA 1
ATOM 5433 C C . MET A 1 724 ? -13.134 -46.973 44.867 1.00 82.62 724 MET A C 1
ATOM 5435 O O . MET A 1 724 ? -12.787 -45.974 44.229 1.00 82.62 724 MET A O 1
ATOM 5439 N N . PRO A 1 725 ? -13.035 -47.054 46.208 1.00 82.06 725 PRO A N 1
ATOM 5440 C CA . PRO A 1 725 ? -12.453 -45.984 47.009 1.00 82.06 725 PRO A CA 1
ATOM 5441 C C . PRO A 1 725 ? -10.924 -45.899 46.845 1.00 82.06 725 PRO A C 1
ATOM 5443 O O . PRO A 1 725 ? -10.275 -46.867 46.444 1.00 82.06 725 PRO A O 1
ATOM 5446 N N . GLY A 1 726 ? -10.354 -44.748 47.203 1.00 84.44 726 GLY A N 1
ATOM 5447 C CA . GLY A 1 726 ? -8.920 -44.459 47.184 1.00 84.44 726 GLY A CA 1
ATOM 5448 C C . GLY A 1 726 ? -8.436 -43.763 45.909 1.00 84.44 726 GLY A C 1
ATOM 5449 O O . GLY A 1 726 ? -9.212 -43.462 44.997 1.00 84.44 726 GLY A O 1
ATOM 5450 N N . LEU A 1 727 ? -7.127 -43.499 45.852 1.00 89.75 727 LEU A N 1
ATOM 5451 C CA . LEU A 1 727 ? -6.482 -42.865 44.704 1.00 89.75 727 LEU A CA 1
ATOM 5452 C C . LEU A 1 727 ? -6.559 -43.775 43.471 1.00 89.75 727 LEU A C 1
ATOM 5454 O O . LEU A 1 727 ? -6.123 -44.927 43.493 1.00 89.75 727 LEU A O 1
ATOM 5458 N N . ARG A 1 728 ? -7.086 -43.235 42.377 1.00 92.25 728 ARG A N 1
ATOM 5459 C CA . ARG A 1 728 ? -7.202 -43.885 41.074 1.00 92.25 728 ARG A CA 1
ATOM 5460 C C . ARG A 1 728 ? -6.332 -43.132 40.083 1.00 92.25 728 ARG A C 1
ATOM 5462 O O . ARG A 1 728 ? -6.378 -41.904 40.008 1.00 92.25 728 ARG A O 1
ATOM 5469 N N . THR A 1 729 ? -5.534 -43.874 39.331 1.00 92.62 729 THR A N 1
ATOM 5470 C CA . THR A 1 729 ? -4.658 -43.341 38.291 1.00 92.62 729 THR A CA 1
ATOM 5471 C C . THR A 1 729 ? -5.096 -43.872 36.934 1.00 92.62 729 THR A C 1
ATOM 5473 O O . THR A 1 729 ? -5.659 -44.959 36.823 1.00 92.62 729 THR A O 1
ATOM 5476 N N . GLY A 1 730 ? -4.876 -43.080 35.895 1.00 92.06 730 GLY A N 1
ATOM 5477 C CA . GLY A 1 730 ? -5.188 -43.432 34.518 1.00 92.06 730 GLY A CA 1
ATOM 5478 C C . GLY A 1 730 ? -4.353 -42.601 33.560 1.00 92.06 730 GLY A C 1
ATOM 5479 O O . GLY A 1 730 ? -3.508 -41.806 33.975 1.00 92.06 730 GLY A O 1
ATOM 5480 N N . VAL A 1 731 ? -4.580 -42.782 32.264 1.00 93.69 731 VAL A N 1
ATOM 5481 C CA . VAL A 1 731 ? -3.938 -41.960 31.237 1.00 93.69 731 VAL A CA 1
ATOM 5482 C C . VAL A 1 731 ? -4.938 -41.554 30.166 1.00 93.69 731 VAL A C 1
ATOM 5484 O O . VAL A 1 731 ? -5.789 -42.350 29.769 1.00 93.69 731 VAL A O 1
ATOM 5487 N N . LEU A 1 732 ? -4.797 -40.326 29.677 1.00 94.56 732 LEU A N 1
ATOM 5488 C CA . LEU A 1 732 ? -5.301 -39.929 28.370 1.00 94.56 732 LEU A CA 1
ATOM 5489 C C . LEU A 1 732 ? -4.203 -40.240 27.349 1.00 94.56 732 LEU A C 1
ATOM 5491 O O . LEU A 1 732 ? -3.070 -39.785 27.510 1.00 94.56 732 LEU A O 1
ATOM 5495 N N . VAL A 1 733 ? -4.526 -41.025 26.325 1.00 93.69 733 VAL A N 1
ATOM 5496 C CA . VAL A 1 733 ? -3.622 -41.360 25.220 1.00 93.69 733 VAL A CA 1
ATOM 5497 C C . VAL A 1 733 ? -4.092 -40.625 23.977 1.00 93.69 733 VAL A C 1
ATOM 5499 O O . VAL A 1 733 ? -5.251 -40.763 23.592 1.00 93.69 733 VAL A O 1
ATOM 5502 N N . VAL A 1 734 ? -3.190 -39.868 23.355 1.00 93.69 734 VAL A N 1
ATOM 5503 C CA . VAL A 1 734 ? -3.425 -39.230 22.057 1.00 93.69 734 VAL A CA 1
ATOM 5504 C C . VAL A 1 734 ? -2.456 -39.811 21.037 1.00 93.69 734 VAL A C 1
ATOM 5506 O O . VAL A 1 734 ? -1.239 -39.802 21.247 1.00 93.69 734 VAL A O 1
ATOM 5509 N N . GLU A 1 735 ? -3.005 -40.340 19.948 1.00 93.88 735 GLU A N 1
ATOM 5510 C CA . GLU A 1 735 ? -2.238 -40.877 18.823 1.00 93.88 735 GLU A CA 1
ATOM 5511 C C . GLU A 1 735 ? -2.089 -39.810 17.744 1.00 93.88 735 GLU A C 1
ATOM 5513 O O . GLU A 1 735 ? -3.061 -39.131 17.402 1.00 93.88 735 GLU A O 1
ATOM 5518 N N . SER A 1 736 ? -0.876 -39.631 17.223 1.00 92.75 736 SER A N 1
ATOM 5519 C CA . SER A 1 736 ? -0.585 -38.617 16.208 1.00 92.75 736 SER A CA 1
ATOM 5520 C C . SER A 1 736 ? 0.641 -38.953 15.356 1.00 92.75 736 SER A C 1
ATOM 5522 O O . SER A 1 736 ? 1.329 -39.939 15.604 1.00 92.75 736 SER A O 1
ATOM 5524 N N . ASP A 1 737 ? 0.927 -38.117 14.361 1.00 87.12 737 ASP A N 1
ATOM 5525 C CA . ASP A 1 737 ? 2.155 -38.145 13.553 1.00 87.12 737 ASP A CA 1
ATOM 5526 C C . ASP A 1 737 ? 3.330 -37.351 14.170 1.00 87.12 737 ASP A C 1
ATOM 5528 O O . ASP A 1 737 ? 4.381 -37.210 13.539 1.00 87.12 737 ASP A O 1
ATOM 5532 N N . ALA A 1 738 ? 3.187 -36.853 15.406 1.00 88.75 738 ALA A N 1
ATOM 5533 C CA . ALA A 1 738 ? 4.293 -36.269 16.163 1.00 88.75 738 ALA A CA 1
ATOM 5534 C C . ALA A 1 738 ? 5.360 -37.310 16.529 1.00 88.75 738 ALA A C 1
ATOM 5536 O O . ALA A 1 738 ? 5.124 -38.521 16.538 1.00 88.75 738 ALA A O 1
ATOM 5537 N N . GLU A 1 739 ? 6.548 -36.826 16.896 1.00 81.50 739 GLU A N 1
ATOM 5538 C CA . GLU A 1 739 ? 7.615 -37.677 17.420 1.00 81.50 739 GLU A CA 1
ATOM 5539 C C . GLU A 1 739 ? 7.120 -38.540 18.599 1.00 81.50 739 GLU A C 1
ATOM 5541 O O . GLU A 1 739 ? 6.483 -38.057 19.537 1.00 81.50 739 GLU A O 1
ATOM 5546 N N . GLY A 1 740 ? 7.385 -39.848 18.530 1.00 78.88 740 GLY A N 1
ATOM 5547 C CA . GLY A 1 740 ? 6.904 -40.836 19.500 1.00 78.88 740 GLY A CA 1
ATOM 5548 C C . GLY A 1 740 ? 5.519 -41.427 19.200 1.00 78.88 740 GLY A C 1
ATOM 5549 O O . GLY A 1 740 ? 5.192 -42.459 19.783 1.00 78.88 740 GLY A O 1
ATOM 5550 N N . GLY A 1 741 ? 4.727 -40.842 18.289 1.00 84.19 741 GLY A N 1
ATOM 5551 C CA . GLY A 1 741 ? 3.475 -41.377 17.721 1.00 84.19 741 GLY A CA 1
ATOM 5552 C C . GLY A 1 741 ? 2.284 -41.552 18.682 1.00 84.19 741 GLY A C 1
ATOM 5553 O O . GLY A 1 741 ? 1.128 -41.414 18.289 1.00 84.19 741 GLY A O 1
ATOM 5554 N N . ARG A 1 742 ? 2.533 -41.846 19.962 1.00 90.06 742 ARG A N 1
ATOM 5555 C CA . ARG A 1 742 ? 1.534 -42.031 21.024 1.00 90.06 742 ARG A CA 1
ATOM 5556 C C . ARG A 1 742 ? 2.012 -41.315 22.281 1.00 90.06 742 ARG A C 1
ATOM 5558 O O . ARG A 1 742 ? 2.938 -41.775 22.948 1.00 90.06 742 ARG A O 1
ATOM 5565 N N . GLN A 1 743 ? 1.363 -40.213 22.635 1.00 91.88 743 GLN A N 1
ATOM 5566 C CA . GLN A 1 743 ? 1.697 -39.443 23.835 1.00 91.88 743 GLN A CA 1
ATOM 5567 C C . GLN A 1 743 ? 0.629 -39.607 24.912 1.00 91.88 743 GLN A C 1
ATOM 5569 O O . GLN A 1 743 ? -0.545 -39.848 24.628 1.00 91.88 743 GLN A O 1
ATOM 5574 N N . ARG A 1 744 ? 1.062 -39.527 26.173 1.00 92.19 744 ARG A N 1
ATOM 5575 C CA . ARG A 1 744 ? 0.252 -39.864 27.348 1.00 92.19 744 ARG A CA 1
ATOM 5576 C C . ARG A 1 744 ? 0.231 -38.687 28.319 1.00 92.19 744 ARG A C 1
ATOM 5578 O O . ARG A 1 744 ? 1.284 -38.129 28.614 1.00 92.19 744 ARG A O 1
ATOM 5585 N N . LEU A 1 745 ? -0.943 -38.368 28.851 1.00 94.06 745 LEU A N 1
ATOM 5586 C CA . LEU A 1 745 ? -1.127 -37.445 29.971 1.00 94.06 745 LEU A CA 1
ATOM 5587 C C . LEU A 1 745 ? -1.640 -38.236 31.176 1.00 94.06 745 LEU A C 1
ATOM 5589 O O . LEU A 1 745 ? -2.642 -38.945 31.065 1.00 94.06 745 LEU A O 1
ATOM 5593 N N . ALA A 1 746 ? -0.953 -38.135 32.315 1.00 93.69 746 ALA A N 1
ATOM 5594 C CA . ALA A 1 746 ? -1.363 -38.805 33.546 1.00 93.69 746 ALA A CA 1
ATOM 5595 C C . ALA A 1 746 ? -2.659 -38.195 34.099 1.00 93.69 746 ALA A C 1
ATOM 5597 O O . ALA A 1 746 ? -2.799 -36.976 34.161 1.00 93.69 746 ALA A O 1
ATOM 5598 N N . LEU A 1 747 ? -3.592 -39.044 34.524 1.00 95.69 747 LEU A N 1
ATOM 5599 C CA . LEU A 1 747 ? -4.857 -38.664 35.145 1.00 95.69 747 LEU A CA 1
ATOM 5600 C C . LEU A 1 747 ? -4.892 -39.216 36.569 1.00 95.69 747 LEU A C 1
ATOM 5602 O O . LEU A 1 747 ? -4.531 -40.374 36.790 1.00 95.69 747 LEU A O 1
ATOM 5606 N N . THR A 1 748 ? -5.336 -38.413 37.528 1.00 94.00 748 THR A N 1
ATOM 5607 C CA . THR A 1 748 ? -5.499 -38.844 38.922 1.00 94.00 748 THR A CA 1
ATOM 5608 C C . THR A 1 748 ? -6.849 -38.402 39.459 1.00 94.00 748 THR A C 1
ATOM 5610 O O . THR A 1 748 ? -7.386 -37.380 39.053 1.00 94.00 748 THR A O 1
ATOM 5613 N N . GLY A 1 749 ? -7.439 -39.171 40.360 1.00 92.12 749 GLY A N 1
ATOM 5614 C CA . GLY A 1 749 ? -8.687 -38.811 41.024 1.00 92.12 749 GLY A CA 1
ATOM 5615 C C . GLY A 1 749 ? -8.887 -39.689 42.244 1.00 92.12 749 GLY A C 1
ATOM 5616 O O . GLY A 1 749 ? -8.438 -40.832 42.260 1.00 92.12 749 GLY A O 1
ATOM 5617 N N . GLU A 1 750 ? -9.532 -39.170 43.280 1.00 90.62 750 GLU A N 1
ATOM 5618 C CA . GLU A 1 750 ? -9.797 -39.937 44.496 1.00 90.62 750 GLU A CA 1
ATOM 5619 C C . GLU A 1 750 ? -11.271 -40.328 44.562 1.00 90.62 750 GLU A C 1
ATOM 5621 O O . GLU A 1 750 ? -12.164 -39.474 44.565 1.00 90.62 750 GLU A O 1
ATOM 5626 N N . GLY A 1 751 ? -11.520 -41.637 44.560 1.00 85.31 751 GLY A N 1
ATOM 5627 C CA . GLY A 1 751 ? -12.842 -42.191 44.798 1.00 85.31 751 GLY A CA 1
ATOM 5628 C C . GLY A 1 751 ? -13.122 -42.242 46.291 1.00 85.31 751 GLY A C 1
ATOM 5629 O O . GLY A 1 751 ? -12.327 -42.794 47.047 1.00 85.31 751 GLY A O 1
ATOM 5630 N N . VAL A 1 752 ? -14.261 -41.722 46.724 1.00 78.94 752 VAL A N 1
ATOM 5631 C CA . VAL A 1 752 ? -14.709 -41.820 48.121 1.00 78.94 752 VAL A CA 1
ATOM 5632 C C . VAL A 1 752 ? -16.073 -42.491 48.183 1.00 78.94 752 VAL A C 1
ATOM 5634 O O . VAL A 1 752 ? -16.885 -42.374 47.270 1.00 78.94 752 VAL A O 1
ATOM 5637 N N . ALA A 1 753 ? -16.321 -43.258 49.235 1.00 71.50 753 ALA A N 1
ATOM 5638 C CA . ALA A 1 753 ? -17.631 -43.851 49.477 1.00 71.50 753 ALA A CA 1
ATOM 5639 C C . ALA A 1 753 ? -18.546 -42.833 50.181 1.00 71.50 753 ALA A C 1
ATOM 5641 O O . ALA A 1 753 ? -18.040 -42.029 50.947 1.00 71.50 753 ALA A O 1
ATOM 5642 N N . GLU A 1 754 ? -19.857 -42.827 49.934 1.00 73.69 754 GLU A N 1
ATOM 5643 C CA . GLU A 1 754 ? -20.784 -41.860 50.556 1.00 73.69 754 GLU A CA 1
ATOM 5644 C C . GLU A 1 754 ? -21.315 -42.383 51.912 1.00 73.69 754 GLU A C 1
ATOM 5646 O O . GLU A 1 754 ? -21.660 -43.571 51.993 1.00 73.69 754 GLU A O 1
ATOM 5651 N N . PRO A 1 755 ? -21.370 -41.560 52.983 1.00 75.81 755 PRO A N 1
ATOM 5652 C CA . PRO A 1 755 ? -22.078 -41.899 54.218 1.00 75.81 755 PRO A CA 1
ATOM 5653 C C . PRO A 1 755 ? -23.584 -41.625 54.064 1.00 75.81 755 PRO A C 1
ATOM 5655 O O . PRO A 1 755 ? -23.978 -40.582 53.550 1.00 75.81 755 PRO A O 1
ATOM 5658 N N . GLU A 1 756 ? -24.439 -42.523 54.552 1.00 83.12 756 GLU A N 1
ATOM 5659 C CA . GLU A 1 756 ? -25.901 -42.373 54.483 1.00 83.12 756 GLU A CA 1
ATOM 5660 C C . GLU A 1 756 ? -26.493 -42.630 55.870 1.00 83.12 756 GLU A C 1
ATOM 5662 O O . GLU A 1 756 ? -26.186 -43.642 56.495 1.00 83.12 756 GLU A O 1
ATOM 5667 N N . LEU A 1 757 ? -27.325 -41.711 56.368 1.00 85.94 757 LEU A N 1
ATOM 5668 C CA . LEU A 1 757 ? -27.966 -41.832 57.677 1.00 85.94 757 LEU A CA 1
ATOM 5669 C C . LEU A 1 757 ? -29.443 -42.206 57.525 1.00 85.94 757 LEU A C 1
ATOM 5671 O O . LEU A 1 757 ? -30.234 -41.429 56.988 1.00 85.94 757 LEU A O 1
ATOM 5675 N N . THR A 1 758 ? -29.826 -43.337 58.110 1.00 87.38 758 THR A N 1
ATOM 5676 C CA . THR A 1 758 ? -31.225 -43.753 58.258 1.00 87.38 758 THR A CA 1
ATOM 5677 C C . THR A 1 758 ? -31.650 -43.649 59.726 1.00 87.38 758 THR A C 1
ATOM 5679 O O . THR A 1 758 ? -30.913 -44.081 60.609 1.00 87.38 758 THR A O 1
ATOM 5682 N N . ALA A 1 759 ? -32.834 -43.083 59.997 1.00 87.75 759 ALA A N 1
ATOM 5683 C CA . ALA A 1 759 ? -33.401 -42.950 61.343 1.00 87.75 759 ALA A CA 1
ATOM 5684 C C . ALA A 1 759 ? -34.715 -43.734 61.477 1.00 87.75 759 ALA A C 1
ATOM 5686 O O . ALA A 1 759 ? -35.639 -43.537 60.683 1.00 87.75 759 ALA A O 1
ATOM 5687 N N . VAL A 1 760 ? -34.810 -44.606 62.485 1.00 90.19 760 VAL A N 1
ATOM 5688 C CA . VAL A 1 760 ? -35.986 -45.452 62.735 1.00 90.19 760 VAL A CA 1
ATOM 5689 C C . VAL A 1 760 ? -36.415 -45.351 64.209 1.00 90.19 760 VAL A C 1
ATOM 5691 O O . VAL A 1 760 ? -35.621 -45.671 65.093 1.00 90.19 760 VAL A O 1
ATOM 5694 N N . PRO A 1 761 ? -37.664 -44.942 64.506 1.00 89.50 761 PRO A N 1
ATOM 5695 C CA . PRO A 1 761 ? -38.669 -44.439 63.567 1.00 89.50 761 PRO A CA 1
ATOM 5696 C C . PRO A 1 761 ? -38.293 -43.050 63.014 1.00 89.50 761 PRO A C 1
ATOM 5698 O O . PRO A 1 761 ? -37.622 -42.264 63.676 1.00 89.50 761 PRO A O 1
ATOM 5701 N N . GLY A 1 762 ? -38.756 -42.727 61.802 1.00 83.31 762 GLY A N 1
ATOM 5702 C CA . GLY A 1 762 ? -38.500 -41.430 61.156 1.00 83.31 762 GLY A CA 1
ATOM 5703 C C . GLY A 1 762 ? -39.335 -40.259 61.701 1.00 83.31 762 GLY A C 1
ATOM 5704 O O . GLY A 1 762 ? -39.173 -39.135 61.234 1.00 83.31 762 GLY A O 1
ATOM 5705 N N . SER A 1 763 ? -40.241 -40.517 62.648 1.00 87.56 763 SER A N 1
ATOM 5706 C CA . SER A 1 763 ? -41.030 -39.546 63.418 1.00 87.56 763 SER A CA 1
ATOM 5707 C C . SER A 1 763 ? -41.659 -40.239 64.633 1.00 87.56 763 SER A C 1
ATOM 5709 O O . SER A 1 763 ? -41.807 -41.462 64.631 1.00 87.56 763 SER A O 1
ATOM 5711 N N . PHE A 1 764 ? -42.037 -39.498 65.677 1.00 87.88 764 PHE A N 1
ATOM 5712 C CA . PHE A 1 764 ? -42.764 -40.070 66.825 1.00 87.88 764 PHE A CA 1
ATOM 5713 C C . PHE A 1 764 ? -43.510 -39.006 67.649 1.00 87.88 764 PHE A C 1
ATOM 5715 O O . PHE A 1 764 ? -43.283 -37.801 67.506 1.00 87.88 764 PHE A O 1
ATOM 5722 N N . SER A 1 765 ? -44.436 -39.462 68.504 1.00 88.75 765 SER A N 1
ATOM 5723 C CA . SER A 1 765 ? -45.280 -38.617 69.358 1.00 88.75 765 SER A CA 1
ATOM 5724 C C . SER A 1 765 ? -45.314 -39.112 70.810 1.00 88.75 765 SER A C 1
ATOM 5726 O O . SER A 1 765 ? -45.466 -40.308 71.040 1.00 88.75 765 SER A O 1
ATOM 5728 N N . PHE A 1 766 ? -45.206 -38.204 71.786 1.00 88.94 766 PHE A N 1
ATOM 5729 C CA . PHE A 1 766 ? -45.160 -38.509 73.227 1.00 88.94 766 PHE A CA 1
ATOM 5730 C C . PHE A 1 766 ? -46.535 -38.614 73.912 1.00 88.94 766 PHE A C 1
ATOM 5732 O O . PHE A 1 766 ? -46.595 -38.877 75.110 1.00 88.94 766 PHE A O 1
ATOM 5739 N N . GLY A 1 767 ? -47.640 -38.415 73.184 1.00 84.31 767 GLY A N 1
ATOM 5740 C CA . GLY A 1 767 ? -48.979 -38.353 73.787 1.00 84.31 767 GLY A CA 1
ATOM 5741 C C . GLY A 1 767 ? -49.163 -37.152 74.742 1.00 84.31 767 GLY A C 1
ATOM 5742 O O . GLY A 1 767 ? -48.366 -36.208 74.700 1.00 84.31 767 GLY A O 1
ATOM 5743 N N . PRO A 1 768 ? -50.236 -37.131 75.561 1.00 82.06 768 PRO A N 1
ATOM 5744 C CA . PRO A 1 768 ? -50.486 -36.066 76.531 1.00 82.06 768 PRO A CA 1
ATOM 5745 C C . PRO A 1 768 ? -49.583 -36.183 77.766 1.00 82.06 768 PRO A C 1
ATOM 5747 O O . PRO A 1 768 ? -49.601 -37.193 78.463 1.00 82.06 768 PRO A O 1
ATOM 5750 N N . GLN A 1 769 ? -48.850 -35.114 78.073 1.00 88.56 769 GLN A N 1
ATOM 5751 C CA . GLN A 1 769 ? -47.978 -34.993 79.239 1.00 88.56 769 GLN A CA 1
ATOM 5752 C C . GLN A 1 769 ? -48.354 -33.736 80.039 1.00 88.56 769 GLN A C 1
ATOM 5754 O O . GLN A 1 769 ? -48.466 -32.664 79.439 1.00 88.56 769 GLN A O 1
ATOM 5759 N N . PRO A 1 770 ? -48.535 -33.812 81.372 1.00 82.50 770 PRO A N 1
ATOM 5760 C CA . PRO A 1 770 ? -48.814 -32.633 82.181 1.00 82.50 770 PRO A CA 1
ATOM 5761 C C . PRO A 1 770 ? -47.752 -31.539 82.024 1.00 82.50 770 PRO A C 1
ATOM 5763 O O . PRO A 1 770 ? -46.550 -31.822 82.075 1.00 82.50 770 PRO A O 1
ATOM 5766 N N . VAL A 1 771 ? -48.189 -30.288 81.875 1.00 86.62 771 VAL A N 1
ATOM 5767 C CA . VAL A 1 771 ? -47.299 -29.121 81.762 1.00 86.62 771 VAL A CA 1
ATOM 5768 C C . VAL A 1 771 ? -46.294 -29.084 82.916 1.00 86.62 771 VAL A C 1
ATOM 5770 O O . VAL A 1 771 ? -46.643 -29.279 84.079 1.00 86.62 771 VAL A O 1
ATOM 5773 N N . GLY A 1 772 ? -45.022 -28.862 82.588 1.00 82.75 772 GLY A N 1
ATOM 5774 C CA . GLY A 1 772 ? -43.923 -28.800 83.548 1.00 82.75 772 GLY A CA 1
ATOM 5775 C C . GLY A 1 772 ? -43.394 -30.158 84.019 1.00 82.75 772 GLY A C 1
ATOM 5776 O O . GLY A 1 772 ? -42.408 -30.178 84.762 1.00 82.75 772 GLY A O 1
ATOM 5777 N N . THR A 1 773 ? -43.957 -31.281 83.563 1.00 83.50 773 THR A N 1
ATOM 5778 C CA . THR A 1 773 ? -43.496 -32.644 83.896 1.00 83.50 773 THR A CA 1
ATOM 5779 C C . THR A 1 773 ? -42.882 -33.345 82.685 1.00 83.50 773 THR A C 1
ATOM 5781 O O . THR A 1 773 ? -43.295 -33.100 81.555 1.00 83.50 773 THR A O 1
ATOM 5784 N N . SER A 1 774 ? -41.886 -34.204 82.909 1.00 83.44 774 SER A N 1
ATOM 5785 C CA . SER A 1 774 ? -41.249 -34.976 81.835 1.00 83.44 774 SER A CA 1
ATOM 5786 C C . SER A 1 774 ? -41.922 -36.337 81.670 1.00 83.44 774 SER A C 1
ATOM 5788 O O . SER A 1 774 ? -42.125 -37.044 82.658 1.00 83.44 774 SER A O 1
ATOM 5790 N N . GLY A 1 775 ? -42.224 -36.715 80.427 1.00 81.19 775 GLY A N 1
ATOM 5791 C CA . GLY A 1 775 ? -42.661 -38.070 80.084 1.00 81.19 775 GLY A CA 1
ATOM 5792 C C . GLY A 1 775 ? -41.505 -39.071 80.018 1.00 81.19 775 GLY A C 1
ATOM 5793 O O . GLY A 1 775 ? -40.334 -38.705 80.152 1.00 81.19 775 GLY A O 1
ATOM 5794 N N . SER A 1 776 ? -41.826 -40.345 79.773 1.00 84.50 776 SER A N 1
ATOM 5795 C CA . SER A 1 776 ? -40.799 -41.359 79.488 1.00 84.50 776 SER A CA 1
ATOM 5796 C C . SER A 1 776 ? -40.114 -41.057 78.144 1.00 84.50 776 SER A C 1
ATOM 5798 O O . SER A 1 776 ? -40.826 -40.876 77.150 1.00 84.50 776 SER A O 1
ATOM 5800 N N . PRO A 1 777 ? -38.767 -41.012 78.075 1.00 87.38 777 PRO A N 1
ATOM 5801 C CA . PRO A 1 777 ? -38.055 -40.783 76.822 1.00 87.38 777 PRO A CA 1
ATOM 5802 C C . PRO A 1 777 ? -38.377 -41.844 75.762 1.00 87.38 777 PRO A C 1
ATOM 5804 O O . PRO A 1 777 ? -38.553 -43.021 76.079 1.00 87.38 777 PRO A O 1
ATOM 5807 N N . GLN A 1 778 ? -38.421 -41.431 74.498 1.00 91.44 778 GLN A N 1
ATOM 5808 C CA . GLN A 1 778 ? -38.553 -42.304 73.332 1.00 91.44 778 GLN A CA 1
ATOM 5809 C C . GLN A 1 778 ? -37.187 -42.504 72.671 1.00 91.44 778 GLN A C 1
ATOM 5811 O O . GLN A 1 778 ? -36.293 -41.668 72.805 1.00 91.44 778 GLN A O 1
ATOM 5816 N N . TRP A 1 779 ? -37.022 -43.615 71.957 1.00 91.56 779 TRP A N 1
ATOM 5817 C CA . TRP A 1 779 ? -35.757 -43.987 71.327 1.00 91.56 779 TRP A CA 1
ATOM 5818 C C . TRP A 1 779 ? -35.818 -43.854 69.808 1.00 91.56 779 TRP A C 1
ATOM 5820 O O . TRP A 1 779 ? -36.771 -44.318 69.185 1.00 91.56 779 TRP A O 1
ATOM 5830 N N . ILE A 1 780 ? -34.759 -43.294 69.224 1.00 91.69 780 ILE A N 1
ATOM 5831 C CA . ILE A 1 780 ? -34.493 -43.314 67.782 1.00 91.69 780 ILE A CA 1
ATOM 5832 C C . ILE A 1 780 ? -33.224 -44.128 67.548 1.00 91.69 780 ILE A C 1
ATOM 5834 O O . ILE A 1 780 ? -32.205 -43.890 68.198 1.00 91.69 780 ILE A O 1
ATOM 5838 N N . GLU A 1 781 ? -33.272 -45.072 66.616 1.00 92.19 781 GLU A N 1
ATOM 5839 C CA . GLU A 1 781 ? -32.096 -45.771 66.108 1.00 92.19 781 GLU A CA 1
ATOM 5840 C C . GLU A 1 781 ? -31.573 -45.071 64.853 1.00 92.19 781 GLU A C 1
ATOM 5842 O O . GLU A 1 781 ? -32.327 -44.788 63.923 1.00 92.19 781 GLU A O 1
ATOM 5847 N N . LEU A 1 782 ? -30.283 -44.754 64.864 1.00 92.00 782 LEU A N 1
ATOM 5848 C CA . LEU A 1 782 ? -29.553 -44.110 63.783 1.00 92.00 782 LEU A CA 1
ATOM 5849 C C . LEU A 1 782 ? -28.577 -45.126 63.191 1.00 92.00 782 LEU A C 1
ATOM 5851 O O . LEU A 1 782 ? -27.674 -45.573 63.898 1.00 92.00 782 LEU A O 1
ATOM 5855 N N . THR A 1 783 ? -28.732 -45.454 61.913 1.00 90.12 783 THR A N 1
ATOM 5856 C CA . THR A 1 783 ? -27.907 -46.437 61.195 1.00 90.12 783 THR A CA 1
ATOM 5857 C C . THR A 1 783 ? -27.152 -45.767 60.058 1.00 90.12 783 THR A C 1
ATOM 5859 O O . THR A 1 783 ? -27.742 -45.002 59.292 1.00 90.12 783 THR A O 1
ATOM 5862 N N . ASN A 1 784 ? -25.863 -46.085 59.915 1.00 90.69 784 ASN A N 1
ATOM 5863 C CA . ASN A 1 784 ? -25.109 -45.754 58.713 1.00 90.69 784 ASN A CA 1
ATOM 5864 C C . ASN A 1 784 ? -25.380 -46.804 57.623 1.00 90.69 784 ASN A C 1
ATOM 5866 O O . ASN A 1 784 ? -24.790 -47.882 57.644 1.00 90.69 784 ASN A O 1
ATOM 5870 N N . SER A 1 785 ? -26.277 -46.511 56.683 1.00 83.25 785 SER A N 1
ATOM 5871 C CA . SER A 1 785 ? -26.557 -47.373 55.522 1.00 83.25 785 SER A CA 1
ATOM 5872 C C . SER A 1 785 ? -25.598 -47.134 54.348 1.00 83.25 785 SER A C 1
ATOM 5874 O O . SER A 1 785 ? -25.645 -47.853 53.350 1.00 83.25 785 SER A O 1
ATOM 5876 N N . GLY A 1 786 ? -24.711 -46.144 54.476 1.00 79.31 786 GLY A N 1
ATOM 5877 C CA . GLY A 1 786 ? -23.731 -45.773 53.466 1.00 79.31 786 GLY A CA 1
ATOM 5878 C C . GLY A 1 786 ? -22.481 -46.645 53.498 1.00 79.31 786 GLY A C 1
ATOM 5879 O O . GLY A 1 786 ? -22.325 -47.558 54.306 1.00 79.31 786 GLY A O 1
ATOM 5880 N N . ARG A 1 787 ? -21.549 -46.347 52.590 1.00 76.88 787 ARG A N 1
ATOM 5881 C CA . ARG A 1 787 ? -20.290 -47.093 52.419 1.00 76.88 787 ARG A CA 1
ATOM 5882 C C . ARG A 1 787 ? -19.064 -46.367 52.984 1.00 76.88 787 ARG A C 1
ATOM 5884 O O . ARG A 1 787 ? -17.968 -46.918 52.908 1.00 76.88 787 ARG A O 1
ATOM 5891 N N . ALA A 1 788 ? -19.233 -45.166 53.537 1.00 79.69 788 ALA A N 1
ATOM 5892 C CA . ALA A 1 788 ? -18.206 -44.448 54.297 1.00 79.69 788 ALA A CA 1
ATOM 5893 C C . ALA A 1 788 ? -18.648 -44.150 55.723 1.00 79.69 788 ALA A C 1
ATOM 5895 O O . ALA A 1 788 ? -19.831 -44.208 56.042 1.00 79.69 788 ALA A O 1
ATOM 5896 N N . ASP A 1 789 ? -17.677 -43.804 56.562 1.00 84.94 789 ASP A N 1
ATOM 5897 C CA . ASP A 1 789 ? -17.886 -43.492 57.969 1.00 84.94 789 ASP A CA 1
ATOM 5898 C C . ASP A 1 789 ? -18.785 -42.261 58.133 1.00 84.94 789 ASP A C 1
ATOM 5900 O O . ASP A 1 789 ? -18.507 -41.170 57.624 1.00 84.94 789 ASP A O 1
ATOM 5904 N N . LEU A 1 790 ? -19.876 -42.446 58.869 1.00 86.50 790 LEU A N 1
ATOM 5905 C CA . LEU A 1 790 ? -20.825 -41.403 59.214 1.00 86.50 790 LEU A CA 1
ATOM 5906 C C . LEU A 1 790 ? -20.414 -40.785 60.553 1.00 86.50 790 LEU A C 1
ATOM 5908 O O . LEU A 1 790 ? -20.424 -41.452 61.589 1.00 86.50 790 LEU A O 1
ATOM 5912 N N . LEU A 1 791 ? -20.084 -39.497 60.541 1.00 90.44 791 LEU A N 1
ATOM 5913 C CA . LEU A 1 791 ? -19.738 -38.735 61.736 1.00 90.44 791 LEU A CA 1
ATOM 5914 C C . LEU A 1 791 ? -20.951 -37.939 62.218 1.00 90.44 791 LEU A C 1
ATOM 5916 O O . LEU A 1 791 ? -21.335 -36.952 61.598 1.00 90.44 791 LEU A O 1
ATOM 5920 N N . LEU A 1 792 ? -21.512 -38.329 63.360 1.00 88.88 792 LEU A N 1
ATOM 5921 C CA . LEU A 1 792 ? -22.487 -37.557 64.127 1.00 88.88 792 LEU A CA 1
ATOM 5922 C C . LEU A 1 792 ? -21.723 -36.613 65.059 1.00 88.88 792 LEU A C 1
ATOM 5924 O O . LEU A 1 792 ? -20.979 -37.054 65.934 1.00 88.88 792 LEU A O 1
ATOM 5928 N N . SER A 1 793 ? -21.892 -35.307 64.867 1.00 86.69 793 SER A N 1
ATOM 5929 C CA . SER A 1 793 ? -21.111 -34.273 65.566 1.00 86.69 793 SER A CA 1
ATOM 5930 C C . SER A 1 793 ? -21.942 -33.393 66.503 1.00 86.69 793 SER A C 1
ATOM 5932 O O . SER A 1 793 ? -21.375 -32.670 67.329 1.00 86.69 793 SER A O 1
ATOM 5934 N N . GLY A 1 794 ? -23.267 -33.485 66.417 1.00 86.69 794 GLY A N 1
ATOM 5935 C CA . GLY A 1 794 ? -24.199 -32.799 67.297 1.00 86.69 794 GLY A CA 1
ATOM 5936 C C . GLY A 1 794 ? -25.646 -33.007 66.872 1.00 86.69 794 GLY A C 1
ATOM 5937 O O . GLY A 1 794 ? -25.930 -33.644 65.857 1.00 86.69 794 GLY A O 1
ATOM 5938 N N . ALA A 1 795 ? -26.557 -32.434 67.650 1.00 88.62 795 ALA A N 1
ATOM 5939 C CA . ALA A 1 795 ? -27.963 -32.328 67.300 1.00 88.62 795 ALA A CA 1
ATOM 5940 C C . ALA A 1 795 ? -28.584 -31.083 67.933 1.00 88.62 795 ALA A C 1
ATOM 5942 O O . ALA A 1 795 ? -28.027 -30.517 68.877 1.00 88.62 795 ALA A O 1
ATOM 5943 N N . SER A 1 796 ? -29.721 -30.650 67.407 1.00 90.50 796 SER A N 1
ATOM 5944 C CA . SER A 1 796 ? -30.517 -29.552 67.947 1.00 90.50 796 SER A CA 1
ATOM 5945 C C . SER A 1 796 ? -31.993 -29.751 67.622 1.00 90.50 796 SER A C 1
ATOM 5947 O O . SER A 1 796 ? -32.338 -30.461 66.682 1.00 90.50 796 SER A O 1
ATOM 5949 N N . PHE A 1 797 ? -32.869 -29.111 68.393 1.00 91.88 797 PHE A N 1
ATOM 5950 C CA . PHE A 1 797 ? -34.276 -28.981 68.026 1.00 91.88 797 PHE A CA 1
ATOM 5951 C C . PHE A 1 797 ? -34.533 -27.629 67.366 1.00 91.88 797 PHE A C 1
ATOM 5953 O O . PHE A 1 797 ? -34.014 -26.604 67.812 1.00 91.88 797 PHE A O 1
ATOM 5960 N N . THR A 1 798 ? -35.368 -27.622 66.333 1.00 90.62 798 THR A N 1
ATOM 5961 C CA . THR A 1 798 ? -35.893 -26.411 65.691 1.00 90.62 798 THR A CA 1
ATOM 5962 C C . THR A 1 798 ? -37.419 -26.399 65.710 1.00 90.62 798 THR A C 1
ATOM 5964 O O . THR A 1 798 ? -38.070 -27.424 65.913 1.00 90.62 798 THR A O 1
ATOM 5967 N N . GLY A 1 799 ? -38.003 -25.213 65.529 1.00 87.88 799 GLY A N 1
ATOM 5968 C CA . GLY A 1 799 ? -39.450 -24.998 65.576 1.00 87.88 799 GLY A CA 1
ATOM 5969 C C . GLY A 1 799 ? -39.919 -24.289 66.848 1.00 87.88 799 GLY A C 1
ATOM 5970 O O . GLY A 1 799 ? -39.171 -24.126 67.812 1.00 87.88 799 GLY A O 1
ATOM 5971 N N . ALA A 1 800 ? -41.178 -23.846 66.833 1.00 83.94 800 ALA A N 1
ATOM 5972 C CA . ALA A 1 800 ? -41.757 -22.976 67.860 1.00 83.94 800 ALA A CA 1
ATOM 5973 C C . ALA A 1 800 ? -41.770 -23.585 69.276 1.00 83.94 800 ALA A C 1
ATOM 5975 O O . ALA A 1 800 ? -41.821 -22.845 70.254 1.00 83.94 800 ALA A O 1
ATOM 5976 N N . HIS A 1 801 ? -41.696 -24.916 69.389 1.00 93.00 801 HIS A N 1
ATOM 5977 C CA . HIS A 1 801 ? -41.765 -25.648 70.658 1.00 93.00 801 HIS A CA 1
ATOM 5978 C C . HIS A 1 801 ? -40.482 -26.436 70.963 1.00 93.00 801 HIS A C 1
ATOM 5980 O O . HIS A 1 801 ? -40.510 -27.379 71.744 1.00 93.00 801 HIS A O 1
ATOM 5986 N N . ALA A 1 802 ? -39.345 -26.071 70.356 1.00 90.81 802 ALA A N 1
ATOM 5987 C CA . ALA A 1 802 ? -38.068 -26.773 70.535 1.00 90.81 802 ALA A CA 1
ATOM 5988 C C . ALA A 1 802 ? -37.626 -26.893 72.007 1.00 90.81 802 ALA A C 1
ATOM 5990 O O . ALA A 1 802 ? -37.023 -27.893 72.381 1.00 90.81 802 ALA A O 1
ATOM 5991 N N . GLY A 1 803 ? -37.961 -25.905 72.847 1.00 89.56 803 GLY A N 1
ATOM 5992 C CA . GLY A 1 803 ? -37.650 -25.913 74.282 1.00 89.56 803 GLY A CA 1
ATOM 5993 C C . GLY A 1 803 ? -38.394 -26.977 75.098 1.00 89.56 803 GLY A C 1
ATOM 5994 O O . GLY A 1 803 ? -37.972 -27.274 76.213 1.00 89.56 803 GLY A O 1
ATOM 5995 N N . ASP A 1 804 ? -39.452 -27.578 74.543 1.00 92.44 804 ASP A N 1
ATOM 5996 C CA . ASP A 1 804 ? -40.221 -28.645 75.193 1.00 92.44 804 ASP A CA 1
ATOM 5997 C C . ASP A 1 804 ? -39.586 -30.033 74.991 1.00 92.44 804 ASP A C 1
ATOM 5999 O O . ASP A 1 804 ? -40.044 -31.015 75.579 1.00 92.44 804 ASP A O 1
ATOM 6003 N N . PHE A 1 805 ? -38.540 -30.141 74.163 1.00 93.19 805 PHE A N 1
ATOM 6004 C CA . PHE A 1 805 ? -37.888 -31.403 73.822 1.00 93.19 805 PHE A CA 1
ATOM 6005 C C . PHE A 1 805 ? -36.419 -31.415 74.245 1.00 93.19 805 PHE A C 1
ATOM 6007 O O . PHE A 1 805 ? -35.699 -30.422 74.154 1.00 93.19 805 PHE A O 1
ATOM 6014 N N . THR A 1 806 ? -35.949 -32.578 74.685 1.00 91.38 806 THR A N 1
ATOM 6015 C CA . THR A 1 806 ? -34.545 -32.817 75.038 1.00 91.38 806 THR A CA 1
ATOM 6016 C C . THR A 1 806 ? -34.028 -34.043 74.308 1.00 91.38 806 THR A C 1
ATOM 6018 O O . THR A 1 806 ? -34.807 -34.892 73.888 1.00 91.38 806 THR A O 1
ATOM 6021 N N . PHE A 1 807 ? -32.714 -34.154 74.137 1.00 91.81 807 PHE A N 1
ATOM 6022 C CA . PHE A 1 807 ? -32.097 -35.356 73.591 1.00 91.81 807 PHE A CA 1
ATOM 6023 C C . PHE A 1 807 ? -30.848 -35.735 74.387 1.00 91.81 807 PHE A C 1
ATOM 6025 O O . PHE A 1 807 ? -30.170 -34.871 74.950 1.00 91.81 807 PHE A O 1
ATOM 6032 N N . ALA A 1 808 ? -30.547 -37.028 74.419 1.00 89.25 808 ALA A N 1
ATOM 6033 C CA . ALA A 1 808 ? -29.358 -37.588 75.045 1.00 89.25 808 ALA A CA 1
ATOM 6034 C C . ALA A 1 808 ? -28.831 -38.774 74.228 1.00 89.25 808 ALA A C 1
ATOM 6036 O O . ALA A 1 808 ? -29.567 -39.387 73.447 1.00 89.25 808 ALA A O 1
ATOM 6037 N N . ASP A 1 809 ? -27.551 -39.094 74.394 1.00 87.94 809 ASP A N 1
ATOM 6038 C CA . ASP A 1 809 ? -26.958 -40.277 73.772 1.00 87.94 809 ASP A CA 1
ATOM 6039 C C . ASP A 1 809 ? -27.504 -41.593 74.369 1.00 87.94 809 ASP A C 1
ATOM 6041 O O . ASP A 1 809 ? -28.320 -41.609 75.296 1.00 87.94 809 ASP A O 1
ATOM 6045 N N . LYS A 1 810 ? -27.038 -42.730 73.836 1.00 83.06 810 LYS A N 1
ATOM 6046 C CA . LYS A 1 810 ? -27.413 -44.073 74.311 1.00 83.06 810 LYS A CA 1
ATOM 6047 C C . LYS A 1 810 ? -27.131 -44.325 75.799 1.00 83.06 810 LYS A C 1
ATOM 6049 O O . LYS A 1 810 ? -27.746 -45.221 76.372 1.00 83.06 810 LYS A O 1
ATOM 6054 N N . ASP A 1 811 ? -26.227 -43.554 76.405 1.00 84.69 811 ASP A N 1
ATOM 6055 C CA . ASP A 1 811 ? -25.805 -43.673 77.801 1.00 84.69 811 ASP A CA 1
ATOM 6056 C C . ASP A 1 811 ? -26.441 -42.575 78.688 1.00 84.69 811 ASP A C 1
ATOM 6058 O O . ASP A 1 811 ? -26.103 -42.461 79.867 1.00 84.69 811 ASP A O 1
ATOM 6062 N N . GLY A 1 812 ? -27.368 -41.773 78.142 1.00 80.81 812 GLY A N 1
ATOM 6063 C CA . GLY A 1 812 ? -28.100 -40.722 78.855 1.00 80.81 812 GLY A CA 1
ATOM 6064 C C . GLY A 1 812 ? -27.316 -39.422 79.062 1.00 80.81 812 GLY A C 1
ATOM 6065 O O . GLY A 1 812 ? -27.694 -38.608 79.906 1.00 80.81 812 GLY A O 1
ATOM 6066 N N . ARG A 1 813 ? -26.217 -39.202 78.330 1.00 86.44 813 ARG A N 1
ATOM 6067 C CA . ARG A 1 813 ? -25.391 -37.990 78.453 1.00 86.44 813 ARG A CA 1
ATOM 6068 C C . ARG A 1 813 ? -25.882 -36.887 77.507 1.00 86.44 813 ARG A C 1
ATOM 6070 O O . ARG A 1 813 ? -26.355 -37.192 76.411 1.00 86.44 813 ARG A O 1
ATOM 6077 N N . PRO A 1 814 ? -25.747 -35.599 77.883 1.00 81.31 814 PRO A N 1
ATOM 6078 C CA . PRO A 1 814 ? -26.109 -34.490 77.003 1.00 81.31 814 PRO A CA 1
ATOM 6079 C C . PRO A 1 814 ? -25.260 -34.467 75.725 1.00 81.31 814 PRO A C 1
ATOM 6081 O O . PRO A 1 814 ? -24.030 -34.500 75.793 1.00 81.31 814 PRO A O 1
ATOM 6084 N N . GLY A 1 815 ? -25.912 -34.330 74.568 1.00 80.62 815 GLY A N 1
ATOM 6085 C CA . GLY A 1 815 ? -25.246 -34.288 73.263 1.00 80.62 815 GLY A CA 1
ATOM 6086 C C . GLY A 1 815 ? -25.342 -35.599 72.479 1.00 80.62 815 GLY A C 1
ATOM 6087 O O . GLY A 1 815 ? -25.695 -36.641 73.015 1.00 80.62 815 GLY A O 1
ATOM 6088 N N . ILE A 1 816 ? -25.026 -35.537 71.183 1.00 82.25 816 ILE A N 1
ATOM 6089 C CA . ILE A 1 816 ? -24.950 -36.709 70.300 1.00 82.25 816 ILE A CA 1
ATOM 6090 C C . ILE A 1 816 ? -23.634 -36.615 69.539 1.00 82.25 816 ILE A C 1
ATOM 6092 O O . ILE A 1 816 ? -23.454 -35.715 68.719 1.00 82.25 816 ILE A O 1
ATOM 6096 N N . ARG A 1 817 ? -22.697 -37.517 69.843 1.00 85.94 817 ARG A N 1
ATOM 6097 C CA . ARG A 1 817 ? -21.433 -37.665 69.115 1.00 85.94 817 ARG A CA 1
ATOM 6098 C C . ARG A 1 817 ? -21.141 -39.142 68.903 1.00 85.94 817 ARG A C 1
ATOM 6100 O O . ARG A 1 817 ? -21.086 -39.892 69.872 1.00 85.94 817 ARG A O 1
ATOM 6107 N N . ALA A 1 818 ? -20.963 -39.550 67.655 1.00 86.88 818 ALA A N 1
ATOM 6108 C CA . ALA A 1 818 ? -20.624 -40.924 67.305 1.00 86.88 818 ALA A CA 1
ATOM 6109 C C . ALA A 1 818 ? -19.963 -40.976 65.926 1.00 86.88 818 ALA A C 1
ATOM 6111 O O . ALA A 1 818 ? -20.304 -40.198 65.040 1.00 86.88 818 ALA A O 1
ATOM 6112 N N . GLU A 1 819 ? -19.050 -41.920 65.743 1.00 90.50 819 GLU A N 1
ATOM 6113 C CA . GLU A 1 819 ? -18.560 -42.329 64.431 1.00 90.50 819 GLU A CA 1
ATOM 6114 C C . GLU A 1 819 ? -19.148 -43.711 64.148 1.00 90.50 819 GLU A C 1
ATOM 6116 O O . GLU A 1 819 ? -18.919 -44.648 64.913 1.00 90.50 819 GLU A O 1
ATOM 6121 N N . LEU A 1 820 ? -19.951 -43.823 63.094 1.00 90.19 820 LEU A N 1
ATOM 6122 C CA . LEU A 1 820 ? -20.574 -45.072 62.677 1.00 90.19 820 LEU A CA 1
ATOM 6123 C C . LEU A 1 820 ? -19.891 -45.544 61.399 1.00 90.19 820 LEU A C 1
ATOM 6125 O O . LEU A 1 820 ? -20.008 -44.896 60.357 1.00 90.19 820 LEU A O 1
ATOM 6129 N N . LYS A 1 821 ? -19.200 -46.683 61.459 1.00 88.25 821 LYS A N 1
ATOM 6130 C CA . LYS A 1 821 ? -18.737 -47.383 60.251 1.00 88.25 821 LYS A CA 1
ATOM 6131 C C . LYS A 1 821 ? -19.951 -47.859 59.426 1.00 88.25 821 LYS A C 1
ATOM 6133 O O . LYS A 1 821 ? -21.057 -47.902 59.972 1.00 88.25 821 LYS A O 1
ATOM 6138 N N . PRO A 1 822 ? -19.785 -48.219 58.142 1.00 86.06 822 PRO A N 1
ATOM 6139 C CA . PRO A 1 822 ? -20.857 -48.824 57.349 1.00 86.06 822 PRO A CA 1
ATOM 6140 C C . PRO A 1 822 ? -21.583 -49.945 58.105 1.00 86.06 822 PRO A C 1
ATOM 6142 O O . PRO A 1 822 ? -20.941 -50.755 58.773 1.00 86.06 822 PRO A O 1
ATOM 6145 N N . GLU A 1 823 ? -22.913 -49.955 58.021 1.00 84.06 823 GLU A N 1
ATOM 6146 C CA . GLU A 1 823 ? -23.839 -50.887 58.687 1.00 84.06 823 GLU A CA 1
ATOM 6147 C C . GLU A 1 823 ? -23.908 -50.781 60.226 1.00 84.06 823 GLU A C 1
ATOM 6149 O O . GLU A 1 823 ? -24.719 -51.460 60.860 1.00 84.06 823 GLU A O 1
ATOM 6154 N N . GLN A 1 824 ? -23.121 -49.905 60.863 1.00 92.81 824 GLN A N 1
ATOM 6155 C CA . GLN A 1 824 ? -23.218 -49.678 62.307 1.00 92.81 824 GLN A CA 1
ATOM 6156 C C . GLN A 1 824 ? -24.398 -48.779 62.679 1.00 92.81 824 GLN A C 1
ATOM 6158 O O . GLN A 1 824 ? -24.765 -47.854 61.951 1.00 92.81 824 GLN A O 1
ATOM 6163 N N . SER A 1 825 ? -24.954 -49.033 63.867 1.00 91.31 825 SER A N 1
ATOM 6164 C CA . SER A 1 825 ? -26.084 -48.285 64.424 1.00 91.31 825 SER A CA 1
ATOM 6165 C C . SER A 1 825 ? -25.800 -47.774 65.838 1.00 91.31 825 SER A C 1
ATOM 6167 O O . SER A 1 825 ? -25.040 -48.380 66.595 1.00 91.31 825 SER A O 1
ATOM 6169 N N . THR A 1 826 ? -26.431 -46.662 66.212 1.00 91.94 826 THR A N 1
ATOM 6170 C CA . THR A 1 826 ? -26.472 -46.129 67.582 1.00 91.94 826 THR A CA 1
ATOM 6171 C C . THR A 1 826 ? -27.885 -45.679 67.937 1.00 91.94 826 THR A C 1
ATOM 6173 O O . THR A 1 826 ? -28.729 -45.501 67.064 1.00 91.94 826 THR A O 1
ATOM 6176 N N . ARG A 1 827 ? -28.160 -45.480 69.226 1.00 90.62 827 ARG A N 1
ATOM 6177 C CA . ARG A 1 827 ? -29.469 -45.041 69.719 1.00 90.62 827 ARG A CA 1
ATOM 6178 C C . ARG A 1 827 ? -29.397 -43.672 70.382 1.00 90.62 827 ARG A C 1
ATOM 6180 O O . ARG A 1 827 ? -28.415 -43.344 71.042 1.00 90.62 827 ARG A O 1
ATOM 6187 N N . VAL A 1 828 ? -30.467 -42.903 70.223 1.00 91.00 828 VAL A N 1
ATOM 6188 C CA . VAL A 1 828 ? -30.649 -41.561 70.783 1.00 91.00 828 VAL A CA 1
ATOM 6189 C C . VAL A 1 828 ? -31.937 -41.538 71.589 1.00 91.00 828 VAL A C 1
ATOM 6191 O O . VAL A 1 828 ? -32.982 -41.976 71.106 1.00 91.00 828 VAL A O 1
ATOM 6194 N N . GLN A 1 829 ? -31.859 -41.018 72.810 1.00 91.56 829 GLN A N 1
ATOM 6195 C CA . GLN A 1 829 ? -33.031 -40.732 73.627 1.00 91.56 829 GLN A CA 1
ATOM 6196 C C . GLN A 1 829 ? -33.573 -39.360 73.266 1.00 91.56 829 GLN A C 1
ATOM 6198 O O . GLN A 1 829 ? -32.810 -38.400 73.170 1.00 91.56 829 GLN A O 1
ATOM 6203 N N . VAL A 1 830 ? -34.890 -39.248 73.149 1.00 92.62 830 VAL A N 1
ATOM 6204 C CA . VAL A 1 830 ? -35.589 -37.969 73.071 1.00 92.62 830 VAL A CA 1
ATOM 6205 C C . VAL A 1 830 ? -36.591 -37.890 74.212 1.00 92.62 830 VAL A C 1
ATOM 6207 O O . VAL A 1 830 ? -37.359 -38.823 74.430 1.00 92.62 830 VAL A O 1
ATOM 6210 N N . GLY A 1 831 ? -36.577 -36.792 74.958 1.00 91.25 831 GLY A N 1
ATOM 6211 C CA . GLY A 1 831 ? -37.518 -36.493 76.033 1.00 91.25 831 GLY A CA 1
ATOM 6212 C C . GLY A 1 831 ? -38.489 -35.382 75.646 1.00 91.25 831 GLY A C 1
ATOM 6213 O O . GLY A 1 831 ? -38.181 -34.549 74.794 1.00 91.25 831 GLY A O 1
ATOM 6214 N N . PHE A 1 832 ? -39.648 -35.358 76.306 1.00 93.38 832 PHE A N 1
ATOM 6215 C CA . PHE A 1 832 ? -40.667 -34.320 76.154 1.00 93.38 832 PHE A CA 1
ATOM 6216 C C . PHE A 1 832 ? -41.137 -33.823 77.524 1.00 93.38 832 PHE A C 1
ATOM 6218 O O . PHE A 1 832 ? -41.543 -34.616 78.380 1.00 93.38 832 PHE A O 1
ATOM 6225 N N . ARG A 1 833 ? -41.066 -32.506 77.720 1.00 92.50 833 ARG A N 1
ATOM 6226 C CA . ARG A 1 833 ? -41.526 -31.769 78.897 1.00 92.50 833 ARG A CA 1
ATOM 6227 C C . ARG A 1 833 ? -42.222 -30.487 78.419 1.00 92.50 833 ARG A C 1
ATOM 6229 O O . ARG A 1 833 ? -41.542 -29.485 78.220 1.00 92.50 833 ARG A O 1
ATOM 6236 N N . PRO A 1 834 ? -43.550 -30.495 78.226 1.00 91.56 834 PRO A N 1
ATOM 6237 C CA . PRO A 1 834 ? -44.259 -29.335 77.696 1.00 91.56 834 PRO A CA 1
ATOM 6238 C C . PRO A 1 834 ? -44.231 -28.167 78.683 1.00 91.56 834 PRO A C 1
ATOM 6240 O O . PRO A 1 834 ? -44.606 -28.333 79.846 1.00 91.56 834 PRO A O 1
ATOM 6243 N N . GLY A 1 835 ? -43.826 -26.983 78.223 1.00 85.75 835 GLY A N 1
ATOM 6244 C CA . GLY A 1 835 ? -43.880 -25.740 78.995 1.00 85.75 835 GLY A CA 1
ATOM 6245 C C . GLY A 1 835 ? -45.284 -25.146 79.120 1.00 85.75 835 GLY A C 1
ATOM 6246 O O . GLY A 1 835 ? -45.539 -24.401 80.057 1.00 85.75 835 GLY A O 1
ATOM 6247 N N . ASP A 1 836 ? -46.206 -25.526 78.233 1.00 86.81 836 ASP A N 1
ATOM 6248 C CA . ASP A 1 836 ? -47.552 -24.953 78.126 1.00 86.81 836 ASP A CA 1
ATOM 6249 C C . ASP A 1 836 ? -48.553 -25.979 77.539 1.00 86.81 836 ASP A C 1
ATOM 6251 O O . ASP A 1 836 ? -48.167 -27.002 76.967 1.00 86.81 836 ASP A O 1
ATOM 6255 N N . LEU A 1 837 ? -49.858 -25.692 77.632 1.00 85.75 837 LEU A N 1
ATOM 6256 C CA . LEU A 1 837 ? -50.949 -26.568 77.170 1.00 85.75 837 LEU A CA 1
ATOM 6257 C C . LEU A 1 837 ? -51.064 -26.667 75.636 1.00 85.75 837 LEU A C 1
ATOM 6259 O O . LEU A 1 837 ? -50.719 -25.737 74.913 1.00 85.75 837 LEU A O 1
ATOM 6263 N N . GLY A 1 838 ? -51.629 -27.760 75.125 1.00 85.56 838 GLY A N 1
ATOM 6264 C CA . GLY A 1 838 ? -51.915 -27.962 73.700 1.00 85.56 838 GLY A CA 1
ATOM 6265 C C . GLY A 1 838 ? -50.803 -28.679 72.933 1.00 85.56 838 GLY A C 1
ATOM 6266 O O . GLY A 1 838 ? -49.821 -29.141 73.510 1.00 85.56 838 GLY A O 1
ATOM 6267 N N . GLN A 1 839 ? -50.982 -28.825 71.620 1.00 89.81 839 GLN A N 1
ATOM 6268 C CA . GLN A 1 839 ? -50.057 -29.568 70.763 1.00 89.81 839 GLN A CA 1
ATOM 6269 C C . GLN A 1 839 ? -48.688 -28.881 70.686 1.00 89.81 839 GLN A C 1
ATOM 6271 O O . GLN A 1 839 ? -48.601 -27.677 70.458 1.00 89.81 839 GLN A O 1
ATOM 6276 N N . ARG A 1 840 ? -47.624 -29.666 70.862 1.00 91.94 840 ARG A N 1
ATOM 6277 C CA . ARG A 1 840 ? -46.220 -29.252 70.812 1.00 91.94 840 ARG A CA 1
ATOM 6278 C C . ARG A 1 840 ? -45.507 -30.045 69.738 1.00 91.94 840 ARG A C 1
ATOM 6280 O O . ARG A 1 840 ? -45.643 -31.264 69.680 1.00 91.94 840 ARG A O 1
ATOM 6287 N N . SER A 1 841 ? -44.751 -29.366 68.889 1.00 92.50 841 SER A N 1
ATOM 6288 C CA . SER A 1 841 ? -44.003 -29.992 67.800 1.00 92.50 841 SER A CA 1
ATOM 6289 C C . SER A 1 841 ? -42.680 -29.285 67.550 1.00 92.50 841 SER A C 1
ATOM 6291 O O . SER A 1 841 ? -42.605 -28.054 67.591 1.00 92.50 841 SER A O 1
ATOM 6293 N N . ALA A 1 842 ? -41.660 -30.073 67.248 1.00 93.75 842 ALA A N 1
ATOM 6294 C CA . ALA A 1 842 ? -40.333 -29.615 66.868 1.00 93.75 842 ALA A CA 1
ATOM 6295 C C . ALA A 1 842 ? -39.726 -30.592 65.851 1.00 93.75 842 ALA A C 1
ATOM 6297 O O . ALA A 1 842 ? -40.250 -31.686 65.635 1.00 93.75 842 ALA A O 1
ATOM 6298 N N . GLU A 1 843 ? -38.608 -30.218 65.242 1.00 93.38 843 GLU A N 1
ATOM 6299 C CA . GLU A 1 843 ? -37.806 -31.114 64.406 1.00 93.38 843 GLU A CA 1
ATOM 6300 C C . GLU A 1 843 ? -36.433 -31.323 65.042 1.00 93.38 843 GLU A C 1
ATOM 6302 O O . GLU A 1 843 ? -35.744 -30.356 65.366 1.00 93.38 843 GLU A O 1
ATOM 6307 N N . LEU A 1 844 ? -36.030 -32.583 65.232 1.00 91.94 844 LEU A N 1
ATOM 6308 C CA . LEU A 1 844 ? -34.666 -32.932 65.626 1.00 91.94 844 LEU A CA 1
ATOM 6309 C C . LEU A 1 844 ? -33.769 -32.879 64.388 1.00 91.94 844 LEU A C 1
ATOM 6311 O O . LEU A 1 844 ? -33.902 -33.704 63.483 1.00 91.94 844 LEU A O 1
ATOM 6315 N N . LEU A 1 845 ? -32.837 -31.934 64.363 1.00 90.56 845 LEU A N 1
ATOM 6316 C CA . LEU A 1 845 ? -31.792 -31.831 63.354 1.00 90.56 845 LEU A CA 1
ATOM 6317 C C . LEU A 1 845 ? -30.514 -32.496 63.862 1.00 90.56 845 LEU A C 1
ATOM 6319 O O . LEU A 1 845 ? -30.022 -32.178 64.943 1.00 90.56 845 LEU A O 1
ATOM 6323 N N . LEU A 1 846 ? -29.955 -33.396 63.057 1.00 89.06 846 LEU A N 1
ATOM 6324 C CA . LEU A 1 846 ? -28.684 -34.066 63.321 1.00 89.06 846 LEU A CA 1
ATOM 6325 C C . LEU A 1 846 ? -27.576 -33.413 62.488 1.00 89.06 846 LEU A C 1
ATOM 6327 O O . LEU A 1 846 ? -27.727 -33.222 61.282 1.00 89.06 846 LEU A O 1
ATOM 6331 N N . VAL A 1 847 ? -26.446 -33.093 63.119 1.00 88.44 847 VAL A N 1
ATOM 6332 C CA . VAL A 1 847 ? -25.272 -32.537 62.436 1.00 88.44 847 VAL A CA 1
ATOM 6333 C C . VAL A 1 847 ? -24.354 -33.687 62.037 1.00 88.44 847 VAL A C 1
ATOM 6335 O O . VAL A 1 847 ? -23.722 -34.315 62.893 1.00 88.44 847 VAL A O 1
ATOM 6338 N N . THR A 1 848 ? -24.285 -33.960 60.734 1.00 88.12 848 THR A N 1
ATOM 6339 C CA . THR A 1 848 ? -23.507 -35.067 60.161 1.00 88.12 848 THR A CA 1
ATOM 6340 C C . THR A 1 848 ? -22.538 -34.603 59.074 1.00 88.12 848 THR A C 1
ATOM 6342 O O . THR A 1 848 ? -22.611 -33.463 58.621 1.00 88.12 848 THR A O 1
ATOM 6345 N N . ASN A 1 849 ? -21.645 -35.494 58.636 1.00 84.88 849 ASN A N 1
ATOM 6346 C CA . ASN A 1 849 ? -20.829 -35.326 57.427 1.00 84.88 849 ASN A CA 1
ATOM 6347 C C . ASN A 1 849 ? -21.546 -35.770 56.131 1.00 84.88 849 ASN A C 1
ATOM 6349 O O . ASN A 1 849 ? -20.891 -35.879 55.095 1.00 84.88 849 ASN A O 1
ATOM 6353 N N . VAL A 1 850 ? -22.861 -36.025 56.168 1.00 84.25 850 VAL A N 1
ATOM 6354 C CA . VAL A 1 850 ? -23.663 -36.305 54.965 1.00 84.25 850 VAL A CA 1
ATOM 6355 C C . VAL A 1 850 ? -23.894 -34.997 54.210 1.00 84.25 850 VAL A C 1
ATOM 6357 O O . VAL A 1 850 ? -24.334 -33.999 54.781 1.00 84.25 850 VAL A O 1
ATOM 6360 N N . THR A 1 851 ? -23.599 -34.984 52.913 1.00 71.94 851 THR A N 1
ATOM 6361 C CA . THR A 1 851 ? -23.774 -33.809 52.054 1.00 71.94 851 THR A CA 1
ATOM 6362 C C . THR A 1 851 ? -25.224 -33.654 51.593 1.00 71.94 851 THR A C 1
ATOM 6364 O O . THR A 1 851 ? -25.723 -34.467 50.826 1.00 71.94 851 THR A O 1
ATOM 6367 N N . GLY A 1 852 ? -25.898 -32.583 52.017 1.00 67.94 852 GLY A N 1
ATOM 6368 C CA . GLY A 1 852 ? -27.279 -32.269 51.631 1.00 67.94 852 GLY A CA 1
ATOM 6369 C C . GLY A 1 852 ? -27.977 -31.392 52.677 1.00 67.94 852 GLY A C 1
ATOM 6370 O O . GLY A 1 852 ? -27.392 -31.119 53.726 1.00 67.94 852 GLY A O 1
ATOM 6371 N N . PRO A 1 853 ? -29.210 -30.914 52.426 1.00 66.00 853 PRO A N 1
ATOM 6372 C CA . PRO A 1 853 ? -29.983 -30.235 53.461 1.00 66.00 853 PRO A CA 1
ATOM 6373 C C . PRO A 1 853 ? -30.255 -31.207 54.617 1.00 66.00 853 PRO A C 1
ATOM 6375 O O . PRO A 1 853 ? -30.727 -32.323 54.392 1.00 66.00 853 PRO A O 1
ATOM 6378 N N . ALA A 1 854 ? -29.956 -30.790 55.851 1.00 66.06 854 ALA A N 1
ATOM 6379 C CA . ALA A 1 854 ? -30.230 -31.597 57.035 1.00 66.06 854 ALA A CA 1
ATOM 6380 C C . ALA A 1 854 ? -31.733 -31.913 57.106 1.00 66.06 854 ALA A C 1
ATOM 6382 O O . ALA A 1 854 ? -32.563 -31.009 57.192 1.00 66.06 854 ALA A O 1
ATOM 6383 N N . ARG A 1 855 ? -32.086 -33.200 57.037 1.00 70.25 855 ARG A N 1
ATOM 6384 C CA . ARG A 1 855 ? -33.475 -33.658 57.132 1.00 70.25 855 ARG A CA 1
ATOM 6385 C C . ARG A 1 855 ? -33.858 -33.769 58.609 1.00 70.25 855 ARG A C 1
ATOM 6387 O O . ARG A 1 855 ? -33.253 -34.554 59.334 1.00 70.25 855 ARG A O 1
ATOM 6394 N N . GLY A 1 856 ? -34.834 -32.976 59.049 1.00 84.88 856 GLY A N 1
ATOM 6395 C CA . GLY A 1 856 ? -35.341 -33.011 60.421 1.00 84.88 856 GLY A CA 1
ATOM 6396 C C . GLY A 1 856 ? -36.182 -34.253 60.702 1.00 84.88 856 GLY A C 1
ATOM 6397 O O . GLY A 1 856 ? -36.958 -34.688 59.850 1.00 84.88 856 GLY A O 1
ATOM 6398 N N . ILE A 1 857 ? -36.031 -34.826 61.898 1.00 91.69 857 ILE A N 1
ATOM 6399 C CA . ILE A 1 857 ? -36.898 -35.891 62.415 1.00 91.69 857 ILE A CA 1
ATOM 6400 C C . ILE A 1 857 ? -38.017 -35.209 63.214 1.00 91.69 857 ILE A C 1
ATOM 6402 O O . ILE A 1 857 ? -37.743 -34.671 64.291 1.00 91.69 857 ILE A O 1
ATOM 6406 N N . PRO A 1 858 ? -39.264 -35.176 62.715 1.00 93.19 858 PRO A N 1
ATOM 6407 C CA . PRO A 1 858 ? -40.345 -34.488 63.400 1.00 93.19 858 PRO A CA 1
ATOM 6408 C C . PRO A 1 858 ? -40.747 -35.229 64.678 1.00 93.19 858 PRO A C 1
ATOM 6410 O O . PRO A 1 858 ? -40.987 -36.441 64.680 1.00 93.19 858 PRO A O 1
ATOM 6413 N N . VAL A 1 859 ? -40.860 -34.465 65.761 1.00 93.31 859 VAL A N 1
ATOM 6414 C CA . VAL A 1 859 ? -41.304 -34.921 67.078 1.00 93.31 859 VAL A CA 1
ATOM 6415 C C . VAL A 1 859 ? -42.518 -34.121 67.517 1.00 93.31 859 VAL A C 1
ATOM 6417 O O . VAL A 1 859 ? -42.637 -32.926 67.234 1.00 93.31 859 VAL A O 1
ATOM 6420 N N . SER A 1 860 ? -43.448 -34.776 68.205 1.00 91.81 860 SER A N 1
ATOM 6421 C CA . SER A 1 860 ? -44.653 -34.117 68.707 1.00 91.81 860 SER A CA 1
ATOM 6422 C C . SER A 1 860 ? -45.082 -34.628 70.077 1.00 91.81 860 SER A C 1
ATOM 6424 O O . SER A 1 860 ? -44.700 -35.709 70.505 1.00 91.81 860 SER A O 1
ATOM 6426 N N . GLY A 1 861 ? -45.902 -33.860 70.772 1.00 91.44 861 GLY A N 1
ATOM 6427 C CA . GLY A 1 861 ? -46.537 -34.239 72.028 1.00 91.44 861 GLY A CA 1
ATOM 6428 C C . GLY A 1 861 ? -47.680 -33.282 72.340 1.00 91.44 861 GLY A C 1
ATOM 6429 O O . GLY A 1 861 ? -47.919 -32.330 71.596 1.00 91.44 861 GLY A O 1
ATOM 6430 N N . VAL A 1 862 ? -48.409 -33.518 73.426 1.00 89.25 862 VAL A N 1
ATOM 6431 C CA . VAL A 1 862 ? -49.474 -32.612 73.877 1.00 89.25 862 VAL A CA 1
ATOM 6432 C C . VAL A 1 862 ? -49.193 -32.196 75.314 1.00 89.25 862 VAL A C 1
ATOM 6434 O O . VAL A 1 862 ? -49.102 -33.043 76.194 1.00 89.25 862 VAL A O 1
ATOM 6437 N N . GLY A 1 863 ? -49.077 -30.894 75.569 1.00 86.50 863 GLY A N 1
ATOM 6438 C CA . GLY A 1 863 ? -49.128 -30.352 76.922 1.00 86.50 863 GLY A CA 1
ATOM 6439 C C . GLY A 1 863 ? -50.543 -30.464 77.474 1.00 86.50 863 GLY A C 1
ATOM 6440 O O . GLY A 1 863 ? -51.466 -29.827 76.972 1.00 86.50 863 GLY A O 1
ATOM 6441 N N . ALA A 1 864 ? -50.735 -31.296 78.488 1.00 78.19 864 ALA A N 1
ATOM 6442 C CA . ALA A 1 864 ? -52.014 -31.507 79.153 1.00 78.19 864 ALA A CA 1
ATOM 6443 C C . ALA A 1 864 ? -52.039 -30.814 80.523 1.00 78.19 864 ALA A C 1
ATOM 6445 O O . ALA A 1 864 ? -50.998 -30.503 81.101 1.00 78.19 864 ALA A O 1
ATOM 6446 N N . ALA A 1 865 ? -53.229 -30.562 81.063 1.00 71.19 865 ALA A N 1
ATOM 6447 C CA . ALA A 1 865 ? -53.348 -30.118 82.448 1.00 71.19 865 ALA A CA 1
ATOM 6448 C C . ALA A 1 865 ? -52.995 -31.283 83.392 1.00 71.19 865 ALA A C 1
ATOM 6450 O O . ALA A 1 865 ? -53.323 -32.436 83.106 1.00 71.19 865 ALA A O 1
ATOM 6451 N N . ALA A 1 866 ? -52.325 -30.997 84.511 1.00 63.03 866 ALA A N 1
ATOM 6452 C CA . ALA A 1 866 ? -52.132 -31.994 85.562 1.00 63.03 866 ALA A CA 1
ATOM 6453 C C . ALA A 1 866 ? -53.492 -32.408 86.168 1.00 63.03 866 ALA A C 1
ATOM 6455 O O . ALA A 1 866 ? -54.397 -31.569 86.223 1.00 63.03 866 ALA A O 1
ATOM 6456 N N . PRO A 1 867 ? -53.663 -33.661 86.641 1.00 62.78 867 PRO A N 1
ATOM 6457 C CA . PRO A 1 867 ? -54.879 -34.067 87.338 1.00 62.78 867 PRO A CA 1
ATOM 6458 C C . PRO A 1 867 ? -55.133 -33.163 88.548 1.00 62.78 867 PRO A C 1
ATOM 6460 O O . PRO A 1 867 ? -54.254 -32.976 89.390 1.00 62.78 867 PRO A O 1
ATOM 6463 N N . ALA A 1 868 ? -56.344 -32.614 88.620 1.00 68.69 868 ALA A N 1
ATOM 6464 C CA . ALA A 1 868 ? -56.785 -31.682 89.654 1.00 68.69 868 ALA A CA 1
ATOM 6465 C C . ALA A 1 868 ? -56.699 -32.259 91.079 1.00 68.69 868 ALA A C 1
ATOM 6467 O O . ALA A 1 868 ? -56.485 -31.507 92.024 1.00 68.69 868 ALA A O 1
ATOM 6468 N N . VAL A 1 869 ? -56.837 -33.578 91.248 1.00 78.50 869 VAL A N 1
ATOM 6469 C CA . VAL A 1 869 ? -56.800 -34.260 92.549 1.00 78.50 869 VAL A CA 1
ATOM 6470 C C . VAL A 1 869 ? -56.004 -35.564 92.433 1.00 78.50 869 VAL A C 1
ATOM 6472 O O . VAL A 1 869 ? -56.178 -36.311 91.472 1.00 78.50 869 VAL A O 1
ATOM 6475 N N . LEU A 1 870 ? -55.125 -35.839 93.401 1.00 85.81 870 LEU A N 1
ATOM 6476 C CA . LEU A 1 870 ? -54.323 -37.067 93.502 1.00 85.81 870 LEU A CA 1
ATOM 6477 C C . LEU A 1 870 ? -54.647 -37.825 94.795 1.00 85.81 870 LEU A C 1
ATOM 6479 O O . LEU A 1 870 ? -54.781 -37.196 95.841 1.00 85.81 870 LEU A O 1
ATOM 6483 N N . ILE A 1 871 ? -54.695 -39.158 94.735 1.00 88.94 871 ILE A N 1
ATOM 6484 C CA . ILE A 1 871 ? -54.927 -40.046 95.886 1.00 88.94 871 ILE A CA 1
ATOM 6485 C C . ILE A 1 871 ? -53.690 -40.915 96.134 1.00 88.94 871 ILE A C 1
ATOM 6487 O O . ILE A 1 871 ? -53.180 -41.522 95.193 1.00 88.94 871 ILE A O 1
ATOM 6491 N N . ASP A 1 872 ? -53.217 -40.983 97.379 1.00 87.31 872 ASP A N 1
ATOM 6492 C CA . ASP A 1 872 ? -52.051 -41.785 97.773 1.00 87.31 872 ASP A CA 1
ATOM 6493 C C . ASP A 1 872 ? -52.167 -42.308 99.226 1.00 87.31 872 ASP A C 1
ATOM 6495 O O . ASP A 1 872 ? -52.309 -41.491 100.140 1.00 87.31 872 ASP A O 1
ATOM 6499 N N . PRO A 1 873 ? -52.087 -43.629 99.481 1.00 88.12 873 PRO A N 1
ATOM 6500 C CA . PRO A 1 873 ? -52.007 -44.705 98.491 1.00 88.12 873 PRO A CA 1
ATOM 6501 C C . PRO A 1 873 ? -53.350 -44.942 97.784 1.00 88.12 873 PRO A C 1
ATOM 6503 O O . PRO A 1 873 ? -54.415 -44.611 98.301 1.00 88.12 873 PRO A O 1
ATOM 6506 N N . THR A 1 874 ? -53.308 -45.548 96.595 1.00 89.06 874 THR A N 1
ATOM 6507 C CA . THR A 1 874 ? -54.504 -45.858 95.785 1.00 89.06 874 THR A CA 1
ATOM 6508 C C . THR A 1 874 ? -55.240 -47.131 96.220 1.00 89.06 874 THR A C 1
ATOM 6510 O O . THR A 1 874 ? -56.320 -47.410 95.711 1.00 89.06 874 THR A O 1
ATOM 6513 N N . SER A 1 875 ? -54.683 -47.901 97.162 1.00 90.31 875 SER A N 1
ATOM 6514 C CA . SER A 1 875 ? -55.319 -49.043 97.840 1.00 90.31 875 SER A CA 1
ATOM 6515 C C . SER A 1 875 ? -54.633 -49.301 99.186 1.00 90.31 875 SER A C 1
ATOM 6517 O O . SER A 1 875 ? -53.477 -48.907 99.365 1.00 90.31 875 SER A O 1
ATOM 6519 N N . VAL A 1 876 ? -55.324 -49.949 100.128 1.00 92.75 876 VAL A N 1
ATOM 6520 C CA . VAL A 1 876 ? -54.784 -50.277 101.458 1.00 92.75 876 VAL A CA 1
ATOM 6521 C C . VAL A 1 876 ? -55.083 -51.730 101.827 1.00 92.75 876 VAL A C 1
ATOM 6523 O O . VAL A 1 876 ? -56.239 -52.146 101.822 1.00 92.75 876 VAL A O 1
ATOM 6526 N N . ASP A 1 877 ? -54.048 -52.475 102.220 1.00 92.94 877 ASP A N 1
ATOM 6527 C CA . ASP A 1 877 ? -54.168 -53.810 102.814 1.00 92.94 877 ASP A CA 1
ATOM 6528 C C . ASP A 1 877 ? -53.655 -53.795 104.262 1.00 92.94 877 ASP A C 1
ATOM 6530 O O . ASP A 1 877 ? -52.499 -53.457 104.523 1.00 92.94 877 ASP A O 1
ATOM 6534 N N . PHE A 1 878 ? -54.523 -54.154 105.206 1.00 92.12 878 PHE A N 1
ATOM 6535 C CA . PHE A 1 878 ? -54.243 -54.191 106.642 1.00 92.12 878 PHE A CA 1
ATOM 6536 C C . PHE A 1 878 ? -53.686 -55.540 107.115 1.00 92.12 878 PHE A C 1
ATOM 6538 O O . PHE A 1 878 ? -53.280 -55.664 108.272 1.00 92.12 878 PHE A O 1
ATOM 6545 N N . GLY A 1 879 ? -53.644 -56.558 106.248 1.00 86.88 879 GLY A N 1
ATOM 6546 C CA . GLY A 1 879 ? -53.167 -57.889 106.613 1.00 86.88 879 GLY A CA 1
ATOM 6547 C C . GLY A 1 879 ? -54.034 -58.570 107.684 1.00 86.88 879 GLY A C 1
ATOM 6548 O O . GLY A 1 879 ? -55.241 -58.348 107.771 1.00 86.88 879 GLY A O 1
ATOM 6549 N N . SER A 1 880 ? -53.433 -59.456 108.487 1.00 83.62 880 SER A N 1
ATOM 6550 C CA . SER A 1 880 ? -54.147 -60.208 109.531 1.00 83.62 880 SER A CA 1
ATOM 6551 C C . SER A 1 880 ? -54.195 -59.437 110.852 1.00 83.62 880 SER A C 1
ATOM 6553 O O . SER A 1 880 ? -53.153 -59.162 111.439 1.00 83.62 880 SER A O 1
ATOM 6555 N N . GLN A 1 881 ? -55.394 -59.220 111.386 1.00 90.62 881 GLN A N 1
ATOM 6556 C CA . GLN A 1 881 ? -55.646 -58.484 112.624 1.00 90.62 881 GLN A CA 1
ATOM 6557 C C . GLN A 1 881 ? -56.545 -59.304 113.561 1.00 90.62 881 GLN A C 1
ATOM 6559 O O . GLN A 1 881 ? -57.502 -59.924 113.109 1.00 90.62 881 GLN A O 1
ATOM 6564 N N . ALA A 1 882 ? -56.245 -59.349 114.862 1.00 84.94 882 ALA A N 1
ATOM 6565 C CA . ALA A 1 882 ? -57.041 -60.136 115.806 1.00 84.94 882 ALA A CA 1
ATOM 6566 C C . ALA A 1 882 ? -58.466 -59.578 115.937 1.00 84.94 882 ALA A C 1
ATOM 6568 O O . ALA A 1 882 ? -58.649 -58.363 116.017 1.00 84.94 882 ALA A O 1
ATOM 6569 N N . VAL A 1 883 ? -59.469 -60.460 115.980 1.00 88.56 883 VAL A N 1
ATOM 6570 C CA . VAL A 1 883 ? -60.880 -60.053 116.068 1.00 88.56 883 VAL A CA 1
ATOM 6571 C C . VAL A 1 883 ? -61.120 -59.184 117.304 1.00 88.56 883 VAL A C 1
ATOM 6573 O O . VAL A 1 883 ? -60.680 -59.522 118.404 1.00 88.56 883 VAL A O 1
ATOM 6576 N N . GLY A 1 884 ? -61.807 -58.057 117.116 1.00 84.75 884 GLY A N 1
ATOM 6577 C CA . GLY A 1 884 ? -62.099 -57.068 118.156 1.00 84.75 884 GLY A CA 1
ATOM 6578 C C . GLY A 1 884 ? -60.914 -56.182 118.556 1.00 84.75 884 GLY A C 1
ATOM 6579 O O . GLY A 1 884 ? -61.038 -55.406 119.499 1.00 84.75 884 GLY A O 1
ATOM 6580 N N . THR A 1 885 ? -59.767 -56.283 117.874 1.00 89.38 885 THR A N 1
ATOM 6581 C CA . THR A 1 885 ? -58.595 -55.426 118.114 1.00 89.38 885 THR A CA 1
ATOM 6582 C C . THR A 1 885 ? -58.328 -54.553 116.897 1.00 89.38 885 THR A C 1
ATOM 6584 O O . THR A 1 885 ? -58.174 -55.077 115.798 1.00 89.38 885 THR A O 1
ATOM 6587 N N . ALA A 1 886 ? -58.213 -53.242 117.094 1.00 89.56 886 ALA A N 1
ATOM 6588 C CA . ALA A 1 886 ? -57.912 -52.297 116.023 1.00 89.56 886 ALA A CA 1
ATOM 6589 C C . ALA A 1 886 ? -56.473 -52.442 115.496 1.00 89.56 886 ALA A C 1
ATOM 6591 O O . ALA A 1 886 ? -55.536 -52.675 116.267 1.00 89.56 886 ALA A O 1
ATOM 6592 N N . SER A 1 887 ? -56.295 -52.286 114.184 1.00 92.75 887 SER A N 1
ATOM 6593 C CA . SER A 1 887 ? -54.986 -52.142 113.546 1.00 92.75 887 SER A CA 1
ATOM 6594 C C . SER A 1 887 ? -54.346 -50.787 113.874 1.00 92.75 887 SER A C 1
ATOM 6596 O O . SER A 1 887 ? -54.970 -49.892 114.442 1.00 92.75 887 SER A O 1
ATOM 6598 N N . ALA A 1 888 ? -53.095 -50.587 113.454 1.00 90.31 888 ALA A N 1
ATOM 6599 C CA . ALA A 1 888 ? -52.589 -49.226 113.288 1.00 90.31 888 ALA A CA 1
ATOM 6600 C C . ALA A 1 888 ? -53.359 -48.526 112.152 1.00 90.31 888 ALA A C 1
ATOM 6602 O O . ALA A 1 888 ? -53.732 -49.172 111.168 1.00 90.31 888 ALA A O 1
ATOM 6603 N N . ALA A 1 889 ? -53.584 -47.218 112.280 1.00 90.56 889 ALA A N 1
ATOM 6604 C CA . ALA A 1 889 ? -54.268 -46.447 111.251 1.00 90.56 889 ALA A CA 1
ATOM 6605 C C . ALA A 1 889 ? -53.355 -46.218 110.032 1.00 90.56 889 ALA A C 1
ATOM 6607 O O . ALA A 1 889 ? -52.211 -45.779 110.179 1.00 90.56 889 ALA A O 1
ATOM 6608 N N . VAL A 1 890 ? -53.865 -46.461 108.824 1.00 93.69 890 VAL A N 1
ATOM 6609 C CA . VAL A 1 890 ? -53.195 -46.135 107.556 1.00 93.69 890 VAL A CA 1
ATOM 6610 C C . VAL A 1 890 ? -53.788 -44.845 107.002 1.00 93.69 890 VAL A C 1
ATOM 6612 O O . VAL A 1 890 ? -55.001 -44.689 106.937 1.00 93.69 890 VAL A O 1
ATOM 6615 N N . THR A 1 891 ? -52.940 -43.894 106.613 1.00 93.06 891 THR A N 1
ATOM 6616 C CA . THR A 1 891 ? -53.393 -42.593 106.101 1.00 93.06 891 THR A CA 1
ATOM 6617 C C . THR A 1 891 ? -53.482 -42.596 104.578 1.00 93.06 891 THR A C 1
ATOM 6619 O O . THR A 1 891 ? -52.465 -42.740 103.907 1.00 93.06 891 THR A O 1
ATOM 6622 N N . VAL A 1 892 ? -54.680 -42.344 104.054 1.00 92.00 892 VAL A N 1
ATOM 6623 C CA . VAL A 1 892 ? -54.972 -42.051 102.647 1.00 92.00 892 VAL A CA 1
ATOM 6624 C C . VAL A 1 892 ? -55.010 -40.538 102.456 1.00 92.00 892 VAL A C 1
ATOM 6626 O O . VAL A 1 892 ? -55.798 -39.837 103.089 1.00 92.00 892 VAL A O 1
ATOM 6629 N N . ALA A 1 893 ? -54.136 -40.010 101.606 1.00 89.19 893 ALA A N 1
ATOM 6630 C CA . ALA A 1 893 ? -54.039 -38.588 101.315 1.00 89.19 893 ALA A CA 1
ATOM 6631 C C . ALA A 1 893 ? -54.709 -38.251 99.977 1.00 89.19 893 ALA A C 1
ATOM 6633 O O . ALA A 1 893 ? -54.288 -38.738 98.931 1.00 89.19 893 ALA A O 1
ATOM 6634 N N . LEU A 1 894 ? -55.691 -37.352 100.010 1.00 90.62 894 LEU A N 1
ATOM 6635 C CA . LEU A 1 894 ? -56.253 -36.676 98.846 1.00 90.62 894 LEU A CA 1
ATOM 6636 C C . LEU A 1 894 ? -55.594 -35.304 98.718 1.00 90.62 894 LEU A C 1
ATOM 6638 O O . LEU A 1 894 ? -55.779 -34.435 99.567 1.00 90.62 894 LEU A O 1
ATOM 6642 N N . ARG A 1 895 ? -54.798 -35.099 97.672 1.00 88.00 895 ARG A N 1
ATOM 6643 C CA . ARG A 1 895 ? -54.085 -33.845 97.401 1.00 88.00 895 ARG A CA 1
ATOM 6644 C C . ARG A 1 895 ? -54.812 -33.067 96.320 1.00 88.00 895 ARG A C 1
ATOM 6646 O O . ARG A 1 895 ? -54.988 -33.583 95.220 1.00 88.00 895 ARG A O 1
ATOM 6653 N N . ASN A 1 896 ? -55.203 -31.835 96.624 1.00 86.62 896 ASN A N 1
ATOM 6654 C CA . ASN A 1 896 ? -55.798 -30.940 95.645 1.00 86.62 896 ASN A CA 1
ATOM 6655 C C . ASN A 1 896 ? -54.687 -30.187 94.905 1.00 86.62 896 ASN A C 1
ATOM 6657 O O . ASN A 1 896 ? -54.032 -29.321 95.472 1.00 86.62 896 ASN A O 1
ATOM 6661 N N . ASN A 1 897 ? -54.492 -30.507 93.635 1.00 79.75 897 ASN A N 1
ATOM 6662 C CA . ASN A 1 897 ? -53.566 -29.824 92.733 1.00 79.75 897 ASN A CA 1
ATOM 6663 C C . ASN A 1 897 ? -54.276 -28.840 91.792 1.00 79.75 897 ASN A C 1
ATOM 6665 O O . ASN A 1 897 ? -53.636 -28.248 90.923 1.00 79.75 897 ASN A O 1
ATOM 6669 N N . SER A 1 898 ? -55.591 -28.685 91.924 1.00 75.94 898 SER A N 1
ATOM 6670 C CA . SER A 1 898 ? -56.355 -27.702 91.171 1.00 75.94 898 SER A CA 1
ATOM 6671 C C . SER A 1 898 ? -56.211 -26.312 91.798 1.00 75.94 898 SER A C 1
ATOM 6673 O O . SER A 1 898 ? -56.024 -26.203 93.009 1.00 75.94 898 SER A O 1
ATOM 6675 N N . PRO A 1 899 ? -56.321 -25.235 91.000 1.00 70.69 899 PRO A N 1
ATOM 6676 C CA . PRO A 1 899 ? -56.186 -23.865 91.495 1.00 70.69 899 PRO A CA 1
ATOM 6677 C C . PRO A 1 899 ? -57.355 -23.412 92.388 1.00 70.69 899 PRO A C 1
ATOM 6679 O O . PRO A 1 899 ? -57.262 -22.360 93.019 1.00 70.69 899 PRO A O 1
ATOM 6682 N N . ALA A 1 900 ? -58.448 -24.179 92.450 1.00 79.69 900 ALA A N 1
ATOM 6683 C CA . ALA A 1 900 ? -59.612 -23.903 93.285 1.00 79.69 900 ALA A CA 1
ATOM 6684 C C . ALA A 1 900 ? -59.677 -24.890 94.465 1.00 79.69 900 ALA A C 1
ATOM 6686 O O . ALA A 1 900 ? -59.216 -26.020 94.334 1.00 79.69 900 ALA A O 1
ATOM 6687 N N . PRO A 1 901 ? -60.244 -24.513 95.623 1.00 82.50 901 PRO A N 1
ATOM 6688 C CA . PRO A 1 901 ? -60.452 -25.454 96.720 1.00 82.50 901 PRO A CA 1
ATOM 6689 C C . PRO A 1 901 ? -61.386 -26.611 96.321 1.00 82.50 901 PRO A C 1
ATOM 6691 O O . PRO A 1 901 ? -62.401 -26.384 95.666 1.00 82.50 901 PRO A O 1
ATOM 6694 N N . VAL A 1 902 ? -61.068 -27.838 96.746 1.00 85.75 902 VAL A N 1
ATOM 6695 C CA . VAL A 1 902 ? -61.903 -29.036 96.551 1.00 85.75 902 VAL A CA 1
ATOM 6696 C C . VAL A 1 902 ? -62.592 -29.370 97.868 1.00 85.75 902 VAL A C 1
ATOM 6698 O O . VAL A 1 902 ? -61.948 -29.751 98.842 1.00 85.75 902 VAL A O 1
ATOM 6701 N N . GLU A 1 903 ? -63.911 -29.215 97.907 1.00 87.56 903 GLU A N 1
ATOM 6702 C CA . GLU A 1 903 ? -64.740 -29.543 99.069 1.00 87.56 903 GLU A CA 1
ATOM 6703 C C . GLU A 1 903 ? -65.171 -31.012 99.009 1.00 87.56 903 GLU A C 1
ATOM 6705 O O . GLU A 1 903 ? -65.941 -31.389 98.126 1.00 87.56 903 GLU A O 1
ATOM 6710 N N . ILE A 1 904 ? -64.688 -31.836 99.944 1.00 88.31 904 ILE A N 1
ATOM 6711 C CA . ILE A 1 904 ? -65.124 -33.231 100.100 1.00 88.31 904 ILE A CA 1
ATOM 6712 C C . ILE A 1 904 ? -66.367 -33.251 100.985 1.00 88.31 904 ILE A C 1
ATOM 6714 O O . ILE A 1 904 ? -66.307 -32.877 102.154 1.00 88.31 904 ILE A O 1
ATOM 6718 N N . ARG A 1 905 ? -67.498 -33.683 100.425 1.00 87.69 905 ARG A N 1
ATOM 6719 C CA . ARG A 1 905 ? -68.798 -33.711 101.107 1.00 87.69 905 ARG A CA 1
ATOM 6720 C C . ARG A 1 905 ? -69.064 -34.999 101.851 1.00 87.69 905 ARG A C 1
ATOM 6722 O O . ARG A 1 905 ? -69.713 -34.969 102.892 1.00 87.69 905 ARG A O 1
ATOM 6729 N N . THR A 1 906 ? -68.594 -36.120 101.317 1.00 88.00 906 THR A N 1
ATOM 6730 C CA . THR A 1 906 ? -68.772 -37.425 101.952 1.00 88.00 906 THR A CA 1
ATOM 6731 C C . THR A 1 906 ? -67.461 -38.190 101.977 1.00 88.00 906 THR A C 1
ATOM 6733 O O . THR A 1 906 ? -66.658 -38.110 101.049 1.00 88.00 906 THR A O 1
ATOM 6736 N N . ILE A 1 907 ? -67.248 -38.901 103.080 1.00 91.25 907 ILE A N 1
ATOM 6737 C CA . ILE A 1 907 ? -66.178 -39.863 103.308 1.00 91.25 907 ILE A CA 1
ATOM 6738 C C . ILE A 1 907 ? -66.908 -41.045 103.918 1.00 91.25 907 ILE A C 1
ATOM 6740 O O . ILE A 1 907 ? -67.430 -40.948 105.028 1.00 91.25 907 ILE A O 1
ATOM 6744 N N . GLU A 1 908 ? -67.019 -42.114 103.151 1.00 89.44 908 GLU A N 1
ATOM 6745 C CA . GLU A 1 908 ? -67.801 -43.287 103.511 1.00 89.44 908 GLU A CA 1
ATOM 6746 C C . GLU A 1 908 ? -67.003 -44.549 103.211 1.00 89.44 908 GLU A C 1
ATOM 6748 O O . GLU A 1 908 ? -66.195 -44.586 102.280 1.00 89.44 908 GLU A O 1
ATOM 6753 N N . VAL A 1 909 ? -67.238 -45.589 104.004 1.00 90.94 909 VAL A N 1
ATOM 6754 C CA . VAL A 1 909 ? -66.764 -46.935 103.706 1.00 90.94 909 VAL A CA 1
ATOM 6755 C C . VAL A 1 909 ? -67.969 -47.762 103.291 1.00 90.94 909 VAL A C 1
ATOM 6757 O O . VAL A 1 909 ? -69.018 -47.698 103.920 1.00 90.94 909 VAL A O 1
ATOM 6760 N N . THR A 1 910 ? -67.835 -48.516 102.205 1.00 87.44 910 THR A N 1
ATOM 6761 C CA . THR A 1 910 ? -68.891 -49.410 101.712 1.00 87.44 910 THR A CA 1
ATOM 6762 C C . THR A 1 910 ? -68.359 -50.836 101.591 1.00 87.44 910 THR A C 1
ATOM 6764 O O . THR A 1 910 ? -67.220 -51.039 101.167 1.00 87.44 910 THR A O 1
ATOM 6767 N N . GLY A 1 911 ? -69.160 -51.833 101.981 1.00 87.69 911 GLY A N 1
ATOM 6768 C CA . GLY A 1 911 ? -68.742 -53.237 102.077 1.00 87.69 911 GLY A CA 1
ATOM 6769 C C . GLY A 1 911 ? -68.832 -53.741 103.516 1.00 87.69 911 GLY A C 1
ATOM 6770 O O . GLY A 1 911 ? -69.891 -53.633 104.117 1.00 87.69 911 GLY A O 1
ATOM 6771 N N . HIS A 1 912 ? -67.738 -54.290 104.049 1.00 88.44 912 HIS A N 1
ATOM 6772 C CA . HIS A 1 912 ? -67.612 -54.642 105.472 1.00 88.44 912 HIS A CA 1
ATOM 6773 C C . HIS A 1 912 ? -67.313 -53.398 106.326 1.00 88.44 912 HIS A C 1
ATOM 6775 O O . HIS A 1 912 ? -66.247 -53.285 106.920 1.00 88.44 912 HIS A O 1
ATOM 6781 N N . ASP A 1 913 ? -68.187 -52.402 106.281 1.00 85.25 913 ASP A N 1
ATOM 6782 C CA . ASP A 1 913 ? -68.006 -51.095 106.920 1.00 85.25 913 ASP A CA 1
ATOM 6783 C C . ASP A 1 913 ? -67.923 -51.161 108.453 1.00 85.25 913 ASP A C 1
ATOM 6785 O O . ASP A 1 913 ? -67.226 -50.352 109.056 1.00 85.25 913 ASP A O 1
ATOM 6789 N N . ASP A 1 914 ? -68.526 -52.173 109.076 1.00 88.00 914 ASP A N 1
ATOM 6790 C CA . ASP A 1 914 ? -68.386 -52.481 110.504 1.00 88.00 914 ASP A CA 1
ATOM 6791 C C . ASP A 1 914 ? -66.963 -52.887 110.926 1.00 88.00 914 ASP A C 1
ATOM 6793 O O . ASP A 1 914 ? -66.627 -52.807 112.109 1.00 88.00 914 ASP A O 1
ATOM 6797 N N . ASP A 1 915 ? -66.116 -53.295 109.976 1.00 90.50 915 ASP A N 1
ATOM 6798 C CA . ASP A 1 915 ? -64.719 -53.633 110.233 1.00 90.50 915 ASP A CA 1
ATOM 6799 C C . ASP A 1 915 ? -63.760 -52.429 110.063 1.00 90.50 915 ASP A C 1
ATOM 6801 O O . ASP A 1 915 ? -62.579 -52.564 110.397 1.00 90.50 915 ASP A O 1
ATOM 6805 N N . PHE A 1 916 ? -64.197 -51.271 109.538 1.00 92.62 916 PHE A N 1
ATOM 6806 C CA . PHE A 1 916 ? -63.308 -50.138 109.225 1.00 92.62 916 PHE A CA 1
ATOM 6807 C C . PHE A 1 916 ? -63.814 -48.793 109.754 1.00 92.62 916 PHE A C 1
ATOM 6809 O O . PHE A 1 916 ? -64.870 -48.309 109.362 1.00 92.62 916 PHE A O 1
ATOM 6816 N N . ASP A 1 917 ? -62.964 -48.109 110.518 1.00 90.31 917 ASP A N 1
ATOM 6817 C CA . ASP A 1 917 ? -63.202 -46.739 110.973 1.00 90.31 917 ASP A CA 1
ATOM 6818 C C . ASP A 1 917 ? -62.361 -45.735 110.180 1.00 90.31 917 ASP A C 1
ATOM 6820 O O . ASP A 1 917 ? -61.186 -45.977 109.888 1.00 90.31 917 ASP A O 1
ATOM 6824 N N . VAL A 1 918 ? -62.944 -44.572 109.871 1.00 91.00 918 VAL A N 1
ATOM 6825 C CA . VAL A 1 918 ? -62.284 -43.486 109.128 1.00 91.00 918 VAL A CA 1
ATOM 6826 C C . VAL A 1 918 ? -62.317 -42.168 109.897 1.00 91.00 918 VAL A C 1
ATOM 6828 O O . VAL A 1 918 ? -63.298 -41.833 110.557 1.00 91.00 918 VAL A O 1
ATOM 6831 N N . THR A 1 919 ? -61.227 -41.402 109.859 1.00 87.38 919 THR A N 1
ATOM 6832 C CA . THR A 1 919 ? -61.099 -40.118 110.574 1.00 87.38 919 THR A CA 1
ATOM 6833 C C . THR A 1 919 ? -60.153 -39.168 109.826 1.00 87.38 919 THR A C 1
ATOM 6835 O O . THR A 1 919 ? -59.110 -39.622 109.358 1.00 87.38 919 THR A O 1
ATOM 6838 N N . PRO A 1 920 ? -60.421 -37.850 109.750 1.00 81.75 920 PRO A N 1
ATOM 6839 C CA . PRO A 1 920 ? -61.612 -37.143 110.231 1.00 81.75 920 PRO A CA 1
ATOM 6840 C C . PRO A 1 920 ? -62.825 -37.316 109.290 1.00 81.75 920 PRO A C 1
ATOM 6842 O O . PRO A 1 920 ? -62.649 -37.759 108.154 1.00 81.75 920 PRO A O 1
ATOM 6845 N N . PRO A 1 921 ? -64.050 -36.973 109.738 1.00 75.56 921 PRO A N 1
ATOM 6846 C CA . PRO A 1 921 ? -65.220 -36.863 108.859 1.00 75.56 921 PRO A CA 1
ATOM 6847 C C . PRO A 1 921 ? -65.026 -35.775 107.780 1.00 75.56 921 PRO A C 1
ATOM 6849 O O . PRO A 1 921 ? -64.084 -34.980 107.882 1.00 75.56 921 PRO A O 1
ATOM 6852 N N . PRO A 1 922 ? -65.912 -35.701 106.761 1.00 74.12 922 PRO A N 1
ATOM 6853 C CA . PRO A 1 922 ? -65.878 -34.631 105.765 1.00 74.12 922 PRO A CA 1
ATOM 6854 C C . PRO A 1 922 ? -65.857 -33.255 106.436 1.00 74.12 922 PRO A C 1
ATOM 6856 O O . PRO A 1 922 ? -66.587 -33.012 107.399 1.00 74.12 922 PRO A O 1
ATOM 6859 N N . GLY A 1 923 ? -65.012 -32.361 105.934 1.00 74.06 923 GLY A N 1
ATOM 6860 C CA . GLY A 1 923 ? -64.743 -31.061 106.537 1.00 74.06 923 GLY A CA 1
ATOM 6861 C C . GLY A 1 923 ? -64.084 -30.108 105.545 1.00 74.06 923 GLY A C 1
ATOM 6862 O O . GLY A 1 923 ? -64.216 -30.305 104.342 1.00 74.06 923 GLY A O 1
ATOM 6863 N N . GLU A 1 924 ? -63.419 -29.066 106.057 1.00 72.06 924 GLU A N 1
ATOM 6864 C CA . GLU A 1 924 ? -63.005 -27.872 105.301 1.00 72.06 924 GLU A CA 1
ATOM 6865 C C . GLU A 1 924 ? -62.492 -28.129 103.866 1.00 72.06 924 GLU A C 1
ATOM 6867 O O . GLU A 1 924 ? -61.747 -29.088 103.638 1.00 72.06 924 GLU A O 1
ATOM 6872 N N . PRO A 1 925 ? -62.831 -27.247 102.898 1.00 81.69 925 PRO A N 1
ATOM 6873 C CA . PRO A 1 925 ? -62.349 -27.361 101.527 1.00 81.69 925 PRO A CA 1
ATOM 6874 C C . PRO A 1 925 ? -60.829 -27.499 101.476 1.00 81.69 925 PRO A C 1
ATOM 6876 O O . PRO A 1 925 ? -60.104 -26.671 102.023 1.00 81.69 925 PRO A O 1
ATOM 6879 N N . VAL A 1 926 ? -60.337 -28.519 100.775 1.00 86.56 926 VAL A N 1
ATOM 6880 C CA . VAL A 1 926 ? -58.904 -28.735 100.575 1.00 86.56 926 VAL A CA 1
ATOM 6881 C C . VAL A 1 926 ? -58.406 -27.631 99.643 1.00 86.56 926 VAL A C 1
ATOM 6883 O O . VAL A 1 926 ? -58.784 -27.639 98.471 1.00 86.56 926 VAL A O 1
ATOM 6886 N N . PRO A 1 927 ? -57.595 -26.660 100.098 1.00 84.69 927 PRO A N 1
ATOM 6887 C CA . PRO A 1 927 ? -57.151 -25.564 99.242 1.00 84.69 927 PRO A CA 1
ATOM 6888 C C . PRO A 1 927 ? -56.224 -26.078 98.135 1.00 84.69 927 PRO A C 1
ATOM 6890 O O . PRO A 1 927 ? -55.696 -27.186 98.221 1.00 84.69 927 PRO A O 1
ATOM 6893 N N . SER A 1 928 ? -55.996 -25.262 97.106 1.00 81.38 928 SER A N 1
ATOM 6894 C CA . SER A 1 928 ? -54.984 -25.541 96.079 1.00 81.38 928 SER A CA 1
ATOM 6895 C C . SER A 1 928 ? -53.621 -25.840 96.720 1.00 81.38 928 SER A C 1
ATOM 6897 O O . SER A 1 928 ? -53.138 -25.070 97.548 1.00 81.38 928 SER A O 1
ATOM 6899 N N . GLY A 1 929 ? -52.995 -26.955 96.344 1.00 79.56 929 GLY A N 1
ATOM 6900 C CA . GLY A 1 929 ? -51.757 -27.488 96.928 1.00 79.56 929 GLY A CA 1
ATOM 6901 C C . GLY A 1 929 ? -51.926 -28.174 98.293 1.00 79.56 929 GLY A C 1
ATOM 6902 O O . GLY A 1 929 ? -50.967 -28.735 98.826 1.00 79.56 929 GLY A O 1
ATOM 6903 N N . GLY A 1 930 ? -53.128 -28.134 98.871 1.00 85.62 930 GLY A N 1
ATOM 6904 C CA . GLY A 1 930 ? -53.467 -28.744 100.151 1.00 85.62 930 GLY A CA 1
ATOM 6905 C C . GLY A 1 930 ? -53.688 -30.253 100.057 1.00 85.62 930 GLY A C 1
ATOM 6906 O O . GLY A 1 930 ? -53.820 -30.829 98.976 1.00 85.62 930 GLY A O 1
ATOM 6907 N N . SER A 1 931 ? -53.752 -30.910 101.216 1.00 87.88 931 SER A N 1
ATOM 6908 C CA . SER A 1 931 ? -54.065 -32.338 101.301 1.00 87.88 931 SER A CA 1
ATOM 6909 C C . SER A 1 931 ? -55.050 -32.641 102.424 1.00 87.88 931 SER A C 1
ATOM 6911 O O . SER A 1 931 ? -54.762 -32.309 103.574 1.00 87.88 931 SER A O 1
ATOM 6913 N N . LEU A 1 932 ? -56.135 -33.345 102.111 1.00 89.25 932 LEU A N 1
ATOM 6914 C CA . LEU A 1 932 ? -56.951 -34.060 103.089 1.00 89.25 932 LEU A CA 1
ATOM 6915 C C . LEU A 1 932 ? -56.279 -35.397 103.403 1.00 89.25 932 LEU A C 1
ATOM 6917 O O . LEU A 1 932 ? -55.849 -36.104 102.497 1.00 89.25 932 LEU A O 1
ATOM 6921 N N . ARG A 1 933 ? -56.171 -35.744 104.684 1.00 90.50 933 ARG A N 1
ATOM 6922 C CA . ARG A 1 933 ? -55.584 -37.007 105.146 1.00 90.50 933 ARG A CA 1
ATOM 6923 C C . ARG A 1 933 ? -56.637 -37.776 105.928 1.00 90.50 933 ARG A C 1
ATOM 6925 O O . ARG A 1 933 ? -56.998 -37.353 107.020 1.00 90.50 933 ARG A O 1
ATOM 6932 N N . VAL A 1 934 ? -57.105 -38.879 105.359 1.00 91.75 934 VAL A N 1
ATOM 6933 C CA . VAL A 1 934 ? -58.078 -39.789 105.964 1.00 91.75 934 VAL A CA 1
ATOM 6934 C C . VAL A 1 934 ? -57.321 -40.971 106.552 1.00 91.75 934 VAL A C 1
ATOM 6936 O O . VAL A 1 934 ? -56.736 -41.772 105.830 1.00 91.75 934 VAL A O 1
ATOM 6939 N N . ALA A 1 935 ? -57.283 -41.056 107.874 1.00 91.50 935 ALA A N 1
ATOM 6940 C CA . ALA A 1 935 ? -56.778 -42.209 108.597 1.00 91.50 935 ALA A CA 1
ATOM 6941 C C . ALA A 1 935 ? -57.857 -43.295 108.621 1.00 91.50 935 ALA A C 1
ATOM 6943 O O . ALA A 1 935 ? -58.981 -43.039 109.043 1.00 91.50 935 ALA A O 1
ATOM 6944 N N . VAL A 1 936 ? -57.504 -44.493 108.170 1.00 94.12 936 VAL A N 1
ATOM 6945 C CA . VAL A 1 936 ? -58.370 -45.670 108.115 1.00 94.12 936 VAL A CA 1
ATOM 6946 C C . VAL A 1 936 ? -57.816 -46.716 109.076 1.00 94.12 936 VAL A C 1
ATOM 6948 O O . VAL A 1 936 ? -56.625 -47.023 109.021 1.00 94.12 936 VAL A O 1
ATOM 6951 N N . THR A 1 937 ? -58.653 -47.261 109.953 1.00 93.38 937 THR A N 1
ATOM 6952 C CA . THR A 1 937 ? -58.281 -48.301 110.925 1.00 93.38 937 THR A CA 1
ATOM 6953 C C . THR A 1 937 ? -59.147 -49.533 110.715 1.00 93.38 937 THR A C 1
ATOM 6955 O O . THR A 1 937 ? -60.349 -49.395 110.524 1.00 93.38 937 THR A O 1
ATOM 6958 N N . PHE A 1 938 ? -58.555 -50.725 110.764 1.00 95.06 938 PHE A N 1
ATOM 6959 C CA . PHE A 1 938 ? -59.253 -51.995 110.572 1.00 95.06 938 PHE A CA 1
ATOM 6960 C C . PHE A 1 938 ? -59.409 -52.736 111.908 1.00 95.06 938 PHE A C 1
ATOM 6962 O O . PHE A 1 938 ? -58.414 -53.107 112.533 1.00 95.06 938 PHE A O 1
ATOM 6969 N N . THR A 1 939 ? -60.647 -52.967 112.342 1.00 93.81 939 THR A N 1
ATOM 6970 C CA . THR A 1 939 ? -61.013 -53.706 113.559 1.00 93.81 939 THR A CA 1
ATOM 6971 C C . THR A 1 939 ? -61.957 -54.847 113.177 1.00 93.81 939 THR A C 1
ATOM 6973 O O . THR A 1 939 ? -63.172 -54.687 113.248 1.00 93.81 939 THR A O 1
ATOM 6976 N N . PRO A 1 940 ? -61.440 -56.015 112.761 1.00 92.31 940 PRO A N 1
ATOM 6977 C CA . PRO A 1 940 ? -62.298 -57.084 112.274 1.00 92.31 940 PRO A CA 1
ATOM 6978 C C . PRO A 1 940 ? -63.234 -57.590 113.376 1.00 92.31 940 PRO A C 1
ATOM 6980 O O . PRO A 1 940 ? -62.770 -57.977 114.450 1.00 92.31 940 PRO A O 1
ATOM 6983 N N . VAL A 1 941 ? -64.539 -57.660 113.112 1.00 88.88 941 VAL A N 1
ATOM 6984 C CA . VAL A 1 941 ? -65.550 -58.157 114.066 1.00 88.88 941 VAL A CA 1
ATOM 6985 C C . VAL A 1 941 ? -65.767 -59.671 113.983 1.00 88.88 941 VAL A C 1
ATOM 6987 O O . VAL A 1 941 ? -66.384 -60.263 114.868 1.00 88.88 941 VAL A O 1
ATOM 6990 N N . ALA A 1 942 ? -65.225 -60.330 112.955 1.00 86.69 942 ALA A N 1
ATOM 6991 C CA . ALA A 1 942 ? -65.250 -61.785 112.816 1.00 86.69 942 ALA A CA 1
ATOM 6992 C C . ALA A 1 942 ? -63.967 -62.335 112.178 1.00 86.69 942 ALA A C 1
ATOM 6994 O O . ALA A 1 942 ? -63.178 -61.613 111.572 1.00 86.69 942 ALA A O 1
ATOM 6995 N N . VAL A 1 943 ? -63.756 -63.644 112.335 1.00 86.56 943 VAL A N 1
ATOM 6996 C CA . VAL A 1 943 ? -62.591 -64.364 111.802 1.00 86.56 943 VAL A CA 1
ATOM 6997 C C . VAL A 1 943 ? -62.760 -64.589 110.290 1.00 86.56 943 VAL A C 1
ATOM 6999 O O . VAL A 1 943 ? -63.798 -65.095 109.870 1.00 86.56 943 VAL A O 1
ATOM 7002 N N . GLY A 1 944 ? -61.737 -64.281 109.480 1.00 84.19 944 GLY A N 1
ATOM 7003 C CA . GLY A 1 944 ? -61.740 -64.460 108.014 1.00 84.19 944 GLY A CA 1
ATOM 7004 C C . GLY A 1 944 ? -61.469 -63.175 107.216 1.00 84.19 944 GLY A C 1
ATOM 7005 O O . GLY A 1 944 ? -61.264 -62.115 107.800 1.00 84.19 944 GLY A O 1
ATOM 7006 N N . SER A 1 945 ? -61.435 -63.267 105.881 1.00 89.25 945 SER A N 1
ATOM 7007 C CA . SER A 1 945 ? -61.134 -62.137 104.983 1.00 89.25 945 SER A CA 1
ATOM 7008 C C . SER A 1 945 ? -62.241 -61.081 104.961 1.00 89.25 945 SER A C 1
ATOM 7010 O O . SER A 1 945 ? -63.421 -61.419 104.877 1.00 89.25 945 SER A O 1
ATOM 7012 N N . ARG A 1 946 ? -61.843 -59.807 104.972 1.00 91.06 946 ARG A N 1
ATOM 7013 C CA . ARG A 1 946 ? -62.698 -58.617 104.987 1.00 91.06 946 ARG A CA 1
ATOM 7014 C C . ARG A 1 946 ? -62.268 -57.650 103.887 1.00 91.06 946 ARG A C 1
ATOM 7016 O O . ARG A 1 946 ? -61.075 -57.440 103.674 1.00 91.06 946 ARG A O 1
ATOM 7023 N N . SER A 1 947 ? -63.232 -57.065 103.188 1.00 91.50 947 SER A N 1
ATOM 7024 C CA . SER A 1 947 ? -62.979 -56.118 102.095 1.00 91.50 947 SER A CA 1
ATOM 7025 C C . SER A 1 947 ? -64.016 -55.003 102.075 1.00 91.50 947 SER A C 1
ATOM 7027 O O . SER A 1 947 ? -65.213 -55.272 102.229 1.00 91.50 947 SER A O 1
ATOM 7029 N N . ALA A 1 948 ? -63.563 -53.778 101.829 1.00 93.88 948 ALA A N 1
ATOM 7030 C CA . ALA A 1 948 ? -64.399 -52.587 101.733 1.00 93.88 948 ALA A CA 1
ATOM 7031 C C . ALA A 1 948 ? -63.804 -51.570 100.740 1.00 93.88 948 ALA A C 1
ATOM 7033 O O . ALA A 1 948 ? -62.712 -51.769 100.213 1.00 93.88 948 ALA A O 1
ATOM 7034 N N . VAL A 1 949 ? -64.516 -50.481 100.461 1.00 94.88 949 VAL A N 1
ATOM 7035 C CA . VAL A 1 949 ? -64.025 -49.359 99.647 1.00 94.88 949 VAL A CA 1
ATOM 7036 C C . VAL A 1 949 ? -64.231 -48.067 100.419 1.00 94.88 949 VAL A C 1
ATOM 7038 O O . VAL A 1 949 ? -65.362 -47.753 100.786 1.00 94.88 949 VAL A O 1
ATOM 7041 N N . LEU A 1 950 ? -63.148 -47.315 100.623 1.00 93.75 950 LEU A N 1
ATOM 7042 C CA . LEU A 1 950 ? -63.199 -45.923 101.053 1.00 93.75 950 LEU A CA 1
ATOM 7043 C C . LEU A 1 950 ? -63.557 -45.055 99.846 1.00 93.75 950 LEU A C 1
ATOM 7045 O O . LEU A 1 950 ? -62.799 -44.999 98.879 1.00 93.75 950 LEU A O 1
ATOM 7049 N N . ALA A 1 951 ? -64.680 -44.353 99.912 1.00 91.31 951 ALA A N 1
ATOM 7050 C CA . ALA A 1 951 ? -65.093 -43.393 98.904 1.00 91.31 951 ALA A CA 1
ATOM 7051 C C . ALA A 1 951 ? -65.124 -41.978 99.486 1.00 91.31 951 ALA A C 1
ATOM 7053 O O . ALA A 1 951 ? -65.769 -41.715 100.499 1.00 91.31 951 ALA A O 1
ATOM 7054 N N . MET A 1 952 ? -64.441 -41.057 98.812 1.00 91.38 952 MET A N 1
ATOM 7055 C CA . MET A 1 952 ? -64.489 -39.622 99.086 1.00 91.38 952 MET A CA 1
ATOM 7056 C C . MET A 1 952 ? -65.212 -38.946 97.922 1.00 91.38 952 MET A C 1
ATOM 7058 O O . MET A 1 952 ? -64.780 -39.095 96.782 1.00 91.38 952 MET A O 1
ATOM 7062 N N . THR A 1 953 ? -66.302 -38.223 98.171 1.00 88.94 953 THR A N 1
ATOM 7063 C CA . THR A 1 953 ? -67.077 -37.557 97.104 1.00 88.94 953 THR A CA 1
ATOM 7064 C C . THR A 1 953 ? -67.037 -36.052 97.288 1.00 88.94 953 THR A C 1
ATOM 7066 O O . THR A 1 953 ? -67.302 -35.559 98.386 1.00 88.94 953 THR A O 1
ATOM 7069 N N . ASP A 1 954 ? -66.712 -35.311 96.231 1.00 87.56 954 ASP A N 1
ATOM 7070 C CA . ASP A 1 954 ? -66.672 -33.851 96.284 1.00 87.56 954 ASP A CA 1
ATOM 7071 C C . ASP A 1 954 ? -68.039 -33.179 96.067 1.00 87.56 954 ASP A C 1
ATOM 7073 O O . ASP A 1 954 ? -69.044 -33.813 95.737 1.00 87.56 954 ASP A O 1
ATOM 7077 N N . ALA A 1 955 ? -68.082 -31.860 96.273 1.00 82.62 955 ALA A N 1
ATOM 7078 C CA . ALA A 1 955 ? -69.286 -31.041 96.134 1.00 82.62 955 ALA A CA 1
ATOM 7079 C C . ALA A 1 955 ? -69.903 -31.034 94.724 1.00 82.62 955 ALA A C 1
ATOM 7081 O O . ALA A 1 955 ? -71.070 -30.661 94.584 1.00 82.62 955 ALA A O 1
ATOM 7082 N N . HIS A 1 956 ? -69.155 -31.463 93.706 1.00 82.88 956 HIS A N 1
ATOM 7083 C CA . HIS A 1 956 ? -69.604 -31.563 92.317 1.00 82.88 956 HIS A CA 1
ATOM 7084 C C . HIS A 1 956 ? -70.002 -32.997 91.934 1.00 82.88 956 HIS A C 1
ATOM 7086 O O . HIS A 1 956 ? -70.396 -33.238 90.794 1.00 82.88 956 HIS A O 1
ATOM 7092 N N . GLY A 1 957 ? -69.945 -33.936 92.883 1.00 79.50 957 GLY A N 1
ATOM 7093 C CA . GLY A 1 957 ? -70.324 -35.332 92.690 1.00 79.50 957 GLY A CA 1
ATOM 7094 C C . GLY A 1 957 ? -69.209 -36.218 92.134 1.00 79.50 957 GLY A C 1
ATOM 7095 O O . GLY A 1 957 ? -69.477 -37.377 91.820 1.00 79.50 957 GLY A O 1
ATOM 7096 N N . GLN A 1 958 ? -67.971 -35.725 92.015 1.00 84.88 958 GLN A N 1
ATOM 7097 C CA . GLN A 1 958 ? -66.846 -36.570 91.618 1.00 84.88 958 GLN A CA 1
ATOM 7098 C C . GLN A 1 958 ? -66.443 -37.464 92.793 1.00 84.88 958 GLN A C 1
ATOM 7100 O O . GLN A 1 958 ? -66.176 -36.984 93.896 1.00 84.88 958 GLN A O 1
ATOM 7105 N N . ARG A 1 959 ? -66.385 -38.774 92.539 1.00 88.12 959 ARG A N 1
ATOM 7106 C CA . ARG A 1 959 ? -66.026 -39.798 93.526 1.00 88.12 959 ARG A CA 1
ATOM 7107 C C . ARG A 1 959 ? -64.566 -40.218 93.360 1.00 88.12 959 ARG A C 1
ATOM 7109 O O . ARG A 1 959 ? -64.106 -40.423 92.235 1.00 88.12 959 ARG A O 1
ATOM 7116 N N . TYR A 1 960 ? -63.860 -40.354 94.477 1.00 90.12 960 TYR A N 1
ATOM 7117 C CA . TYR A 1 960 ? -62.493 -40.863 94.578 1.00 90.12 960 TYR A CA 1
ATOM 7118 C C . TYR A 1 960 ? -62.520 -42.124 95.444 1.00 90.12 960 TYR A C 1
ATOM 7120 O O . TYR A 1 960 ? -62.869 -42.055 96.622 1.00 90.12 960 TYR A O 1
ATOM 7128 N N . GLU A 1 961 ? -62.186 -43.272 94.860 1.00 92.38 961 GLU A N 1
ATOM 7129 C CA . GLU A 1 961 ? -62.338 -44.582 95.503 1.00 92.38 961 GLU A CA 1
ATOM 7130 C C . GLU A 1 961 ? -60.978 -45.211 95.821 1.00 92.38 961 GLU A C 1
ATOM 7132 O O . GLU A 1 961 ? -60.060 -45.184 95.000 1.00 92.38 961 GLU A O 1
ATOM 7137 N N . VAL A 1 962 ? -60.863 -45.790 97.017 1.00 93.69 962 VAL A N 1
ATOM 7138 C CA . VAL A 1 962 ? -59.677 -46.496 97.513 1.00 93.69 962 VAL A CA 1
ATOM 7139 C C . VAL A 1 962 ? -60.106 -47.852 98.077 1.00 93.69 962 VAL A C 1
ATOM 7141 O O . VAL A 1 962 ? -60.781 -47.901 99.108 1.00 93.69 962 VAL A O 1
ATOM 7144 N N . PRO A 1 963 ? -59.738 -48.968 97.428 1.00 95.12 963 PRO A N 1
ATOM 7145 C CA . PRO A 1 963 ? -60.023 -50.304 97.940 1.00 95.12 963 PRO A CA 1
ATOM 7146 C C . PRO A 1 963 ? -59.299 -50.584 99.266 1.00 95.12 963 PRO A C 1
ATOM 7148 O O . PRO A 1 963 ? -58.118 -50.254 99.407 1.00 95.12 963 PRO A O 1
ATOM 7151 N N . LEU A 1 964 ? -59.998 -51.229 100.204 1.00 95.12 964 LEU A N 1
ATOM 7152 C CA . LEU A 1 964 ? -59.524 -51.641 101.527 1.00 95.12 964 LEU A CA 1
ATOM 7153 C C . LEU A 1 964 ? -59.640 -53.167 101.692 1.00 95.12 964 LEU A C 1
ATOM 7155 O O . LEU A 1 964 ? -60.680 -53.755 101.376 1.00 95.12 964 LEU A O 1
ATOM 7159 N N . SER A 1 965 ? -58.615 -53.815 102.244 1.00 92.88 965 SER A N 1
ATOM 7160 C CA . SER A 1 965 ? -58.634 -55.251 102.563 1.00 92.88 965 SER A CA 1
ATOM 7161 C C . SER A 1 965 ? -57.978 -55.580 103.904 1.00 92.88 965 SER A C 1
ATOM 7163 O O . SER A 1 965 ? -57.111 -54.850 104.371 1.00 92.88 965 SER A O 1
ATOM 7165 N N . GLY A 1 966 ? -58.373 -56.696 104.519 1.00 90.31 966 GLY A N 1
ATOM 7166 C CA . GLY A 1 966 ? -57.752 -57.253 105.726 1.00 90.31 966 GLY A CA 1
ATOM 7167 C C . GLY A 1 966 ? -58.314 -58.637 106.078 1.00 90.31 966 GLY A C 1
ATOM 7168 O O . GLY A 1 966 ? -59.173 -59.169 105.377 1.00 90.31 966 GLY A O 1
ATOM 7169 N N . SER A 1 967 ? -57.844 -59.266 107.158 1.00 88.75 967 SER A N 1
ATOM 7170 C CA . SER A 1 967 ? -58.389 -60.541 107.659 1.00 88.75 967 SER A CA 1
ATOM 7171 C C . SER A 1 967 ? -58.449 -60.585 109.185 1.00 88.75 967 SER A C 1
ATOM 7173 O O . SER A 1 967 ? -57.443 -60.357 109.847 1.00 88.75 967 SER A O 1
ATOM 7175 N N . GLY A 1 968 ? -59.588 -60.981 109.753 1.00 88.62 968 GLY A N 1
ATOM 7176 C CA . GLY A 1 968 ? -59.743 -61.236 111.187 1.00 88.62 968 GLY A CA 1
ATOM 7177 C C . GLY A 1 968 ? -59.087 -62.543 111.643 1.00 88.62 968 GLY A C 1
ATOM 7178 O O . GLY A 1 968 ? -59.271 -63.583 110.999 1.00 88.62 968 GLY A O 1
ATOM 7179 N N . SER A 1 969 ? -58.348 -62.525 112.758 1.00 85.25 969 SER A N 1
ATOM 7180 C CA . SER A 1 969 ? -57.719 -63.707 113.365 1.00 85.25 969 SER A CA 1
ATOM 7181 C C . SER A 1 969 ? -58.232 -64.023 114.776 1.00 85.25 969 SER A C 1
ATOM 7183 O O . SER A 1 969 ? -58.430 -63.141 115.608 1.00 85.25 969 SER A O 1
ATOM 7185 N N . GLY A 1 970 ? -58.479 -65.305 115.059 1.00 86.81 970 GLY A N 1
ATOM 7186 C CA . GLY A 1 970 ? -59.022 -65.775 116.337 1.00 86.81 970 GLY A CA 1
ATOM 7187 C C . GLY A 1 970 ? -59.194 -67.296 116.391 1.00 86.81 970 GLY A C 1
ATOM 7188 O O . GLY A 1 970 ? -59.291 -67.964 115.360 1.00 86.81 970 GLY A O 1
ATOM 7189 N N . ALA A 1 971 ? -59.193 -67.864 117.600 1.00 84.44 971 ALA A N 1
ATOM 7190 C CA . ALA A 1 971 ? -59.525 -69.273 117.829 1.00 84.44 971 ALA A CA 1
ATOM 7191 C C . ALA A 1 971 ? -61.047 -69.440 118.005 1.00 84.44 971 ALA A C 1
ATOM 7193 O O . ALA A 1 971 ? -61.716 -68.514 118.462 1.00 84.44 971 ALA A O 1
ATOM 7194 N N . LEU A 1 972 ? -61.591 -70.613 117.675 1.00 87.44 972 LEU A N 1
ATOM 7195 C CA . LEU A 1 972 ? -63.014 -70.952 117.848 1.00 87.44 972 LEU A CA 1
ATOM 7196 C C . LEU A 1 972 ? -63.125 -72.367 118.418 1.00 87.44 972 LEU A C 1
ATOM 7198 O O . LEU A 1 972 ? -62.391 -73.245 117.972 1.00 87.44 972 LEU A O 1
ATOM 7202 N N . VAL A 1 973 ? -64.013 -72.599 119.390 1.00 88.00 973 VAL A N 1
ATOM 7203 C CA . VAL A 1 973 ? -64.149 -73.907 120.063 1.00 88.00 973 VAL A CA 1
ATOM 7204 C C . VAL A 1 973 ? -65.410 -74.628 119.614 1.00 88.00 973 VAL A C 1
ATOM 7206 O O . VAL A 1 973 ? -66.491 -74.048 119.577 1.00 88.00 973 VAL A O 1
ATOM 7209 N N . THR A 1 974 ? -65.277 -75.924 119.345 1.00 88.94 974 THR A N 1
ATOM 7210 C CA . THR A 1 974 ? -66.398 -76.845 119.109 1.00 88.94 974 THR A CA 1
ATOM 7211 C C . THR A 1 974 ? -66.211 -78.128 119.925 1.00 88.94 974 THR A C 1
ATOM 7213 O O . THR A 1 974 ? -65.075 -78.542 120.169 1.00 88.94 974 THR A O 1
ATOM 7216 N N . PHE A 1 975 ? -67.315 -78.733 120.372 1.00 87.81 975 PHE A N 1
ATOM 7217 C CA . PHE A 1 975 ? -67.337 -79.961 121.177 1.00 87.81 975 PHE A CA 1
ATOM 7218 C C . PHE A 1 975 ? -67.919 -81.128 120.379 1.00 87.81 975 PHE A C 1
ATOM 7220 O O . PHE A 1 975 ? -68.943 -80.959 119.717 1.00 87.81 975 PHE A O 1
ATOM 7227 N N . GLU A 1 976 ? -67.319 -82.312 120.492 1.00 87.56 976 GLU A N 1
ATOM 7228 C CA . GLU A 1 976 ? -67.820 -83.528 119.852 1.00 87.56 976 GLU A CA 1
ATOM 7229 C C . GLU A 1 976 ? -67.699 -84.767 120.761 1.00 87.56 976 GLU A C 1
ATOM 7231 O O . GLU A 1 976 ? -66.577 -85.205 121.043 1.00 87.56 976 GLU A O 1
ATOM 7236 N N . PRO A 1 977 ? -68.826 -85.350 121.229 1.00 85.62 977 PRO A N 1
ATOM 7237 C CA . PRO A 1 977 ? -70.221 -84.936 120.987 1.00 85.62 977 PRO A CA 1
ATOM 7238 C C . PRO A 1 977 ? -70.620 -83.625 121.700 1.00 85.62 977 PRO A C 1
ATOM 7240 O O . PRO A 1 977 ? -70.075 -83.288 122.737 1.00 85.62 977 PRO A O 1
ATOM 7243 N N . ALA A 1 978 ? -71.624 -82.889 121.208 1.00 83.50 978 ALA A N 1
ATOM 7244 C CA . ALA A 1 978 ? -72.020 -81.584 121.777 1.00 83.50 978 ALA A CA 1
ATOM 7245 C C . ALA A 1 978 ? -72.647 -81.632 123.197 1.00 83.50 978 ALA A C 1
ATOM 7247 O O . ALA A 1 978 ? -72.928 -80.584 123.777 1.00 83.50 978 ALA A O 1
ATOM 7248 N N . ALA A 1 979 ? -72.889 -82.826 123.749 1.00 87.69 979 ALA A N 1
ATOM 7249 C CA . ALA A 1 979 ? -73.361 -83.067 125.112 1.00 87.69 979 ALA A CA 1
ATOM 7250 C C . ALA A 1 979 ? -72.948 -84.476 125.570 1.00 87.69 979 ALA A C 1
ATOM 7252 O O . ALA A 1 979 ? -72.822 -85.379 124.739 1.00 87.69 979 ALA A O 1
ATOM 7253 N N . LEU A 1 980 ? -72.805 -84.693 126.882 1.00 91.56 980 LEU A N 1
ATOM 7254 C CA . LEU A 1 980 ? -72.596 -86.032 127.448 1.00 91.56 980 LEU A CA 1
ATOM 7255 C C . LEU A 1 980 ? -73.731 -86.429 128.396 1.00 91.56 980 LEU A C 1
ATOM 7257 O O . LEU A 1 980 ? -74.101 -85.680 129.301 1.00 91.56 980 LEU A O 1
ATOM 7261 N N . VAL A 1 981 ? -74.239 -87.648 128.211 1.00 89.38 981 VAL A N 1
ATOM 7262 C CA . VAL A 1 981 ? -75.234 -88.278 129.087 1.00 89.38 981 VAL A CA 1
ATOM 7263 C C . VAL A 1 981 ? -74.621 -89.533 129.700 1.00 89.38 981 VAL A C 1
ATOM 7265 O O . VAL A 1 981 ? -74.053 -90.367 128.993 1.00 89.38 981 VAL A O 1
ATOM 7268 N N . PHE A 1 982 ? -74.717 -89.646 131.017 1.00 89.75 982 PHE A N 1
ATOM 7269 C CA . PHE A 1 982 ? -74.208 -90.751 131.815 1.00 89.75 982 PHE A CA 1
ATOM 7270 C C . PHE A 1 982 ? -75.366 -91.631 132.287 1.00 89.75 982 PHE A C 1
ATOM 7272 O O . PHE A 1 982 ? -76.473 -91.146 132.534 1.00 89.75 982 PHE A O 1
ATOM 7279 N N . GLU A 1 983 ? -75.099 -92.928 132.420 1.00 84.44 983 GLU A N 1
ATOM 7280 C CA . GLU A 1 983 ? -76.093 -93.910 132.862 1.00 84.44 983 GLU A CA 1
ATOM 7281 C C . GLU A 1 983 ? -76.561 -93.645 134.306 1.00 84.44 983 GLU A C 1
ATOM 7283 O O . GLU A 1 983 ? -75.888 -92.973 135.096 1.00 84.44 983 GLU A O 1
ATOM 7288 N N . ALA A 1 984 ? -77.727 -94.190 134.670 1.00 83.81 984 ALA A N 1
ATOM 7289 C CA . ALA A 1 984 ? -78.241 -94.080 136.032 1.00 83.81 984 ALA A CA 1
ATOM 7290 C C . ALA A 1 984 ? -77.397 -94.920 137.003 1.00 83.81 984 ALA A C 1
ATOM 7292 O O . ALA A 1 984 ? -77.235 -96.128 136.828 1.00 83.81 984 ALA A O 1
ATOM 7293 N N . LEU A 1 985 ? -76.889 -94.287 138.057 1.00 86.19 985 LEU A N 1
ATOM 7294 C CA . LEU A 1 985 ? -76.012 -94.912 139.041 1.00 86.19 985 LEU A CA 1
ATOM 7295 C C . LEU A 1 985 ? -76.569 -94.754 140.458 1.00 86.19 985 LEU A C 1
ATOM 7297 O O . LEU A 1 985 ? -77.125 -93.706 140.783 1.00 86.19 985 LEU A O 1
ATOM 7301 N N . PRO A 1 986 ? -76.396 -95.745 141.348 1.00 82.06 986 PRO A N 1
ATOM 7302 C CA . PRO A 1 986 ? -76.667 -95.543 142.768 1.00 82.06 986 PRO A CA 1
ATOM 7303 C C . PRO A 1 986 ? -75.777 -94.430 143.340 1.00 82.06 986 PRO A C 1
ATOM 7305 O O . PRO A 1 986 ? -74.659 -94.214 142.865 1.00 82.06 986 PRO A O 1
ATOM 7308 N N . ILE A 1 987 ? -76.272 -93.726 144.363 1.00 85.19 987 ILE A N 1
ATOM 7309 C CA . ILE A 1 987 ? -75.516 -92.667 145.058 1.00 85.19 987 ILE A CA 1
ATOM 7310 C C . ILE A 1 987 ? -74.145 -93.206 145.499 1.00 85.19 987 ILE A C 1
ATOM 7312 O O . ILE A 1 987 ? -74.063 -94.255 146.137 1.00 85.19 987 ILE A O 1
ATOM 7316 N N . GLY A 1 988 ? -73.072 -92.491 145.144 1.00 78.81 988 GLY A N 1
ATOM 7317 C CA . GLY A 1 988 ? -71.679 -92.894 145.385 1.00 78.81 988 GLY A CA 1
ATOM 7318 C C . GLY A 1 988 ? -71.036 -93.750 144.281 1.00 78.81 988 GLY A C 1
ATOM 7319 O O . GLY A 1 988 ? -69.832 -94.003 144.338 1.00 78.81 988 GLY A O 1
ATOM 7320 N N . GLY A 1 989 ? -71.793 -94.167 143.258 1.00 84.12 989 GLY A N 1
ATOM 7321 C CA . GLY A 1 989 ? -71.264 -94.832 142.061 1.00 84.12 989 GLY A CA 1
ATOM 7322 C C . GLY A 1 989 ? -70.365 -93.920 141.213 1.00 84.12 989 GLY A C 1
ATOM 7323 O O . GLY A 1 989 ? -70.298 -92.712 141.427 1.00 84.12 989 GLY A O 1
ATOM 7324 N N . THR A 1 990 ? -69.637 -94.482 140.243 1.00 86.50 990 THR A N 1
ATOM 7325 C CA . THR A 1 990 ? -68.830 -93.696 139.287 1.00 86.50 990 THR A CA 1
ATOM 7326 C C . THR A 1 990 ? -68.937 -94.263 137.868 1.00 86.50 990 THR A C 1
ATOM 7328 O O . THR A 1 990 ? -68.689 -95.451 137.684 1.00 86.50 990 THR A O 1
ATOM 7331 N N . ASP A 1 991 ? -69.215 -93.409 136.875 1.00 88.69 991 ASP A N 1
ATOM 7332 C CA . ASP A 1 991 ? -69.080 -93.691 135.429 1.00 88.69 991 ASP A CA 1
ATOM 7333 C C . ASP A 1 991 ? -68.158 -92.646 134.765 1.00 88.69 991 ASP A C 1
ATOM 7335 O O . ASP A 1 991 ? -67.901 -91.585 135.340 1.00 88.69 991 ASP A O 1
ATOM 7339 N N . ARG A 1 992 ? -67.610 -92.942 133.579 1.00 87.94 992 ARG A N 1
ATOM 7340 C CA . ARG A 1 992 ? -66.693 -92.064 132.832 1.00 87.94 992 ARG A CA 1
ATOM 7341 C C . ARG A 1 992 ? -66.966 -92.062 131.325 1.00 87.94 992 ARG A C 1
ATOM 7343 O O . ARG A 1 992 ? -67.159 -93.114 130.723 1.00 87.94 992 ARG A O 1
ATOM 7350 N N . ARG A 1 993 ? -66.880 -90.882 130.703 1.00 91.00 993 ARG A N 1
ATOM 7351 C CA . ARG A 1 993 ? -67.011 -90.654 129.252 1.00 91.00 993 ARG A CA 1
ATOM 7352 C C . ARG A 1 993 ? -65.970 -89.642 128.769 1.00 91.00 993 ARG A C 1
ATOM 7354 O O . ARG A 1 993 ? -65.562 -88.776 129.538 1.00 91.00 993 ARG A O 1
ATOM 7361 N N . ASP A 1 994 ? -65.557 -89.750 127.510 1.00 90.31 994 ASP A N 1
ATOM 7362 C CA . ASP A 1 994 ? -64.589 -88.840 126.883 1.00 90.31 994 ASP A CA 1
ATOM 7363 C C . ASP A 1 994 ? -65.301 -87.885 125.908 1.00 90.31 994 ASP A C 1
ATOM 7365 O O . ASP A 1 994 ? -66.293 -88.258 125.282 1.00 90.31 994 ASP A O 1
ATOM 7369 N N . ILE A 1 995 ? -64.794 -86.655 125.794 1.00 90.31 995 ILE A N 1
ATOM 7370 C CA . ILE A 1 995 ? -65.260 -85.600 124.885 1.00 90.31 995 ILE A CA 1
ATOM 7371 C C . ILE A 1 995 ? -64.081 -85.009 124.107 1.00 90.31 995 ILE A C 1
ATOM 7373 O O . ILE A 1 995 ? -63.029 -84.745 124.691 1.00 90.31 995 ILE A O 1
ATOM 7377 N N . THR A 1 996 ? -64.262 -84.744 122.812 1.00 91.00 996 THR A N 1
ATOM 7378 C CA . THR A 1 996 ? -63.278 -84.048 121.973 1.00 91.00 996 THR A CA 1
ATOM 7379 C C . THR A 1 996 ? -63.573 -82.547 121.910 1.00 91.00 996 THR A C 1
ATOM 7381 O O . THR A 1 996 ? -64.699 -82.129 121.651 1.00 91.00 996 THR A O 1
ATOM 7384 N N . VAL A 1 997 ? -62.549 -81.721 122.125 1.00 90.19 997 VAL A N 1
ATOM 7385 C CA . VAL A 1 997 ? -62.577 -80.260 121.972 1.00 90.19 997 VAL A CA 1
ATOM 7386 C C . VAL A 1 997 ? -61.724 -79.888 120.761 1.00 90.19 997 VAL A C 1
ATOM 7388 O O . VAL A 1 997 ? -60.521 -80.161 120.746 1.00 90.19 997 VAL A O 1
ATOM 7391 N N . ARG A 1 998 ? -62.321 -79.256 119.744 1.00 90.75 998 ARG A N 1
ATOM 7392 C CA . ARG A 1 998 ? -61.659 -78.913 118.475 1.00 90.75 998 ARG A CA 1
ATOM 7393 C C . ARG A 1 998 ? -61.572 -77.404 118.258 1.00 90.75 998 ARG A C 1
ATOM 7395 O O . ARG A 1 998 ? -62.547 -76.688 118.484 1.00 90.75 998 ARG A O 1
ATOM 7402 N N . ASN A 1 999 ? -60.414 -76.937 117.780 1.00 90.56 999 ASN A N 1
ATOM 7403 C CA . ASN A 1 999 ? -60.214 -75.548 117.369 1.00 90.56 999 ASN A CA 1
ATOM 7404 C C . ASN A 1 999 ? -60.537 -75.371 115.878 1.00 90.56 999 ASN A C 1
ATOM 7406 O O . ASN A 1 999 ? -59.791 -75.858 115.031 1.00 90.56 999 ASN A O 1
ATOM 7410 N N . THR A 1 1000 ? -61.614 -74.667 115.540 1.00 87.31 1000 THR A N 1
ATOM 7411 C CA . THR A 1 1000 ? -62.030 -74.393 114.148 1.00 87.31 1000 THR A CA 1
ATOM 7412 C C . THR A 1 1000 ? -61.654 -72.992 113.659 1.00 87.31 1000 THR A C 1
ATOM 7414 O O . THR A 1 1000 ? -61.913 -72.663 112.505 1.00 87.31 1000 THR A O 1
ATOM 7417 N N . GLY A 1 1001 ? -61.024 -72.173 114.506 1.00 84.19 1001 GLY A N 1
ATOM 7418 C CA . GLY A 1 1001 ? -60.532 -70.845 114.140 1.00 84.19 1001 GLY A CA 1
ATOM 7419 C C . GLY A 1 1001 ? -59.188 -70.886 113.407 1.00 84.19 1001 GLY A C 1
ATOM 7420 O O . GLY A 1 1001 ? -58.596 -71.949 113.219 1.00 84.19 1001 GLY A O 1
ATOM 7421 N N . ASN A 1 1002 ? -58.681 -69.714 113.019 1.00 86.81 1002 ASN A N 1
ATOM 7422 C CA . ASN A 1 1002 ? -57.393 -69.555 112.328 1.00 86.81 1002 ASN A CA 1
ATOM 7423 C C . ASN A 1 1002 ? -56.230 -69.157 113.265 1.00 86.81 1002 ASN A C 1
ATOM 7425 O O . ASN A 1 1002 ? -55.093 -69.065 112.807 1.00 86.81 1002 ASN A O 1
ATOM 7429 N N . ALA A 1 1003 ? -56.475 -68.990 114.572 1.00 83.25 1003 ALA A N 1
ATOM 7430 C CA . ALA A 1 1003 ? -55.440 -68.800 115.597 1.00 83.25 1003 ALA A CA 1
ATOM 7431 C C . ALA A 1 1003 ? -55.393 -69.968 116.601 1.00 83.25 1003 ALA A C 1
ATOM 7433 O O . ALA A 1 1003 ? -56.344 -70.736 116.722 1.00 83.25 1003 ALA A O 1
ATOM 7434 N N . VAL A 1 1004 ? -54.277 -70.135 117.322 1.00 86.56 1004 VAL A N 1
ATOM 7435 C CA . VAL A 1 1004 ? -54.105 -71.215 118.317 1.00 86.56 1004 VAL A CA 1
ATOM 7436 C C . VAL A 1 1004 ? -55.056 -71.016 119.500 1.00 86.56 1004 VAL A C 1
ATOM 7438 O O . VAL A 1 1004 ? -55.073 -69.949 120.111 1.00 86.56 1004 VAL A O 1
ATOM 7441 N N . LEU A 1 1005 ? -55.805 -72.064 119.844 1.00 86.75 1005 LEU A N 1
ATOM 7442 C CA . LEU A 1 1005 ? -56.685 -72.119 121.005 1.00 86.75 1005 LEU A CA 1
ATOM 7443 C C . LEU A 1 1005 ? -55.865 -72.411 122.262 1.00 86.75 1005 LEU A C 1
ATOM 7445 O O . LEU A 1 1005 ? -55.313 -73.498 122.415 1.00 86.75 1005 LEU A O 1
ATOM 7449 N N . VAL A 1 1006 ? -55.822 -71.462 123.183 1.00 88.88 1006 VAL A N 1
ATOM 7450 C CA . VAL A 1 1006 ? -55.210 -71.587 124.504 1.00 88.88 1006 VAL A CA 1
ATOM 7451 C C . VAL A 1 1006 ? -56.329 -71.742 125.522 1.00 88.88 1006 VAL A C 1
ATOM 7453 O O . VAL A 1 1006 ? -57.104 -70.813 125.745 1.00 88.88 1006 VAL A O 1
ATOM 7456 N N . VAL A 1 1007 ? -56.439 -72.933 126.112 1.00 87.19 1007 VAL A N 1
ATOM 7457 C CA . VAL A 1 1007 ? -57.421 -73.228 127.163 1.00 87.19 1007 VAL A CA 1
ATOM 7458 C C . VAL A 1 1007 ? -56.864 -72.741 128.501 1.00 87.19 1007 VAL A C 1
ATOM 7460 O O . VAL A 1 1007 ? -55.855 -73.256 128.975 1.00 87.19 1007 VAL A O 1
ATOM 7463 N N . ASN A 1 1008 ? -57.518 -71.738 129.089 1.00 86.81 1008 ASN A N 1
ATOM 7464 C CA . ASN A 1 1008 ? -57.114 -71.095 130.342 1.00 86.81 1008 ASN A CA 1
ATOM 7465 C C . ASN A 1 1008 ? -57.614 -71.880 131.558 1.00 86.81 1008 ASN A C 1
ATOM 7467 O O . ASN A 1 1008 ? -56.882 -72.071 132.525 1.00 86.81 1008 ASN A O 1
ATOM 7471 N N . SER A 1 1009 ? -58.860 -72.352 131.514 1.00 85.50 1009 SER A N 1
ATOM 7472 C CA . SER A 1 1009 ? -59.405 -73.251 132.526 1.00 85.50 1009 SER A CA 1
ATOM 7473 C C . SER A 1 1009 ? -60.405 -74.225 131.919 1.00 85.50 1009 SER A C 1
ATOM 7475 O O . SER A 1 1009 ? -61.144 -73.902 130.987 1.00 85.50 1009 SER A O 1
ATOM 7477 N N . LEU A 1 1010 ? -60.406 -75.429 132.480 1.00 89.12 1010 LEU A N 1
ATOM 7478 C CA . LEU A 1 1010 ? -61.262 -76.535 132.090 1.00 89.12 1010 LEU A CA 1
ATOM 7479 C C . LEU A 1 1010 ? -61.799 -77.168 133.367 1.00 89.12 1010 LEU A C 1
ATOM 7481 O O . LEU A 1 1010 ? -61.039 -77.781 134.121 1.00 89.12 1010 LEU A O 1
ATOM 7485 N N . HIS A 1 1011 ? -63.087 -76.984 133.626 1.00 89.69 1011 HIS A N 1
ATOM 7486 C CA . HIS A 1 1011 ? -63.722 -77.509 134.829 1.00 89.69 1011 HIS A CA 1
ATOM 7487 C C . HIS A 1 1011 ? -65.163 -77.925 134.558 1.00 89.69 1011 HIS A C 1
ATOM 7489 O O . HIS A 1 1011 ? -65.810 -77.411 133.643 1.00 89.69 1011 HIS A O 1
ATOM 7495 N N . THR A 1 1012 ? -65.661 -78.856 135.364 1.00 92.06 1012 THR A N 1
ATOM 7496 C CA . THR A 1 1012 ? -67.057 -79.294 135.348 1.00 92.06 1012 THR A CA 1
ATOM 7497 C C . THR A 1 1012 ? -67.825 -78.802 136.568 1.00 92.06 1012 THR A C 1
ATOM 7499 O O . THR A 1 1012 ? -67.233 -78.510 137.606 1.00 92.06 1012 THR A O 1
ATOM 7502 N N . THR A 1 1013 ? -69.149 -78.700 136.455 1.00 91.62 1013 THR A N 1
ATOM 7503 C CA . THR A 1 1013 ? -70.045 -78.298 137.554 1.00 91.62 1013 THR A CA 1
ATOM 7504 C C . THR A 1 1013 ? -70.934 -79.449 138.023 1.00 91.62 1013 THR A C 1
ATOM 7506 O O . THR A 1 1013 ? -71.163 -80.405 137.287 1.00 91.62 1013 THR A O 1
ATOM 7509 N N . GLY A 1 1014 ? -71.458 -79.356 139.250 1.00 91.12 1014 GLY A N 1
ATOM 7510 C CA . GLY A 1 1014 ? -72.358 -80.359 139.826 1.00 91.12 1014 GLY A CA 1
ATOM 7511 C C . GLY A 1 1014 ? -71.641 -81.648 140.235 1.00 91.12 1014 GLY A C 1
ATOM 7512 O O . GLY A 1 1014 ? -70.518 -81.617 140.730 1.00 91.12 1014 GLY A O 1
ATOM 7513 N N . ASP A 1 1015 ? -72.293 -82.785 140.003 1.00 90.31 1015 ASP A N 1
ATOM 7514 C CA . ASP A 1 1015 ? -71.809 -84.126 140.369 1.00 90.31 1015 ASP A CA 1
ATOM 7515 C C . ASP A 1 1015 ? -70.780 -84.695 139.358 1.00 90.31 1015 ASP A C 1
ATOM 7517 O O . ASP A 1 1015 ? -70.561 -85.908 139.274 1.00 90.31 1015 ASP A O 1
ATOM 7521 N N . PHE A 1 1016 ? -70.152 -83.824 138.563 1.00 93.69 1016 PHE A N 1
ATOM 7522 C CA . PHE A 1 1016 ? -69.205 -84.179 137.508 1.00 93.69 1016 PHE A CA 1
ATOM 7523 C C . PHE A 1 1016 ? -67.804 -83.668 137.826 1.00 93.69 1016 PHE A C 1
ATOM 7525 O O . PHE A 1 1016 ? -67.626 -82.546 138.300 1.00 93.69 1016 PHE A O 1
ATOM 7532 N N . VAL A 1 1017 ? -66.794 -84.467 137.486 1.00 90.19 1017 VAL A N 1
ATOM 7533 C CA . VAL A 1 1017 ? -65.376 -84.117 137.632 1.00 90.19 1017 VAL A CA 1
ATOM 7534 C C . VAL A 1 1017 ? -64.650 -84.423 136.327 1.00 90.19 1017 VAL A C 1
ATOM 7536 O O . VAL A 1 1017 ? -64.671 -85.563 135.865 1.00 90.19 1017 VAL A O 1
ATOM 7539 N N . ASN A 1 1018 ? -63.979 -83.443 135.726 1.00 89.44 1018 ASN A N 1
ATOM 7540 C CA . ASN A 1 1018 ? -63.113 -83.682 134.572 1.00 89.44 1018 ASN A CA 1
ATOM 7541 C C . ASN A 1 1018 ? -61.694 -84.107 134.971 1.00 89.44 1018 ASN A C 1
ATOM 7543 O O . ASN A 1 1018 ? -61.146 -83.686 135.988 1.00 89.44 1018 ASN A O 1
ATOM 7547 N N . GLY A 1 1019 ? -61.076 -84.919 134.117 1.00 83.00 1019 GLY A N 1
ATOM 7548 C CA . GLY A 1 1019 ? -59.640 -85.154 134.106 1.00 83.00 1019 GLY A CA 1
ATOM 7549 C C . GLY A 1 1019 ? -58.876 -84.041 133.375 1.00 83.00 1019 GLY A C 1
ATOM 7550 O O . GLY A 1 1019 ? -59.484 -83.156 132.759 1.00 83.00 1019 GLY A O 1
ATOM 7551 N N . PRO A 1 1020 ? -57.533 -84.086 133.411 1.00 76.38 1020 PRO A N 1
ATOM 7552 C CA . PRO A 1 1020 ? -56.709 -83.185 132.619 1.00 76.38 1020 PRO A CA 1
ATOM 7553 C C . PRO A 1 1020 ? -56.926 -83.453 131.124 1.00 76.38 1020 PRO A C 1
ATOM 7555 O O . PRO A 1 1020 ? -56.997 -84.601 130.689 1.00 76.38 1020 PRO A O 1
ATOM 7558 N N . GLY A 1 1021 ? -57.002 -82.387 130.334 1.00 77.88 1021 GLY A N 1
ATOM 7559 C CA . GLY A 1 1021 ? -57.089 -82.449 128.879 1.00 77.88 1021 GLY A CA 1
ATOM 7560 C C . GLY A 1 1021 ? -56.728 -81.100 128.264 1.00 77.88 1021 GLY A C 1
ATOM 7561 O O . GLY A 1 1021 ? -56.767 -80.076 128.944 1.00 77.88 1021 GLY A O 1
ATOM 7562 N N . CYS A 1 1022 ? -56.340 -81.102 126.987 1.00 80.06 1022 CYS A N 1
ATOM 7563 C CA . CYS A 1 1022 ? -56.035 -79.889 126.208 1.00 80.06 1022 CYS A CA 1
ATOM 7564 C C . CYS A 1 1022 ? -54.846 -79.036 126.704 1.00 80.06 1022 CYS A C 1
ATOM 7566 O O . CYS A 1 1022 ? -54.796 -77.828 126.467 1.00 80.06 1022 CYS A O 1
ATOM 7568 N N . VAL A 1 1023 ? -53.860 -79.659 127.358 1.00 77.88 1023 VAL A N 1
ATOM 7569 C CA . VAL A 1 1023 ? -52.630 -78.990 127.817 1.00 77.88 1023 VAL A CA 1
ATOM 7570 C C . VAL A 1 1023 ? -51.704 -78.704 126.624 1.00 77.88 1023 VAL A C 1
ATOM 7572 O O . VAL A 1 1023 ? -51.451 -79.594 125.818 1.00 77.88 1023 VAL A O 1
ATOM 7575 N N . GLY A 1 1024 ? -51.183 -77.474 126.514 1.00 73.31 1024 GLY A N 1
ATOM 7576 C CA . GLY A 1 1024 ? -50.218 -77.072 125.472 1.00 73.31 1024 GLY A CA 1
ATOM 7577 C C . GLY A 1 1024 ? -50.797 -76.310 124.270 1.00 73.31 1024 GLY A C 1
ATOM 7578 O O . GLY A 1 1024 ? -50.044 -75.930 123.376 1.00 73.31 1024 GLY A O 1
ATOM 7579 N N . GLY A 1 1025 ? -52.105 -76.035 124.270 1.00 80.69 1025 GLY A N 1
ATOM 7580 C CA . GLY A 1 1025 ? -52.791 -75.280 123.219 1.00 80.69 1025 GLY A CA 1
ATOM 7581 C C . GLY A 1 1025 ? -53.123 -76.116 121.976 1.00 80.69 1025 GLY A C 1
ATOM 7582 O O . GLY A 1 1025 ? -52.368 -76.990 121.554 1.00 80.69 1025 GLY A O 1
ATOM 7583 N N . VAL A 1 1026 ? -54.275 -75.844 121.366 1.00 86.31 1026 VAL A N 1
ATOM 7584 C CA . VAL A 1 1026 ? -54.803 -76.583 120.215 1.00 86.31 1026 VAL A CA 1
ATOM 7585 C C . VAL A 1 1026 ? -54.668 -75.717 118.969 1.00 86.31 1026 VAL A C 1
ATOM 7587 O O . VAL A 1 1026 ? -55.317 -74.681 118.827 1.00 86.31 1026 VAL A O 1
ATOM 7590 N N . ARG A 1 1027 ? -53.792 -76.113 118.045 1.00 88.69 1027 ARG A N 1
ATOM 7591 C CA . ARG A 1 1027 ? -53.592 -75.376 116.786 1.00 88.69 1027 ARG A CA 1
ATOM 7592 C C . ARG A 1 1027 ? -54.868 -75.377 115.923 1.00 88.69 1027 ARG A C 1
ATOM 7594 O O . ARG A 1 1027 ? -55.670 -76.300 116.068 1.00 88.69 1027 ARG A O 1
ATOM 7601 N N . PRO A 1 1028 ? -55.042 -74.397 115.016 1.00 85.81 1028 PRO A N 1
ATOM 7602 C CA . PRO A 1 1028 ? -56.130 -74.391 114.036 1.00 85.81 1028 PRO A CA 1
ATOM 7603 C C . PRO A 1 1028 ? -56.366 -75.764 113.393 1.00 85.81 1028 PRO A C 1
ATOM 7605 O O . PRO A 1 1028 ? -55.425 -76.419 112.940 1.00 85.81 1028 PRO A O 1
ATOM 7608 N N . GLY A 1 1029 ? -57.616 -76.223 113.399 1.00 84.69 1029 GLY A N 1
ATOM 7609 C CA . GLY A 1 1029 ? -58.067 -77.503 112.849 1.00 84.69 1029 GLY A CA 1
ATOM 7610 C C . GLY A 1 1029 ? -57.737 -78.753 113.674 1.00 84.69 1029 GLY A C 1
ATOM 7611 O O . GLY A 1 1029 ? -58.157 -79.846 113.279 1.00 84.69 1029 GLY A O 1
ATOM 7612 N N . ARG A 1 1030 ? -56.995 -78.632 114.785 1.00 90.62 1030 ARG A N 1
ATOM 7613 C CA . ARG A 1 1030 ? -56.630 -79.746 115.680 1.00 90.62 1030 ARG A CA 1
ATOM 7614 C C . ARG A 1 1030 ? -57.606 -79.881 116.846 1.00 90.62 1030 ARG A C 1
ATOM 7616 O O . ARG A 1 1030 ? -58.419 -78.992 117.095 1.00 90.62 1030 ARG A O 1
ATOM 7623 N N . GLU A 1 1031 ? -57.500 -80.998 117.555 1.00 89.38 1031 GLU A N 1
ATOM 7624 C CA . GLU A 1 1031 ? -58.385 -81.365 118.658 1.00 89.38 1031 GLU A CA 1
ATOM 7625 C C . GLU A 1 1031 ? -57.629 -81.971 119.846 1.00 89.38 1031 GLU A C 1
ATOM 7627 O O . GLU A 1 1031 ? -56.474 -82.388 119.723 1.00 89.38 1031 GLU A O 1
ATOM 7632 N N . CYS A 1 1032 ? -58.287 -82.007 121.000 1.00 88.69 1032 CYS A N 1
ATOM 7633 C CA . CYS A 1 1032 ? -57.825 -82.654 122.224 1.00 88.69 1032 CYS A CA 1
ATOM 7634 C C . CYS A 1 1032 ? -58.989 -83.370 122.916 1.00 88.69 1032 CYS A C 1
ATOM 7636 O O . CYS A 1 1032 ? -60.128 -82.920 122.839 1.00 88.69 1032 CYS A O 1
ATOM 7638 N N . MET A 1 1033 ? -58.701 -84.461 123.627 1.00 90.06 1033 MET A N 1
ATOM 7639 C CA . MET A 1 1033 ? -59.711 -85.208 124.384 1.00 90.06 1033 MET A CA 1
ATOM 7640 C C . MET A 1 1033 ? -59.690 -84.828 125.869 1.00 90.06 1033 MET A C 1
ATOM 7642 O O . MET A 1 1033 ? -58.623 -84.661 126.465 1.00 90.06 1033 MET A O 1
ATOM 7646 N N . VAL A 1 1034 ? -60.873 -84.723 126.470 1.00 90.12 1034 VAL A N 1
ATOM 7647 C CA . VAL A 1 1034 ? -61.102 -84.498 127.902 1.00 90.12 1034 VAL A CA 1
ATOM 7648 C C . VAL A 1 1034 ? -61.964 -85.639 128.428 1.00 90.12 1034 VAL A C 1
ATOM 7650 O O . VAL A 1 1034 ? -63.013 -85.940 127.872 1.00 90.12 1034 VAL A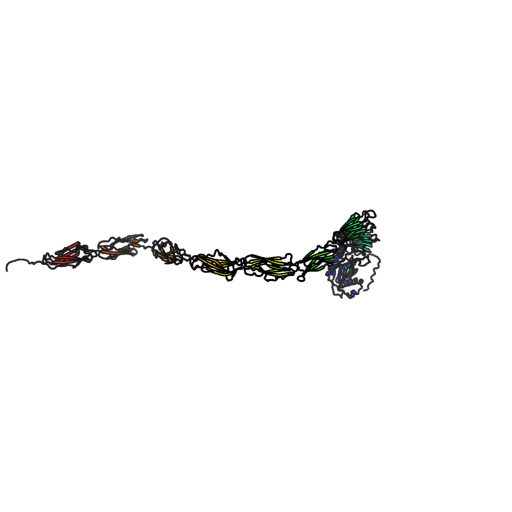 O 1
ATOM 7653 N N . ARG A 1 1035 ? -61.547 -86.265 129.528 1.00 91.12 1035 ARG A N 1
ATOM 7654 C CA . ARG A 1 1035 ? -62.352 -87.280 130.219 1.00 91.12 1035 ARG A CA 1
ATOM 7655 C C . ARG A 1 1035 ? -63.214 -86.633 131.291 1.00 91.12 1035 ARG A C 1
ATOM 7657 O O . ARG A 1 1035 ? -62.692 -85.859 132.086 1.00 91.12 1035 ARG A O 1
ATOM 7664 N N . VAL A 1 1036 ? -64.487 -86.993 131.376 1.00 92.25 1036 VAL A N 1
ATOM 7665 C CA . VAL A 1 1036 ? -65.419 -86.542 132.416 1.00 92.25 1036 VAL A CA 1
ATOM 7666 C C . VAL A 1 1036 ? -65.946 -87.746 133.189 1.00 92.25 1036 VAL A C 1
ATOM 7668 O O . VAL A 1 1036 ? -66.339 -88.754 132.602 1.00 92.25 1036 VAL A O 1
ATOM 7671 N N . LEU A 1 1037 ? -65.932 -87.648 134.515 1.00 91.19 1037 LEU A N 1
ATOM 7672 C CA . LEU A 1 1037 ? -66.470 -88.642 135.434 1.00 91.19 1037 LEU A CA 1
ATOM 7673 C C . LEU A 1 1037 ? -67.752 -88.118 136.075 1.00 91.19 1037 LEU A C 1
ATOM 7675 O O . LEU A 1 1037 ? -67.797 -86.968 136.505 1.00 91.19 1037 LEU A O 1
ATOM 7679 N N . PHE A 1 1038 ? -68.756 -88.979 136.192 1.00 91.69 1038 PHE A N 1
ATOM 7680 C CA . PHE A 1 1038 ? -70.003 -88.699 136.895 1.00 91.69 1038 PHE A CA 1
ATOM 7681 C C . PHE A 1 1038 ? -70.061 -89.486 138.205 1.00 91.69 1038 PHE A C 1
ATOM 7683 O O . PHE A 1 1038 ? -69.854 -90.702 138.205 1.00 91.69 1038 PHE A O 1
ATOM 7690 N N . ARG A 1 1039 ? -70.330 -88.791 139.317 1.00 90.56 1039 ARG A N 1
ATOM 7691 C CA . ARG A 1 1039 ? -70.459 -89.360 140.665 1.00 90.56 1039 ARG A CA 1
ATOM 7692 C C . ARG A 1 1039 ? -71.689 -88.782 141.372 1.00 90.56 1039 ARG A C 1
ATOM 7694 O O . ARG A 1 1039 ? -71.557 -87.755 142.036 1.00 90.56 1039 ARG A O 1
ATOM 7701 N N . PRO A 1 1040 ? -72.875 -89.409 141.262 1.00 89.06 1040 PRO A N 1
ATOM 7702 C CA . PRO A 1 1040 ? -74.082 -88.858 141.866 1.00 89.06 1040 PRO A CA 1
ATOM 7703 C C . PRO A 1 1040 ? -73.965 -88.813 143.393 1.00 89.06 1040 PRO A C 1
ATOM 7705 O O . PRO A 1 1040 ? -73.750 -89.842 144.040 1.00 89.06 1040 PRO A O 1
ATOM 7708 N N . THR A 1 1041 ? -74.143 -87.625 143.972 1.00 86.50 1041 THR A N 1
ATOM 7709 C CA . THR A 1 1041 ? -74.088 -87.391 145.429 1.00 86.50 1041 THR A CA 1
ATOM 7710 C C . THR A 1 1041 ? -75.465 -87.463 146.095 1.00 86.50 1041 THR A C 1
ATOM 7712 O O . THR A 1 1041 ? -75.573 -87.520 147.317 1.00 86.50 1041 THR A O 1
ATOM 7715 N N . GLY A 1 1042 ? -76.530 -87.536 145.296 1.00 82.94 1042 GLY A N 1
ATOM 7716 C CA . GLY A 1 1042 ? -77.894 -87.783 145.753 1.00 82.94 1042 GLY A CA 1
ATOM 7717 C C . GLY A 1 1042 ? -78.770 -88.355 144.635 1.00 82.94 1042 GLY A C 1
ATOM 7718 O O . GLY A 1 1042 ? -78.340 -88.455 143.487 1.00 82.94 1042 GLY A O 1
ATOM 7719 N N . GLY A 1 1043 ? -80.011 -88.726 144.951 1.00 82.75 1043 GLY A N 1
ATOM 7720 C CA . GLY A 1 1043 ? -80.934 -89.289 143.960 1.00 82.75 1043 GLY A CA 1
ATOM 7721 C C . GLY A 1 1043 ? -81.494 -88.271 142.971 1.00 82.75 1043 GLY A C 1
ATOM 7722 O O . GLY A 1 1043 ? -81.428 -87.066 143.217 1.00 82.75 1043 GLY A O 1
ATOM 7723 N N . GLY A 1 1044 ? -82.085 -88.765 141.884 1.00 84.81 1044 GLY A N 1
ATOM 7724 C CA . GLY A 1 1044 ? -82.704 -87.978 140.817 1.00 84.81 1044 GLY A CA 1
ATOM 7725 C C . GLY A 1 1044 ? -81.717 -87.486 139.746 1.00 84.81 1044 GLY A C 1
ATOM 7726 O O . GLY A 1 1044 ? -80.522 -87.788 139.823 1.00 84.81 1044 GLY A O 1
ATOM 7727 N N . PRO A 1 1045 ? -82.206 -86.748 138.731 1.00 86.38 1045 PRO A N 1
ATOM 7728 C CA . PRO A 1 1045 ? -81.380 -86.191 137.662 1.00 86.38 1045 PRO A CA 1
ATOM 7729 C C . PRO A 1 1045 ? -80.308 -85.241 138.198 1.00 86.38 1045 PRO A C 1
ATOM 7731 O O . PRO A 1 1045 ? -80.571 -84.392 139.050 1.00 86.38 1045 PRO A O 1
ATOM 7734 N N . ARG A 1 1046 ? -79.098 -85.371 137.665 1.00 91.94 1046 ARG A N 1
ATOM 7735 C CA . ARG A 1 1046 ? -77.915 -84.577 137.981 1.00 91.94 1046 ARG A CA 1
ATOM 7736 C C . ARG A 1 1046 ? -77.410 -83.947 136.699 1.00 91.94 1046 ARG A C 1
ATOM 7738 O O . ARG A 1 1046 ? -76.882 -84.638 135.834 1.00 91.94 1046 ARG A O 1
ATOM 7745 N N . ASN A 1 1047 ? -77.586 -82.636 136.595 1.00 91.44 1047 ASN A N 1
ATOM 7746 C CA . ASN A 1 1047 ? -77.116 -81.848 135.464 1.00 91.44 1047 ASN A CA 1
ATOM 7747 C C . ASN A 1 1047 ? -75.888 -81.038 135.874 1.00 91.44 1047 ASN A C 1
ATOM 7749 O O . ASN A 1 1047 ? -75.781 -80.573 137.010 1.00 91.44 1047 ASN A O 1
ATOM 7753 N N . GLY A 1 1048 ? -74.976 -80.875 134.932 1.00 91.75 1048 GLY A N 1
ATOM 7754 C CA . GLY A 1 1048 ? -73.773 -80.072 135.052 1.00 91.75 1048 GLY A CA 1
ATOM 7755 C C . GLY A 1 1048 ? -73.325 -79.618 133.673 1.00 91.75 1048 GLY A C 1
ATOM 7756 O O . GLY A 1 1048 ? -73.996 -79.857 132.673 1.00 91.75 1048 GLY A O 1
ATOM 7757 N N . GLU A 1 1049 ? -72.180 -78.962 133.604 1.00 93.12 1049 GLU A N 1
ATOM 7758 C CA . GLU A 1 1049 ? -71.578 -78.535 132.344 1.00 93.12 1049 GLU A CA 1
ATOM 7759 C C . GLU A 1 1049 ? -70.070 -78.744 132.398 1.00 93.12 1049 GLU A C 1
ATOM 7761 O O . GLU A 1 1049 ? -69.474 -78.586 133.461 1.00 93.12 1049 GLU A O 1
ATOM 7766 N N . LEU A 1 1050 ? -69.450 -79.055 131.258 1.00 92.19 1050 LEU A N 1
ATOM 7767 C CA . LEU A 1 1050 ? -68.026 -78.838 131.030 1.00 92.19 1050 LEU A CA 1
ATOM 7768 C C . LEU A 1 1050 ? -67.843 -77.420 130.494 1.00 92.19 1050 LEU A C 1
ATOM 7770 O O . LEU A 1 1050 ? -68.375 -77.075 129.439 1.00 92.19 1050 LEU A O 1
ATOM 7774 N N . ILE A 1 1051 ? -67.081 -76.606 131.216 1.00 90.75 1051 ILE A N 1
ATOM 7775 C CA . ILE A 1 1051 ? -66.832 -75.208 130.879 1.00 90.75 1051 ILE A CA 1
ATOM 7776 C C . ILE A 1 1051 ? -65.376 -75.062 130.439 1.00 90.75 1051 ILE A C 1
ATOM 7778 O O . ILE A 1 1051 ? -64.448 -75.333 131.206 1.00 90.75 1051 ILE A O 1
ATOM 7782 N N . VAL A 1 1052 ? -65.185 -74.604 129.200 1.00 90.75 1052 VAL A N 1
ATOM 7783 C CA . VAL A 1 1052 ? -63.889 -74.244 128.617 1.00 90.75 1052 VAL A CA 1
ATOM 7784 C C . VAL A 1 1052 ? -63.778 -72.725 128.581 1.00 90.75 1052 VAL A C 1
ATOM 7786 O O . VAL A 1 1052 ? -64.405 -72.055 127.754 1.00 90.75 1052 VAL A O 1
ATOM 7789 N N . THR A 1 1053 ? -62.939 -72.163 129.449 1.00 88.75 1053 THR A N 1
ATOM 7790 C CA . THR A 1 1053 ? -62.481 -70.777 129.286 1.00 88.75 1053 THR A CA 1
ATOM 7791 C C . THR A 1 1053 ? -61.199 -70.800 128.459 1.00 88.75 1053 THR A C 1
ATOM 7793 O O . THR A 1 1053 ? -60.278 -71.573 128.724 1.00 88.75 1053 THR A O 1
ATOM 7796 N N . SER A 1 1054 ? -61.138 -69.997 127.402 1.00 88.56 1054 SER A N 1
ATOM 7797 C CA . SER A 1 1054 ? -60.013 -69.985 126.464 1.00 88.56 1054 SER A CA 1
ATOM 7798 C C . SER A 1 1054 ? -59.868 -68.615 125.806 1.00 88.56 1054 SER A C 1
ATOM 7800 O O . SER A 1 1054 ? -60.687 -67.731 126.047 1.00 88.56 1054 SER A O 1
ATOM 7802 N N . ASN A 1 1055 ? -58.843 -68.441 124.972 1.00 85.31 1055 ASN A N 1
ATOM 7803 C CA . ASN A 1 1055 ? -58.683 -67.263 124.112 1.00 85.31 1055 ASN A CA 1
ATOM 7804 C C . ASN A 1 1055 ? -59.559 -67.292 122.840 1.00 85.31 1055 ASN A C 1
ATOM 7806 O O . ASN A 1 1055 ? -59.363 -66.459 121.956 1.00 85.31 1055 ASN A O 1
ATOM 7810 N N . ALA A 1 1056 ? -60.470 -68.259 122.698 1.00 85.75 1056 ALA A N 1
ATOM 7811 C CA . ALA A 1 1056 ? -61.385 -68.276 121.567 1.00 85.75 1056 ALA A CA 1
ATOM 7812 C C . ALA A 1 1056 ? -62.418 -67.151 121.655 1.00 85.75 1056 ALA A C 1
ATOM 7814 O O . ALA A 1 1056 ? -62.971 -66.873 122.723 1.00 85.75 1056 ALA A O 1
ATOM 7815 N N . VAL A 1 1057 ? -62.708 -66.548 120.503 1.00 80.00 1057 VAL A N 1
ATOM 7816 C CA . VAL A 1 1057 ? -63.689 -65.465 120.368 1.00 80.00 1057 VAL A CA 1
ATOM 7817 C C . VAL A 1 1057 ? -65.061 -65.992 120.796 1.00 80.00 1057 VAL A C 1
ATOM 7819 O O . VAL A 1 1057 ? -65.460 -67.058 120.343 1.00 80.00 1057 VAL A O 1
ATOM 7822 N N . GLY A 1 1058 ? -65.772 -65.293 121.686 1.00 76.81 1058 GLY A N 1
ATOM 7823 C CA . GLY A 1 1058 ? -67.118 -65.686 122.142 1.00 76.81 1058 GLY A CA 1
ATOM 7824 C C . GLY A 1 1058 ? -67.192 -66.670 123.325 1.00 76.81 1058 GLY A C 1
ATOM 7825 O O . GLY A 1 1058 ? -68.276 -67.168 123.614 1.00 76.81 1058 GLY A O 1
ATOM 7826 N N . GLY A 1 1059 ? -66.080 -66.963 124.017 1.00 78.00 1059 GLY A N 1
ATOM 7827 C CA . GLY A 1 1059 ? -66.082 -67.783 125.244 1.00 78.00 1059 GLY A CA 1
ATOM 7828 C C . GLY A 1 1059 ? -66.579 -67.051 126.514 1.00 78.00 1059 GLY A C 1
ATOM 7829 O O . GLY A 1 1059 ? -66.702 -65.827 126.502 1.00 78.00 1059 GLY A O 1
ATOM 7830 N N . PRO A 1 1060 ? -66.813 -67.763 127.643 1.00 85.31 1060 PRO A N 1
ATOM 7831 C CA . PRO A 1 1060 ? -66.521 -69.180 127.870 1.00 85.31 1060 PRO A CA 1
ATOM 7832 C C . PRO A 1 1060 ? -67.516 -70.128 127.196 1.00 85.31 1060 PRO A C 1
ATOM 7834 O O . PRO A 1 1060 ? -68.721 -69.893 127.194 1.00 85.31 1060 PRO A O 1
ATOM 7837 N N . TYR A 1 1061 ? -66.998 -71.239 126.678 1.00 89.81 1061 TYR A N 1
ATOM 7838 C CA . TYR A 1 1061 ? -67.777 -72.257 125.980 1.00 89.81 1061 TYR A CA 1
ATOM 7839 C C . TYR A 1 1061 ? -68.264 -73.316 126.967 1.00 89.81 1061 TYR A C 1
ATOM 7841 O O . TYR A 1 1061 ? -67.480 -73.821 127.771 1.00 89.81 1061 TYR A O 1
ATOM 7849 N N . ARG A 1 1062 ? -69.553 -73.651 126.910 1.00 90.81 1062 ARG A N 1
ATOM 7850 C CA . ARG A 1 1062 ? -70.212 -74.582 127.834 1.00 90.81 1062 ARG A CA 1
ATOM 7851 C C . ARG A 1 1062 ? -70.766 -75.768 127.064 1.00 90.81 1062 ARG A C 1
ATOM 7853 O O . ARG A 1 1062 ? -71.398 -75.584 126.027 1.00 90.81 1062 ARG A O 1
ATOM 7860 N N . MET A 1 1063 ? -70.538 -76.966 127.584 1.00 90.94 1063 MET A N 1
ATOM 7861 C CA . MET A 1 1063 ? -71.097 -78.204 127.056 1.00 90.94 1063 MET A CA 1
ATOM 7862 C C . MET A 1 1063 ? -71.913 -78.904 128.148 1.00 90.94 1063 MET A C 1
ATOM 7864 O O . MET A 1 1063 ? -71.355 -79.200 129.206 1.00 90.94 1063 MET A O 1
ATOM 7868 N N . PRO A 1 1064 ? -73.202 -79.200 127.927 1.00 92.44 1064 PRO A N 1
ATOM 7869 C CA . PRO A 1 1064 ? -74.048 -79.804 128.948 1.00 92.44 1064 PRO A CA 1
ATOM 7870 C C . PRO A 1 1064 ? -73.661 -81.259 129.260 1.00 92.44 1064 PRO A C 1
ATOM 7872 O O . PRO A 1 1064 ? -73.323 -82.052 128.376 1.00 92.44 1064 PRO A O 1
ATOM 7875 N N . LEU A 1 1065 ? -73.753 -81.600 130.545 1.00 94.12 1065 LEU A N 1
ATOM 7876 C CA . LEU A 1 1065 ? -73.539 -82.920 131.135 1.00 94.12 1065 LEU A CA 1
ATOM 7877 C C . LEU A 1 1065 ? -74.797 -83.329 131.909 1.00 94.12 1065 LEU A C 1
ATOM 7879 O O . LEU A 1 1065 ? -75.361 -82.523 132.650 1.00 94.12 1065 LEU A O 1
ATOM 7883 N N . SER A 1 1066 ? -75.236 -84.578 131.784 1.00 91.12 1066 SER A N 1
ATOM 7884 C CA . SER A 1 1066 ? -76.375 -85.088 132.559 1.00 91.12 1066 SER A CA 1
ATOM 7885 C C . SER A 1 1066 ? -76.196 -86.549 132.956 1.00 91.12 1066 SER A C 1
ATOM 7887 O O . SER A 1 1066 ? -75.549 -87.316 132.255 1.00 91.12 1066 SER A O 1
ATOM 7889 N N . GLY A 1 1067 ? -76.748 -86.936 134.098 1.00 90.19 1067 GLY A N 1
ATOM 7890 C CA . GLY A 1 1067 ? -76.767 -88.304 134.615 1.00 90.19 1067 GLY A CA 1
ATOM 7891 C C . GLY A 1 1067 ? -77.856 -88.445 135.676 1.00 90.19 1067 GLY A C 1
ATOM 7892 O O . GLY A 1 1067 ? -78.504 -87.461 136.020 1.00 90.19 1067 GLY A O 1
ATOM 7893 N N . THR A 1 1068 ? -78.104 -89.643 136.209 1.00 88.06 1068 THR A N 1
ATOM 7894 C CA . THR A 1 1068 ? -79.137 -89.843 137.250 1.00 88.06 1068 THR A CA 1
ATOM 7895 C C . THR A 1 1068 ? -78.577 -90.602 138.448 1.00 88.06 1068 THR A C 1
ATOM 7897 O O . THR A 1 1068 ? -77.955 -91.645 138.278 1.00 88.06 1068 THR A O 1
ATOM 7900 N N . GLY A 1 1069 ? -78.811 -90.094 139.661 1.00 86.94 1069 GLY A N 1
ATOM 7901 C CA . GLY A 1 1069 ? -78.533 -90.803 140.911 1.00 86.94 1069 GLY A CA 1
ATOM 7902 C C . GLY A 1 1069 ? -79.732 -91.631 141.389 1.00 86.94 1069 GLY A C 1
ATOM 7903 O O . GLY A 1 1069 ? -80.866 -91.160 141.329 1.00 86.94 1069 GLY A O 1
ATOM 7904 N N . LEU A 1 1070 ? -79.524 -92.838 141.917 1.00 82.94 1070 LEU A N 1
ATOM 7905 C CA . LEU A 1 1070 ? -80.582 -93.701 142.472 1.00 82.94 1070 LEU A CA 1
ATOM 7906 C C . LEU A 1 1070 ? -80.452 -93.811 144.008 1.00 82.94 1070 LEU A C 1
ATOM 7908 O O . LEU A 1 1070 ? -79.374 -94.133 144.510 1.00 82.94 1070 LEU A O 1
ATOM 7912 N N . VAL A 1 1071 ? -81.536 -93.543 144.756 1.00 74.69 1071 VAL A N 1
ATOM 7913 C CA . VAL A 1 1071 ? -81.594 -93.639 146.237 1.00 74.69 1071 VAL A CA 1
ATOM 7914 C C . VAL A 1 1071 ? -82.069 -95.036 146.669 1.00 74.69 1071 VAL A C 1
ATOM 7916 O O . VAL A 1 1071 ? -83.034 -95.528 146.083 1.00 74.69 1071 VAL A O 1
ATOM 7919 N N . PRO A 1 1072 ? -81.500 -95.662 147.716 1.00 58.75 1072 PRO A N 1
ATOM 7920 C CA . PRO A 1 1072 ? -82.131 -96.809 148.379 1.00 58.75 1072 PRO A CA 1
ATOM 7921 C C . PRO A 1 1072 ? -83.410 -96.366 149.136 1.00 58.75 1072 PRO A C 1
ATOM 7923 O O . PRO A 1 1072 ? -83.382 -95.353 149.827 1.00 58.75 1072 PRO A O 1
ATOM 7926 N N . GLY A 1 1073 ? -84.536 -97.074 148.956 1.00 51.34 1073 GLY A N 1
ATOM 7927 C CA . GLY A 1 1073 ? -85.919 -96.595 149.189 1.00 51.34 1073 GLY A CA 1
ATOM 7928 C C . GLY A 1 1073 ? -86.382 -96.200 150.614 1.00 51.34 1073 GLY A C 1
ATOM 7929 O O . GLY A 1 1073 ? -85.807 -96.606 151.619 1.00 51.34 1073 GLY A O 1
ATOM 7930 N N . MET A 1 1074 ? -87.482 -95.421 150.653 1.00 45.91 1074 MET A N 1
ATOM 7931 C CA . MET A 1 1074 ? -88.170 -94.792 151.809 1.00 45.91 1074 MET A CA 1
ATOM 7932 C C . MET A 1 1074 ? -89.643 -95.248 151.964 1.00 45.91 1074 MET A C 1
ATOM 7934 O O . MET A 1 1074 ? -90.295 -95.530 150.962 1.00 45.91 1074 MET A O 1
ATOM 7938 N N . GLY A 1 1075 ? -90.211 -95.147 153.181 1.00 46.84 1075 GLY A N 1
ATOM 7939 C CA . GLY A 1 1075 ? -91.665 -95.087 153.456 1.00 46.84 1075 GLY A CA 1
ATOM 7940 C C . GLY A 1 1075 ? -91.985 -94.851 154.950 1.00 46.84 1075 G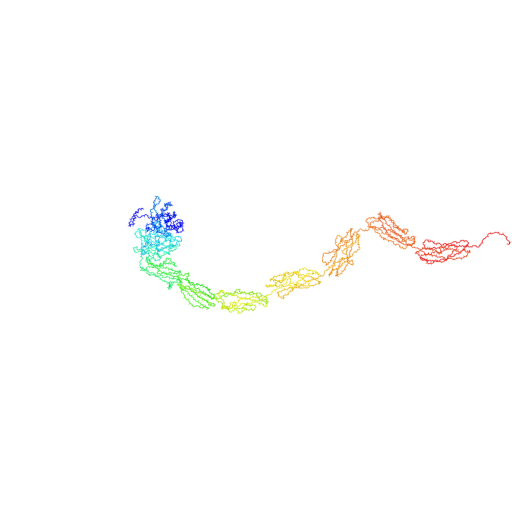LY A C 1
ATOM 7941 O O . GLY A 1 1075 ? -91.313 -95.409 155.806 1.00 46.84 1075 GLY A O 1
ATOM 7942 N N . ILE A 1 1076 ? -92.957 -93.990 155.279 1.00 42.78 1076 ILE A N 1
ATOM 7943 C CA . ILE A 1 1076 ? -93.139 -93.341 156.602 1.00 42.78 1076 ILE A CA 1
ATOM 7944 C C . ILE A 1 1076 ? -94.069 -94.140 157.569 1.00 42.78 1076 ILE A C 1
ATOM 7946 O O . ILE A 1 1076 ? -95.251 -94.272 157.278 1.00 42.78 1076 ILE A O 1
ATOM 7950 N N . THR A 1 1077 ? -93.550 -94.516 158.760 1.00 54.66 1077 THR A N 1
ATOM 7951 C CA . THR A 1 1077 ? -94.145 -94.502 160.150 1.00 54.66 1077 THR A CA 1
ATOM 7952 C C . THR A 1 1077 ? -95.345 -95.409 160.567 1.00 54.66 1077 THR A C 1
ATOM 7954 O O . THR A 1 1077 ? -95.888 -96.117 159.733 1.00 54.66 1077 THR A O 1
ATOM 7957 N N . PRO A 1 1078 ? -95.826 -95.309 161.835 1.00 46.72 1078 PRO A N 1
ATOM 7958 C CA . PRO A 1 1078 ? -95.736 -96.217 163.015 1.00 46.72 1078 PRO A CA 1
ATOM 7959 C C . PRO A 1 1078 ? -96.659 -97.478 162.962 1.00 46.72 1078 PRO A C 1
ATOM 7961 O O . PRO A 1 1078 ? -97.740 -97.399 162.393 1.00 46.72 1078 PRO A O 1
ATOM 7964 N N . ASP A 1 1079 ? -96.235 -98.689 163.384 1.00 54.09 1079 ASP A N 1
ATOM 7965 C CA . ASP A 1 1079 ? -96.260 -99.343 164.741 1.00 54.09 1079 ASP A CA 1
ATOM 7966 C C . ASP A 1 1079 ? -97.507 -100.269 164.942 1.00 54.09 1079 ASP A C 1
ATOM 7968 O O . ASP A 1 1079 ? -98.625 -99.825 164.716 1.00 54.09 1079 ASP A O 1
ATOM 7972 N N . THR A 1 1080 ? -97.480 -101.581 165.259 1.00 54.75 1080 THR A N 1
ATOM 7973 C CA . THR A 1 1080 ? -96.890 -102.308 166.414 1.00 54.75 1080 THR A CA 1
ATOM 7974 C C . THR A 1 1080 ? -96.912 -103.860 166.223 1.00 54.75 1080 THR A C 1
ATOM 7976 O O . THR A 1 1080 ? -97.975 -104.469 166.214 1.00 54.75 1080 THR A O 1
ATOM 7979 N N . SER A 1 1081 ? -95.749 -104.535 166.243 1.00 40.91 1081 SER A N 1
ATOM 7980 C CA . SER A 1 1081 ? -95.515 -105.955 166.666 1.00 40.91 1081 SER A CA 1
ATOM 7981 C C . SER A 1 1081 ? -96.215 -107.156 165.933 1.00 40.91 1081 SER A C 1
ATOM 7983 O O . SER A 1 1081 ? -96.818 -106.953 164.886 1.00 40.91 1081 SER A O 1
ATOM 7985 N N . PRO A 1 1082 ? -95.964 -108.431 166.349 1.00 62.34 1082 PRO A N 1
ATOM 7986 C CA . PRO A 1 1082 ? -95.437 -109.527 165.525 1.00 62.34 1082 PRO A CA 1
ATOM 7987 C C . PRO A 1 1082 ? -96.496 -110.399 164.818 1.00 62.34 1082 PRO A C 1
ATOM 7989 O O . PRO A 1 1082 ? -97.588 -110.631 165.335 1.00 62.34 1082 PRO A O 1
ATOM 7992 N N . GLY A 1 1083 ? -96.098 -110.969 163.681 1.00 42.62 1083 GLY A N 1
ATOM 7993 C CA . GLY A 1 1083 ? -96.863 -111.900 162.850 1.00 42.62 1083 GLY A CA 1
ATOM 7994 C C . GLY A 1 1083 ? -96.234 -111.995 161.475 1.00 42.62 1083 GLY A C 1
ATOM 7995 O O . GLY A 1 1083 ? -96.127 -110.925 160.840 1.00 42.62 1083 GLY A O 1
#

pLDDT: mean 85.8, std 11.1, range [25.62, 98.0]

Secondary structure (DSSP, 8-state):
---PPPPP--S------PPP---EE--EEEEEEE-TT-----S-HHHHHHHHSGGGTTTTSHHHHHHHHTTTSEE-TT-EEEEEEEPSS-HHHHTTS-TTTTHHHHHHHHHHHHTTT--GGG-SEEEEEESS----EEEEEEEEEETTEEEEEEEEEE-TTS-SHHHHHHHHHHHTTPPPPEE-SSS-EET--TTSGGG---TT-----EEETTTEEE--PPPHHHHHHTT-S-TTSEEEE---SS-EEEEEEBSSSPPSS--EEEEE-SSSSEEEEEEEE---SSSTTTT--S-EEEEEEEETTEEEEE--TTS-SSBPTT-EEEETTTTEEEEEEEEETTTTEEEEEEEPPPPS---EEEEEESPP-TTS-BSS-EEEEEEEPPPTTSPPPEEEEEEEESS-EEEEEEESSEEEEEE-SSEEEEEEEEEE-TTS-BPPPEEEEEEE--PPPEEEEEEEEEETTEEEEEEEEE-TT-SS-EEEEEEEEEESS-EEEEEESSSEEEEEE-SSS-EEEEEEEEETT--BPPPEEEEE---EEEESSSEEEEE-TTS-PPPEEEEEEE-SSSPEEEEEEEESSTTEEESSTTS-TT-SEE-TT-EEEEEEEE--SSSEEEEEEEEEEESSSS-EEEEEEEEEE----EEEES-TTT-EEEEEEETTPPPPPEEEEEEE--SSS-EEEEEEEE-TTEEEEEETTPSSSEEE-TT-EEEEEEEE--SSSEEEEEEEEEEESSTTSEEEEEEEEEEEPPP-EEEESS-EEEEEEETT---PPEEEEEEE-SSS-EEEEEEEEESTTGGGEEEE-TTS-BS--EEE-TT-EEEEEEEE--SSSEEEEEEEEEEES--SSPPPEEEEEEEEPPPSEEEESS-EEEEEEETT-PPPPEEEEEEE-SSS-B-EEEEEEEESGGGEEEESPS-S-B-TT-EEEEEEEE--SSSEEEEEEEEEEETTS-EEEEEEEEEEE-B-EEEESSSEEEEEEETT--EEEEEEEEE-SSS-B-EEEEEE-SSEEEPP--TT-B-TT-EEEEEEEE--SSSEEEEEEEEEEESBTTPPEEEEEEEEEEPPP----------

Organism: Streptomyces davaonensis (strain DSM 101723 / JCM 4913 / KCC S-0913 / 768) (NCBI:txid1214101)

Sequence (1083 aa):
MSVLPVPQEDARGGEQAAVYRPVGPTPWAVLMCKFSDVADQPQEAPFFEDLFTMAGAGKGGMADYWRAMSGGAISLAGSAVFGWFTLELSLATAKTWTWPGARTDLVYACIEAADTAVDFSAFQGIIALVNAPIDSGSSMRRVVKVGDGEQEFGLVNLDPGAWTNTFAAHEMGHGYGLPHSFSDEPTFREYGDGWDIMSAETFGGKSPTYTHPRFAKSGPALCGVYQDRLGWFRSNERLDLSSLGRGGTITLSALDKPPPGIRLIRIWLGSSTQYYAVELRMPQDTGWDSGIDRPGVLVRHVRNGVPHLRQSMSRVQDMQPGDYFADAHENLVISVLGFDLEERTATVHIGPRPPVGLLTGARLSPLPNADGWHNSDVEVRLASTASPGGGVPRITFSATGANPISPTTVTGPTASVTVTEQGSTTLCYAAEDDTGAGELPRTLRINIDKIRPTTTRKVSHPVPGHVTIELNGADPGSLSGFRSLTYEAMGAQPLPRTTTTQPQVRFSVTAPGLTTVVYWSTDRADNTEVPHALDLRPVPRLTPESLTFVAIPGTVSAPQTLTLRNLGETTLVINGIDTTDSAFALTRGSRPPCGNTLAPGSTCAIDVVFAPTADGVHQAALLLSTDLPDRTIEIPLTGTGVRPRLEFSPTAADGLAFPVTWIGHRSPPRTVIVRNAGPTVPLTLADAVAGDDFQVVRTGCAPYPRLLAPGQSCEVDVVFRPRMPGLRTGVLVVESDAEGGRQRLALTGEGVAEPELTAVPGSFSFGPQPVGTSGSPQWIELTNSGRADLLLSGASFTGAHAGDFTFADKDGRPGIRAELKPEQSTRVQVGFRPGDLGQRSAELLLVTNVTGPARGIPVSGVGAAAPAVLIDPTSVDFGSQAVGTASAAVTVALRNNSPAPVEIRTIEVTGHDDDFDVTPPPGEPVPSGGSLRVAVTFTPVAVGSRSAVLAMTDAHGQRYEVPLSGSGSGALVTFEPAALVFEALPIGGTDRRDITVRNTGNAVLVVNSLHTTGDFVNGPGCVGGVRPGRECMVRVLFRPTGGGPRNGELIVTSNAVGGPYRMPLSGTGLVPGMGITPDTSPG

Foldseek 3Di:
DDDDDDDDPDPDDDDDDPQQQDFEAAAEEEFAEEEQADPDQPDDQVLVCLAQAPVVVVVQHPQVQVCQLLVNRYGNHPYGYDDYQYFPHHPVNVVVDDPPVCQVVQQVSRLVSCLVPDDCPSHQAYEYEYEADDDWAWPAWDWDDGDPDIDIHTYTYDYPVQQARLSVNLRVVSRSVDAAAWAPPPHTDGLHPLQASSSVDDPDDDRLWDQRPSRGTFDDHHDPLVSVSSPSDDPFQEAEAEAQPFKDKDKAFACGPTDPGHAWYWYDPPDPFWTKIWGKHADDPDDRNVSPPGIFIWIWIGGNSHTYTDAWPVRHRRAAALTWRDDPVRQWIKHWNHADVVSRITIIMIHGDFDDFKDKDKDKPPAADPLQEAQFKIKIKIFMDAGPVRFWKKKWKFKDDQQGGDTDIDTHRMDMDIDGGAAKMKMKMWIDGPVRRIDRIDIDIHHYDNQAWDKDWDWDPPDWQKIKIKIFIWRVPDPQTWAWKWKWKDDQDTGDIDIDRDRMDMDMDRGAAWMKMWMWTAGRNRRIDDIDIDIFHWDWDKPPLAAEAEDAAQDKGFWDKIKIATQTRHKWFWPDKDKPDPQKDWPDPDADQCHGIATHGGIGITIMMGHHNDFAKDWMWIWTATPYPVGIDTGIYIYGHWFWDKAKVVGLVVFAEFEADEAQDKGFWDKIKIARQTDFDKKFWADKAKDDQKGFPDWQPDDPRRTAGHGGIIITTMIGHHNDFAKDKIWIWIAIRGPVRIDIGIYIYGYDKAWDKDKPPLADEQEEDAAQDKGDWDKIKIWGQIQAKKWFDWKAKDDPQRVQKAKDFPVRHHTDTDIAHHGGMGMMTMMGHHNDFAKGKIWMFTDIPHPDPTDTRIYIYGHDHDPQKDKPPQADEQEEDAAQDKGFWDKIKIFGQHQAFWFFDAWAKAFPRVQKDKDDGGDDTQHNRGIDIITMMGHHNDFFKGKIWTWTATPVGDIRIYIYIYGYFFWAKDKVVLAAEDEEEAAQDKDKDKIKIFTQTQAWKFFPDKAKDWQKGKDDKCPPTAHHGGIMMIMMMGHHNDFAKIKMWTWTDIRGPPDRDIGIYIYGYDYDDDDDDDDDDDD

Radius of gyration: 90.38 Å; chains: 1; bounding box: 151×183×246 Å